Protein 4V0H (pdb70)

Organism: Homo sapiens (NCBI:txid9606)

InterPro domains:
  IPR001279 Metallo-beta-lactamase [PF00753] (78-129)
  IPR001279 Metallo-beta-lactamase [SM00849] (66-231)
  IPR036866 Ribonuclease Z/Hydroxyacylglutathione hydrolase-like [G3DSA:3.60.15.10] (1-239)
  IPR036866 Ribonuclease Z/Hydroxyacylglutathione hydrolase-like [SSF56281] (73-237)
  IPR039344 Metallo-beta-lactamase domain-containing protein 1 [PTHR23200] (2-243)

Nearest PDB structures (foldseek):
  4v0h-assembly4_D  TM=1.005E+00  e=9.664E-52  Homo sapiens
  4v0h-assembly1_C  TM=1.003E+00  e=4.853E-50  Homo sapiens
  5evd-assembly1_A  TM=5.881E-01  e=1.821E-07  Stenotrophomonas maltophilia
  6dq2-assembly1_A  TM=6.435E-01  e=8.407E-07  Cronobacter sakazakii
  2gmn-assembly1_A  TM=5.465E-01  e=1.611E-07  Bradyrhizobium diazoefficiens USDA 110

Solvent-accessible surface area: 36006 Å² total; per-residue (Å²): 96,86,79,21,112,44,41,67,71,12,55,5,24,15,104,50,12,10,0,0,5,14,40,69,5,50,39,59,109,52,58,50,61,146,59,85,102,30,12,2,8,0,1,0,0,36,39,147,80,4,134,64,18,0,36,101,12,2,177,12,25,0,0,1,5,0,0,0,78,144,7,126,154,44,0,46,44,23,0,68,47,26,60,12,50,47,67,69,3,49,0,0,0,0,2,2,53,79,75,22,0,42,22,10,47,70,26,3,108,54,2,3,39,0,34,20,35,87,2,6,49,64,91,40,159,143,21,122,56,54,16,23,68,81,108,47,16,141,3,4,76,40,0,56,0,28,3,0,4,0,10,34,19,96,149,6,1,0,0,11,0,37,46,14,68,64,26,24,0,0,7,1,4,7,1,6,16,96,40,63,5,74,98,38,12,77,100,86,18,74,43,61,75,2,1,111,112,0,28,60,64,0,72,126,54,6,58,2,0,2,0,1,13,4,62,1,4,93,30,141,209,62,35,96,26,111,46,39,66,64,14,51,6,23,14,107,48,12,12,0,0,4,14,39,69,5,67,38,88,109,53,58,50,62,146,56,87,113,31,11,2,8,0,0,0,0,38,38,152,88,5,71,71,18,1,43,81,11,2,194,12,25,0,0,0,3,0,0,0,77,146,7,126,79,44,0,47,44,23,0,67,47,25,60,12,50,47,70,72,3,48,0,0,0,0,2,2,52,78,75,21,0,41,24,9,45,72,29,2,110,54,2,3,40,0,33,20,34,89,3,7,47,66,88,40,160,142,22,124,54,41,16,23,86,80,103,56,13,142,1,3,77,39,0,58,0,28,4,0,7,0,10,35,17,90,144,7,1,0,0,13,0,36,46,12,66,81,26,24,1,0,6,1,3,5,2,6,11,92,35,67,5,76,99,36,13,76,103,94,18,75,40,61,62,1,0,63,126,0,22,124,69,0,72,126,54,6,58,2,0,3,0,2,15,3,69,2,4,49,24,112,112,56,29,91,28,91,62,89,101,66,14,95,2,62,14,97,48,15,4,1,0,3,13,41,80,4,80,35,61,111,84,82,132,62,150,57,85,160,29,11,1,8,0,0,0,0,34,38,109,82,4,82,65,19,0,30,32,3,2,158,12,24,0,0,0,4,0,0,0,79,151,7,108,116,55,0,36,45,24,0,51,66,40,5,10,26,43,72,55,4,32,0,0,0,0,1,3,53,78,76,21,0,43,24,9,45,71,28,3,101,52,2,3,38,0,33,19,29,88,2,8,31,23,68,42,84,143,22,123,55,45,14,23,65,79,106,50,14,139,3,4,76,41,0,60,0,26,3,0,4,0,13,32,15,100,148,7,1,0,0,12,0,37,48,13,73,73,26,24,1,0,6,1,4,7,1,7,12,94,38,45,1,116,101,37,17,79,99,95,19,98,40,63,75,1,0,83,113,0,17,63,60,0,69,128,55,6,57,1,0,3,0,1,16,3,64,0,4,98,28,117,100,62,43,84,31,93,55,94,100,67,14,99,2,61,15,93,46,13,6,1,0,3,14,42,77,6,78,36,74,111,82,84,133,63,146,56,87,155,31,11,2,8,0,1,0,0,38,36,71,45,87,4,70,72,17,1,36,27,2,2,171,12,24,0,0,0,4,0,0,0,77,153,8,117,98,55,0,45,44,24,0,54,65,41,4,10,26,43,70,57,2,33,0,0,0,0,1,3,53,78,76,20,0,41,24,8,47,71,26,3,102,50,2,3,38,0,35,20,27,87,2,8,29,24,67,42,83,143,23,122,56,55,15,23,66,81,64,54,15,147,3,5,75,38,0,57,0,26,3,0,4,0,12,34,13,103,146,7,1,0,0,12,0,37,47,13,73,78,26,23,0,0,7,1,3,8,2,7,18,68,35,70,5,76,101,51,16,75,99,96,17,124,41,60,76,4,1,68,115,0,24,72,60,0,63,114,51,0,47,2,0,2,0,2,16,3,60,0,4,27,17,103,178

GO terms:
  GO:0005634 nucleus (C, IDA)
  GO:0005737 cytoplasm (C, IDA)
  GO:0046872 metal ion binding (F, IDA)
  GO:0004521 RNA endonuclease activity (F, IMP)
  GO:1900087 positive regulation of G1/S transition of mitotic cell cycle (P, IMP)
  GO:0031124 mRNA 3'-end processing (P, IMP)
  GO:0008334 histone mRNA metabolic process (P, IMP)
  GO:0005515 protein binding (F, IPI)

Foldseek 3Di:
DFFDDDDPQDWFAFPQKIKTFLAAWAWAADPDDGDIDIAWIKMKIAGCLVLVLLLVLLNFIEIEFDFAQVCVVSSQVSCVVVVHHLARRAEYEFQEPDRRGHHPVVSRLQYWYCHQNWTDHRPDHTRDDDADQVDWRDNDDQWTKHQQAKQRHRRGIKIWHAGTPQGIEIAREALPQEVPCVPPSNVRIPHHVSSVVSNVVCLVRDQWYRHTHGGIGGRD/DKFFDDDDPQDWFAFPQKIKTWLAAWAWDADPDDGDIDIAWIKMKIAGCLVLVLLLVLLNGIEIEFDFAQVCVVSRQVSCVVVVHHLQRRAEYEQQEDDRRGHHPVVSRLQHWYHHQNWTDHRPDHTDHDDADQVDWRDNDVQWTKHQQAKQRHRRGIKIWHAGTPQGIEIANEALPQEVPCVPPSNVRIPHHVSSVVSVVVCLVHDQWYRHTHGGIMGRD/DKFFDDDDPQDWFAFPQKIKTFLDAWAWAADPDDGDIDIAWIKMKIAGCLVLVLLLVLLPGIEIEFDFAQVCVVSSQVSCVVVVHHLQRRAEYEQQEPDRRGHHPVVSRLQHWYHHQNWTDGRPRHTRHDDADQVDWRDNDVQWTKHQQAKQRHRRGIKIWHAGTPQGIEIANEALPQEVPCVPPSVVRIPHHVSSVVRVVVCLVHDQWYRHTHGGIMGRD/DKFFDDDDPQDWFAFPQKIKTWLAAWAWAADPDDGDIDIAWIKMKIAGPCVVLVLLLVLLNFIEIEFDFAQVCVVSSQVSCVVVVHHLARRAEYEFQEDDRRGHHPPVSRLQYWYCHQNWTDHRPDHTDDDDADQVDWRDNDVQWTKHQQAKQRHRRGIKIWHAGTPQGIEIANEALPQEPPCVPPSNVRIPHHVSSVVSVVVCLVHDQWYRHTHGGIMGRDD

Structure (mmCIF, N/CA/C/O backbone):
data_4V0H
#
_entry.id   4V0H
#
_cell.length_a   62.950
_cell.length_b   67.130
_cell.length_c   67.900
_cell.angle_alpha   109.31
_cell.angle_beta   105.40
_cell.angle_gamma   90.17
#
_symmetry.space_group_name_H-M   'P 1'
#
loop_
_entity.id
_entity.type
_entity.pdbx_description
1 polymer 'METALLO-BETA-LACTAMASE DOMAIN-CONTAINING PROTEIN 1 1'
2 non-polymer 'FE (III) ION'
3 non-polymer GLYCEROL
4 water water
#
loop_
_atom_site.group_PDB
_atom_site.id
_atom_site.type_symbol
_atom_site.label_atom_id
_atom_site.label_alt_id
_atom_site.label_comp_id
_atom_site.label_asym_id
_atom_site.label_entity_id
_atom_site.label_seq_id
_atom_site.pdbx_PDB_ins_code
_atom_site.Cartn_x
_atom_site.Cartn_y
_atom_site.Cartn_z
_atom_site.occupancy
_atom_site.B_iso_or_equiv
_atom_site.auth_seq_id
_atom_site.auth_comp_id
_atom_site.auth_asym_id
_atom_site.auth_atom_id
_atom_site.pdbx_PDB_model_num
ATOM 1 N N . THR A 1 3 ? 19.304 68.574 -10.652 1.00 52.34 6 THR A N 1
ATOM 2 C CA . THR A 1 3 ? 18.706 68.445 -9.328 1.00 50.15 6 THR A CA 1
ATOM 3 C C . THR A 1 3 ? 19.738 68.079 -8.270 1.00 53.25 6 THR A C 1
ATOM 4 O O . THR A 1 3 ? 20.778 67.507 -8.578 1.00 58.82 6 THR A O 1
ATOM 8 N N . GLU A 1 4 ? 19.416 68.404 -7.022 1.00 51.66 7 GLU A N 1
ATOM 9 C CA . GLU A 1 4 ? 20.299 68.201 -5.878 1.00 52.26 7 GLU A CA 1
ATOM 10 C C . GLU A 1 4 ? 19.468 67.855 -4.644 1.00 45.43 7 GLU A C 1
ATOM 11 O O . GLU A 1 4 ? 18.549 68.590 -4.323 1.00 40.91 7 GLU A O 1
ATOM 17 N N . PRO A 1 5 ? 19.792 66.759 -3.938 1.00 54.36 8 PRO A N 1
ATOM 18 C CA . PRO A 1 5 ? 19.031 66.504 -2.707 1.00 55.90 8 PRO A CA 1
ATOM 19 C C . PRO A 1 5 ? 19.196 67.634 -1.698 1.00 50.74 8 PRO A C 1
ATOM 20 O O . PRO A 1 5 ? 20.256 68.246 -1.642 1.00 49.68 8 PRO A O 1
ATOM 24 N N . LEU A 1 6 ? 18.153 67.913 -0.922 1.00 50.22 9 LEU A N 1
ATOM 25 C CA . LEU A 1 6 ? 18.176 69.055 -0.012 1.00 54.34 9 LEU A CA 1
ATOM 26 C C . LEU A 1 6 ? 18.608 68.607 1.372 1.00 61.75 9 LEU A C 1
ATOM 27 O O . LEU A 1 6 ? 17.835 67.995 2.115 1.00 66.64 9 LEU A O 1
ATOM 32 N N . CYS A 1 7 ? 19.857 68.914 1.702 1.00 62.07 10 CYS A N 1
ATOM 33 C CA . CYS A 1 7 ? 20.422 68.569 2.991 1.00 67.68 10 CYS A CA 1
ATOM 34 C C . CYS A 1 7 ? 20.205 69.692 3.989 1.00 75.77 10 CYS A C 1
ATOM 35 O O . CYS A 1 7 ? 19.838 70.810 3.622 1.00 77.68 10 CYS A O 1
ATOM 38 N N . GLY A 1 8 ? 20.447 69.380 5.255 1.00 75.66 11 GLY A N 1
ATOM 39 C CA . GLY A 1 8 ? 20.323 70.346 6.324 1.00 73.79 11 GLY A CA 1
ATOM 40 C C . GLY A 1 8 ? 19.878 69.660 7.598 1.00 71.21 11 GLY A C 1
ATOM 41 O O . GLY A 1 8 ? 20.064 68.456 7.771 1.00 70.88 11 GLY A O 1
ATOM 42 N N . ALA A 1 9 ? 19.278 70.436 8.489 1.00 64.97 12 ALA A N 1
ATOM 43 C CA . ALA A 1 9 ? 18.804 69.919 9.758 1.00 56.72 12 ALA A CA 1
ATOM 44 C C . ALA A 1 9 ? 17.417 69.263 9.595 1.00 51.79 12 ALA A C 1
ATOM 45 O O . ALA A 1 9 ? 16.546 69.836 8.956 1.00 49.01 12 ALA A O 1
ATOM 47 N N . SER A 1 10 ? 17.227 68.059 10.147 1.00 48.55 13 SER A N 1
ATOM 48 C CA . SER A 1 10 ? 15.917 67.374 10.131 1.00 43.40 13 SER A CA 1
ATOM 49 C C . SER A 1 10 ? 15.141 67.730 11.405 1.00 31.57 13 SER A C 1
ATOM 50 O O . SER A 1 10 ? 15.747 67.858 12.451 1.00 32.68 13 SER A O 1
ATOM 53 N N . PRO A 1 11 ? 13.797 67.905 11.329 1.00 31.13 14 PRO A N 1
ATOM 54 C CA . PRO A 1 11 ? 12.892 67.933 10.177 1.00 33.57 14 PRO A CA 1
ATOM 55 C C . PRO A 1 11 ? 13.290 69.036 9.238 1.00 35.48 14 PRO A C 1
ATOM 56 O O . PRO A 1 11 ? 13.686 70.076 9.743 1.00 31.71 14 PRO A O 1
ATOM 60 N N . LEU A 1 12 ? 13.155 68.859 7.932 1.00 29.10 15 LEU A N 1
ATOM 61 C CA . LEU A 1 12 ? 13.589 69.886 7.012 1.00 28.95 15 LEU A CA 1
ATOM 62 C C . LEU A 1 12 ? 12.630 71.065 7.053 1.00 24.83 15 LEU A C 1
ATOM 63 O O . LEU A 1 12 ? 11.473 70.952 6.708 1.00 23.44 15 LEU A O 1
ATOM 68 N N . LEU A 1 13 ? 13.151 72.202 7.500 1.00 25.75 16 LEU A N 1
ATOM 69 C CA . LEU A 1 13 ? 12.386 73.411 7.654 1.00 25.21 16 LEU A CA 1
ATOM 70 C C . LEU A 1 13 ? 12.815 74.421 6.609 1.00 26.50 16 LEU A C 1
ATOM 71 O O . LEU A 1 13 ? 13.972 74.773 6.515 1.00 28.20 16 LEU A O 1
ATOM 76 N N . VAL A 1 14 ? 11.865 74.917 5.848 1.00 25.81 17 VAL A N 1
ATOM 77 C CA . VAL A 1 14 ? 12.121 75.996 4.914 1.00 26.99 17 VAL A CA 1
ATOM 78 C C . VAL A 1 14 ? 11.361 77.221 5.408 1.00 26.73 17 VAL A C 1
ATOM 79 O O . VAL A 1 14 ? 10.144 77.350 5.216 1.00 25.56 17 VAL A O 1
ATOM 83 N N . PRO A 1 15 ? 12.059 78.113 6.095 1.00 29.70 18 PRO A N 1
ATOM 84 C CA . PRO A 1 15 ? 11.332 79.291 6.558 1.00 29.71 18 PRO A CA 1
ATOM 85 C C . PRO A 1 15 ? 10.867 80.143 5.381 1.00 31.29 18 PRO A C 1
ATOM 86 O O . PRO A 1 15 ? 11.487 80.123 4.313 1.00 31.84 18 PRO A O 1
ATOM 90 N N . GLY A 1 16 ? 9.783 80.870 5.582 1.00 31.51 19 GLY A N 1
ATOM 91 C CA . GLY A 1 16 ? 9.325 81.810 4.581 1.00 36.53 19 GLY A CA 1
ATOM 92 C C . GLY A 1 16 ? 8.333 82.770 5.166 1.00 40.96 19 GLY A C 1
ATOM 93 O O . GLY A 1 16 ? 7.939 82.673 6.334 1.00 38.42 19 GLY A O 1
ATOM 94 N N . ASP A 1 17 ? 7.919 83.696 4.319 1.00 42.82 20 ASP A N 1
ATOM 95 C CA . ASP A 1 17 ? 6.862 84.619 4.646 1.00 36.24 20 ASP A CA 1
ATOM 96 C C . ASP A 1 17 ? 6.080 84.896 3.368 1.00 31.08 20 ASP A C 1
ATOM 97 O O . ASP A 1 17 ? 6.668 85.162 2.329 1.00 39.11 20 ASP A O 1
ATOM 102 N N . PRO A 1 18 ? 4.755 84.815 3.430 1.00 33.05 21 PRO A N 1
ATOM 103 C CA . PRO A 1 18 ? 3.845 84.502 4.540 1.00 29.86 21 PRO A CA 1
ATOM 104 C C . PRO A 1 18 ? 3.795 83.027 4.988 1.00 30.16 21 PRO A C 1
ATOM 105 O O . PRO A 1 18 ? 3.209 82.766 6.037 1.00 30.67 21 PRO A O 1
ATOM 109 N N . TYR A 1 19 ? 4.386 82.097 4.250 1.00 26.65 22 TYR A N 1
ATOM 110 C CA . TYR A 1 19 ? 4.256 80.664 4.637 1.00 28.06 22 TYR A CA 1
ATOM 111 C C . TYR A 1 19 ? 5.597 79.983 4.781 1.00 26.58 22 TYR A C 1
ATOM 112 O O . TYR A 1 19 ? 6.441 80.091 3.897 1.00 27.06 22 TYR A O 1
ATOM 121 N N . SER A 1 20 ? 5.753 79.249 5.882 1.00 26.66 23 SER A N 1
ATOM 122 C CA . SER A 1 20 ? 6.900 78.359 6.086 1.00 23.11 23 SER A CA 1
ATOM 123 C C . SER A 1 20 ? 6.513 76.939 5.683 1.00 25.64 23 SER A C 1
ATOM 124 O O . SER A 1 20 ? 5.332 76.622 5.641 1.00 21.37 23 SER A O 1
ATOM 127 N N . VAL A 1 21 ? 7.494 76.101 5.374 1.00 22.14 24 VAL A N 1
ATOM 128 C CA . VAL A 1 21 ? 7.237 74.708 4.976 1.00 21.19 24 VAL A CA 1
ATOM 129 C C . VAL A 1 21 ? 8.138 73.785 5.791 1.00 28.13 24 VAL A C 1
ATOM 130 O O . VAL A 1 21 ? 9.343 74.034 5.905 1.00 24.92 24 VAL A O 1
ATOM 134 N N . VAL A 1 22 ? 7.559 72.734 6.362 1.00 20.01 25 VAL A N 1
ATOM 135 C CA . VAL A 1 22 ? 8.318 71.745 7.129 1.00 20.08 25 VAL A CA 1
ATOM 136 C C . VAL A 1 22 ? 7.945 70.345 6.662 1.00 23.62 25 VAL A C 1
ATOM 137 O O . VAL A 1 22 ? 6.789 69.981 6.693 1.00 18.11 25 VAL A O 1
ATOM 141 N N . VAL A 1 23 ? 8.924 69.583 6.199 1.00 20.31 26 VAL A N 1
ATOM 142 C CA . VAL A 1 23 ? 8.699 68.186 5.853 1.00 19.90 26 VAL A CA 1
ATOM 143 C C . VAL A 1 23 ? 8.752 67.378 7.151 1.00 19.37 26 VAL A C 1
ATOM 144 O O . VAL A 1 23 ? 9.799 67.208 7.761 1.00 20.33 26 VAL A O 1
ATOM 148 N N . LEU A 1 24 ? 7.586 66.955 7.593 1.00 19.65 27 LEU A N 1
ATOM 149 C CA . LEU A 1 24 ? 7.415 66.281 8.875 1.00 17.27 27 LEU A CA 1
ATOM 150 C C . LEU A 1 24 ? 7.966 64.882 8.776 1.00 20.46 27 LEU A C 1
ATOM 151 O O . LEU A 1 24 ? 8.671 64.422 9.657 1.00 21.30 27 LEU A O 1
ATOM 156 N N . LEU A 1 25 ? 7.607 64.202 7.697 1.00 17.95 28 LEU A N 1
ATOM 157 C CA . LEU A 1 25 ? 8.044 62.829 7.455 1.00 18.48 28 LEU A CA 1
ATOM 158 C C . LEU A 1 25 ? 8.468 62.722 6.003 1.00 21.00 28 LEU A C 1
ATOM 159 O O . LEU A 1 25 ? 7.725 63.131 5.113 1.00 21.32 28 LEU A O 1
ATOM 164 N N . GLN A 1 26 ? 9.670 62.223 5.762 1.00 16.40 29 GLN A N 1
ATOM 165 C CA . GLN A 1 26 ? 10.140 62.046 4.384 1.00 15.90 29 GLN A CA 1
ATOM 166 C C . GLN A 1 26 ? 9.720 60.656 3.876 1.00 17.64 29 GLN A C 1
ATOM 167 O O . GLN A 1 26 ? 9.871 59.660 4.584 1.00 20.62 29 GLN A O 1
ATOM 173 N N . GLY A 1 27 ? 9.207 60.601 2.655 1.00 19.15 30 GLY A N 1
ATOM 174 C CA . GLY A 1 27 ? 8.720 59.363 2.102 1.00 16.38 30 GLY A CA 1
ATOM 175 C C . GLY A 1 27 ? 9.871 58.440 1.703 1.00 15.27 30 GLY A C 1
ATOM 176 O O . GLY A 1 27 ? 11.038 58.848 1.639 1.00 16.60 30 GLY A O 1
ATOM 177 N N . TYR A 1 28 ? 9.555 57.173 1.481 1.00 15.19 31 TYR A N 1
ATOM 178 C CA . TYR A 1 28 ? 10.567 56.209 1.083 1.00 20.03 31 TYR A CA 1
ATOM 179 C C . TYR A 1 28 ? 9.818 55.122 0.306 1.00 21.27 31 TYR A C 1
ATOM 180 O O . TYR A 1 28 ? 8.598 54.986 0.413 1.00 18.17 31 TYR A O 1
ATOM 189 N N . ALA A 1 29 ? 10.545 54.356 -0.488 1.00 22.02 32 ALA A N 1
ATOM 190 C CA . ALA A 1 29 ? 9.973 53.162 -1.085 1.00 18.46 32 ALA A CA 1
ATOM 191 C C . ALA A 1 29 ? 11.131 52.238 -1.363 1.00 24.36 32 ALA A C 1
ATOM 192 O O . ALA A 1 29 ? 11.896 52.451 -2.301 1.00 27.77 32 ALA A O 1
ATOM 194 N N . GLU A 1 30 ? 11.262 51.229 -0.517 1.00 22.05 33 GLU A N 1
ATOM 195 C CA . GLU A 1 30 ? 12.467 50.393 -0.497 1.00 23.39 33 GLU A CA 1
ATOM 196 C C . GLU A 1 30 ? 12.172 48.957 -0.928 1.00 27.46 33 GLU A C 1
ATOM 197 O O . GLU A 1 30 ? 11.357 48.292 -0.287 1.00 25.36 33 GLU A O 1
ATOM 203 N N . PRO A 1 31 ? 12.834 48.476 -2.000 1.00 24.65 34 PRO A N 1
ATOM 204 C CA . PRO A 1 31 ? 12.663 47.067 -2.365 1.00 27.91 34 PRO A CA 1
ATOM 205 C C . PRO A 1 31 ? 13.311 46.152 -1.341 1.00 30.92 34 PRO A C 1
ATOM 206 O O . PRO A 1 31 ? 13.996 46.612 -0.431 1.00 29.92 34 PRO A O 1
ATOM 210 N N . GLU A 1 32 ? 13.139 44.852 -1.516 1.00 25.48 35 GLU A N 1
ATOM 211 C CA . GLU A 1 32 ? 13.691 43.901 -0.578 1.00 27.01 35 GLU A CA 1
ATOM 212 C C . GLU A 1 32 ? 14.751 43.075 -1.263 1.00 32.09 35 GLU A C 1
ATOM 213 O O . GLU A 1 32 ? 14.924 43.161 -2.481 1.00 32.21 35 GLU A O 1
ATOM 219 N N . GLY A 1 33 ? 15.485 42.307 -0.467 1.00 31.27 36 GLY A N 1
ATOM 220 C CA . GLY A 1 33 ? 16.594 41.526 -0.979 1.00 33.36 36 GLY A CA 1
ATOM 221 C C . GLY A 1 33 ? 16.173 40.441 -1.944 1.00 38.39 36 GLY A C 1
ATOM 222 O O . GLY A 1 33 ? 16.926 40.075 -2.854 1.00 41.45 36 GLY A O 1
ATOM 223 N N . VAL A 1 34 ? 14.976 39.902 -1.746 1.00 34.11 37 VAL A N 1
ATOM 224 C CA . VAL A 1 34 ? 14.455 38.874 -2.639 1.00 29.45 37 VAL A CA 1
ATOM 225 C C . VAL A 1 34 ? 12.955 39.098 -2.830 1.00 27.43 37 VAL A C 1
ATOM 226 O O . VAL A 1 34 ? 12.288 39.551 -1.928 1.00 26.53 37 VAL A O 1
ATOM 230 N N . GLY A 1 35 ? 12.421 38.781 -4.001 1.00 31.23 38 GLY A N 1
ATOM 231 C CA . GLY A 1 35 ? 11.016 39.064 -4.259 1.00 27.49 38 GLY A CA 1
ATOM 232 C C . GLY A 1 35 ? 10.759 40.502 -4.657 1.00 27.02 38 GLY A C 1
ATOM 233 O O . GLY A 1 35 ? 11.683 41.323 -4.735 1.00 25.29 38 GLY A O 1
ATOM 234 N N . ASP A 1 36 ? 9.482 40.826 -4.854 1.00 22.94 39 ASP A N 1
ATOM 235 C CA . ASP A 1 36 ? 9.089 42.093 -5.442 1.00 28.19 39 ASP A CA 1
ATOM 236 C C . ASP A 1 36 ? 8.258 42.975 -4.503 1.00 23.14 39 ASP A C 1
ATOM 237 O O . ASP A 1 36 ? 7.644 43.950 -4.954 1.00 24.08 39 ASP A O 1
ATOM 242 N N . ALA A 1 37 ? 8.267 42.691 -3.207 1.00 20.68 40 ALA A N 1
ATOM 243 C CA . ALA A 1 37 ? 7.566 43.558 -2.266 1.00 19.67 40 ALA A CA 1
ATOM 244 C C . ALA A 1 37 ? 8.333 44.828 -2.065 1.00 21.02 40 ALA A C 1
ATOM 245 O O . ALA A 1 37 ? 9.536 44.844 -2.223 1.00 20.19 40 ALA A O 1
ATOM 247 N N . VAL A 1 38 ? 7.624 45.873 -1.662 1.00 17.90 41 VAL A N 1
ATOM 248 C CA . VAL A 1 38 ? 8.217 47.177 -1.394 1.00 21.73 41 VAL A CA 1
ATOM 249 C C . VAL A 1 38 ? 7.629 47.742 -0.136 1.00 20.57 41 VAL A C 1
ATOM 250 O O . VAL A 1 38 ? 6.406 47.747 0.030 1.00 17.92 41 VAL A O 1
ATOM 254 N N . ARG A 1 39 ? 8.475 48.197 0.781 1.00 15.16 42 ARG A N 1
ATOM 255 C CA . ARG A 1 39 ? 7.984 48.871 1.969 1.00 15.37 42 ARG A CA 1
ATOM 256 C C . ARG A 1 39 ? 7.994 50.329 1.622 1.00 18.49 42 ARG A C 1
ATOM 257 O O . ARG A 1 39 ? 8.990 50.840 1.157 1.00 21.12 42 ARG A O 1
ATOM 265 N N . ALA A 1 40 ? 6.899 51.016 1.866 1.00 19.66 43 ALA A N 1
ATOM 266 C CA . ALA A 1 40 ? 6.822 52.407 1.437 1.00 15.62 43 ALA A CA 1
ATOM 267 C C . ALA A 1 40 ? 5.929 53.216 2.333 1.00 15.22 43 ALA A C 1
ATOM 268 O O . ALA A 1 40 ? 5.053 52.686 3.020 1.00 17.34 43 ALA A O 1
ATOM 270 N N . ASP A 1 41 ? 6.163 54.521 2.293 1.00 14.20 44 ASP A N 1
ATOM 271 C CA . ASP A 1 41 ? 5.267 55.471 2.931 1.00 14.30 44 ASP A CA 1
ATOM 272 C C . ASP A 1 41 ? 5.467 56.810 2.270 1.00 15.13 44 ASP A C 1
ATOM 273 O O . ASP A 1 41 ? 6.555 57.095 1.723 1.00 15.30 44 ASP A O 1
ATOM 278 N N . GLY A 1 42 ? 4.419 57.632 2.299 1.00 13.37 45 GLY A N 1
ATOM 279 C CA . GLY A 1 42 ? 4.471 58.901 1.613 1.00 11.80 45 GLY A CA 1
ATOM 280 C C . GLY A 1 42 ? 4.983 60.053 2.474 1.00 12.87 45 GLY A C 1
ATOM 281 O O . GLY A 1 42 ? 4.794 60.043 3.689 1.00 17.33 45 GLY A O 1
ATOM 282 N N . SER A 1 43 ? 5.554 61.054 1.822 1.00 13.13 46 SER A N 1
ATOM 283 C CA . SER A 1 43 ? 6.023 62.278 2.499 1.00 14.24 46 SER A CA 1
ATOM 284 C C . SER A 1 43 ? 4.831 62.992 3.086 1.00 13.92 46 SER A C 1
ATOM 285 O O . SER A 1 43 ? 3.713 62.908 2.540 1.00 15.03 46 SER A O 1
ATOM 288 N N . VAL A 1 44 ? 5.077 63.689 4.181 1.00 15.91 47 VAL A N 1
ATOM 289 C CA . VAL A 1 44 ? 4.072 64.521 4.846 1.00 15.65 47 VAL A CA 1
ATOM 290 C C . VAL A 1 44 ? 4.716 65.859 5.090 1.00 13.45 47 VAL A C 1
ATOM 291 O O . VAL A 1 44 ? 5.797 65.930 5.706 1.00 14.62 47 VAL A O 1
ATOM 295 N N . THR A 1 45 ? 4.014 66.906 4.663 1.00 13.75 48 THR A N 1
ATOM 296 C CA . THR A 1 45 ? 4.508 68.273 4.707 1.00 15.60 48 THR A CA 1
ATOM 297 C C . THR A 1 45 ? 3.492 69.159 5.428 1.00 14.45 48 THR A C 1
ATOM 298 O O . THR A 1 45 ? 2.300 68.995 5.278 1.00 15.27 48 THR A O 1
ATOM 302 N N . LEU A 1 46 ? 4.009 70.052 6.248 1.00 17.59 49 LEU A N 1
ATOM 303 C CA . LEU A 1 46 ? 3.215 71.041 6.932 1.00 15.14 49 LEU A CA 1
ATOM 304 C C . LEU A 1 46 ? 3.516 72.421 6.384 1.00 15.83 49 LEU A C 1
ATOM 305 O O . LEU A 1 46 ? 4.670 72.808 6.303 1.00 18.30 49 LEU A O 1
ATOM 310 N N . VAL A 1 47 ? 2.476 73.151 5.976 1.00 15.36 50 VAL A N 1
ATOM 311 C CA . VAL A 1 47 ? 2.620 74.546 5.541 1.00 16.17 50 VAL A CA 1
ATOM 312 C C . VAL A 1 47 ? 2.067 75.383 6.665 1.00 20.44 50 VAL A C 1
ATOM 313 O O . VAL A 1 47 ? 0.925 75.158 7.099 1.00 20.65 50 VAL A O 1
ATOM 317 N N . LEU A 1 48 ? 2.884 76.297 7.191 1.00 22.90 51 LEU A N 1
ATOM 318 C CA . LEU A 1 48 ? 2.495 77.091 8.356 1.00 25.89 51 LEU A CA 1
ATOM 319 C C . LEU A 1 48 ? 2.377 78.588 8.036 1.00 22.26 51 LEU A C 1
ATOM 320 O O . LEU A 1 48 ? 3.366 79.208 7.670 1.00 26.08 51 LEU A O 1
ATOM 325 N N . PRO A 1 49 ? 1.170 79.148 8.158 1.00 22.62 52 PRO A N 1
ATOM 326 C CA . PRO A 1 49 ? 0.982 80.603 8.056 1.00 27.65 52 PRO A CA 1
ATOM 327 C C . PRO A 1 49 ? 1.656 81.326 9.224 1.00 33.38 52 PRO A C 1
ATOM 328 O O . PRO A 1 49 ? 1.678 80.774 10.311 1.00 35.55 52 PRO A O 1
ATOM 332 N N . GLN A 1 50 ? 2.199 82.522 9.009 1.00 45.16 53 GLN A N 1
ATOM 333 C CA . GLN A 1 50 ? 2.945 83.232 10.067 1.00 52.17 53 GLN A CA 1
ATOM 334 C C . GLN A 1 50 ? 2.044 83.858 11.129 1.00 58.20 53 GLN A C 1
ATOM 335 O O . GLN A 1 50 ? 0.981 84.393 10.819 1.00 62.27 53 GLN A O 1
ATOM 341 N N . GLY A 1 67 ? -18.312 80.314 -2.751 1.00 39.96 70 GLY A N 1
ATOM 342 C CA . GLY A 1 67 ? -18.467 79.044 -2.071 1.00 35.26 70 GLY A CA 1
ATOM 343 C C . GLY A 1 67 ? -17.154 78.378 -1.709 1.00 31.99 70 GLY A C 1
ATOM 344 O O . GLY A 1 67 ? -16.548 78.718 -0.691 1.00 34.85 70 GLY A O 1
ATOM 345 N N . ALA A 1 68 ? -16.714 77.423 -2.524 1.00 29.98 71 ALA A N 1
ATOM 346 C CA . ALA A 1 68 ? -15.483 76.685 -2.234 1.00 32.86 71 ALA A CA 1
ATOM 347 C C . ALA A 1 68 ? -14.260 77.612 -2.132 1.00 31.79 71 ALA A C 1
ATOM 348 O O . ALA A 1 68 ? -13.395 77.419 -1.286 1.00 28.02 71 ALA A O 1
ATOM 350 N N . GLU A 1 69 ? -14.181 78.614 -2.994 1.00 35.17 72 GLU A N 1
ATOM 351 C CA . GLU A 1 69 ? -12.977 79.448 -3.029 1.00 42.37 72 GLU A CA 1
ATOM 352 C C . GLU A 1 69 ? -12.774 80.178 -1.710 1.00 40.89 72 GLU A C 1
ATOM 353 O O . GLU A 1 69 ? -11.664 80.222 -1.179 1.00 41.14 72 GLU A O 1
ATOM 359 N N . ALA A 1 70 ? -13.854 80.731 -1.175 1.00 35.53 73 ALA A N 1
ATOM 360 C CA . ALA A 1 70 ? -13.798 81.449 0.086 1.00 34.95 73 ALA A CA 1
ATOM 361 C C . ALA A 1 70 ? -13.474 80.521 1.245 1.00 28.96 73 ALA A C 1
ATOM 362 O O . ALA A 1 70 ? -12.688 80.891 2.134 1.00 23.47 73 ALA A O 1
ATOM 364 N N . ALA A 1 71 ? -14.081 79.332 1.245 1.00 24.60 74 ALA A N 1
ATOM 365 C CA . ALA A 1 71 ? -13.897 78.370 2.329 1.00 21.35 74 ALA A CA 1
ATOM 366 C C . ALA A 1 71 ? -12.456 77.930 2.367 1.00 20.36 74 ALA A C 1
ATOM 367 O O . ALA A 1 71 ? -11.891 77.735 3.449 1.00 20.76 74 ALA A O 1
ATOM 369 N N . LEU A 1 72 ? -11.884 77.740 1.178 1.00 21.18 75 LEU A N 1
ATOM 370 C CA . LEU A 1 72 ? -10.508 77.292 1.058 1.00 20.35 75 LEU A CA 1
ATOM 371 C C . LEU A 1 72 ? -9.580 78.321 1.613 1.00 22.46 75 LEU A C 1
ATOM 372 O O . LEU A 1 72 ? -8.650 77.986 2.358 1.00 21.12 75 LEU A O 1
ATOM 377 N N . GLU A 1 73 ? -9.799 79.582 1.245 1.00 21.66 76 GLU A N 1
ATOM 378 C CA . GLU A 1 73 ? -8.961 80.646 1.776 1.00 22.67 76 GLU A CA 1
ATOM 379 C C . GLU A 1 73 ? -9.035 80.704 3.290 1.00 27.87 76 GLU A C 1
ATOM 380 O O . GLU A 1 73 ? -8.028 80.929 3.947 1.00 25.17 76 GLU A O 1
ATOM 382 N N . GLU A 1 74 ? -10.223 80.527 3.853 1.00 25.70 77 GLU A N 1
ATOM 383 C CA . GLU A 1 74 ? -10.376 80.571 5.294 1.00 24.21 77 GLU A CA 1
ATOM 384 C C . GLU A 1 74 ? -9.732 79.347 5.969 1.00 22.93 77 GLU A C 1
ATOM 385 O O . GLU A 1 74 ? -9.067 79.461 7.020 1.00 23.01 77 GLU A O 1
ATOM 391 N N . ALA A 1 75 ? -9.899 78.174 5.375 1.00 20.33 78 ALA A N 1
ATOM 392 C CA . ALA A 1 75 ? -9.292 76.994 5.950 1.00 26.84 78 ALA A CA 1
ATOM 393 C C . ALA A 1 75 ? -7.763 77.073 5.892 1.00 25.14 78 ALA A C 1
ATOM 394 O O . ALA A 1 75 ? -7.111 76.440 6.692 1.00 24.97 78 ALA A O 1
ATOM 396 N N . ALA A 1 76 ? -7.205 77.855 4.968 1.00 23.05 79 ALA A N 1
ATOM 397 C CA . ALA A 1 76 ? -5.744 77.951 4.833 1.00 20.83 79 ALA A CA 1
ATOM 398 C C . ALA A 1 76 ? -5.147 79.039 5.750 1.00 24.45 79 ALA A C 1
ATOM 399 O O . ALA A 1 76 ? -3.965 79.349 5.670 1.00 23.39 79 ALA A O 1
ATOM 401 N N . ARG A 1 77 ? -5.955 79.614 6.627 1.00 26.74 80 ARG A N 1
ATOM 402 C CA . ARG A 1 77 ? -5.432 80.617 7.551 1.00 26.67 80 ARG A CA 1
ATOM 403 C C . ARG A 1 77 ? -4.787 79.929 8.773 1.00 29.49 80 ARG A C 1
ATOM 404 O O . ARG A 1 77 ? -4.109 80.577 9.578 1.00 28.65 80 ARG A O 1
ATOM 412 N N . GLY A 1 78 ? -4.934 78.607 8.878 1.00 24.52 81 GLY A N 1
ATOM 413 C CA . GLY A 1 78 ? -4.264 77.821 9.914 1.00 22.90 81 GLY A CA 1
ATOM 414 C C . GLY A 1 78 ? -3.284 76.796 9.350 1.00 28.18 81 GLY A C 1
ATOM 415 O O . GLY A 1 78 ? -3.007 76.818 8.155 1.00 25.39 81 GLY A O 1
ATOM 416 N N . PRO A 1 79 ? -2.736 75.903 10.210 1.00 23.73 82 PRO A N 1
ATOM 417 C CA . PRO A 1 79 ? -1.768 74.926 9.689 1.00 24.10 82 PRO A CA 1
ATOM 418 C C . PRO A 1 79 ? -2.426 74.036 8.626 1.00 18.19 82 PRO A C 1
ATOM 419 O O . PRO A 1 79 ? -3.568 73.614 8.796 1.00 20.59 82 PRO A O 1
ATOM 423 N N . ILE A 1 80 ? -1.698 73.828 7.537 1.00 20.15 83 ILE A N 1
ATOM 424 C CA . ILE A 1 80 ? -2.121 73.033 6.402 1.00 16.77 83 ILE A CA 1
ATOM 425 C C . ILE A 1 80 ? -1.247 71.797 6.321 1.00 16.27 83 ILE A C 1
ATOM 426 O O . ILE A 1 80 ? -0.025 71.920 6.255 1.00 17.62 83 ILE A O 1
ATOM 431 N N . LEU A 1 81 ? -1.861 70.625 6.315 1.00 15.29 84 LEU A N 1
ATOM 432 C CA . LEU A 1 81 ? -1.144 69.397 6.143 1.00 14.89 84 LEU A CA 1
ATOM 433 C C . LEU A 1 81 ? -1.297 68.888 4.707 1.00 14.38 84 LEU A C 1
ATOM 434 O O . LEU A 1 81 ? -2.408 68.806 4.177 1.00 14.61 84 LEU A O 1
ATOM 439 N N . VAL A 1 82 ? -0.178 68.544 4.077 1.00 14.69 85 VAL A N 1
ATOM 440 C CA . VAL A 1 82 ? -0.211 67.977 2.744 1.00 14.51 85 VAL A CA 1
ATOM 441 C C . VAL A 1 82 ? 0.232 66.530 2.856 1.00 14.95 85 VAL A C 1
ATOM 442 O O . VAL A 1 82 ? 1.391 66.247 3.155 1.00 16.46 85 VAL A O 1
ATOM 446 N N . ASP A 1 83 ? -0.748 65.657 2.624 1.00 15.93 86 ASP A N 1
ATOM 447 C CA . ASP A 1 83 ? -0.723 64.225 2.792 1.00 13.25 86 ASP A CA 1
ATOM 448 C C . ASP A 1 83 ? -0.552 63.850 4.244 1.00 21.94 86 ASP A C 1
ATOM 449 O O . ASP A 1 83 ? -0.353 64.722 5.091 1.00 20.58 86 ASP A O 1
ATOM 454 N N . THR A 1 84 ? -0.741 62.568 4.565 1.00 16.57 87 THR A N 1
ATOM 455 C CA . THR A 1 84 ? -0.794 62.165 5.955 1.00 15.81 87 THR A CA 1
ATOM 456 C C . THR A 1 84 ? -0.101 60.857 6.251 1.00 17.97 87 THR A C 1
ATOM 457 O O . THR A 1 84 ? -0.125 60.406 7.410 1.00 21.05 87 THR A O 1
ATOM 461 N N . GLY A 1 85 ? 0.490 60.223 5.239 1.00 15.10 88 GLY A N 1
ATOM 462 C CA . GLY A 1 85 ? 1.165 58.958 5.478 1.00 19.13 88 GLY A CA 1
ATOM 463 C C . GLY A 1 85 ? 0.161 57.809 5.536 1.00 16.42 88 GLY A C 1
ATOM 464 O O . GLY A 1 85 ? -1.041 58.014 5.513 1.00 13.88 88 GLY A O 1
ATOM 465 N N . GLY A 1 86 ? 0.642 56.579 5.622 1.00 17.13 89 GLY A N 1
ATOM 466 C CA . GLY A 1 86 ? -0.263 55.449 5.819 1.00 16.18 89 GLY A CA 1
ATOM 467 C C . GLY A 1 86 ? -0.706 55.300 7.276 1.00 17.42 89 GLY A C 1
ATOM 468 O O . GLY A 1 86 ? -0.133 55.953 8.167 1.00 15.79 89 GLY A O 1
ATOM 469 N N . PRO A 1 87 ? -1.678 54.399 7.544 1.00 18.95 90 PRO A N 1
ATOM 470 C CA . PRO A 1 87 ? -2.239 54.308 8.905 1.00 18.61 90 PRO A CA 1
ATOM 471 C C . PRO A 1 87 ? -1.214 53.895 9.963 1.00 24.78 90 PRO A C 1
ATOM 472 O O . PRO A 1 87 ? -1.360 54.221 11.139 1.00 28.47 90 PRO A O 1
ATOM 476 N N . TRP A 1 88 ? -0.182 53.180 9.543 1.00 22.82 91 TRP A N 1
ATOM 477 C CA . TRP A 1 88 ? 0.856 52.720 10.470 1.00 22.80 91 TRP A CA 1
ATOM 478 C C . TRP A 1 88 ? 1.741 53.857 10.976 1.00 25.37 91 TRP A C 1
ATOM 479 O O . TRP A 1 88 ? 2.520 53.664 11.901 1.00 28.95 91 TRP A O 1
ATOM 490 N N . ALA A 1 89 ? 1.621 55.030 10.353 1.00 19.47 92 ALA A N 1
ATOM 491 C CA . ALA A 1 89 ? 2.452 56.202 10.642 1.00 22.27 92 ALA A CA 1
ATOM 492 C C . ALA A 1 89 ? 1.772 57.169 11.616 1.00 17.60 92 ALA A C 1
ATOM 493 O O . ALA A 1 89 ? 2.307 58.230 11.906 1.00 17.60 92 ALA A O 1
ATOM 495 N N . ARG A 1 90 ? 0.610 56.788 12.159 1.00 18.40 93 ARG A N 1
ATOM 496 C CA . ARG A 1 90 ? -0.146 57.686 13.050 1.00 19.36 93 ARG A CA 1
ATOM 497 C C . ARG A 1 90 ? 0.709 58.289 14.181 1.00 20.51 93 ARG A C 1
ATOM 498 O O . ARG A 1 90 ? 0.709 59.511 14.385 1.00 18.53 93 ARG A O 1
ATOM 506 N N . GLU A 1 91 ? 1.384 57.428 14.939 1.00 22.47 94 GLU A N 1
ATOM 507 C CA . GLU A 1 91 ? 2.164 57.891 16.095 1.00 21.43 94 GLU A CA 1
ATOM 508 C C . GLU A 1 91 ? 3.255 58.824 15.632 1.00 23.99 94 GLU A C 1
ATOM 509 O O . GLU A 1 91 ? 3.479 59.874 16.252 1.00 23.45 94 GLU A O 1
ATOM 515 N N . ALA A 1 92 ? 3.949 58.441 14.557 1.00 19.99 95 ALA A N 1
ATOM 516 C CA . ALA A 1 92 ? 5.050 59.270 14.042 1.00 20.22 95 ALA A CA 1
ATOM 517 C C . ALA A 1 92 ? 4.529 60.589 13.557 1.00 19.93 95 ALA A C 1
ATOM 518 O O . ALA A 1 92 ? 5.169 61.623 13.748 1.00 19.13 95 ALA A O 1
ATOM 520 N N . LEU A 1 93 ? 3.355 60.585 12.942 1.00 17.88 96 LEU A N 1
ATOM 521 C CA . LEU A 1 93 ? 2.771 61.853 12.497 1.00 15.91 96 LEU A CA 1
ATOM 522 C C . LEU A 1 93 ? 2.366 62.750 13.678 1.00 18.12 96 LEU A C 1
ATOM 523 O O . LEU A 1 93 ? 2.639 63.966 13.673 1.00 18.35 96 LEU A O 1
ATOM 528 N N . LEU A 1 94 ? 1.741 62.167 14.703 1.00 17.90 97 LEU A N 1
ATOM 529 C CA . LEU A 1 94 ? 1.345 62.945 15.879 1.00 20.12 97 LEU A CA 1
ATOM 530 C C . LEU A 1 94 ? 2.545 63.553 16.593 1.00 18.92 97 LEU A C 1
ATOM 531 O O . LEU A 1 94 ? 2.514 64.711 17.045 1.00 21.41 97 LEU A O 1
ATOM 536 N N . GLY A 1 95 ? 3.604 62.769 16.714 1.00 18.66 98 GLY A N 1
ATOM 537 C CA . GLY A 1 95 ? 4.841 63.238 17.309 1.00 19.94 98 GLY A CA 1
ATOM 538 C C . GLY A 1 95 ? 5.511 64.360 16.513 1.00 17.87 98 GLY A C 1
ATOM 539 O O . GLY A 1 95 ? 6.000 65.356 17.078 1.00 18.06 98 GLY A O 1
ATOM 540 N N . ALA A 1 96 ? 5.543 64.204 15.203 1.00 17.68 99 ALA A N 1
ATOM 541 C CA . ALA A 1 96 ? 6.144 65.197 14.331 1.00 17.93 99 ALA A CA 1
ATOM 542 C C . ALA A 1 96 ? 5.363 66.482 14.422 1.00 17.20 99 ALA A C 1
ATOM 543 O O . ALA A 1 96 ? 5.948 67.554 14.495 1.00 18.60 99 ALA A O 1
ATOM 545 N N . LEU A 1 97 ? 4.031 66.390 14.394 1.00 15.21 100 LEU A N 1
ATOM 546 C CA . LEU A 1 97 ? 3.200 67.582 14.576 1.00 17.13 100 LEU A CA 1
ATOM 547 C C . LEU A 1 97 ? 3.482 68.250 15.928 1.00 15.93 100 LEU A C 1
ATOM 548 O O . LEU A 1 97 ? 3.607 69.487 15.995 1.00 21.15 100 LEU A O 1
ATOM 553 N N . ALA A 1 98 ? 3.589 67.461 16.992 1.00 16.98 101 ALA A N 1
ATOM 554 C CA . ALA A 1 98 ? 3.848 68.002 18.337 1.00 24.21 101 ALA A CA 1
ATOM 555 C C . ALA A 1 98 ? 5.188 68.742 18.393 1.00 22.47 101 ALA A C 1
ATOM 556 O O . ALA A 1 98 ? 5.320 69.776 19.050 1.00 24.03 101 ALA A O 1
ATOM 558 N N . GLY A 1 99 ? 6.180 68.187 17.714 1.00 19.33 102 GLY A N 1
ATOM 559 C CA . GLY A 1 99 ? 7.469 68.825 17.581 1.00 25.41 102 GLY A CA 1
ATOM 560 C C . GLY A 1 99 ? 7.393 70.200 16.945 1.00 19.82 102 GLY A C 1
ATOM 561 O O . GLY A 1 99 ? 8.289 71.010 17.171 1.00 21.08 102 GLY A O 1
ATOM 562 N N . GLN A 1 100 ? 6.362 70.471 16.139 1.00 17.94 103 GLN A N 1
ATOM 563 C CA . GLN A 1 100 ? 6.165 71.778 15.519 1.00 18.15 103 GLN A CA 1
ATOM 564 C C . GLN A 1 100 ? 5.194 72.670 16.292 1.00 20.94 103 GLN A C 1
ATOM 565 O O . GLN A 1 100 ? 4.824 73.752 15.839 1.00 22.36 103 GLN A O 1
ATOM 571 N N . GLY A 1 101 ? 4.739 72.172 17.427 1.00 21.37 104 GLY A N 1
ATOM 572 C CA . GLY A 1 101 ? 3.827 72.900 18.282 1.00 23.58 104 GLY A CA 1
ATOM 573 C C . GLY A 1 101 ? 2.382 72.855 17.868 1.00 25.17 104 GLY A C 1
ATOM 574 O O . GLY A 1 101 ? 1.581 73.677 18.324 1.00 28.32 104 GLY A O 1
ATOM 575 N N . VAL A 1 102 ? 2.042 71.858 17.048 1.00 22.23 105 VAL A N 1
ATOM 576 C CA . VAL A 1 102 ? 0.711 71.761 16.442 1.00 18.99 105 VAL A CA 1
ATOM 577 C C . VAL A 1 102 ? -0.025 70.530 16.979 1.00 23.48 105 VAL A C 1
ATOM 578 O O . VAL A 1 102 ? 0.477 69.396 16.893 1.00 22.78 105 VAL A O 1
ATOM 582 N N . ALA A 1 103 ? -1.188 70.748 17.575 1.00 23.85 106 ALA A N 1
ATOM 583 C CA . ALA A 1 103 ? -2.017 69.633 18.003 1.00 26.51 106 ALA A CA 1
ATOM 584 C C . ALA A 1 103 ? -2.849 69.214 16.802 1.00 22.14 106 ALA A C 1
ATOM 585 O O . ALA A 1 103 ? -3.145 70.033 15.942 1.00 22.20 106 ALA A O 1
ATOM 587 N N . PRO A 1 104 ? -3.250 67.937 16.739 1.00 22.82 107 PRO A N 1
ATOM 588 C CA . PRO A 1 104 ? -3.992 67.530 15.545 1.00 24.00 107 PRO A CA 1
ATOM 589 C C . PRO A 1 104 ? -5.259 68.367 15.352 1.00 19.23 107 PRO A C 1
ATOM 590 O O . PRO A 1 104 ? -5.642 68.705 14.230 1.00 21.73 107 PRO A O 1
ATOM 594 N N . GLY A 1 105 ? -5.878 68.753 16.456 1.00 22.26 108 GLY A N 1
ATOM 595 C CA . GLY A 1 105 ? -7.036 69.632 16.418 1.00 27.88 108 GLY A CA 1
ATOM 596 C C . GLY A 1 105 ? -6.801 71.044 15.890 1.00 27.44 108 GLY A C 1
ATOM 597 O O . GLY A 1 105 ? -7.766 71.724 15.539 1.00 27.10 108 GLY A O 1
ATOM 598 N N . ASP A 1 106 ? -5.546 71.488 15.824 1.00 25.24 109 ASP A N 1
ATOM 599 C CA . ASP A 1 106 ? -5.194 72.819 15.298 1.00 26.34 109 ASP A CA 1
ATOM 600 C C . ASP A 1 106 ? -5.169 72.866 13.766 1.00 24.82 109 ASP A C 1
ATOM 601 O O . ASP A 1 106 ? -5.173 73.945 13.183 1.00 19.99 109 ASP A O 1
ATOM 606 N N . VAL A 1 107 ? -5.072 71.706 13.112 1.00 21.87 110 VAL A N 1
ATOM 607 C CA . VAL A 1 107 ? -4.918 71.678 11.670 1.00 17.55 110 VAL A CA 1
ATOM 608 C C . VAL A 1 107 ? -6.213 72.091 11.029 1.00 16.02 110 VAL A C 1
ATOM 609 O O . VAL A 1 107 ? -7.304 71.595 11.409 1.00 18.72 110 VAL A O 1
ATOM 613 N N . THR A 1 108 ? -6.145 73.031 10.094 1.00 15.09 111 THR A N 1
ATOM 614 C CA . THR A 1 108 ? -7.391 73.632 9.568 1.00 15.20 111 THR A CA 1
ATOM 615 C C . THR A 1 108 ? -7.709 73.179 8.147 1.00 16.35 111 THR A C 1
ATOM 616 O O . THR A 1 108 ? -8.856 73.284 7.686 1.00 18.15 111 THR A O 1
ATOM 620 N N . LEU A 1 109 ? -6.698 72.651 7.476 1.00 15.45 112 LEU A N 1
ATOM 621 C CA . LEU A 1 109 ? -6.843 72.131 6.120 1.00 13.77 112 LEU A CA 1
ATOM 622 C C . LEU A 1 109 ? -5.921 70.948 5.877 1.00 13.33 112 LEU A C 1
ATOM 623 O O . LEU A 1 109 ? -4.741 71.017 6.175 1.00 14.77 112 LEU A O 1
ATOM 628 N N . VAL A 1 110 ? -6.480 69.853 5.356 1.00 14.78 113 VAL A N 1
ATOM 629 C CA . VAL A 1 110 ? -5.678 68.753 4.869 1.00 13.89 113 VAL A CA 1
ATOM 630 C C . VAL A 1 110 ? -5.849 68.673 3.365 1.00 17.33 113 VAL A C 1
ATOM 631 O O . VAL A 1 110 ? -6.969 68.675 2.838 1.00 15.93 113 VAL A O 1
ATOM 635 N N . VAL A 1 111 ? -4.723 68.585 2.688 1.00 13.37 114 VAL A N 1
ATOM 636 C CA . VAL A 1 111 ? -4.681 68.337 1.262 1.00 12.94 114 VAL A CA 1
ATOM 637 C C . VAL A 1 111 ? -4.119 66.925 0.981 1.00 19.01 114 VAL A C 1
ATOM 638 O O . VAL A 1 111 ? -2.989 66.612 1.352 1.00 18.66 114 VAL A O 1
ATOM 642 N N . GLY A 1 112 ? -4.912 66.099 0.318 1.00 14.68 115 GLY A N 1
ATOM 643 C CA . GLY A 1 112 ? -4.458 64.779 -0.115 1.00 15.50 115 GLY A CA 1
ATOM 644 C C . GLY A 1 112 ? -4.160 64.871 -1.607 1.00 14.26 115 GLY A C 1
ATOM 645 O O . GLY A 1 112 ? -5.034 65.188 -2.418 1.00 17.77 115 GLY A O 1
ATOM 646 N N . THR A 1 113 ? -2.923 64.602 -1.979 1.00 13.76 116 THR A N 1
ATOM 647 C CA . THR A 1 113 ? -2.496 64.822 -3.367 1.00 17.91 116 THR A CA 1
ATOM 648 C C . THR A 1 113 ? -3.183 63.821 -4.279 1.00 19.36 116 THR A C 1
ATOM 649 O O . THR A 1 113 ? -3.482 64.123 -5.427 1.00 17.62 116 THR A O 1
ATOM 653 N N . HIS A 1 114 ? -3.419 62.623 -3.747 1.00 14.56 117 HIS A N 1
ATOM 654 C CA . HIS A 1 114 ? -4.138 61.583 -4.480 1.00 14.95 117 HIS A CA 1
ATOM 655 C C . HIS A 1 114 ? -4.579 60.514 -3.486 1.00 21.41 117 HIS A C 1
ATOM 656 O O . HIS A 1 114 ? -4.198 60.561 -2.329 1.00 21.41 117 HIS A O 1
ATOM 663 N N . GLY A 1 115 ? -5.401 59.571 -3.922 1.00 18.85 118 GLY A N 1
ATOM 664 C CA . GLY A 1 115 ? -6.066 58.689 -2.977 1.00 18.14 118 GLY A CA 1
ATOM 665 C C . GLY A 1 115 ? -5.394 57.362 -2.669 1.00 15.39 118 GLY A C 1
ATOM 666 O O . GLY A 1 115 ? -6.086 56.407 -2.342 1.00 25.26 118 GLY A O 1
ATOM 667 N N . HIS A 1 116 ? -4.066 57.291 -2.717 1.00 16.10 119 HIS A N 1
ATOM 668 C CA . HIS A 1 116 ? -3.350 56.049 -2.421 1.00 17.39 119 HIS A CA 1
ATOM 669 C C . HIS A 1 116 ? -3.182 55.921 -0.901 1.00 19.11 119 HIS A C 1
ATOM 670 O O . HIS A 1 116 ? -3.071 56.924 -0.185 1.00 17.23 119 HIS A O 1
ATOM 677 N N . SER A 1 117 ? -3.120 54.680 -0.419 1.00 15.73 120 SER A N 1
ATOM 678 C CA . SER A 1 117 ? -3.191 54.414 1.014 1.00 15.70 120 SER A CA 1
ATOM 679 C C . SER A 1 117 ? -2.024 55.013 1.793 1.00 15.90 120 SER A C 1
ATOM 680 O O . SER A 1 117 ? -2.165 55.297 2.991 1.00 19.22 120 SER A O 1
ATOM 683 N N . ASP A 1 118 ? -0.891 55.220 1.138 1.00 15.29 121 ASP A N 1
ATOM 684 C CA . ASP A 1 118 ? 0.281 55.727 1.865 1.00 17.62 121 ASP A CA 1
ATOM 685 C C . ASP A 1 118 ? 0.323 57.272 1.873 1.00 15.82 121 ASP A C 1
ATOM 686 O O . ASP A 1 118 ? 1.347 57.914 2.332 1.00 15.05 121 ASP A O 1
ATOM 691 N N . HIS A 1 119 ? -0.772 57.868 1.403 1.00 15.03 122 HIS A N 1
ATOM 692 C CA . HIS A 1 119 ? -0.932 59.331 1.398 1.00 14.31 122 HIS A CA 1
ATOM 693 C C . HIS A 1 119 ? -2.145 59.842 2.190 1.00 17.86 122 HIS A C 1
ATOM 694 O O . HIS A 1 119 ? -2.098 60.940 2.714 1.00 19.08 122 HIS A O 1
ATOM 701 N N . ILE A 1 120 ? -3.232 59.073 2.270 1.00 16.89 123 ILE A N 1
ATOM 702 C CA . ILE A 1 120 ? -4.441 59.512 2.939 1.00 17.65 123 ILE A CA 1
ATOM 703 C C . ILE A 1 120 ? -4.831 58.573 4.102 1.00 20.30 123 ILE A C 1
ATOM 704 O O . ILE A 1 120 ? -5.964 58.538 4.501 1.00 19.95 123 ILE A O 1
ATOM 709 N N . GLY A 1 121 ? -3.854 57.861 4.660 1.00 13.28 124 GLY A N 1
ATOM 710 C CA . GLY A 1 121 ? -4.053 56.956 5.772 1.00 13.58 124 GLY A CA 1
ATOM 711 C C . GLY A 1 121 ? -4.504 57.495 7.114 1.00 16.49 124 GLY A C 1
ATOM 712 O O . GLY A 1 121 ? -4.982 56.732 7.939 1.00 16.91 124 GLY A O 1
ATOM 713 N N . ASN A 1 122 ? -4.358 58.798 7.341 1.00 17.93 125 ASN A N 1
ATOM 714 C CA . ASN A 1 122 ? -4.639 59.369 8.643 1.00 19.26 125 ASN A CA 1
ATOM 715 C C . ASN A 1 122 ? -5.535 60.599 8.589 1.00 16.87 125 ASN A C 1
ATOM 716 O O . ASN A 1 122 ? -5.454 61.454 9.460 1.00 17.45 125 ASN A O 1
ATOM 721 N N . LEU A 1 123 ? -6.416 60.666 7.594 1.00 16.62 126 LEU A N 1
ATOM 722 C CA . LEU A 1 123 ? -7.405 61.733 7.520 1.00 15.55 126 LEU A CA 1
ATOM 723 C C . LEU A 1 123 ? -8.243 61.861 8.783 1.00 17.48 126 LEU A C 1
ATOM 724 O O . LEU A 1 123 ? -8.643 62.960 9.146 1.00 17.34 126 LEU A O 1
ATOM 729 N N . GLY A 1 124 ? -8.519 60.731 9.426 1.00 17.98 127 GLY A N 1
ATOM 730 C CA . GLY A 1 124 ? -9.420 60.672 10.575 1.00 19.20 127 GLY A CA 1
ATOM 731 C C . GLY A 1 124 ? -8.857 61.335 11.818 1.00 20.84 127 GLY A C 1
ATOM 732 O O . GLY A 1 124 ? -9.584 61.579 12.795 1.00 19.98 127 GLY A O 1
ATOM 733 N N . LEU A 1 125 ? -7.560 61.609 11.800 1.00 21.28 128 LEU A N 1
ATOM 734 C CA . LEU A 1 125 ? -6.937 62.363 12.889 1.00 19.85 128 LEU A CA 1
ATOM 735 C C . LEU A 1 125 ? -7.371 63.825 12.918 1.00 20.68 128 LEU A C 1
ATOM 736 O O . LEU A 1 125 ? -7.114 64.522 13.895 1.00 20.35 128 LEU A O 1
ATOM 741 N N . PHE A 1 126 ? -8.000 64.295 11.843 1.00 14.53 129 PHE A N 1
ATOM 742 C CA . PHE A 1 126 ? -8.235 65.742 11.677 1.00 16.77 129 PHE A CA 1
ATOM 743 C C . PHE A 1 126 ? -9.695 66.035 11.324 1.00 17.86 129 PHE A C 1
ATOM 744 O O . PHE A 1 126 ? -9.983 66.627 10.282 1.00 20.92 129 PHE A O 1
ATOM 752 N N . PRO A 1 127 ? -10.626 65.638 12.197 1.00 22.93 130 PRO A N 1
ATOM 753 C CA . PRO A 1 127 ? -12.053 65.815 11.853 1.00 25.06 130 PRO A CA 1
ATOM 754 C C . PRO A 1 127 ? -12.484 67.284 11.834 1.00 24.14 130 PRO A C 1
ATOM 755 O O . PRO A 1 127 ? -13.508 67.602 11.238 1.00 25.80 130 PRO A O 1
ATOM 759 N N . GLY A 1 128 ? -11.679 68.152 12.418 1.00 24.02 131 GLY A N 1
ATOM 760 C CA . GLY A 1 128 ? -11.943 69.592 12.424 1.00 25.97 131 GLY A CA 1
ATOM 761 C C . GLY A 1 128 ? -11.439 70.355 11.211 1.00 24.05 131 GLY A C 1
ATOM 762 O O . GLY A 1 128 ? -11.712 71.573 11.058 1.00 20.90 131 GLY A O 1
ATOM 763 N N . ALA A 1 129 ? -10.695 69.650 10.346 1.00 20.37 132 ALA A N 1
ATOM 764 C CA . ALA A 1 129 ? -10.093 70.258 9.161 1.00 20.52 132 ALA A CA 1
ATOM 765 C C . ALA A 1 129 ? -11.014 70.185 7.961 1.00 20.74 132 ALA A C 1
ATOM 766 O O . ALA A 1 129 ? -11.736 69.213 7.786 1.00 18.46 132 ALA A O 1
ATOM 768 N N . ALA A 1 130 ? -10.963 71.210 7.122 1.00 15.06 133 ALA A N 1
ATOM 769 C CA . ALA A 1 130 ? -11.488 71.111 5.756 1.00 13.83 133 ALA A CA 1
ATOM 770 C C . ALA A 1 130 ? -10.579 70.135 5.031 1.00 13.95 133 ALA A C 1
ATOM 771 O O . ALA A 1 130 ? -9.398 70.017 5.384 1.00 15.25 133 ALA A O 1
ATOM 773 N N . LEU A 1 131 ? -11.110 69.476 4.014 1.00 16.87 134 LEU A N 1
ATOM 774 C CA . LEU A 1 131 ? -10.382 68.464 3.263 1.00 16.48 134 LEU A CA 1
ATOM 775 C C . LEU A 1 131 ? -10.461 68.726 1.783 1.00 16.76 134 LEU A C 1
ATOM 776 O O . LEU A 1 131 ? -11.538 68.821 1.227 1.00 16.24 134 LEU A O 1
ATOM 781 N N . LEU A 1 132 ? -9.299 68.739 1.145 1.00 13.02 135 LEU A N 1
ATOM 782 C CA . LEU A 1 132 ? -9.201 68.713 -0.299 1.00 13.33 135 LEU A CA 1
ATOM 783 C C . LEU A 1 132 ? -8.434 67.444 -0.693 1.00 18.54 135 LEU A C 1
ATOM 784 O O . LEU A 1 132 ? -7.229 67.377 -0.551 1.00 19.26 135 LEU A O 1
ATOM 789 N N . VAL A 1 133 ? -9.146 66.439 -1.166 1.00 16.26 136 VAL A N 1
ATOM 790 C CA . VAL A 1 133 ? -8.497 65.162 -1.552 1.00 14.06 136 VAL A CA 1
ATOM 791 C C . VAL A 1 133 ? -8.730 65.015 -3.024 1.00 17.48 136 VAL A C 1
ATOM 792 O O . VAL A 1 133 ? -9.861 64.966 -3.472 1.00 15.01 136 VAL A O 1
ATOM 796 N N . SER A 1 134 ? -7.647 65.026 -3.785 1.00 16.72 137 SER A N 1
ATOM 797 C CA . SER A 1 134 ? -7.756 65.124 -5.233 1.00 15.93 137 SER A CA 1
ATOM 798 C C . SER A 1 134 ? -8.594 66.393 -5.529 1.00 19.76 137 SER A C 1
ATOM 799 O O . SER A 1 134 ? -8.294 67.435 -4.958 1.00 19.54 137 SER A O 1
ATOM 802 N N . HIS A 1 135 ? -9.623 66.335 -6.368 1.00 19.34 138 HIS A N 1
ATOM 803 C CA . HIS A 1 135 ? -10.401 67.551 -6.652 1.00 19.99 138 HIS A CA 1
ATOM 804 C C . HIS A 1 135 ? -11.605 67.772 -5.743 1.00 23.70 138 HIS A C 1
ATOM 805 O O . HIS A 1 135 ? -12.339 68.756 -5.926 1.00 27.52 138 HIS A O 1
ATOM 812 N N . ASP A 1 136 ? -11.798 66.910 -4.746 1.00 20.81 139 ASP A N 1
ATOM 813 C CA . ASP A 1 136 ? -12.973 67.040 -3.876 1.00 21.76 139 ASP A CA 1
ATOM 814 C C . ASP A 1 136 ? -12.711 67.813 -2.609 1.00 14.48 139 ASP A C 1
ATOM 815 O O . ASP A 1 136 ? -11.865 67.404 -1.801 1.00 14.70 139 ASP A O 1
ATOM 820 N N . PHE A 1 137 ? -13.427 68.935 -2.451 1.00 14.98 140 PHE A N 1
ATOM 821 C CA . PHE A 1 137 ? -13.325 69.782 -1.281 1.00 15.06 140 PHE A CA 1
ATOM 822 C C . PHE A 1 137 ? -14.564 69.677 -0.410 1.00 16.85 140 PHE A C 1
ATOM 823 O O . PHE A 1 137 ? -15.719 69.822 -0.881 1.00 17.91 140 PHE A O 1
ATOM 831 N N . CYS A 1 138 ? -14.343 69.418 0.862 1.00 14.24 141 CYS A N 1
ATOM 832 C CA . CYS A 1 138 ? -15.447 69.498 1.802 1.00 14.48 141 CYS A CA 1
ATOM 833 C C . CYS A 1 138 ? -15.038 70.187 3.106 1.00 18.34 141 CYS A C 1
ATOM 834 O O . CYS A 1 138 ? -13.891 70.105 3.584 1.00 18.86 141 CYS A O 1
ATOM 837 N N . LEU A 1 139 ? -16.009 70.929 3.632 1.00 14.99 142 LEU A N 1
ATOM 838 C CA . LEU A 1 139 ? -15.968 71.423 4.985 1.00 16.46 142 LEU A CA 1
ATOM 839 C C . LEU A 1 139 ? -15.998 70.265 5.956 1.00 19.72 142 LEU A C 1
ATOM 840 O O . LEU A 1 139 ? -16.447 69.174 5.618 1.00 22.28 142 LEU A O 1
ATOM 845 N N . PRO A 1 140 ? -15.513 70.485 7.170 1.00 18.04 143 PRO A N 1
ATOM 846 C CA . PRO A 1 140 ? -15.667 69.468 8.212 1.00 20.28 143 PRO A CA 1
ATOM 847 C C . PRO A 1 140 ? -17.120 68.994 8.271 1.00 24.95 143 PRO A C 1
ATOM 848 O O . PRO A 1 140 ? -18.016 69.829 8.139 1.00 22.97 143 PRO A O 1
ATOM 852 N N . GLY A 1 141 ? -17.366 67.688 8.409 1.00 22.64 144 GLY A N 1
ATOM 853 C CA . GLY A 1 141 ? -18.737 67.175 8.405 1.00 19.33 144 GLY A CA 1
ATOM 854 C C . GLY A 1 141 ? -19.200 66.625 7.076 1.00 16.79 144 GLY A C 1
ATOM 855 O O . GLY A 1 141 ? -20.209 65.893 6.978 1.00 21.40 144 GLY A O 1
ATOM 856 N N . GLY A 1 142 ? -18.460 66.914 6.021 1.00 19.58 145 GLY A N 1
ATOM 857 C CA . GLY A 1 142 ? -18.745 66.289 4.735 1.00 18.98 145 GLY A CA 1
ATOM 858 C C . GLY A 1 142 ? -19.691 67.091 3.855 1.00 21.59 145 GLY A C 1
ATOM 859 O O . GLY A 1 142 ? -20.445 66.544 3.072 1.00 19.96 145 GLY A O 1
ATOM 860 N N . ARG A 1 143 ? -19.663 68.416 3.988 1.00 17.91 146 ARG A N 1
ATOM 861 C CA . ARG A 1 143 ? -20.374 69.255 3.033 1.00 16.60 146 ARG A CA 1
ATOM 862 C C . ARG A 1 143 ? -19.423 69.623 1.903 1.00 16.26 146 ARG A C 1
ATOM 863 O O . ARG A 1 143 ? -18.474 70.397 2.100 1.00 18.05 146 ARG A O 1
ATOM 871 N N . TYR A 1 144 ? -19.668 69.062 0.728 1.00 16.41 147 TYR A N 1
ATOM 872 C CA . TYR A 1 144 ? -18.815 69.220 -0.443 1.00 16.26 147 TYR A CA 1
ATOM 873 C C . TYR A 1 144 ? -19.237 70.442 -1.251 1.00 19.47 147 TYR A C 1
ATOM 874 O O . TYR A 1 144 ? -20.423 70.620 -1.579 1.00 18.36 147 TYR A O 1
ATOM 883 N N . LEU A 1 145 ? -18.260 71.295 -1.532 1.00 18.21 148 LEU A N 1
ATOM 884 C CA . LEU A 1 145 ? -18.476 72.554 -2.252 1.00 20.67 148 LEU A CA 1
ATOM 885 C C . LEU A 1 145 ? -17.859 72.454 -3.632 1.00 25.07 148 LEU A C 1
ATOM 886 O O . LEU A 1 145 ? -16.681 72.092 -3.770 1.00 21.94 148 LEU A O 1
ATOM 891 N N . PRO A 1 146 ? -18.621 72.791 -4.667 1.00 25.77 149 PRO A N 1
ATOM 892 C CA . PRO A 1 146 ? -18.042 72.662 -6.007 1.00 27.13 149 PRO A CA 1
ATOM 893 C C . PRO A 1 146 ? -17.042 73.782 -6.359 1.00 29.44 149 PRO A C 1
ATOM 894 O O . PRO A 1 146 ? -17.080 74.873 -5.783 1.00 26.24 149 PRO A O 1
ATOM 898 N N . HIS A 1 147 ? -16.139 73.512 -7.296 1.00 23.47 150 HIS A N 1
ATOM 899 C CA . HIS A 1 147 ? -15.164 74.526 -7.710 1.00 26.21 150 HIS A CA 1
ATOM 900 C C . HIS A 1 147 ? -14.623 74.238 -9.108 1.00 28.16 150 HIS A C 1
ATOM 901 O O . HIS A 1 147 ? -14.966 73.223 -9.723 1.00 28.52 150 HIS A O 1
ATOM 908 N N . GLY A 1 148 ? -13.754 75.126 -9.579 1.00 31.56 151 GLY A N 1
ATOM 909 C CA . GLY A 1 148 ? -13.290 75.092 -10.953 1.00 37.27 151 GLY A CA 1
ATOM 910 C C . GLY A 1 148 ? -11.823 74.734 -11.137 1.00 34.52 151 GLY A C 1
ATOM 911 O O . GLY A 1 148 ? -11.236 75.106 -12.159 1.00 33.40 151 GLY A O 1
ATOM 912 N N . LEU A 1 149 ? -11.230 74.020 -10.174 1.00 27.18 152 LEU A N 1
ATOM 913 C CA . LEU A 1 149 ? -9.844 73.573 -10.302 1.00 26.04 152 LEU A CA 1
ATOM 914 C C . LEU A 1 149 ? -9.604 72.855 -11.629 1.00 26.74 152 LEU A C 1
ATOM 915 O O . LEU A 1 149 ? -10.303 71.901 -11.959 1.00 27.60 152 LEU A O 1
ATOM 920 N N . GLY A 1 150 ? -8.604 73.327 -12.375 1.00 24.50 153 GLY A N 1
ATOM 921 C CA . GLY A 1 150 ? -8.169 72.704 -13.614 1.00 28.49 153 GLY A CA 1
ATOM 922 C C . GLY A 1 150 ? -6.732 73.091 -13.943 1.00 28.73 153 GLY A C 1
ATOM 923 O O . GLY A 1 150 ? -6.167 73.937 -13.274 1.00 32.53 153 GLY A O 1
ATOM 924 N N . GLU A 1 151 ? -6.132 72.489 -14.968 1.00 33.24 154 GLU A N 1
ATOM 925 C CA . GLU A 1 151 ? -4.714 72.733 -15.258 1.00 36.88 154 GLU A CA 1
ATOM 926 C C . GLU A 1 151 ? -4.385 74.197 -15.575 1.00 40.21 154 GLU A C 1
ATOM 927 O O . GLU A 1 151 ? -3.266 74.656 -15.325 1.00 42.91 154 GLU A O 1
ATOM 933 N N . GLY A 1 152 ? -5.355 74.926 -16.117 1.00 39.67 155 GLY A N 1
ATOM 934 C CA . GLY A 1 152 ? -5.172 76.343 -16.394 1.00 38.37 155 GLY A CA 1
ATOM 935 C C . GLY A 1 152 ? -5.828 77.244 -15.361 1.00 43.58 155 GLY A C 1
ATOM 936 O O . GLY A 1 152 ? -5.893 78.460 -15.537 1.00 44.07 155 GLY A O 1
ATOM 937 N N . GLN A 1 153 ? -6.312 76.644 -14.275 1.00 39.89 156 GLN A N 1
ATOM 938 C CA . GLN A 1 153 ? -7.095 77.354 -13.280 1.00 36.34 156 GLN A CA 1
ATOM 939 C C . GLN A 1 153 ? -6.755 76.831 -11.885 1.00 29.94 156 GLN A C 1
ATOM 940 O O . GLN A 1 153 ? -7.491 76.025 -11.343 1.00 26.26 156 GLN A O 1
ATOM 946 N N . PRO A 1 154 ? -5.649 77.302 -11.302 1.00 25.89 157 PRO A N 1
ATOM 947 C CA . PRO A 1 154 ? -5.325 76.855 -9.941 1.00 24.43 157 PRO A CA 1
ATOM 948 C C . PRO A 1 154 ? -6.287 77.395 -8.893 1.00 26.99 157 PRO A C 1
ATOM 949 O O . PRO A 1 154 ? -7.018 78.359 -9.160 1.00 30.75 157 PRO A O 1
ATOM 953 N N . LEU A 1 155 ? -6.306 76.774 -7.714 1.00 22.89 158 LEU A N 1
ATOM 954 C CA . LEU A 1 155 ? -7.064 77.308 -6.585 1.00 22.30 158 LEU A CA 1
ATOM 955 C C . LEU A 1 155 ? -6.118 78.150 -5.750 1.00 25.99 158 LEU A C 1
ATOM 956 O O . LEU A 1 155 ? -5.028 77.704 -5.425 1.00 25.72 158 LEU A O 1
ATOM 961 N N . ARG A 1 156 ? -6.530 79.363 -5.405 1.00 22.35 159 ARG A N 1
ATOM 962 C CA . ARG A 1 156 ? -5.767 80.208 -4.511 1.00 27.77 159 ARG A CA 1
ATOM 963 C C . ARG A 1 156 ? -6.087 79.859 -3.060 1.00 28.91 159 ARG A C 1
ATOM 964 O O . ARG A 1 156 ? -7.241 79.878 -2.643 1.00 36.57 159 ARG A O 1
ATOM 972 N N . LEU A 1 157 ? -5.073 79.521 -2.295 1.00 21.28 160 LEU A N 1
ATOM 973 C CA . LEU A 1 157 ? -5.240 79.309 -0.858 1.00 24.25 160 LEU A CA 1
ATOM 974 C C . LEU A 1 157 ? -4.977 80.602 -0.093 1.00 27.06 160 LEU A C 1
ATOM 975 O O . LEU A 1 157 ? -5.625 80.887 0.919 1.00 23.94 160 LEU A O 1
ATOM 980 N N . GLY A 1 158 ? -3.982 81.339 -0.587 1.00 27.49 161 GLY A N 1
ATOM 981 C CA . GLY A 1 158 ? -3.503 82.556 0.047 1.00 21.04 161 GLY A CA 1
ATOM 982 C C . GLY A 1 158 ? -2.477 83.230 -0.849 1.00 26.71 161 GLY A C 1
ATOM 983 O O . GLY A 1 158 ? -2.184 82.759 -1.957 1.00 24.45 161 GLY A O 1
ATOM 984 N N . PRO A 1 159 ? -1.900 84.344 -0.375 1.00 36.53 162 PRO A N 1
ATOM 985 C CA . PRO A 1 159 ? -0.795 85.029 -1.077 1.00 36.52 162 PRO A CA 1
ATOM 986 C C . PRO A 1 159 ? 0.371 84.088 -1.391 1.00 31.29 162 PRO A C 1
ATOM 987 O O . PRO A 1 159 ? 1.047 83.643 -0.474 1.00 33.22 162 PRO A O 1
ATOM 991 N N . GLY A 1 160 ? 0.591 83.769 -2.659 1.00 27.99 163 GLY A N 1
ATOM 992 C CA . GLY A 1 160 ? 1.710 82.929 -3.040 1.00 32.34 163 GLY A CA 1
ATOM 993 C C . GLY A 1 160 ? 1.527 81.488 -2.597 1.00 29.45 163 GLY A C 1
ATOM 994 O O . GLY A 1 160 ? 2.498 80.747 -2.430 1.00 28.11 163 GLY A O 1
ATOM 995 N N . LEU A 1 161 ? 0.271 81.093 -2.405 1.00 29.19 164 LEU A N 1
ATOM 996 C CA . LEU A 1 161 ? -0.066 79.704 -2.064 1.00 21.70 164 LEU A CA 1
ATOM 997 C C . LEU A 1 161 ? -1.246 79.216 -2.905 1.00 23.42 164 LEU A C 1
ATOM 998 O O . LEU A 1 161 ? -2.337 79.768 -2.834 1.00 25.71 164 LEU A O 1
ATOM 1003 N N . GLU A 1 162 ? -1.014 78.141 -3.651 1.00 22.24 165 GLU A N 1
ATOM 1004 C CA . GLU A 1 162 ? -1.926 77.638 -4.650 1.00 18.24 165 GLU A CA 1
ATOM 1005 C C . GLU A 1 162 ? -1.928 76.124 -4.678 1.00 20.57 165 GLU A C 1
ATOM 1006 O O . GLU A 1 162 ? -0.917 75.493 -4.386 1.00 21.12 165 GLU A O 1
ATOM 1012 N N . VAL A 1 163 ? -3.064 75.574 -5.085 1.00 20.26 166 VAL A N 1
ATOM 1013 C CA . VAL A 1 163 ? -3.180 74.171 -5.430 1.00 16.52 166 VAL A CA 1
ATOM 1014 C C . VAL A 1 163 ? -3.284 74.039 -6.935 1.00 18.46 166 VAL A C 1
ATOM 1015 O O . VAL A 1 163 ? -4.136 74.652 -7.568 1.00 20.06 166 VAL A O 1
ATOM 1019 N N . TRP A 1 164 ? -2.417 73.203 -7.487 1.00 18.93 167 TRP A N 1
ATOM 1020 C CA . TRP A 1 164 ? -2.408 72.933 -8.899 1.00 18.86 167 TRP A CA 1
ATOM 1021 C C . TRP A 1 164 ? -3.028 71.588 -9.219 1.00 18.73 167 TRP A C 1
ATOM 1022 O O . TRP A 1 164 ? -2.875 70.630 -8.469 1.00 18.67 167 TRP A O 1
ATOM 1033 N N . ALA A 1 165 ? -3.710 71.522 -10.350 1.00 21.36 168 ALA A N 1
ATOM 1034 C CA . ALA A 1 165 ? -4.120 70.261 -10.925 1.00 22.28 168 ALA A CA 1
ATOM 1035 C C . ALA A 1 165 ? -2.903 69.644 -11.602 1.00 25.57 168 ALA A C 1
ATOM 1036 O O . ALA A 1 165 ? -2.367 70.216 -12.550 1.00 24.54 168 ALA A O 1
ATOM 1038 N N . THR A 1 166 ? -2.455 68.495 -11.110 1.00 20.18 169 THR A N 1
ATOM 1039 C CA . THR A 1 166 ? -1.266 67.854 -11.685 1.00 19.67 169 THR A CA 1
ATOM 1040 C C . THR A 1 166 ? -1.569 66.393 -11.982 1.00 24.76 169 THR A C 1
ATOM 1041 O O . THR A 1 166 ? -1.106 65.503 -11.278 1.00 27.25 169 THR A O 1
ATOM 1045 N N . PRO A 1 167 ? -2.364 66.142 -13.030 1.00 22.80 170 PRO A N 1
ATOM 1046 C CA . PRO A 1 167 ? -2.785 64.776 -13.347 1.00 25.55 170 PRO A CA 1
ATOM 1047 C C . PRO A 1 167 ? -1.623 63.851 -13.708 1.00 24.60 170 PRO A C 1
ATOM 1048 O O . PRO A 1 167 ? -0.546 64.321 -14.069 1.00 25.97 170 PRO A O 1
ATOM 1052 N N . GLY A 1 168 ? -1.869 62.551 -13.638 1.00 23.52 171 GLY A N 1
ATOM 1053 C CA . GLY A 1 168 ? -0.963 61.574 -14.207 1.00 27.75 171 GLY A CA 1
ATOM 1054 C C . GLY A 1 168 ? -0.806 60.314 -13.383 1.00 28.69 171 GLY A C 1
ATOM 1055 O O . GLY A 1 168 ? -1.266 59.240 -13.767 1.00 35.31 171 GLY A O 1
ATOM 1056 N N . HIS A 1 169 ? -0.168 60.452 -12.229 1.00 26.53 172 HIS A N 1
ATOM 1057 C CA . HIS A 1 169 ? 0.180 59.304 -11.414 1.00 27.96 172 HIS A CA 1
ATOM 1058 C C . HIS A 1 169 ? -1.042 58.562 -10.872 1.00 28.66 172 HIS A C 1
ATOM 1059 O O . HIS A 1 169 ? -1.214 57.357 -11.095 1.00 30.87 172 HIS A O 1
ATOM 1066 N N . GLY A 1 170 ? -1.888 59.278 -10.148 1.00 28.51 173 GLY A N 1
ATOM 1067 C CA . GLY A 1 170 ? -3.043 58.664 -9.521 1.00 35.64 173 GLY A CA 1
ATOM 1068 C C . GLY A 1 170 ? -4.282 58.659 -10.400 1.00 43.97 173 GLY A C 1
ATOM 1069 O O . GLY A 1 170 ? -5.290 58.043 -10.049 1.00 50.08 173 GLY A O 1
ATOM 1070 N N . GLY A 1 171 ? -4.204 59.325 -11.546 1.00 32.24 174 GLY A N 1
ATOM 1071 C CA . GLY A 1 1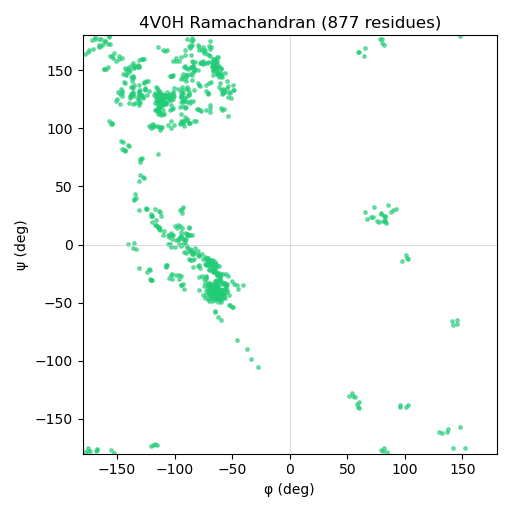71 ? -5.357 59.479 -12.421 1.00 26.81 174 GLY A CA 1
ATOM 1072 C C . GLY A 1 171 ? -5.491 60.938 -12.773 1.00 25.32 174 GLY A C 1
ATOM 1073 O O . GLY A 1 171 ? -4.550 61.705 -12.618 1.00 25.92 174 GLY A O 1
ATOM 1074 N N . GLN A 1 172 ? -6.659 61.353 -13.232 1.00 26.56 175 GLN A N 1
ATOM 1075 C CA . GLN A 1 172 ? -6.765 62.689 -13.793 1.00 29.01 175 GLN A CA 1
ATOM 1076 C C . GLN A 1 172 ? -6.955 63.761 -12.728 1.00 22.60 175 GLN A C 1
ATOM 1077 O O . GLN A 1 172 ? -6.866 64.937 -13.036 1.00 26.81 175 GLN A O 1
ATOM 1083 N N . ARG A 1 173 ? -7.139 63.370 -11.473 1.00 22.04 176 ARG A N 1
ATOM 1084 C CA . ARG A 1 173 ? -7.476 64.350 -10.439 1.00 24.45 176 ARG A CA 1
ATOM 1085 C C . ARG A 1 173 ? -6.397 64.563 -9.369 1.00 22.41 176 ARG A C 1
ATOM 1086 O O . ARG A 1 173 ? -6.673 65.184 -8.341 1.00 21.41 176 ARG A O 1
ATOM 1094 N N . ASP A 1 174 ? -5.175 64.092 -9.596 1.00 19.77 177 ASP A N 1
ATOM 1095 C CA . ASP A 1 174 ? -4.082 64.412 -8.658 1.00 22.03 177 ASP A CA 1
ATOM 1096 C C . ASP A 1 174 ? -3.830 65.924 -8.513 1.00 16.46 177 ASP A C 1
ATOM 1097 O O . ASP A 1 174 ? -3.911 66.662 -9.500 1.00 18.39 177 ASP A O 1
ATOM 1102 N N . VAL A 1 175 ? -3.484 66.373 -7.302 1.00 15.38 178 VAL A N 1
ATOM 1103 C CA . VAL A 1 175 ? -3.150 67.786 -7.070 1.00 17.50 178 VAL A CA 1
ATOM 1104 C C . VAL A 1 175 ? -1.812 67.987 -6.395 1.00 20.71 178 VAL A C 1
ATOM 1105 O O . VAL A 1 175 ? -1.287 67.084 -5.752 1.00 19.60 178 VAL A O 1
ATOM 1109 N N . SER A 1 176 ? -1.271 69.197 -6.542 1.00 21.36 179 SER A N 1
ATOM 1110 C CA . SER A 1 176 ? -0.003 69.578 -5.933 1.00 17.82 179 SER A CA 1
ATOM 1111 C C . SER A 1 176 ? -0.195 70.923 -5.247 1.00 17.81 179 SER A C 1
ATOM 1112 O O . SER A 1 176 ? -1.087 71.695 -5.596 1.00 20.09 179 SER A O 1
ATOM 1115 N N . VAL A 1 177 ? 0.621 71.183 -4.241 1.00 14.94 180 VAL A N 1
ATOM 1116 C CA . VAL A 1 177 ? 0.558 72.441 -3.503 1.00 14.88 180 VAL A CA 1
ATOM 1117 C C . VAL A 1 177 ? 1.818 73.258 -3.813 1.00 18.05 180 VAL A C 1
ATOM 1118 O O . VAL A 1 177 ? 2.946 72.745 -3.701 1.00 18.66 180 VAL A O 1
ATOM 1122 N N . VAL A 1 178 ? 1.634 74.521 -4.232 1.00 16.71 181 VAL A N 1
ATOM 1123 C CA . VAL A 1 178 ? 2.748 75.377 -4.632 1.00 18.89 181 VAL A CA 1
ATOM 1124 C C . VAL A 1 178 ? 2.903 76.531 -3.645 1.00 25.29 181 VAL A C 1
ATOM 1125 O O . VAL A 1 178 ? 1.967 77.326 -3.474 1.00 22.52 181 VAL A O 1
ATOM 1129 N N . VAL A 1 179 ? 4.067 76.588 -2.992 1.00 21.92 182 VAL A N 1
ATOM 1130 C CA . VAL A 1 179 ? 4.354 77.595 -1.970 1.00 19.75 182 VAL A CA 1
ATOM 1131 C C . VAL A 1 179 ? 5.454 78.563 -2.395 1.00 25.31 182 VAL A C 1
ATOM 1132 O O . VAL A 1 179 ? 6.657 78.271 -2.342 1.00 24.66 182 VAL A O 1
ATOM 1136 N N . ALA A 1 180 ? 5.039 79.739 -2.823 1.00 22.53 183 ALA A N 1
ATOM 1137 C CA . ALA A 1 180 ? 5.986 80.773 -3.221 1.00 31.04 183 ALA A CA 1
ATOM 1138 C C . ALA A 1 180 ? 6.504 81.590 -2.035 1.00 29.17 183 ALA A C 1
ATOM 1139 O O . ALA A 1 180 ? 5.872 81.664 -0.983 1.00 33.07 183 ALA A O 1
ATOM 1141 N N . GLY A 1 181 ? 7.671 82.195 -2.217 1.00 30.72 184 GLY A N 1
ATOM 1142 C CA . GLY A 1 181 ? 8.172 83.169 -1.271 1.00 38.45 184 GLY A CA 1
ATOM 1143 C C . GLY A 1 181 ? 8.805 82.623 -0.006 1.00 37.33 184 GLY A C 1
ATOM 1144 O O . GLY A 1 181 ? 8.817 83.298 1.021 1.00 42.76 184 GLY A O 1
ATOM 1145 N N . THR A 1 182 ? 9.347 81.416 -0.070 1.00 36.02 185 THR A N 1
ATOM 1146 C CA . THR A 1 182 ? 10.060 80.861 1.071 1.00 27.57 185 THR A CA 1
ATOM 1147 C C . THR A 1 182 ? 11.517 81.273 0.955 1.00 39.98 185 THR A C 1
ATOM 1148 O O . THR A 1 182 ? 11.926 81.873 -0.048 1.00 32.02 185 THR A O 1
ATOM 1152 N N . ALA A 1 183 ? 12.314 80.910 1.952 1.00 41.67 186 ALA A N 1
ATOM 1153 C CA . ALA A 1 183 ? 13.722 81.289 1.976 1.00 40.60 186 ALA A CA 1
ATOM 1154 C C . ALA A 1 183 ? 14.474 80.648 0.821 1.00 41.29 186 ALA A C 1
ATOM 1155 O O . ALA A 1 183 ? 15.507 81.145 0.412 1.00 41.29 186 ALA A O 1
ATOM 1157 N N . LEU A 1 184 ? 13.963 79.533 0.303 1.00 40.56 187 LEU A N 1
ATOM 1158 C CA . LEU A 1 184 ? 14.640 78.828 -0.786 1.00 43.57 187 LEU A CA 1
ATOM 1159 C C . LEU A 1 184 ? 13.942 79.024 -2.121 1.00 39.77 187 LEU A C 1
ATOM 1160 O O . LEU A 1 184 ? 14.308 78.395 -3.107 1.00 40.97 187 LEU A O 1
ATOM 1165 N N . GLY A 1 185 ? 12.952 79.907 -2.160 1.00 35.60 188 GLY A N 1
ATOM 1166 C CA . GLY A 1 185 ? 12.220 80.156 -3.392 1.00 42.82 188 GLY A CA 1
ATOM 1167 C C . GLY A 1 185 ? 10.864 79.456 -3.375 1.00 35.96 188 GLY A C 1
ATOM 1168 O O . GLY A 1 185 ? 10.178 79.449 -2.357 1.00 33.97 188 GLY A O 1
ATOM 1169 N N . THR A 1 186 ? 10.490 78.849 -4.495 1.00 28.49 189 THR A N 1
ATOM 1170 C CA . THR A 1 186 ? 9.186 78.189 -4.597 1.00 28.30 189 THR A CA 1
ATOM 1171 C C . THR A 1 186 ? 9.297 76.707 -4.287 1.00 24.92 189 THR A C 1
ATOM 1172 O O . THR A 1 186 ? 10.088 75.997 -4.932 1.00 26.13 189 THR A O 1
ATOM 1176 N N . VAL A 1 187 ? 8.535 76.267 -3.289 1.00 25.75 190 VAL A N 1
ATOM 1177 C CA . VAL A 1 187 ? 8.478 74.854 -2.938 1.00 22.36 190 VAL A CA 1
ATOM 1178 C C . VAL A 1 187 ? 7.221 74.231 -3.528 1.00 21.78 190 VAL A C 1
ATOM 1179 O O . VAL A 1 187 ? 6.126 74.730 -3.321 1.00 21.66 190 VAL A O 1
ATOM 1183 N N . VAL A 1 188 ? 7.379 73.126 -4.250 1.00 21.70 191 VAL A N 1
ATOM 1184 C CA . VAL A 1 188 ? 6.224 72.387 -4.730 1.00 20.29 191 VAL A CA 1
ATOM 1185 C C . VAL A 1 188 ? 6.105 71.060 -3.989 1.00 22.50 191 VAL A C 1
ATOM 1186 O O . VAL A 1 188 ? 7.021 70.246 -4.020 1.00 22.13 191 VAL A O 1
ATOM 1190 N N . VAL A 1 189 ? 4.976 70.868 -3.317 1.00 20.00 192 VAL A N 1
ATOM 1191 C CA . VAL A 1 189 ? 4.660 69.605 -2.653 1.00 17.11 192 VAL A CA 1
ATOM 1192 C C . VAL A 1 189 ? 3.884 68.791 -3.688 1.00 18.36 192 VAL A C 1
ATOM 1193 O O . VAL A 1 189 ? 2.718 69.066 -3.948 1.00 19.24 192 VAL A O 1
ATOM 1197 N N . ALA A 1 190 ? 4.572 67.840 -4.314 1.00 18.96 193 ALA A N 1
ATOM 1198 C CA . ALA A 1 190 ? 4.153 67.267 -5.594 1.00 20.15 193 ALA A CA 1
ATOM 1199 C C . ALA A 1 190 ? 3.422 65.914 -5.514 1.00 21.03 193 ALA A C 1
ATOM 1200 O O . ALA A 1 190 ? 2.993 65.385 -6.527 1.00 21.84 193 ALA A O 1
ATOM 1202 N N . GLY A 1 191 ? 3.262 65.348 -4.329 1.00 20.62 194 GLY A N 1
ATOM 1203 C CA . GLY A 1 191 ? 2.720 64.012 -4.244 1.00 25.28 194 GLY A CA 1
ATOM 1204 C C . GLY A 1 191 ? 3.623 63.079 -5.031 1.00 22.42 194 GLY A C 1
ATOM 1205 O O . GLY A 1 191 ? 4.840 63.184 -4.977 1.00 25.15 194 GLY A O 1
ATOM 1206 N N . ASP A 1 192 ? 3.020 62.182 -5.790 1.00 21.07 195 ASP A N 1
ATOM 1207 C CA . ASP A 1 192 ? 3.789 61.177 -6.509 1.00 18.35 195 ASP A CA 1
ATOM 1208 C C . ASP A 1 192 ? 4.031 61.557 -7.979 1.00 20.48 195 ASP A C 1
ATOM 1209 O O . ASP A 1 192 ? 4.451 60.708 -8.761 1.00 21.66 195 ASP A O 1
ATOM 1214 N N . VAL A 1 193 ? 3.795 62.824 -8.338 1.00 20.10 196 VAL A N 1
ATOM 1215 C CA . VAL A 1 193 ? 4.233 63.380 -9.636 1.00 23.54 196 VAL A CA 1
ATOM 1216 C C . VAL A 1 193 ? 5.728 63.121 -9.816 1.00 25.15 196 VAL A C 1
ATOM 1217 O O . VAL A 1 193 ? 6.187 62.744 -10.888 1.00 24.83 196 VAL A O 1
ATOM 1221 N N . PHE A 1 194 ? 6.474 63.340 -8.746 1.00 21.16 197 PHE A N 1
ATOM 1222 C CA . PHE A 1 194 ? 7.854 62.855 -8.647 1.00 26.79 197 PHE A CA 1
ATOM 1223 C C . PHE A 1 194 ? 7.930 61.812 -7.557 1.00 24.98 197 PHE A C 1
ATOM 1224 O O . PHE A 1 194 ? 7.430 62.012 -6.466 1.00 22.41 197 PHE A O 1
ATOM 1232 N N . GLU A 1 195 ? 8.551 60.688 -7.859 1.00 26.42 198 GLU A N 1
ATOM 1233 C CA . GLU A 1 195 ? 8.718 59.636 -6.887 1.00 30.27 198 GLU A CA 1
ATOM 1234 C C . GLU A 1 195 ? 9.873 59.957 -5.921 1.00 27.98 198 GLU A C 1
ATOM 1235 O O . GLU A 1 195 ? 9.794 59.695 -4.720 1.00 25.51 198 GLU A O 1
ATOM 1241 N N . ARG A 1 196 ? 10.934 60.532 -6.467 1.00 25.13 199 ARG A N 1
ATOM 1242 C CA . ARG A 1 196 ? 12.149 60.811 -5.736 1.00 26.12 199 ARG A CA 1
ATOM 1243 C C . ARG A 1 196 ? 13.095 61.522 -6.701 1.00 31.91 199 ARG A C 1
ATOM 1244 O O . ARG A 1 196 ? 12.867 61.506 -7.915 1.00 33.22 199 ARG A O 1
ATOM 1252 N N . ASP A 1 197 ? 14.129 62.166 -6.174 1.00 31.61 200 ASP A N 1
ATOM 1253 C CA . ASP A 1 197 ? 15.202 62.671 -7.030 1.00 34.84 200 ASP A CA 1
ATOM 1254 C C . ASP A 1 197 ? 15.806 61.473 -7.777 1.00 40.91 200 ASP A C 1
ATOM 1255 O O . ASP A 1 197 ? 16.060 60.432 -7.170 1.00 38.17 200 ASP A O 1
ATOM 1260 N N . GLY A 1 198 ? 15.992 61.606 -9.088 1.00 40.92 201 GLY A N 1
ATOM 1261 C CA . GLY A 1 198 ? 16.570 60.543 -9.893 1.00 45.37 201 GLY A CA 1
ATOM 1262 C C . GLY A 1 198 ? 15.611 59.421 -10.266 1.00 49.57 201 GLY A C 1
ATOM 1263 O O . GLY A 1 198 ? 16.040 58.292 -10.519 1.00 49.29 201 GLY A O 1
ATOM 1264 N N . ASP A 1 199 ? 14.315 59.730 -10.315 1.00 46.32 202 ASP A N 1
ATOM 1265 C CA . ASP A 1 199 ? 13.302 58.740 -10.667 1.00 42.50 202 ASP A CA 1
ATOM 1266 C C . ASP A 1 199 ? 13.094 58.665 -12.178 1.00 46.05 202 ASP A C 1
ATOM 1267 O O . ASP A 1 199 ? 12.111 58.078 -12.635 1.00 43.20 202 ASP A O 1
ATOM 1272 N N . GLU A 1 200 ? 14.031 59.241 -12.935 1.00 46.47 203 GLU A N 1
ATOM 1273 C CA . GLU A 1 200 ? 13.901 59.411 -14.385 1.00 50.46 203 GLU A CA 1
ATOM 1274 C C . GLU A 1 200 ? 13.386 58.173 -15.124 1.00 53.86 203 GLU A C 1
ATOM 1275 O O . GLU A 1 200 ? 12.597 58.301 -16.055 1.00 58.18 203 GLU A O 1
ATOM 1277 N N . ASP A 1 201 ? 13.820 56.988 -14.707 1.00 53.20 204 ASP A N 1
ATOM 1278 C CA . ASP A 1 201 ? 13.494 55.762 -15.427 1.00 54.15 204 ASP A CA 1
ATOM 1279 C C . ASP A 1 201 ? 12.641 54.796 -14.612 1.00 53.39 204 ASP A C 1
ATOM 1280 O O . ASP A 1 201 ? 12.592 53.609 -14.919 1.00 60.23 204 ASP A O 1
ATOM 1282 N N . SER A 1 202 ? 11.954 55.296 -13.588 1.00 52.15 205 SER A N 1
ATOM 1283 C CA . SER A 1 202 ? 11.214 54.413 -12.692 1.00 46.69 205 SER A CA 1
ATOM 1284 C C . SER A 1 202 ? 9.774 54.862 -12.450 1.00 39.01 205 SER A C 1
ATOM 1285 O O . SER A 1 202 ? 8.928 54.059 -12.057 1.00 42.58 205 SER A O 1
ATOM 1288 N N . TRP A 1 203 ? 9.487 56.132 -12.699 1.00 31.85 206 TRP A N 1
ATOM 1289 C CA . TRP A 1 203 ? 8.170 56.669 -12.362 1.00 31.24 206 TRP A CA 1
ATOM 1290 C C . TRP A 1 203 ? 7.083 56.159 -13.303 1.00 33.79 206 TRP A C 1
ATOM 1291 O O . TRP A 1 203 ? 5.924 56.040 -12.910 1.00 36.23 206 TRP A O 1
ATOM 1302 N N . GLN A 1 204 ? 7.463 55.810 -14.528 1.00 35.47 207 GLN A N 1
ATOM 1303 C CA . GLN A 1 204 ? 6.489 55.452 -15.559 1.00 38.87 207 GLN A CA 1
ATOM 1304 C C . GLN A 1 204 ? 5.679 54.198 -15.224 1.00 41.32 207 GLN A C 1
ATOM 1305 O O . GLN A 1 204 ? 4.484 54.129 -15.527 1.00 43.19 207 GLN A O 1
ATOM 1311 N N . ALA A 1 205 ? 6.315 53.222 -14.583 1.00 43.60 208 ALA A N 1
ATOM 1312 C CA . ALA A 1 205 ? 5.656 51.952 -14.264 1.00 46.22 208 ALA A CA 1
ATOM 1313 C C . ALA A 1 205 ? 4.596 52.116 -13.182 1.00 43.24 208 ALA A C 1
ATOM 1314 O O . ALA A 1 205 ? 3.699 51.284 -13.049 1.00 46.96 208 ALA A O 1
ATOM 1316 N N . LEU A 1 206 ? 4.708 53.193 -12.414 1.00 36.82 209 LEU A N 1
ATOM 1317 C CA . LEU A 1 206 ? 3.799 53.451 -11.298 1.00 40.26 209 LEU A CA 1
ATOM 1318 C C . LEU A 1 206 ? 2.631 54.343 -11.701 1.00 39.44 209 LEU A C 1
ATOM 1319 O O . LEU A 1 206 ? 1.759 54.634 -10.878 1.00 41.29 209 LEU A O 1
ATOM 1324 N N . SER A 1 207 ? 2.625 54.774 -12.961 1.00 36.67 210 SER A N 1
ATOM 1325 C CA . SER A 1 207 ? 1.756 55.857 -13.434 1.00 36.93 210 SER A CA 1
ATOM 1326 C C . SER A 1 207 ? 0.489 55.355 -14.098 1.00 38.27 210 SER A C 1
ATOM 1327 O O . SER A 1 207 ? 0.550 54.476 -14.948 1.00 40.23 210 SER A O 1
ATOM 1330 N N . GLU A 1 208 ? -0.654 55.937 -13.735 1.00 38.95 211 GLU A N 1
ATOM 1331 C CA . GLU A 1 208 ? -1.925 55.616 -14.387 1.00 42.16 211 GLU A CA 1
ATOM 1332 C C . GLU A 1 208 ? -2.005 56.221 -15.793 1.00 44.09 211 GLU A C 1
ATOM 1333 O O . GLU A 1 208 ? -2.617 55.628 -16.683 1.00 45.11 211 GLU A O 1
ATOM 1335 N N . ASP A 1 209 ? -1.385 57.389 -15.988 1.00 38.79 212 ASP A N 1
ATOM 1336 C CA . ASP A 1 209 ? -1.385 58.094 -17.284 1.00 42.48 212 ASP A CA 1
ATOM 1337 C C . ASP A 1 209 ? -0.053 58.823 -17.517 1.00 41.88 212 ASP A C 1
ATOM 1338 O O . ASP A 1 209 ? 0.067 59.996 -17.176 1.00 36.07 212 ASP A O 1
ATOM 1343 N N . PRO A 1 210 ? 0.945 58.138 -18.112 1.00 43.32 213 PRO A N 1
ATOM 1344 C CA . PRO A 1 210 ? 2.294 58.704 -18.279 1.00 37.14 213 PRO A CA 1
ATOM 1345 C C . PRO A 1 210 ? 2.376 59.983 -19.099 1.00 37.25 213 PRO A C 1
ATOM 1346 O O . PRO A 1 210 ? 3.235 60.823 -18.809 1.00 37.40 213 PRO A O 1
ATOM 1350 N N . ALA A 1 211 ? 1.523 60.132 -20.112 1.00 39.46 214 ALA A N 1
ATOM 1351 C CA . ALA A 1 211 ? 1.491 61.368 -20.892 1.00 41.19 214 ALA A CA 1
ATOM 1352 C C . ALA A 1 211 ? 1.099 62.561 -20.017 1.00 37.80 214 ALA A C 1
ATOM 1353 O O . ALA A 1 211 ? 1.770 63.595 -20.027 1.00 37.11 214 ALA A O 1
ATOM 1355 N N . ALA A 1 212 ? 0.016 62.413 -19.257 1.00 38.11 215 ALA A N 1
ATOM 1356 C CA . ALA A 1 212 ? -0.413 63.464 -18.343 1.00 35.35 215 ALA A CA 1
ATOM 1357 C C . ALA A 1 212 ? 0.661 63.729 -17.292 1.00 32.32 215 ALA A C 1
ATOM 1358 O O . ALA A 1 212 ? 0.958 64.877 -16.985 1.00 30.24 215 ALA A O 1
ATOM 1360 N N . GLN A 1 213 ? 1.244 62.672 -16.739 1.00 31.04 216 GLN A N 1
ATOM 1361 C CA . GLN A 1 213 ? 2.216 62.851 -15.666 1.00 29.45 216 GLN A CA 1
ATOM 1362 C C . GLN A 1 213 ? 3.464 63.565 -16.187 1.00 31.27 216 GLN A C 1
ATOM 1363 O O . GLN A 1 213 ? 4.034 64.399 -15.498 1.00 29.45 216 GLN A O 1
ATOM 1369 N N . GLU A 1 214 ? 3.877 63.275 -17.413 1.00 36.93 217 GLU A N 1
ATOM 1370 C CA . GLU A 1 214 ? 5.057 63.943 -17.952 1.00 39.64 217 GLU A CA 1
ATOM 1371 C C . GLU A 1 214 ? 4.778 65.441 -18.106 1.00 38.13 217 GLU A C 1
ATOM 1372 O O . GLU A 1 214 ? 5.639 66.276 -17.849 1.00 34.50 217 GLU A O 1
ATOM 1378 N N . ARG A 1 215 ? 3.559 65.778 -18.508 1.00 35.75 218 ARG A N 1
ATOM 1379 C CA . ARG A 1 215 ? 3.162 67.172 -18.643 1.00 38.70 218 ARG A CA 1
ATOM 1380 C C . ARG A 1 215 ? 3.189 67.882 -17.294 1.00 33.15 218 ARG A C 1
ATOM 1381 O O . ARG A 1 215 ? 3.605 69.044 -17.194 1.00 32.95 218 ARG A O 1
ATOM 1389 N N . SER A 1 216 ? 2.730 67.181 -16.261 1.00 30.02 219 SER A N 1
ATOM 1390 C CA . SER A 1 216 ? 2.715 67.731 -14.914 1.00 27.90 219 SER A CA 1
ATOM 1391 C C . SER A 1 216 ? 4.139 67.892 -14.361 1.00 33.66 219 SER A C 1
ATOM 1392 O O . SER A 1 216 ? 4.438 68.885 -13.700 1.00 29.26 219 SER A O 1
ATOM 1395 N N . ARG A 1 217 ? 4.999 66.908 -14.617 1.00 28.98 220 ARG A N 1
ATOM 1396 C CA . ARG A 1 217 ? 6.398 66.974 -14.179 1.00 29.43 220 ARG A CA 1
ATOM 1397 C C . ARG A 1 217 ? 7.096 68.201 -14.788 1.00 31.22 220 ARG A C 1
ATOM 1398 O O . ARG A 1 217 ? 7.758 68.946 -14.077 1.00 34.19 220 ARG A O 1
ATOM 1406 N N . LYS A 1 218 ? 6.948 68.414 -16.096 1.00 32.98 221 LYS A N 1
ATOM 1407 C CA . LYS A 1 218 ? 7.551 69.586 -16.743 1.00 35.14 221 LYS A CA 1
ATOM 1408 C C . LYS A 1 218 ? 7.021 70.904 -16.167 1.00 36.09 221 LYS A C 1
ATOM 1409 O O . LYS A 1 218 ? 7.797 71.814 -15.908 1.00 35.09 221 LYS A O 1
ATOM 1411 N N . ARG A 1 219 ? 5.710 71.004 -15.952 1.00 32.87 222 ARG A N 1
ATOM 1412 C CA . ARG A 1 219 ? 5.117 72.214 -15.380 1.00 35.71 222 ARG A CA 1
ATOM 1413 C C . ARG A 1 219 ? 5.693 72.552 -14.009 1.00 32.10 222 ARG A C 1
ATOM 1414 O O . ARG A 1 219 ? 6.009 73.699 -13.706 1.00 36.36 222 ARG A O 1
ATOM 1422 N N . VAL A 1 220 ? 5.808 71.536 -13.174 1.00 29.84 223 VAL A N 1
ATOM 1423 C CA . VAL A 1 220 ? 6.365 71.711 -11.839 1.00 28.56 223 VAL A CA 1
ATOM 1424 C C . VAL A 1 220 ? 7.826 72.158 -11.903 1.00 32.21 223 VAL A C 1
ATOM 1425 O O . VAL A 1 220 ? 8.256 73.035 -11.144 1.00 34.17 223 VAL A O 1
ATOM 1429 N N . LEU A 1 221 ? 8.581 71.598 -12.841 1.00 33.80 224 LEU A N 1
ATOM 1430 C CA . LEU A 1 221 ? 10.007 71.908 -12.917 1.00 38.34 224 LEU A CA 1
ATOM 1431 C C . LEU A 1 221 ? 10.279 73.320 -13.438 1.00 39.73 224 LEU A C 1
ATOM 1432 O O . LEU A 1 221 ? 11.369 73.838 -13.267 1.00 50.59 224 LEU A O 1
ATOM 1437 N N . VAL A 1 222 ? 9.286 73.942 -14.060 1.00 42.21 225 VAL A N 1
ATOM 1438 C CA . VAL A 1 222 ? 9.412 75.328 -14.498 1.00 46.22 225 VAL A CA 1
ATOM 1439 C C . VAL A 1 222 ? 9.404 76.303 -13.312 1.00 42.36 225 VAL A C 1
ATOM 1440 O O . VAL A 1 222 ? 10.158 77.273 -13.306 1.00 41.85 225 VAL A O 1
ATOM 1444 N N . VAL A 1 223 ? 8.576 76.034 -12.303 1.00 36.44 226 VAL A N 1
ATOM 1445 C CA . VAL A 1 223 ? 8.369 77.002 -11.224 1.00 44.08 226 VAL A CA 1
ATOM 1446 C C . VAL A 1 223 ? 9.121 76.651 -9.941 1.00 38.04 226 VAL A C 1
ATOM 1447 O O . VAL A 1 223 ? 9.480 77.538 -9.165 1.00 34.38 226 VAL A O 1
ATOM 1451 N N . ALA A 1 224 ? 9.405 75.371 -9.741 1.00 35.21 227 ALA A N 1
ATOM 1452 C CA . ALA A 1 224 ? 9.951 74.920 -8.461 1.00 36.05 227 ALA A CA 1
ATOM 1453 C C . ALA A 1 224 ? 11.438 75.191 -8.305 1.00 38.57 227 ALA A C 1
ATOM 1454 O O . ALA A 1 224 ? 12.220 74.965 -9.222 1.00 34.22 227 ALA A O 1
ATOM 1456 N N . ASP A 1 225 ? 11.806 75.650 -7.115 1.00 35.50 228 ASP A N 1
ATOM 1457 C CA . ASP A 1 225 ? 13.188 75.642 -6.656 1.00 36.32 228 ASP A CA 1
ATOM 1458 C C . ASP A 1 225 ? 13.448 74.439 -5.732 1.00 35.41 228 ASP A C 1
ATOM 1459 O O . ASP A 1 225 ? 14.575 73.970 -5.597 1.00 31.87 228 ASP A O 1
ATOM 1464 N N . VAL A 1 226 ? 12.394 73.968 -5.075 1.00 28.35 229 VAL A N 1
ATOM 1465 C CA . VAL A 1 226 ? 12.453 72.768 -4.244 1.00 26.03 229 VAL A CA 1
ATOM 1466 C C . VAL A 1 226 ? 11.226 71.936 -4.544 1.00 28.23 229 VAL A C 1
ATOM 1467 O O . VAL A 1 226 ? 10.135 72.472 -4.606 1.00 25.48 229 VAL A O 1
ATOM 1471 N N . VAL A 1 227 ? 11.419 70.629 -4.716 1.00 24.76 230 VAL A N 1
ATOM 1472 C CA . VAL A 1 227 ? 10.344 69.677 -4.889 1.00 24.12 230 VAL A CA 1
ATOM 1473 C C . VAL A 1 227 ? 10.335 68.735 -3.689 1.00 25.11 230 VAL A C 1
ATOM 1474 O O . VAL A 1 227 ? 11.390 68.244 -3.274 1.00 23.98 230 VAL A O 1
ATOM 1478 N N . VAL A 1 228 ? 9.150 68.517 -3.124 1.00 19.69 231 VAL A N 1
ATOM 1479 C CA . VAL A 1 228 ? 8.928 67.480 -2.105 1.00 17.02 231 VAL A CA 1
ATOM 1480 C C . VAL A 1 228 ? 8.225 66.315 -2.763 1.00 16.86 231 VAL A C 1
ATOM 1481 O O . VAL A 1 228 ? 6.999 66.378 -3.005 1.00 19.14 231 VAL A O 1
ATOM 1485 N N . PRO A 1 229 ? 8.973 65.260 -3.098 1.00 17.87 232 PRO A N 1
ATOM 1486 C CA . PRO A 1 229 ? 8.359 64.173 -3.844 1.00 18.59 232 PRO A CA 1
ATOM 1487 C C . PRO A 1 229 ? 7.706 63.196 -2.902 1.00 22.01 232 PRO A C 1
ATOM 1488 O O . PRO A 1 229 ? 7.937 63.276 -1.709 1.00 21.61 232 PRO A O 1
ATOM 1492 N N . GLY A 1 230 ? 6.955 62.256 -3.464 1.00 18.20 233 GLY A N 1
ATOM 1493 C CA . GLY A 1 230 ? 6.162 61.344 -2.680 1.00 21.28 233 GLY A CA 1
ATOM 1494 C C . GLY A 1 230 ? 6.937 60.332 -1.863 1.00 20.84 233 GLY A C 1
ATOM 1495 O O . GLY A 1 230 ? 6.545 60.032 -0.733 1.00 18.35 233 GLY A O 1
ATOM 1496 N N . HIS A 1 231 ? 8.040 59.824 -2.424 1.00 20.41 234 HIS A N 1
ATOM 1497 C CA . HIS A 1 231 ? 8.790 58.710 -1.823 1.00 23.05 234 HIS A CA 1
ATOM 1498 C C . HIS A 1 231 ? 10.271 58.899 -1.761 1.00 22.34 234 HIS A C 1
ATOM 1499 O O . HIS A 1 231 ? 11.052 57.960 -1.966 1.00 23.80 234 HIS A O 1
ATOM 1506 N N . GLY A 1 232 ? 10.665 60.113 -1.435 1.00 20.15 235 GLY A N 1
ATOM 1507 C CA . GLY A 1 232 ? 12.067 60.366 -1.203 1.00 24.69 235 GLY A CA 1
ATOM 1508 C C . GLY A 1 232 ? 12.240 61.693 -0.509 1.00 23.78 235 GLY A C 1
ATOM 1509 O O . GLY A 1 232 ? 11.264 62.429 -0.292 1.00 21.64 235 GLY A O 1
ATOM 1510 N N . PRO A 1 233 ? 13.488 62.017 -0.175 1.00 27.45 236 PRO A N 1
ATOM 1511 C CA . PRO A 1 233 ? 13.773 63.324 0.399 1.00 25.01 236 PRO A CA 1
ATOM 1512 C C . PRO A 1 233 ? 13.528 64.454 -0.603 1.00 26.44 236 PRO A C 1
ATOM 1513 O O . PRO A 1 233 ? 13.604 64.259 -1.815 1.00 25.60 236 PRO A O 1
ATOM 1517 N N . PRO A 1 234 ? 13.259 65.655 -0.096 1.00 27.19 237 PRO A N 1
ATOM 1518 C CA . PRO A 1 234 ? 13.128 66.814 -0.979 1.00 22.83 237 PRO A CA 1
ATOM 1519 C C . PRO A 1 234 ? 14.394 67.087 -1.772 1.00 28.54 237 PRO A C 1
ATOM 1520 O O . PRO A 1 234 ? 15.482 66.799 -1.279 1.00 27.59 237 PRO A O 1
ATOM 1524 N N . PHE A 1 235 ? 14.256 67.658 -2.964 1.00 26.34 238 PHE A N 1
ATOM 1525 C CA . PHE A 1 235 ? 15.423 68.013 -3.757 1.00 29.06 238 PHE A CA 1
ATOM 1526 C C . PHE A 1 235 ? 15.297 69.404 -4.355 1.00 27.96 238 PHE A C 1
ATOM 1527 O O . PHE A 1 235 ? 14.192 69.923 -4.547 1.00 29.48 238 PHE A O 1
ATOM 1535 N N . ARG A 1 236 ? 16.454 70.015 -4.566 1.00 30.41 239 ARG A N 1
ATOM 1536 C CA . ARG A 1 236 ? 16.560 71.315 -5.208 1.00 32.09 239 ARG A CA 1
ATOM 1537 C C . ARG A 1 236 ? 16.562 71.158 -6.710 1.00 39.52 239 ARG A C 1
ATOM 1538 O O . ARG A 1 236 ? 17.074 70.174 -7.236 1.00 36.40 239 ARG A O 1
ATOM 1546 N N . VAL A 1 237 ? 16.016 72.160 -7.385 1.00 38.39 240 VAL A N 1
ATOM 1547 C CA . VAL A 1 237 ? 15.997 72.209 -8.830 1.00 41.20 240 VAL A CA 1
ATOM 1548 C C . VAL A 1 237 ? 16.866 73.398 -9.231 1.00 41.11 240 VAL A C 1
ATOM 1549 O O . VAL A 1 237 ? 16.504 74.533 -8.937 1.00 44.36 240 VAL A O 1
ATOM 1553 N N . LEU A 1 238 ? 18.010 73.140 -9.861 1.00 46.20 241 LEU A N 1
ATOM 1554 C CA . LEU A 1 238 ? 18.937 74.215 -10.247 1.00 56.30 241 LEU A CA 1
ATOM 1555 C C . LEU A 1 238 ? 18.757 74.622 -11.705 1.00 62.89 241 LEU A C 1
ATOM 1556 O O . LEU A 1 238 ? 18.651 73.770 -12.585 1.00 65.40 241 LEU A O 1
ATOM 1561 N N . ARG B 1 2 ? 28.418 45.106 -13.593 1.00 45.62 5 ARG B N 1
ATOM 1562 C CA . ARG B 1 2 ? 27.810 46.130 -12.755 1.00 44.65 5 ARG B CA 1
ATOM 1563 C C . ARG B 1 2 ? 28.412 46.080 -11.357 1.00 42.12 5 ARG B C 1
ATOM 1564 O O . ARG B 1 2 ? 29.052 45.103 -10.981 1.00 39.23 5 ARG B O 1
ATOM 1572 N N . THR B 1 3 ? 28.165 47.123 -10.585 1.00 40.15 6 THR B N 1
ATOM 1573 C CA . THR B 1 3 ? 28.694 47.194 -9.231 1.00 40.42 6 THR B CA 1
ATOM 1574 C C . THR B 1 3 ? 27.616 47.642 -8.251 1.00 42.58 6 THR B C 1
ATOM 1575 O O . THR B 1 3 ? 26.660 48.317 -8.631 1.00 46.52 6 THR B O 1
ATOM 1579 N N . GLU B 1 4 ? 27.779 47.242 -6.994 1.00 42.57 7 GLU B N 1
ATOM 1580 C CA . GLU B 1 4 ? 26.832 47.558 -5.940 1.00 47.72 7 GLU B CA 1
ATOM 1581 C C . GLU B 1 4 ? 27.599 47.818 -4.646 1.00 43.07 7 GLU B C 1
ATOM 1582 O O . GLU B 1 4 ? 28.543 47.101 -4.357 1.00 31.94 7 GLU B O 1
ATOM 1584 N N . PRO B 1 5 ? 27.199 48.836 -3.866 1.00 46.93 8 PRO B N 1
ATOM 1585 C CA . PRO B 1 5 ? 27.855 49.060 -2.571 1.00 53.00 8 PRO B CA 1
ATOM 1586 C C . PRO B 1 5 ? 27.826 47.810 -1.699 1.00 49.11 8 PRO B C 1
ATOM 1587 O O . PRO B 1 5 ? 26.832 47.095 -1.696 1.00 47.28 8 PRO B O 1
ATOM 1591 N N . LEU B 1 6 ? 28.912 47.532 -0.989 1.00 47.47 9 LEU B N 1
ATOM 1592 C CA . LEU B 1 6 ? 28.954 46.340 -0.150 1.00 53.08 9 LEU B CA 1
ATOM 1593 C C . LEU B 1 6 ? 28.543 46.719 1.258 1.00 54.10 9 LEU B C 1
ATOM 1594 O O . LEU B 1 6 ? 29.298 47.369 1.973 1.00 53.85 9 LEU B O 1
ATOM 1599 N N . CYS B 1 7 ? 27.331 46.319 1.633 1.00 50.44 10 CYS B N 1
ATOM 1600 C CA . CYS B 1 7 ? 26.780 46.643 2.936 1.00 53.30 10 CYS B CA 1
ATOM 1601 C C . CYS B 1 7 ? 27.196 45.644 3.996 1.00 62.27 10 CYS B C 1
ATOM 1602 O O . CYS B 1 7 ? 27.640 44.532 3.690 1.00 68.68 10 CYS B O 1
ATOM 1605 N N . GLY B 1 8 ? 27.030 46.045 5.249 1.00 57.84 11 GLY B N 1
ATOM 1606 C CA . GLY B 1 8 ? 27.263 45.150 6.359 1.00 62.38 11 GLY B CA 1
ATOM 1607 C C . GLY B 1 8 ? 27.683 45.890 7.605 1.00 60.20 11 GLY B C 1
ATOM 1608 O O . GLY B 1 8 ? 27.701 47.121 7.645 1.00 58.16 11 GLY B O 1
ATOM 1609 N N . ALA B 1 9 ? 28.019 45.123 8.632 1.00 52.31 12 ALA B N 1
ATOM 1610 C CA . ALA B 1 9 ? 28.464 45.688 9.880 1.00 49.06 12 ALA B CA 1
ATOM 1611 C C . ALA B 1 9 ? 29.839 46.346 9.686 1.00 41.70 12 ALA B C 1
ATOM 1612 O O . ALA B 1 9 ? 30.660 45.833 8.936 1.00 37.54 12 ALA B O 1
ATOM 1614 N N . SER B 1 10 ? 30.055 47.509 10.312 1.00 38.56 13 SER B N 1
ATOM 1615 C CA . SER B 1 10 ? 31.359 48.206 10.303 1.00 36.13 13 SER B CA 1
ATOM 1616 C C . SER B 1 10 ? 32.160 47.815 11.550 1.00 25.57 13 SER B C 1
ATOM 1617 O O . SER B 1 10 ? 31.574 47.632 12.596 1.00 30.39 13 SER B O 1
ATOM 1620 N N . PRO B 1 11 ? 33.496 47.653 11.437 1.00 20.71 14 PRO B N 1
ATOM 1621 C CA . PRO B 1 11 ? 34.275 47.694 10.198 1.00 26.07 14 PRO B CA 1
ATOM 1622 C C . PRO B 1 11 ? 33.923 46.521 9.309 1.00 29.00 14 PRO B C 1
ATOM 1623 O O . PRO B 1 11 ? 33.544 45.481 9.828 1.00 27.46 14 PRO B O 1
ATOM 1627 N N . LEU B 1 12 ? 34.033 46.694 7.997 1.00 22.53 15 LEU B N 1
ATOM 1628 C CA . LEU B 1 12 ? 33.670 45.674 7.066 1.00 24.63 15 LEU B CA 1
ATOM 1629 C C . LEU B 1 12 ? 34.650 44.528 7.154 1.00 19.14 15 LEU B C 1
ATOM 1630 O O . LEU B 1 12 ? 35.819 44.666 6.848 1.00 18.15 15 LEU B O 1
ATOM 1635 N N . LEU B 1 13 ? 34.144 43.385 7.596 1.00 19.97 16 LEU B N 1
ATOM 1636 C CA . LEU B 1 13 ? 34.942 42.194 7.756 1.00 19.57 16 LEU B CA 1
ATOM 1637 C C . LEU B 1 13 ? 34.515 41.175 6.703 1.00 20.72 16 LEU B C 1
ATOM 1638 O O . LEU B 1 13 ? 33.327 40.871 6.586 1.00 22.03 16 LEU B O 1
ATOM 1643 N N . VAL B 1 14 ? 35.468 40.677 5.920 1.00 20.37 17 VAL B N 1
ATOM 1644 C CA . VAL B 1 14 ? 35.194 39.596 4.981 1.00 21.51 17 VAL B CA 1
ATOM 1645 C C . VAL B 1 14 ? 35.944 38.361 5.464 1.00 21.53 17 VAL B C 1
ATOM 1646 O O . VAL B 1 14 ? 37.159 38.236 5.281 1.00 20.76 17 VAL B O 1
ATOM 1650 N N . PRO B 1 15 ? 35.234 37.445 6.112 1.00 24.60 18 PRO B N 1
ATOM 1651 C CA . PRO B 1 15 ? 35.966 36.274 6.603 1.00 26.83 18 PRO B CA 1
ATOM 1652 C C . PRO B 1 15 ? 36.466 35.426 5.453 1.00 27.43 18 PRO B C 1
ATOM 1653 O O . PRO B 1 15 ? 35.855 35.433 4.389 1.00 29.05 18 PRO B O 1
ATOM 1657 N N . GLY B 1 16 ? 37.544 34.700 5.676 1.00 28.56 19 GLY B N 1
ATOM 1658 C CA . GLY B 1 16 ? 37.981 33.716 4.709 1.00 33.02 19 GLY B CA 1
ATOM 1659 C C . GLY B 1 16 ? 39.026 32.808 5.290 1.00 36.14 19 GLY B C 1
ATOM 1660 O O . GLY B 1 16 ? 39.417 32.917 6.455 1.00 35.25 19 GLY B O 1
ATOM 1661 N N . ASP B 1 17 ? 39.508 31.923 4.434 1.00 34.25 20 ASP B N 1
ATOM 1662 C CA . ASP B 1 17 ? 40.469 30.920 4.815 1.00 32.12 20 ASP B CA 1
ATOM 1663 C C . ASP B 1 17 ? 41.302 30.653 3.572 1.00 28.15 20 ASP B C 1
ATOM 1664 O O . ASP B 1 17 ? 40.760 30.368 2.519 1.00 29.75 20 ASP B O 1
ATOM 1669 N N . PRO B 1 18 ? 42.616 30.778 3.678 1.00 30.51 21 PRO B N 1
ATOM 1670 C CA . PRO B 1 18 ? 43.489 31.124 4.809 1.00 31.55 21 PRO B CA 1
ATOM 1671 C C . PRO B 1 18 ? 43.530 32.597 5.205 1.00 29.47 21 PRO B C 1
ATOM 1672 O O . PRO B 1 18 ? 44.134 32.879 6.224 1.00 32.11 21 PRO B O 1
ATOM 1676 N N . TYR B 1 19 ? 42.936 33.501 4.440 1.00 22.23 22 TYR B N 1
ATOM 1677 C CA . TYR B 1 19 ? 43.065 34.951 4.789 1.00 20.63 22 TYR B CA 1
ATOM 1678 C C . TYR B 1 19 ? 41.715 35.606 4.918 1.00 22.61 22 TYR B C 1
ATOM 1679 O O . TYR B 1 19 ? 40.870 35.425 4.056 1.00 26.41 22 TYR B O 1
ATOM 1688 N N . SER B 1 20 ? 41.534 36.387 5.990 1.00 22.89 23 SER B N 1
ATOM 1689 C CA . SER B 1 20 ? 40.379 37.246 6.173 1.00 20.39 23 SER B CA 1
ATOM 1690 C C . SER B 1 20 ? 40.771 38.698 5.828 1.00 18.10 23 SER B C 1
ATOM 1691 O O . SER B 1 20 ? 41.946 39.060 5.881 1.00 18.56 23 SER B O 1
ATOM 1694 N N . VAL B 1 21 ? 39.795 39.519 5.504 1.00 18.14 24 VAL B N 1
ATOM 1695 C CA . VAL B 1 21 ? 40.059 40.881 5.099 1.00 17.29 24 VAL B CA 1
ATOM 1696 C C . VAL B 1 21 ? 39.155 41.803 5.899 1.00 19.34 24 VAL B C 1
ATOM 1697 O O . VAL B 1 21 ? 37.958 41.557 6.017 1.00 20.26 24 VAL B O 1
ATOM 1701 N N . VAL B 1 22 ? 39.733 42.857 6.447 1.00 16.08 25 VAL B N 1
ATOM 1702 C CA . VAL B 1 22 ? 38.981 43.833 7.199 1.00 15.94 25 VAL B CA 1
ATOM 1703 C C . VAL B 1 22 ? 39.351 45.206 6.718 1.00 18.34 25 VAL B C 1
ATOM 1704 O O . VAL B 1 22 ? 40.521 45.564 6.718 1.00 15.71 25 VAL B O 1
ATOM 1708 N N . VAL B 1 23 ? 38.362 45.988 6.330 1.00 16.87 26 VAL B N 1
ATOM 1709 C CA . VAL B 1 23 ? 38.606 47.353 5.926 1.00 16.47 26 VAL B CA 1
ATOM 1710 C C . VAL B 1 23 ? 38.576 48.194 7.204 1.00 15.18 26 VAL B C 1
ATOM 1711 O O . VAL B 1 23 ? 37.525 48.400 7.809 1.00 17.74 26 VAL B O 1
ATOM 1715 N N . LEU B 1 24 ? 39.752 48.586 7.657 1.00 16.82 27 LEU B N 1
ATOM 1716 C CA . LEU B 1 24 ? 39.901 49.288 8.927 1.00 13.71 27 LEU B CA 1
ATOM 1717 C C . LEU B 1 24 ? 39.338 50.687 8.833 1.00 21.73 27 LEU B C 1
ATOM 1718 O O . LEU B 1 24 ? 38.605 51.138 9.718 1.00 19.18 27 LEU B O 1
ATOM 1723 N N . LEU B 1 25 ? 39.683 51.369 7.753 1.00 16.02 28 LEU B N 1
ATOM 1724 C CA . LEU B 1 25 ? 39.249 52.745 7.540 1.00 16.83 28 LEU B CA 1
ATOM 1725 C C . LEU B 1 25 ? 38.813 52.893 6.111 1.00 15.69 28 LEU B C 1
ATOM 1726 O O . LEU B 1 25 ? 39.533 52.505 5.211 1.00 15.44 28 LEU B O 1
ATOM 1731 N N . GLN B 1 26 ? 37.629 53.436 5.870 1.00 13.49 29 GLN B N 1
ATOM 1732 C CA . GLN B 1 26 ? 37.184 53.564 4.476 1.00 14.94 29 GLN B CA 1
ATOM 1733 C C . GLN B 1 26 ? 37.576 54.932 3.966 1.00 15.76 29 GLN B C 1
ATOM 1734 O O . GLN B 1 26 ? 37.382 55.929 4.654 1.00 16.12 29 GLN B O 1
ATOM 1740 N N . GLY B 1 27 ? 38.106 54.989 2.754 1.00 14.51 30 GLY B N 1
ATOM 1741 C CA . GLY B 1 27 ? 38.579 56.238 2.226 1.00 12.90 30 GLY B CA 1
ATOM 1742 C C . GLY B 1 27 ? 37.421 57.151 1.800 1.00 12.42 30 GLY B C 1
ATOM 1743 O O . GLY B 1 27 ? 36.250 56.743 1.720 1.00 13.42 30 GLY B O 1
ATOM 1744 N N . TYR B 1 28 ? 37.753 58.406 1.573 1.00 12.45 31 TYR B N 1
ATOM 1745 C CA . TYR B 1 28 ? 36.764 59.378 1.156 1.00 19.02 31 TYR B CA 1
ATOM 1746 C C . TYR B 1 28 ? 37.504 60.484 0.388 1.00 19.38 31 TYR B C 1
ATOM 1747 O O . TYR B 1 28 ? 38.735 60.639 0.466 1.00 14.86 31 TYR B O 1
ATOM 1756 N N . ALA B 1 29 ? 36.744 61.255 -0.368 1.00 15.72 32 ALA B N 1
ATOM 1757 C CA . ALA B 1 29 ? 37.261 62.443 -0.998 1.00 16.37 32 ALA B CA 1
ATOM 1758 C C . ALA B 1 29 ? 36.089 63.355 -1.240 1.00 22.95 32 ALA B C 1
ATOM 1759 O O . ALA B 1 29 ? 35.296 63.158 -2.170 1.00 25.52 32 ALA B O 1
ATOM 1761 N N . GLU B 1 30 ? 35.997 64.370 -0.396 1.00 19.63 33 GLU B N 1
ATOM 1762 C CA . GLU B 1 30 ? 34.807 65.214 -0.353 1.00 23.69 33 GLU B CA 1
ATOM 1763 C C . GLU B 1 30 ? 35.113 66.628 -0.816 1.00 25.45 33 GLU B C 1
ATOM 1764 O O . GLU B 1 30 ? 35.965 67.293 -0.212 1.00 21.25 33 GLU B O 1
ATOM 1770 N N . PRO B 1 31 ? 34.458 67.075 -1.900 1.00 24.13 34 PRO B N 1
ATOM 1771 C CA . PRO B 1 31 ? 34.581 68.480 -2.289 1.00 30.35 34 PRO B CA 1
ATOM 1772 C C . PRO B 1 31 ? 33.898 69.414 -1.296 1.00 29.75 34 PRO B C 1
ATOM 1773 O O . PRO B 1 31 ? 33.148 68.991 -0.417 1.00 27.91 34 PRO B O 1
ATOM 1777 N N . GLU B 1 32 ? 34.178 70.696 -1.448 1.00 23.16 35 GLU B N 1
ATOM 1778 C CA . GLU B 1 32 ? 33.640 71.719 -0.561 1.00 23.98 35 GLU B CA 1
ATOM 1779 C C . GLU B 1 32 ? 32.551 72.536 -1.232 1.00 29.15 35 GLU B C 1
ATOM 1780 O O . GLU B 1 32 ? 32.383 72.463 -2.441 1.00 32.32 35 GLU B O 1
ATOM 1786 N N . GLY B 1 33 ? 31.826 73.314 -0.428 1.00 26.31 36 GLY B N 1
ATOM 1787 C CA . GLY B 1 33 ? 30.731 74.136 -0.901 1.00 28.81 36 GLY B CA 1
ATOM 1788 C C . GLY B 1 33 ? 31.139 75.208 -1.884 1.00 34.79 36 GLY B C 1
ATOM 1789 O O . GLY B 1 33 ? 30.382 75.542 -2.788 1.00 36.01 36 GLY B O 1
ATOM 1790 N N . VAL B 1 34 ? 32.329 75.766 -1.699 1.00 28.67 37 VAL B N 1
ATOM 1791 C CA . VAL B 1 34 ? 32.862 76.749 -2.627 1.00 27.68 37 VAL B CA 1
ATOM 1792 C C . VAL B 1 34 ? 34.353 76.489 -2.820 1.00 27.56 37 VAL B C 1
ATOM 1793 O O . VAL B 1 34 ? 35.044 75.996 -1.919 1.00 25.23 37 VAL B O 1
ATOM 1797 N N . GLY B 1 35 ? 34.850 76.790 -4.009 1.00 28.22 38 GLY B N 1
ATOM 1798 C CA . GLY B 1 35 ? 36.247 76.522 -4.298 1.00 25.69 38 GLY B CA 1
ATOM 1799 C C . GLY B 1 35 ? 36.496 75.074 -4.634 1.00 27.69 38 GLY B C 1
ATOM 1800 O O . GLY B 1 35 ? 35.569 74.251 -4.654 1.00 27.59 38 GLY B O 1
ATOM 1801 N N . ASP B 1 36 ? 37.771 74.758 -4.842 1.00 23.79 39 ASP B N 1
ATOM 1802 C CA . ASP B 1 36 ? 38.184 73.506 -5.465 1.00 25.13 39 ASP B CA 1
ATOM 1803 C C . ASP B 1 36 ? 39.003 72.626 -4.524 1.00 23.24 39 ASP B C 1
ATOM 1804 O O . ASP B 1 36 ? 39.647 71.667 -4.947 1.00 23.20 39 ASP B O 1
ATOM 1809 N N . ALA B 1 37 ? 38.941 72.907 -3.242 1.00 21.09 40 ALA B N 1
ATOM 1810 C CA . ALA B 1 37 ? 39.655 72.056 -2.290 1.00 19.83 40 ALA B CA 1
ATOM 1811 C C . ALA B 1 37 ? 38.924 70.764 -2.045 1.00 22.88 40 ALA B C 1
ATOM 1812 O O . ALA B 1 37 ? 37.723 70.702 -2.203 1.00 19.53 40 ALA B O 1
ATOM 1814 N N . VAL B 1 38 ? 39.661 69.750 -1.610 1.00 19.23 41 VAL B N 1
ATOM 1815 C CA . VAL B 1 38 ? 39.107 68.426 -1.360 1.00 18.99 41 VAL B CA 1
ATOM 1816 C C . VAL B 1 38 ? 39.686 67.862 -0.099 1.00 21.65 41 VAL B C 1
ATOM 1817 O O . VAL B 1 38 ? 40.903 67.840 0.056 1.00 20.89 41 VAL B O 1
ATOM 1821 N N . ARG B 1 39 ? 38.821 67.416 0.803 1.00 17.73 42 ARG B N 1
ATOM 1822 C CA . ARG B 1 39 ? 39.237 66.745 2.017 1.00 17.54 42 ARG B CA 1
ATOM 1823 C C . ARG B 1 39 ? 39.241 65.264 1.707 1.00 19.15 42 ARG B C 1
ATOM 1824 O O . ARG B 1 39 ? 38.226 64.709 1.267 1.00 20.51 42 ARG B O 1
ATOM 1832 N N . ALA B 1 40 ? 40.379 64.620 1.909 1.00 18.75 43 ALA B N 1
ATOM 1833 C CA . ALA B 1 40 ? 40.496 63.204 1.530 1.00 16.67 43 ALA B CA 1
ATOM 1834 C C . ALA B 1 40 ? 41.370 62.368 2.444 1.00 14.64 43 ALA B C 1
ATOM 1835 O O . ALA B 1 40 ? 42.220 62.867 3.170 1.00 15.73 43 ALA B O 1
ATOM 1837 N N . ASP B 1 41 ? 41.161 61.057 2.371 1.00 13.89 44 ASP B N 1
ATOM 1838 C CA . ASP B 1 41 ? 42.029 60.100 3.035 1.00 15.24 44 ASP B CA 1
ATOM 1839 C C . ASP B 1 41 ? 41.815 58.792 2.339 1.00 12.86 44 ASP B C 1
ATOM 1840 O O . ASP B 1 41 ? 40.727 58.532 1.791 1.00 13.35 44 ASP B O 1
ATOM 1845 N N . GLY B 1 42 ? 42.859 57.963 2.345 1.00 13.52 45 GLY B N 1
ATOM 1846 C CA . GLY B 1 42 ? 42.798 56.690 1.653 1.00 12.05 45 GLY B CA 1
ATOM 1847 C C . GLY B 1 42 ? 42.324 55.549 2.523 1.00 11.90 45 GLY B C 1
ATOM 1848 O O . GLY B 1 42 ? 42.464 55.571 3.748 1.00 13.54 45 GLY B O 1
ATOM 1849 N N . SER B 1 43 ? 41.728 54.561 1.884 1.00 13.21 46 SER B N 1
ATOM 1850 C CA . SER B 1 43 ? 41.274 53.338 2.566 1.00 13.18 46 SER B CA 1
ATOM 1851 C C . SER B 1 43 ? 42.452 52.610 3.150 1.00 14.53 46 SER B C 1
ATOM 1852 O O . SER B 1 43 ? 43.550 52.607 2.578 1.00 15.07 46 SER B O 1
ATOM 1855 N N . VAL B 1 44 ? 42.204 51.946 4.267 1.00 14.70 47 VAL B N 1
ATOM 1856 C CA . VAL B 1 44 ? 43.209 51.101 4.915 1.00 12.77 47 VAL B CA 1
ATOM 1857 C C . VAL B 1 44 ? 42.603 49.740 5.157 1.00 14.32 47 VAL B C 1
ATOM 1858 O O . VAL B 1 44 ? 41.536 49.643 5.763 1.00 12.78 47 VAL B O 1
ATOM 1862 N N . THR B 1 45 ? 43.311 48.706 4.722 1.00 11.99 48 THR B N 1
ATOM 1863 C CA . THR B 1 45 ? 42.817 47.334 4.783 1.00 13.14 48 THR B CA 1
ATOM 1864 C C . THR B 1 45 ? 43.817 46.438 5.491 1.00 14.77 48 THR B C 1
ATOM 1865 O O . THR B 1 45 ? 45.020 46.567 5.306 1.00 14.07 48 THR B O 1
ATOM 1869 N N . LEU B 1 46 ? 43.298 45.544 6.314 1.00 14.80 49 LEU B N 1
ATOM 1870 C CA . LEU B 1 46 ? 44.100 44.580 7.025 1.00 13.50 49 LEU B CA 1
ATOM 1871 C C . LEU B 1 46 ? 43.801 43.194 6.506 1.00 13.79 49 LEU B C 1
ATOM 1872 O O . LEU B 1 46 ? 42.651 42.817 6.416 1.00 14.02 49 LEU B O 1
ATOM 1877 N N . VAL B 1 47 ? 44.841 42.448 6.146 1.00 13.95 50 VAL B N 1
ATOM 1878 C CA . VAL B 1 47 ? 44.665 41.069 5.664 1.00 14.45 50 VAL B CA 1
ATOM 1879 C C . VAL B 1 47 ? 45.224 40.205 6.772 1.00 16.98 50 VAL B C 1
ATOM 1880 O O . VAL B 1 47 ? 46.388 40.386 7.182 1.00 20.01 50 VAL B O 1
ATOM 1884 N N . LEU B 1 48 ? 44.400 39.314 7.316 1.00 16.90 51 LEU B N 1
ATOM 1885 C CA . LEU B 1 48 ? 44.785 38.514 8.495 1.00 20.37 51 LEU B CA 1
ATOM 1886 C C . LEU B 1 48 ? 44.908 37.013 8.195 1.00 18.95 51 LEU B C 1
ATOM 1887 O O . LEU B 1 48 ? 43.908 36.385 7.837 1.00 19.65 51 LEU B O 1
ATOM 1892 N N . PRO B 1 49 ? 46.123 36.465 8.289 1.00 19.30 52 PRO B N 1
ATOM 1893 C CA . PRO B 1 49 ? 46.306 35.006 8.214 1.00 27.21 52 PRO B CA 1
ATOM 1894 C C . PRO B 1 49 ? 45.576 34.298 9.366 1.00 28.83 52 PRO B C 1
ATOM 1895 O O . PRO B 1 49 ? 45.507 34.864 10.448 1.00 34.75 52 PRO B O 1
ATOM 1899 N N . GLN B 1 50 ? 45.032 33.103 9.158 1.00 40.25 53 GLN B N 1
ATOM 1900 C CA . GLN B 1 50 ? 44.233 32.454 10.213 1.00 47.49 53 GLN B CA 1
ATOM 1901 C C . GLN B 1 50 ? 45.105 31.930 11.352 1.00 52.57 53 GLN B C 1
ATOM 1902 O O . GLN B 1 50 ? 46.083 31.224 11.120 1.00 59.10 53 GLN B O 1
ATOM 1908 N N . GLY B 1 67 ? 65.668 35.393 -2.834 1.00 46.18 70 GLY B N 1
ATOM 1909 C CA . GLY B 1 67 ? 65.768 36.571 -1.995 1.00 42.12 70 GLY B CA 1
ATOM 1910 C C . GLY B 1 67 ? 64.428 37.205 -1.670 1.00 37.59 70 GLY B C 1
ATOM 1911 O O . GLY B 1 67 ? 63.825 36.872 -0.654 1.00 31.85 70 GLY B O 1
ATOM 1912 N N . ALA B 1 68 ? 63.972 38.135 -2.508 1.00 28.14 71 ALA B N 1
ATOM 1913 C CA . ALA B 1 68 ? 62.771 38.885 -2.205 1.00 20.54 71 ALA B CA 1
ATOM 1914 C C . ALA B 1 68 ? 61.522 37.961 -2.090 1.00 25.54 71 ALA B C 1
ATOM 1915 O O . ALA B 1 68 ? 60.658 38.170 -1.243 1.00 23.44 71 ALA B O 1
ATOM 1917 N N . GLU B 1 69 ? 61.438 36.960 -2.951 1.00 29.69 72 GLU B N 1
ATOM 1918 C CA . GLU B 1 69 ? 60.253 36.096 -2.981 1.00 37.71 72 GLU B CA 1
ATOM 1919 C C . GLU B 1 69 ? 60.080 35.375 -1.657 1.00 34.71 72 GLU B C 1
ATOM 1920 O O . GLU B 1 69 ? 58.989 35.342 -1.081 1.00 33.03 72 GLU B O 1
ATOM 1922 N N . ALA B 1 70 ? 61.168 34.807 -1.158 1.00 27.43 73 ALA B N 1
ATOM 1923 C CA . ALA B 1 70 ? 61.103 34.094 0.110 1.00 24.85 73 ALA B CA 1
ATOM 1924 C C . ALA B 1 70 ? 60.780 35.041 1.264 1.00 20.17 73 ALA B C 1
ATOM 1925 O O . ALA B 1 70 ? 60.008 34.692 2.154 1.00 22.64 73 ALA B O 1
ATOM 1927 N N . ALA B 1 71 ? 61.413 36.211 1.266 1.00 19.94 74 ALA B N 1
ATOM 1928 C CA . ALA B 1 71 ? 61.199 37.194 2.333 1.00 17.69 74 ALA B CA 1
ATOM 1929 C C . ALA B 1 71 ? 59.754 37.629 2.364 1.00 17.39 74 ALA B C 1
ATOM 1930 O O . ALA B 1 71 ? 59.173 37.837 3.428 1.00 18.72 74 ALA B O 1
ATOM 1932 N N . LEU B 1 72 ? 59.184 37.839 1.185 1.00 20.49 75 LEU B N 1
ATOM 1933 C CA . LEU B 1 72 ? 57.799 38.278 1.123 1.00 17.66 75 LEU B CA 1
ATOM 1934 C C . LEU B 1 72 ? 56.858 37.235 1.680 1.00 17.48 75 LEU B C 1
ATOM 1935 O O . LEU B 1 72 ? 55.928 37.581 2.408 1.00 17.75 75 LEU B O 1
ATOM 1940 N N . GLU B 1 73 ? 57.061 35.959 1.332 1.00 17.11 76 GLU B N 1
ATOM 1941 C CA . GLU B 1 73 ? 56.201 34.931 1.863 1.00 19.47 76 GLU B CA 1
ATOM 1942 C C . GLU B 1 73 ? 56.333 34.833 3.380 1.00 22.39 76 GLU B C 1
ATOM 1943 O O . GLU B 1 73 ? 55.380 34.525 4.084 1.00 20.61 76 GLU B O 1
ATOM 1946 N N . GLU B 1 74 ? 57.524 35.070 3.895 1.00 18.14 77 GLU B N 1
ATOM 1947 C CA . GLU B 1 74 ? 57.703 34.991 5.328 1.00 18.55 77 GLU B CA 1
ATOM 1948 C C . GLU B 1 74 ? 57.040 36.181 6.024 1.00 17.80 77 GLU B C 1
ATOM 1949 O O . GLU B 1 74 ? 56.399 36.057 7.091 1.00 22.61 77 GLU B O 1
ATOM 1952 N N . ALA B 1 75 ? 57.168 37.342 5.417 1.00 17.01 78 ALA B N 1
ATOM 1953 C CA . ALA B 1 75 ? 56.586 38.531 6.023 1.00 20.37 78 ALA B CA 1
ATOM 1954 C C . ALA B 1 75 ? 55.038 38.498 5.961 1.00 18.75 78 ALA B C 1
ATOM 1955 O O . ALA B 1 75 ? 54.370 39.154 6.738 1.00 19.99 78 ALA B O 1
ATOM 1957 N N . ALA B 1 76 ? 54.468 37.722 5.053 1.00 16.45 79 ALA B N 1
ATOM 1958 C CA . ALA B 1 76 ? 52.996 37.641 4.932 1.00 15.96 79 ALA B CA 1
ATOM 1959 C C . ALA B 1 76 ? 52.380 36.589 5.872 1.00 20.27 79 ALA B C 1
ATOM 1960 O O . ALA B 1 76 ? 51.200 36.258 5.776 1.00 20.12 79 ALA B O 1
ATOM 1962 N N . ARG B 1 77 ? 53.188 36.032 6.764 1.00 23.74 80 ARG B N 1
ATOM 1963 C CA . ARG B 1 77 ? 52.674 35.010 7.668 1.00 28.92 80 ARG B CA 1
ATOM 1964 C C . ARG B 1 77 ? 52.057 35.680 8.899 1.00 27.54 80 ARG B C 1
ATOM 1965 O O . ARG B 1 77 ? 51.443 35.028 9.734 1.00 27.89 80 ARG B O 1
ATOM 1973 N N . GLY B 1 78 ? 52.182 37.002 8.988 1.00 17.77 81 GLY B N 1
ATOM 1974 C CA . GLY B 1 78 ? 51.503 37.771 10.028 1.00 20.58 81 GLY B CA 1
ATOM 1975 C C . GLY B 1 78 ? 50.541 38.784 9.431 1.00 18.55 81 GLY B C 1
ATOM 1976 O O . GLY B 1 78 ? 50.305 38.765 8.227 1.00 21.21 81 GLY B O 1
ATOM 1977 N N . PRO B 1 79 ? 49.969 39.673 10.277 1.00 18.82 82 PRO B N 1
ATOM 1978 C CA . PRO B 1 79 ? 49.050 40.704 9.789 1.00 22.11 82 PRO B CA 1
ATOM 1979 C C . PRO B 1 79 ? 49.719 41.586 8.728 1.00 14.97 82 PRO B C 1
ATOM 1980 O O . PRO B 1 79 ? 50.838 42.066 8.874 1.00 17.19 82 PRO B O 1
ATOM 1984 N N . ILE B 1 80 ? 49.005 41.749 7.632 1.00 14.98 83 ILE B N 1
ATOM 1985 C CA . ILE B 1 80 ? 49.414 42.570 6.515 1.00 13.75 83 ILE B CA 1
ATOM 1986 C C . ILE B 1 80 ? 48.539 43.808 6.437 1.00 13.32 83 ILE B C 1
ATOM 1987 O O . ILE B 1 80 ? 47.306 43.690 6.400 1.00 14.27 83 ILE B O 1
ATOM 1992 N N . LEU B 1 81 ? 49.157 44.980 6.393 1.00 13.04 84 LEU B N 1
ATOM 1993 C CA . LEU B 1 81 ? 48.438 46.208 6.234 1.00 12.75 84 LEU B CA 1
ATOM 1994 C C . LEU B 1 81 ? 48.588 46.704 4.806 1.00 17.10 84 LEU B C 1
ATOM 1995 O O . LEU B 1 81 ? 49.705 46.800 4.287 1.00 18.83 84 LEU B O 1
ATOM 2000 N N . VAL B 1 82 ? 47.466 47.006 4.155 1.00 12.89 85 VAL B N 1
ATOM 2001 C CA . VAL B 1 82 ? 47.510 47.587 2.811 1.00 12.37 85 VAL B CA 1
ATOM 2002 C C . VAL B 1 82 ? 47.076 49.030 2.917 1.00 15.04 85 VAL B C 1
ATOM 2003 O O . VAL B 1 82 ? 45.920 49.310 3.215 1.00 15.80 85 VAL B O 1
ATOM 2007 N N . ASP B 1 83 ? 48.040 49.922 2.663 1.00 15.46 86 ASP B N 1
ATOM 2008 C CA . ASP B 1 83 ? 47.965 51.365 2.829 1.00 13.48 86 ASP B CA 1
ATOM 2009 C C . ASP B 1 83 ? 47.779 51.794 4.288 1.00 14.45 86 ASP B C 1
ATOM 2010 O O . ASP B 1 83 ? 47.527 50.970 5.135 1.00 18.49 86 ASP B O 1
ATOM 2015 N N . THR B 1 84 ? 48.057 53.063 4.613 1.00 14.45 87 THR B N 1
ATOM 2016 C CA . THR B 1 84 ? 48.120 53.453 6.026 1.00 12.85 87 THR B CA 1
ATOM 2017 C C . THR B 1 84 ? 47.418 54.751 6.341 1.00 18.10 87 THR B C 1
ATOM 2018 O O . THR B 1 84 ? 47.446 55.194 7.484 1.00 20.03 87 THR B O 1
ATOM 2022 N N . GLY B 1 85 ? 46.820 55.370 5.334 1.00 13.66 88 GLY B N 1
ATOM 2023 C CA . GLY B 1 85 ? 46.144 56.640 5.543 1.00 16.18 88 GLY B CA 1
ATOM 2024 C C . GLY B 1 85 ? 47.129 57.787 5.574 1.00 17.36 88 GLY B C 1
ATOM 2025 O O . GLY B 1 85 ? 48.331 57.594 5.504 1.00 15.19 88 GLY B O 1
ATOM 2026 N N . GLY B 1 86 ? 46.631 59.001 5.697 1.00 15.53 89 GLY B N 1
ATOM 2027 C CA . GLY B 1 86 ? 47.507 60.153 5.902 1.00 15.24 89 GLY B CA 1
ATOM 2028 C C . GLY B 1 86 ? 47.986 60.280 7.348 1.00 14.96 89 GLY B C 1
ATOM 2029 O O . GLY B 1 86 ? 47.466 59.597 8.242 1.00 14.93 89 GLY B O 1
ATOM 2030 N N . PRO B 1 87 ? 48.955 61.185 7.593 1.00 16.07 90 PRO B N 1
ATOM 2031 C CA . PRO B 1 87 ? 49.557 61.329 8.928 1.00 21.27 90 PRO B CA 1
ATOM 2032 C C . PRO B 1 87 ? 48.542 61.710 10.000 1.00 22.10 90 PRO B C 1
ATOM 2033 O O . PRO B 1 87 ? 48.676 61.337 11.171 1.00 27.23 90 PRO B O 1
ATOM 2037 N N . TRP B 1 88 ? 47.506 62.415 9.586 1.00 20.17 91 TRP B N 1
ATOM 2038 C CA . TRP B 1 88 ? 46.462 62.860 10.506 1.00 21.44 91 TRP B CA 1
ATOM 2039 C C . TRP B 1 88 ? 45.590 61.716 11.000 1.00 25.40 91 TRP B C 1
ATOM 2040 O O . TRP B 1 88 ? 44.822 61.883 11.939 1.00 30.27 91 TRP B O 1
ATOM 2051 N N . ALA B 1 89 ? 45.705 60.564 10.337 1.00 23.54 92 ALA B N 1
ATOM 2052 C CA . ALA B 1 89 ? 44.881 59.383 10.588 1.00 21.81 92 ALA B CA 1
ATOM 2053 C C . ALA B 1 89 ? 45.525 58.444 11.607 1.00 16.23 92 ALA B C 1
ATOM 2054 O O . ALA B 1 89 ? 44.979 57.386 11.898 1.00 16.38 92 ALA B O 1
ATOM 2056 N N . ARG B 1 90 ? 46.661 58.854 12.184 1.00 20.38 93 ARG B N 1
ATOM 2057 C CA . ARG B 1 90 ? 47.435 57.993 13.058 1.00 19.61 93 ARG B CA 1
ATOM 2058 C C . ARG B 1 90 ? 46.613 57.380 14.181 1.00 23.35 93 ARG B C 1
ATOM 2059 O O . ARG B 1 90 ? 46.660 56.171 14.407 1.00 18.12 93 ARG B O 1
ATOM 2067 N N . GLU B 1 91 ? 45.890 58.218 14.914 1.00 18.59 94 GLU B N 1
ATOM 2068 C CA . GLU B 1 91 ? 45.166 57.728 16.087 1.00 18.15 94 GLU B CA 1
ATOM 2069 C C . GLU B 1 91 ? 44.024 56.808 15.685 1.00 21.29 94 GLU B C 1
ATOM 2070 O O . GLU B 1 91 ? 43.789 55.779 16.329 1.00 19.23 94 GLU B O 1
ATOM 2072 N N . ALA B 1 92 ? 43.316 57.179 14.620 1.00 19.57 95 ALA B N 1
ATOM 2073 C CA . ALA B 1 92 ? 42.223 56.338 14.107 1.00 17.15 95 ALA B CA 1
ATOM 2074 C C . ALA B 1 92 ? 42.761 55.016 13.613 1.00 15.16 95 ALA B C 1
ATOM 2075 O O . ALA B 1 92 ? 42.099 53.974 13.741 1.00 14.96 95 ALA B O 1
ATOM 2077 N N . LEU B 1 93 ? 43.943 55.026 13.016 1.00 14.25 96 LEU B N 1
ATOM 2078 C CA . LEU B 1 93 ? 44.521 53.747 12.561 1.00 13.90 96 LEU B CA 1
ATOM 2079 C C . LEU B 1 93 ? 44.920 52.827 13.734 1.00 14.14 96 LEU B C 1
ATOM 2080 O O . LEU B 1 93 ? 44.625 51.619 13.736 1.00 16.71 96 LEU B O 1
ATOM 2085 N N . LEU B 1 94 ? 45.569 53.382 14.753 1.00 15.56 97 LEU B N 1
ATOM 2086 C CA . LEU B 1 94 ? 45.936 52.603 15.928 1.00 16.65 97 LEU B CA 1
ATOM 2087 C C . LEU B 1 94 ? 44.714 52.023 16.626 1.00 17.24 97 LEU B C 1
ATOM 2088 O O . LEU B 1 94 ? 44.739 50.864 17.067 1.00 18.96 97 LEU B O 1
ATOM 2093 N N . GLY B 1 95 ? 43.646 52.812 16.712 1.00 16.94 98 GLY B N 1
ATOM 2094 C CA . GLY B 1 95 ? 42.402 52.377 17.325 1.00 18.99 98 GLY B CA 1
ATOM 2095 C C . GLY B 1 95 ? 41.721 51.238 16.555 1.00 17.23 98 GLY B C 1
ATOM 2096 O O . GLY B 1 95 ? 41.238 50.265 17.131 1.00 16.30 98 GLY B O 1
ATOM 2097 N N . ALA B 1 96 ? 41.680 51.383 15.245 1.00 15.48 99 ALA B N 1
ATOM 2098 C CA . ALA B 1 96 ? 41.129 50.374 14.361 1.00 16.36 99 ALA B CA 1
ATOM 2099 C C . ALA B 1 96 ? 41.928 49.111 14.466 1.00 14.49 99 ALA B C 1
ATOM 2100 O O . ALA B 1 96 ? 41.351 48.034 14.513 1.00 16.71 99 ALA B O 1
ATOM 2102 N N . LEU B 1 97 ? 43.263 49.211 14.502 1.00 14.41 100 LEU B N 1
ATOM 2103 C CA . LEU B 1 97 ? 44.092 48.008 14.673 1.00 14.57 100 LEU B CA 1
ATOM 2104 C C . LEU B 1 97 ? 43.812 47.343 16.009 1.00 15.48 100 LEU B C 1
ATOM 2105 O O . LEU B 1 97 ? 43.696 46.122 16.090 1.00 16.60 100 LEU B O 1
ATOM 2110 N N . ALA B 1 98 ? 43.698 48.151 17.054 1.00 15.53 101 ALA B N 1
ATOM 2111 C CA . ALA B 1 98 ? 43.440 47.615 18.395 1.00 21.52 101 ALA B CA 1
ATOM 2112 C C . ALA B 1 98 ? 42.085 46.865 18.419 1.00 23.14 101 ALA B C 1
ATOM 2113 O O . ALA B 1 98 ? 41.962 45.805 18.991 1.00 20.01 101 ALA B O 1
ATOM 2115 N N . GLY B 1 99 ? 41.080 47.442 17.784 1.00 17.90 102 GLY B N 1
ATOM 2116 C CA . GLY B 1 99 ? 39.808 46.792 17.587 1.00 23.75 102 GLY B CA 1
ATOM 2117 C C . GLY B 1 99 ? 39.907 45.395 17.015 1.00 18.93 102 GLY B C 1
ATOM 2118 O O . GLY B 1 99 ? 39.043 44.579 17.281 1.00 21.68 102 GLY B O 1
ATOM 2119 N N . GLN B 1 100 ? 40.916 45.129 16.184 1.00 15.95 103 GLN B N 1
ATOM 2120 C CA . GLN B 1 100 ? 41.135 43.807 15.606 1.00 16.11 103 GLN B CA 1
ATOM 2121 C C . GLN B 1 100 ? 42.109 42.940 16.391 1.00 19.22 103 GLN B C 1
ATOM 2122 O O . GLN B 1 100 ? 42.507 41.872 15.911 1.00 20.37 103 GLN B O 1
ATOM 2128 N N . GLY B 1 101 ? 42.525 43.418 17.564 1.00 20.42 104 GLY B N 1
ATOM 2129 C CA . GLY B 1 101 ? 43.470 42.721 18.421 1.00 21.11 104 GLY B CA 1
ATOM 2130 C C . GLY B 1 101 ? 44.916 42.773 17.983 1.00 23.09 104 GLY B C 1
ATOM 2131 O O . GLY B 1 101 ? 45.750 41.963 18.432 1.00 23.66 104 GLY B O 1
ATOM 2132 N N . VAL B 1 102 ? 45.232 43.752 17.139 1.00 19.13 105 VAL B N 1
ATOM 2133 C CA . VAL B 1 102 ? 46.557 43.866 16.543 1.00 18.32 105 VAL B CA 1
ATOM 2134 C C . VAL B 1 102 ? 47.314 45.089 17.085 1.00 23.72 105 VAL B C 1
ATOM 2135 O O . VAL B 1 102 ? 46.826 46.219 17.006 1.00 19.66 105 VAL B O 1
ATOM 2139 N N . ALA B 1 103 ? 48.495 44.861 17.643 1.00 23.06 106 ALA B N 1
ATOM 2140 C CA . ALA B 1 103 ? 49.356 45.958 18.045 1.00 23.83 106 ALA B CA 1
ATOM 2141 C C . ALA B 1 103 ? 50.177 46.374 16.834 1.00 19.12 106 ALA B C 1
ATOM 2142 O O . ALA B 1 103 ? 50.454 45.544 15.974 1.00 21.75 106 ALA B O 1
ATOM 2144 N N . PRO B 1 104 ? 50.611 47.646 16.773 1.00 21.30 107 PRO B N 1
ATOM 2145 C CA . PRO B 1 104 ? 51.342 48.006 15.564 1.00 19.03 107 PRO B CA 1
ATOM 2146 C C . PRO B 1 104 ? 52.620 47.184 15.394 1.00 22.65 107 PRO B C 1
ATOM 2147 O O . PRO B 1 104 ? 53.030 46.882 14.270 1.00 21.99 107 PRO B O 1
ATOM 2151 N N . GLY B 1 105 ? 53.223 46.788 16.507 1.00 21.36 108 GLY B N 1
ATOM 2152 C CA . GLY B 1 105 ? 54.425 45.964 16.487 1.00 27.02 108 GLY B CA 1
ATOM 2153 C C . GLY B 1 105 ? 54.179 44.564 15.943 1.00 25.16 108 GLY B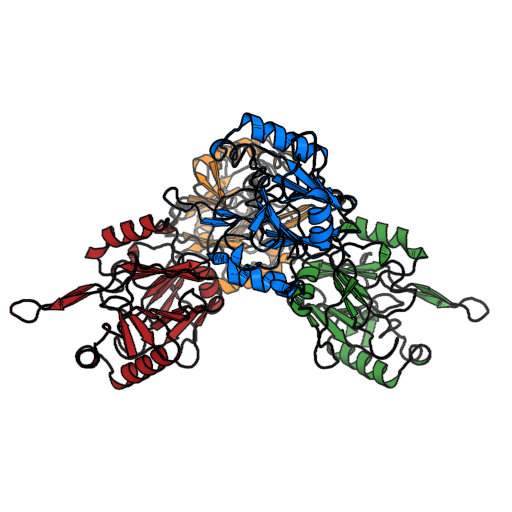 C 1
ATOM 2154 O O . GLY B 1 105 ? 55.128 43.895 15.547 1.00 24.84 108 GLY B O 1
ATOM 2155 N N . ASP B 1 106 ? 52.916 44.137 15.908 1.00 22.95 109 ASP B N 1
ATOM 2156 C CA . ASP B 1 106 ? 52.525 42.813 15.382 1.00 27.18 109 ASP B CA 1
ATOM 2157 C C . ASP B 1 106 ? 52.494 42.740 13.846 1.00 20.02 109 ASP B C 1
ATOM 2158 O O . ASP B 1 106 ? 52.496 41.659 13.276 1.00 21.10 109 ASP B O 1
ATOM 2163 N N . VAL B 1 107 ? 52.397 43.885 13.180 1.00 16.68 110 VAL B N 1
ATOM 2164 C CA . VAL B 1 107 ? 52.221 43.914 11.744 1.00 14.63 110 VAL B CA 1
ATOM 2165 C C . VAL B 1 107 ? 53.504 43.488 11.091 1.00 14.45 110 VAL B C 1
ATOM 2166 O O . VAL B 1 107 ? 54.593 43.970 11.466 1.00 16.96 110 VAL B O 1
ATOM 2170 N N . THR B 1 108 ? 53.432 42.545 10.140 1.00 14.35 111 THR B N 1
ATOM 2171 C CA . THR B 1 108 ? 54.669 41.960 9.613 1.00 14.40 111 THR B CA 1
ATOM 2172 C C . THR B 1 108 ? 55.013 42.424 8.188 1.00 13.74 111 THR B C 1
ATOM 2173 O O . THR B 1 108 ? 56.183 42.351 7.771 1.00 14.84 111 THR B O 1
ATOM 2177 N N . LEU B 1 109 ? 54.006 42.950 7.504 1.00 13.97 112 LEU B N 1
ATOM 2178 C CA . LEU B 1 109 ? 54.157 43.487 6.159 1.00 12.85 112 LEU B CA 1
ATOM 2179 C C . LEU B 1 109 ? 53.220 44.656 5.951 1.00 12.48 112 LEU B C 1
ATOM 2180 O O . LEU B 1 109 ? 52.032 44.573 6.283 1.00 12.85 112 LEU B O 1
ATOM 2185 N N . VAL B 1 110 ? 53.760 45.735 5.378 1.00 12.16 113 VAL B N 1
ATOM 2186 C CA . VAL B 1 110 ? 52.935 46.850 4.924 1.00 11.93 113 VAL B CA 1
ATOM 2187 C C . VAL B 1 110 ? 53.097 46.941 3.447 1.00 15.48 113 VAL B C 1
ATOM 2188 O O . VAL B 1 110 ? 54.223 46.931 2.944 1.00 13.61 113 VAL B O 1
ATOM 2192 N N . VAL B 1 111 ? 51.973 47.010 2.756 1.00 11.90 114 VAL B N 1
ATOM 2193 C CA . VAL B 1 111 ? 51.953 47.243 1.321 1.00 13.53 114 VAL B CA 1
ATOM 2194 C C . VAL B 1 111 ? 51.417 48.646 1.031 1.00 18.31 114 VAL B C 1
ATOM 2195 O O . VAL B 1 111 ? 50.307 49.017 1.458 1.00 17.62 114 VAL B O 1
ATOM 2199 N N . GLY B 1 112 ? 52.217 49.442 0.329 1.00 16.48 115 GLY B N 1
ATOM 2200 C CA . GLY B 1 112 ? 51.805 50.780 -0.067 1.00 12.19 115 GLY B CA 1
ATOM 2201 C C . GLY B 1 112 ? 51.463 50.699 -1.544 1.00 12.62 115 GLY B C 1
ATOM 2202 O O . GLY B 1 112 ? 52.324 50.355 -2.344 1.00 14.55 115 GLY B O 1
ATOM 2203 N N . THR B 1 113 ? 50.205 50.926 -1.905 1.00 15.29 116 THR B N 1
ATOM 2204 C CA . THR B 1 113 ? 49.794 50.727 -3.293 1.00 14.96 116 THR B CA 1
ATOM 2205 C C . THR B 1 113 ? 50.465 51.756 -4.219 1.00 14.43 116 THR B C 1
ATOM 2206 O O . THR B 1 113 ? 50.757 51.478 -5.383 1.00 14.53 116 THR B O 1
ATOM 2210 N N . HIS B 1 114 ? 50.663 52.974 -3.708 1.00 13.84 117 HIS B N 1
ATOM 2211 C CA . HIS B 1 114 ? 51.406 53.995 -4.445 1.00 14.35 117 HIS B CA 1
ATOM 2212 C C . HIS B 1 114 ? 51.825 55.062 -3.449 1.00 17.29 117 HIS B C 1
ATOM 2213 O O . HIS B 1 114 ? 51.436 54.998 -2.301 1.00 18.58 117 HIS B O 1
ATOM 2220 N N . GLY B 1 115 ? 52.641 56.005 -3.883 1.00 19.10 118 GLY B N 1
ATOM 2221 C CA . GLY B 1 115 ? 53.333 56.858 -2.938 1.00 19.67 118 GLY B CA 1
ATOM 2222 C C . GLY B 1 115 ? 52.658 58.182 -2.594 1.00 19.41 118 GLY B C 1
ATOM 2223 O O . GLY B 1 115 ? 53.352 59.102 -2.214 1.00 20.64 118 GLY B O 1
ATOM 2224 N N . HIS B 1 116 ? 51.337 58.274 -2.679 1.00 15.69 119 HIS B N 1
ATOM 2225 C CA . HIS B 1 116 ? 50.618 59.523 -2.346 1.00 15.59 119 HIS B CA 1
ATOM 2226 C C . HIS B 1 116 ? 50.467 59.661 -0.804 1.00 16.80 119 HIS B C 1
ATOM 2227 O O . HIS B 1 116 ? 50.361 58.675 -0.061 1.00 15.91 119 HIS B O 1
ATOM 2234 N N . SER B 1 117 ? 50.436 60.905 -0.331 1.00 17.33 120 SER B N 1
ATOM 2235 C CA . SER B 1 117 ? 50.519 61.166 1.101 1.00 15.50 120 SER B CA 1
ATOM 2236 C C . SER B 1 117 ? 49.335 60.577 1.870 1.00 21.85 120 SER B C 1
ATOM 2237 O O . SER B 1 117 ? 49.462 60.273 3.061 1.00 21.10 120 SER B O 1
ATOM 2240 N N . ASP B 1 118 ? 48.190 60.376 1.206 1.00 16.41 121 ASP B N 1
ATOM 2241 C CA . ASP B 1 118 ? 47.031 59.858 1.936 1.00 17.90 121 ASP B CA 1
ATOM 2242 C C . ASP B 1 118 ? 46.954 58.342 1.915 1.00 14.95 121 ASP B C 1
ATOM 2243 O O . ASP B 1 118 ? 45.899 57.737 2.310 1.00 15.79 121 ASP B O 1
ATOM 2248 N N . HIS B 1 119 ? 48.025 57.717 1.428 1.00 14.10 122 HIS B N 1
ATOM 2249 C CA . HIS B 1 119 ? 48.159 56.261 1.420 1.00 14.41 122 HIS B CA 1
ATOM 2250 C C . HIS B 1 119 ? 49.384 55.750 2.202 1.00 16.21 122 HIS B C 1
ATOM 2251 O O . HIS B 1 119 ? 49.338 54.679 2.739 1.00 19.36 122 HIS B O 1
ATOM 2258 N N . ILE B 1 120 ? 50.470 56.508 2.261 1.00 13.28 123 ILE B N 1
ATOM 2259 C CA . ILE B 1 120 ? 51.672 56.067 2.949 1.00 14.85 123 ILE B CA 1
ATOM 2260 C C . ILE B 1 120 ? 52.066 57.018 4.110 1.00 19.22 123 ILE B C 1
ATOM 2261 O O . ILE B 1 120 ? 53.213 57.059 4.517 1.00 17.80 123 ILE B O 1
ATOM 2266 N N . GLY B 1 121 ? 51.108 57.752 4.661 1.00 14.68 124 GLY B N 1
ATOM 2267 C CA . GLY B 1 121 ? 51.374 58.646 5.767 1.00 13.93 124 GLY B CA 1
ATOM 2268 C C . GLY B 1 121 ? 51.798 58.096 7.126 1.00 16.44 124 GLY B C 1
ATOM 2269 O O . GLY B 1 121 ? 52.281 58.852 7.947 1.00 18.07 124 GLY B O 1
ATOM 2270 N N . ASN B 1 122 ? 51.570 56.810 7.390 1.00 13.42 125 ASN B N 1
ATOM 2271 C CA . ASN B 1 122 ? 51.905 56.221 8.687 1.00 17.99 125 ASN B CA 1
ATOM 2272 C C . ASN B 1 122 ? 52.809 54.992 8.619 1.00 14.89 125 ASN B C 1
ATOM 2273 O O . ASN B 1 122 ? 52.766 54.124 9.496 1.00 16.37 125 ASN B O 1
ATOM 2278 N N . LEU B 1 123 ? 53.688 54.958 7.616 1.00 14.84 126 LEU B N 1
ATOM 2279 C CA . LEU B 1 123 ? 54.687 53.895 7.524 1.00 13.24 126 LEU B CA 1
ATOM 2280 C C . LEU B 1 123 ? 55.551 53.792 8.758 1.00 19.47 126 LEU B C 1
ATOM 2281 O O . LEU B 1 123 ? 55.934 52.695 9.127 1.00 16.52 126 LEU B O 1
ATOM 2286 N N . GLY B 1 124 ? 55.814 54.929 9.404 1.00 18.03 127 GLY B N 1
ATOM 2287 C CA . GLY B 1 124 ? 56.711 54.996 10.560 1.00 20.44 127 GLY B CA 1
ATOM 2288 C C . GLY B 1 124 ? 56.160 54.312 11.804 1.00 20.12 127 GLY B C 1
ATOM 2289 O O . GLY B 1 124 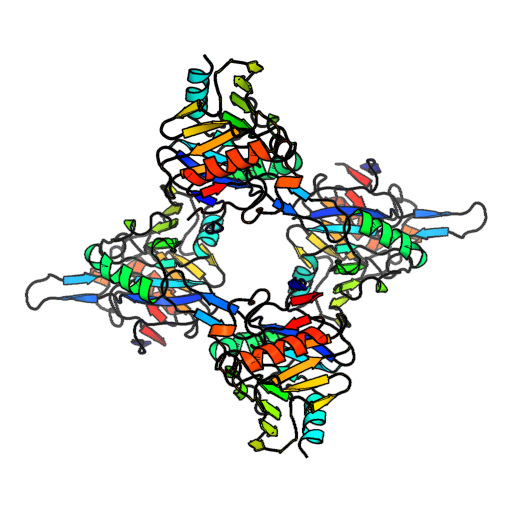? 56.878 54.070 12.772 1.00 20.88 127 GLY B O 1
ATOM 2290 N N . LEU B 1 125 ? 54.877 53.989 11.784 1.00 18.89 128 LEU B N 1
ATOM 2291 C CA . LEU B 1 125 ? 54.282 53.249 12.896 1.00 18.76 128 LEU B CA 1
ATOM 2292 C C . LEU B 1 125 ? 54.708 51.774 12.966 1.00 19.86 128 LEU B C 1
ATOM 2293 O O . LEU B 1 125 ? 54.472 51.099 13.968 1.00 19.58 128 LEU B O 1
ATOM 2298 N N . PHE B 1 126 ? 55.348 51.292 11.912 1.00 14.08 129 PHE B N 1
ATOM 2299 C CA . PHE B 1 126 ? 55.560 49.823 11.731 1.00 13.94 129 PHE B CA 1
ATOM 2300 C C . PHE B 1 126 ? 56.996 49.522 11.391 1.00 18.56 129 PHE B C 1
ATOM 2301 O O . PHE B 1 126 ? 57.272 48.838 10.420 1.00 19.87 129 PHE B O 1
ATOM 2309 N N . PRO B 1 127 ? 57.929 49.989 12.227 1.00 22.93 130 PRO B N 1
ATOM 2310 C CA . PRO B 1 127 ? 59.353 49.803 11.895 1.00 24.66 130 PRO B CA 1
ATOM 2311 C C . PRO B 1 127 ? 59.802 48.326 11.855 1.00 24.15 130 PRO B C 1
ATOM 2312 O O . PRO B 1 127 ? 60.841 48.017 11.265 1.00 23.05 130 PRO B O 1
ATOM 2316 N N . GLY B 1 128 ? 59.014 47.436 12.437 1.00 25.26 131 GLY B N 1
ATOM 2317 C CA . GLY B 1 128 ? 59.308 46.005 12.418 1.00 29.07 131 GLY B CA 1
ATOM 2318 C C . GLY B 1 128 ? 58.745 45.231 11.231 1.00 23.85 131 GLY B C 1
ATOM 2319 O O . GLY B 1 128 ? 59.004 44.034 11.060 1.00 20.95 131 GLY B O 1
ATOM 2320 N N . ALA B 1 129 ? 57.994 45.925 10.385 1.00 15.46 132 ALA B N 1
ATOM 2321 C CA . ALA B 1 129 ? 57.376 45.332 9.203 1.00 15.55 132 ALA B CA 1
ATOM 2322 C C . ALA B 1 129 ? 58.288 45.436 7.996 1.00 15.52 132 ALA B C 1
ATOM 2323 O O . ALA B 1 129 ? 58.979 46.441 7.808 1.00 17.24 132 ALA B O 1
ATOM 2325 N N . ALA B 1 130 ? 58.317 44.390 7.188 1.00 14.05 133 ALA B N 1
ATOM 2326 C CA . ALA B 1 130 ? 58.781 44.520 5.809 1.00 13.02 133 ALA B CA 1
ATOM 2327 C C . ALA B 1 130 ? 57.834 45.439 5.044 1.00 13.88 133 ALA B C 1
ATOM 2328 O O . ALA B 1 130 ? 56.654 45.574 5.397 1.00 13.44 133 ALA B O 1
ATOM 2330 N N . LEU B 1 131 ? 58.351 46.082 4.002 1.00 13.09 134 LEU B N 1
ATOM 2331 C CA . LEU B 1 131 ? 57.645 47.139 3.317 1.00 12.15 134 LEU B CA 1
ATOM 2332 C C . LEU B 1 131 ? 57.707 46.891 1.846 1.00 16.22 134 LEU B C 1
ATOM 2333 O O . LEU B 1 131 ? 58.777 46.726 1.288 1.00 15.71 134 LEU B O 1
ATOM 2338 N N . LEU B 1 132 ? 56.539 46.835 1.221 1.00 12.14 135 LEU B N 1
ATOM 2339 C CA . LEU B 1 132 ? 56.457 46.851 -0.222 1.00 12.36 135 LEU B CA 1
ATOM 2340 C C . LEU B 1 132 ? 55.687 48.101 -0.628 1.00 18.12 135 LEU B C 1
ATOM 2341 O O . LEU B 1 132 ? 54.474 48.154 -0.528 1.00 14.53 135 LEU B O 1
ATOM 2346 N N . VAL B 1 133 ? 56.409 49.118 -1.073 1.00 14.96 136 VAL B N 1
ATOM 2347 C CA . VAL B 1 133 ? 55.781 50.376 -1.489 1.00 13.68 136 VAL B CA 1
ATOM 2348 C C . VAL B 1 133 ? 55.999 50.541 -2.976 1.00 18.19 136 VAL B C 1
ATOM 2349 O O . VAL B 1 133 ? 57.124 50.603 -3.420 1.00 14.96 136 VAL B O 1
ATOM 2353 N N . SER B 1 134 ? 54.911 50.559 -3.748 1.00 14.91 137 SER B N 1
ATOM 2354 C CA . SER B 1 134 ? 55.017 50.395 -5.194 1.00 16.33 137 SER B CA 1
ATOM 2355 C C . SER B 1 134 ? 55.862 49.115 -5.478 1.00 16.85 137 SER B C 1
ATOM 2356 O O . SER B 1 134 ? 55.591 48.078 -4.907 1.00 17.36 137 SER B O 1
ATOM 2359 N N . HIS B 1 135 ? 56.871 49.183 -6.334 1.00 17.11 138 HIS B N 1
ATOM 2360 C CA . HIS B 1 135 ? 57.655 47.986 -6.648 1.00 16.77 138 HIS B CA 1
ATOM 2361 C C . HIS B 1 135 ? 58.853 47.770 -5.723 1.00 22.26 138 HIS B C 1
ATOM 2362 O O . HIS B 1 135 ? 59.574 46.780 -5.879 1.00 22.52 138 HIS B O 1
ATOM 2369 N N . ASP B 1 136 ? 59.071 48.672 -4.766 1.00 17.58 139 ASP B N 1
ATOM 2370 C CA . ASP B 1 136 ? 60.236 48.538 -3.874 1.00 16.62 139 ASP B CA 1
ATOM 2371 C C . ASP B 1 136 ? 59.990 47.761 -2.610 1.00 13.48 139 ASP B C 1
ATOM 2372 O O . ASP B 1 136 ? 59.177 48.174 -1.789 1.00 15.38 139 ASP B O 1
ATOM 2377 N N . PHE B 1 137 ? 60.701 46.631 -2.463 1.00 14.29 140 PHE B N 1
ATOM 2378 C CA . PHE B 1 137 ? 60.576 45.789 -1.276 1.00 13.40 140 PHE B CA 1
ATOM 2379 C C . PHE B 1 137 ? 61.804 45.881 -0.364 1.00 13.52 140 PHE B C 1
ATOM 2380 O O . PHE B 1 137 ? 62.941 45.709 -0.837 1.00 16.30 140 PHE B O 1
ATOM 2388 N N . CYS B 1 138 ? 61.606 46.173 0.918 1.00 13.26 141 CYS B N 1
ATOM 2389 C CA . CYS B 1 138 ? 62.739 46.101 1.829 1.00 13.54 141 CYS B CA 1
ATOM 2390 C C . CYS B 1 138 ? 62.356 45.431 3.111 1.00 16.73 141 CYS B C 1
ATOM 2391 O O . CYS B 1 138 ? 61.222 45.522 3.585 1.00 15.55 141 CYS B O 1
ATOM 2394 N N . LEU B 1 139 ? 63.315 44.675 3.624 1.00 16.12 142 LEU B N 1
ATOM 2395 C CA . LEU B 1 139 ? 63.247 44.163 4.983 1.00 16.22 142 LEU B CA 1
ATOM 2396 C C . LEU B 1 139 ? 63.312 45.306 5.969 1.00 18.90 142 LEU B C 1
ATOM 2397 O O . LEU B 1 139 ? 63.788 46.393 5.633 1.00 20.78 142 LEU B O 1
ATOM 2402 N N . PRO B 1 140 ? 62.818 45.082 7.186 1.00 17.75 143 PRO B N 1
ATOM 2403 C CA . PRO B 1 140 ? 62.961 46.106 8.225 1.00 22.63 143 PRO B CA 1
ATOM 2404 C C . PRO B 1 140 ? 64.412 46.610 8.303 1.00 21.21 143 PRO B C 1
ATOM 2405 O O . PRO B 1 140 ? 65.323 45.786 8.265 1.00 22.25 143 PRO B O 1
ATOM 2409 N N . GLY B 1 141 ? 64.637 47.925 8.355 1.00 22.91 144 GLY B N 1
ATOM 2410 C CA . GLY B 1 141 ? 66.006 48.444 8.384 1.00 20.30 144 GLY B CA 1
ATOM 2411 C C . GLY B 1 141 ? 66.466 48.995 7.060 1.00 19.21 144 GLY B C 1
ATOM 2412 O O . GLY B 1 141 ? 67.457 49.723 6.966 1.00 23.02 144 GLY B O 1
ATOM 2413 N N . GLY B 1 142 ? 65.721 48.715 6.011 1.00 15.03 145 GLY B N 1
ATOM 2414 C CA . GLY B 1 142 ? 66.042 49.295 4.707 1.00 15.84 145 GLY B CA 1
ATOM 2415 C C . GLY B 1 142 ? 66.977 48.503 3.831 1.00 20.36 145 GLY B C 1
ATOM 2416 O O . GLY B 1 142 ? 67.726 49.062 3.042 1.00 21.25 145 GLY B O 1
ATOM 2417 N N . ARG B 1 143 ? 66.951 47.185 3.977 1.00 17.22 146 ARG B N 1
ATOM 2418 C CA . ARG B 1 143 ? 67.647 46.309 3.037 1.00 15.65 146 ARG B CA 1
ATOM 2419 C C . ARG B 1 143 ? 66.680 45.974 1.911 1.00 15.17 146 ARG B C 1
ATOM 2420 O O . ARG B 1 143 ? 65.723 45.218 2.111 1.00 16.18 146 ARG B O 1
ATOM 2428 N N . TYR B 1 144 ? 66.925 46.547 0.745 1.00 15.30 147 TYR B N 1
ATOM 2429 C CA . TYR B 1 144 ? 66.074 46.361 -0.424 1.00 15.06 147 TYR B CA 1
ATOM 2430 C C . TYR B 1 144 ? 66.491 45.132 -1.211 1.00 15.91 147 TYR B C 1
ATOM 2431 O O . TYR B 1 144 ? 67.667 44.947 -1.518 1.00 16.35 147 TYR B O 1
ATOM 2440 N N . LEU B 1 145 ? 65.511 44.315 -1.541 1.00 15.30 148 LEU B N 1
ATOM 2441 C CA . LEU B 1 145 ? 65.736 43.040 -2.223 1.00 16.44 148 LEU B CA 1
ATOM 2442 C C . LEU B 1 145 ? 65.096 43.077 -3.591 1.00 18.19 148 LEU B C 1
ATOM 2443 O O . LEU B 1 145 ? 63.903 43.394 -3.697 1.00 20.74 148 LEU B O 1
ATOM 2448 N N . PRO B 1 146 ? 65.853 42.760 -4.654 1.00 18.99 149 PRO B N 1
ATOM 2449 C CA . PRO B 1 146 ? 65.233 42.873 -5.990 1.00 22.63 149 PRO B CA 1
ATOM 2450 C C . PRO B 1 146 ? 64.242 41.734 -6.319 1.00 23.20 149 PRO B C 1
ATOM 2451 O O . PRO B 1 146 ? 64.322 40.655 -5.747 1.00 23.09 149 PRO B O 1
ATOM 2455 N N . HIS B 1 147 ? 63.288 41.987 -7.211 1.00 19.74 150 HIS B N 1
ATOM 2456 C CA . HIS B 1 147 ? 62.349 40.931 -7.602 1.00 19.53 150 HIS B CA 1
ATOM 2457 C C . HIS B 1 147 ? 61.853 41.193 -9.016 1.00 22.91 150 HIS B C 1
ATOM 2458 O O . HIS B 1 147 ? 62.217 42.200 -9.618 1.00 28.00 150 HIS B O 1
ATOM 2465 N N . GLY B 1 148 ? 60.979 40.324 -9.506 1.00 22.90 151 GLY B N 1
ATOM 2466 C CA . GLY B 1 148 ? 60.541 40.400 -10.889 1.00 26.62 151 GLY B CA 1
ATOM 2467 C C . GLY B 1 148 ? 59.079 40.769 -11.082 1.00 25.93 151 GLY B C 1
ATOM 2468 O O . GLY B 1 148 ? 58.480 40.392 -12.099 1.00 26.40 151 GLY B O 1
ATOM 2469 N N . LEU B 1 149 ? 58.507 41.513 -10.137 1.00 20.72 152 LEU B N 1
ATOM 2470 C CA . LEU B 1 149 ? 57.135 41.946 -10.277 1.00 20.45 152 LEU B CA 1
ATOM 2471 C C . LEU B 1 149 ? 56.900 42.655 -11.608 1.00 25.05 152 LEU B C 1
ATOM 2472 O O . LEU B 1 149 ? 57.622 43.578 -11.964 1.00 22.91 152 LEU B O 1
ATOM 2477 N N . GLY B 1 150 ? 55.854 42.244 -12.308 1.00 20.17 153 GLY B N 1
ATOM 2478 C CA . GLY B 1 150 ? 55.432 42.878 -13.544 1.00 25.15 153 GLY B CA 1
ATOM 2479 C C . GLY B 1 150 ? 53.978 42.524 -13.841 1.00 25.19 153 GLY B C 1
ATOM 2480 O O . GLY B 1 150 ? 53.385 41.728 -13.118 1.00 23.35 153 GLY B O 1
ATOM 2481 N N . GLU B 1 151 ? 53.398 43.108 -14.884 1.00 23.48 154 GLU B N 1
ATOM 2482 C CA . GLU B 1 151 ? 51.974 42.875 -15.183 1.00 26.61 154 GLU B CA 1
ATOM 2483 C C . GLU B 1 151 ? 51.692 41.401 -15.487 1.00 25.85 154 GLU B C 1
ATOM 2484 O O . GLU B 1 151 ? 50.587 40.917 -15.257 1.00 34.46 154 GLU B O 1
ATOM 2490 N N . GLY B 1 152 ? 52.703 40.692 -15.969 1.00 27.19 155 GLY B N 1
ATOM 2491 C CA . GLY B 1 152 ? 52.574 39.277 -16.273 1.00 30.06 155 GLY B CA 1
ATOM 2492 C C . GLY B 1 152 ? 53.215 38.359 -15.250 1.00 30.52 155 GLY B C 1
ATOM 2493 O O . GLY B 1 152 ? 53.309 37.149 -15.466 1.00 32.48 155 GLY B O 1
ATOM 2494 N N . GLN B 1 153 ? 53.659 38.923 -14.129 1.00 23.49 156 GLN B N 1
ATOM 2495 C CA . GLN B 1 153 ? 54.398 38.173 -13.135 1.00 24.38 156 GLN B CA 1
ATOM 2496 C C . GLN B 1 153 ? 54.046 38.705 -11.746 1.00 21.99 156 GLN B C 1
ATOM 2497 O O . GLN B 1 153 ? 54.774 39.523 -11.218 1.00 23.14 156 GLN B O 1
ATOM 2503 N N . PRO B 1 154 ? 52.925 38.258 -11.174 1.00 21.12 157 PRO B N 1
ATOM 2504 C CA . PRO B 1 154 ? 52.573 38.689 -9.811 1.00 19.82 157 PRO B CA 1
ATOM 2505 C C . PRO B 1 154 ? 53.543 38.163 -8.771 1.00 22.91 157 PRO B C 1
ATOM 2506 O O . PRO B 1 154 ? 54.267 37.197 -9.033 1.00 23.66 157 PRO B O 1
ATOM 2510 N N . LEU B 1 155 ? 53.573 38.799 -7.607 1.00 18.78 158 LEU B N 1
ATOM 2511 C CA . LEU B 1 155 ? 54.323 38.300 -6.468 1.00 17.55 158 LEU B CA 1
ATOM 2512 C C . LEU B 1 155 ? 53.406 37.475 -5.600 1.00 25.98 158 LEU B C 1
ATOM 2513 O O . LEU B 1 155 ? 52.318 37.934 -5.224 1.00 20.42 158 LEU B O 1
ATOM 2518 N N . ARG B 1 156 ? 53.839 36.267 -5.258 1.00 20.92 159 ARG B N 1
ATOM 2519 C CA . ARG B 1 156 ? 53.034 35.386 -4.431 1.00 25.38 159 ARG B CA 1
ATOM 2520 C C . ARG B 1 156 ? 53.332 35.641 -2.982 1.00 26.31 159 ARG B C 1
ATOM 2521 O O . ARG B 1 156 ? 54.479 35.521 -2.561 1.00 32.14 159 ARG B O 1
ATOM 2529 N N . LEU B 1 157 ? 52.308 35.982 -2.209 1.00 20.59 160 LEU B N 1
ATOM 2530 C CA . LEU B 1 157 ? 52.500 36.221 -0.769 1.00 20.18 160 LEU B CA 1
ATOM 2531 C C . LEU B 1 157 ? 52.201 34.957 0.029 1.00 20.27 160 LEU B C 1
ATOM 2532 O O . LEU B 1 157 ? 52.815 34.701 1.066 1.00 22.74 160 LEU B O 1
ATOM 2537 N N . GLY B 1 158 ? 51.218 34.203 -0.451 1.00 22.17 161 GLY B N 1
ATOM 2538 C CA . GLY B 1 158 ? 50.781 32.988 0.208 1.00 19.26 161 GLY B CA 1
ATOM 2539 C C . GLY B 1 158 ? 49.726 32.302 -0.654 1.00 22.87 161 GLY B C 1
ATOM 2540 O O . GLY B 1 158 ? 49.401 32.782 -1.745 1.00 23.15 161 GLY B O 1
ATOM 2541 N N . PRO B 1 159 ? 49.163 31.176 -0.174 1.00 29.14 162 PRO B N 1
ATOM 2542 C CA . PRO B 1 159 ? 48.107 30.540 -0.984 1.00 28.33 162 PRO B CA 1
ATOM 2543 C C . PRO B 1 159 ? 46.907 31.471 -1.224 1.00 22.36 162 PRO B C 1
ATOM 2544 O O . PRO B 1 159 ? 46.250 31.956 -0.303 1.00 30.72 162 PRO B O 1
ATOM 2548 N N . GLY B 1 160 ? 46.669 31.783 -2.486 1.00 24.82 163 GLY B N 1
ATOM 2549 C CA . GLY B 1 160 ? 45.553 32.628 -2.847 1.00 29.32 163 GLY B CA 1
ATOM 2550 C C . GLY B 1 160 ? 45.755 34.083 -2.472 1.00 26.82 163 GLY B C 1
ATOM 2551 O O . GLY B 1 160 ? 44.790 34.821 -2.310 1.00 23.50 163 GLY B O 1
ATOM 2552 N N . LEU B 1 161 ? 47.016 34.500 -2.344 1.00 17.18 164 LEU B N 1
ATOM 2553 C CA . LEU B 1 161 ? 47.338 35.880 -2.004 1.00 15.95 164 LEU B CA 1
ATOM 2554 C C . LEU B 1 161 ? 48.530 36.350 -2.818 1.00 18.56 164 LEU B C 1
ATOM 2555 O O . LEU B 1 161 ? 49.605 35.769 -2.710 1.00 20.07 164 LEU B O 1
ATOM 2560 N N . GLU B 1 162 ? 48.317 37.423 -3.585 1.00 15.95 165 GLU B N 1
ATOM 2561 C CA . GLU B 1 162 ? 49.220 37.928 -4.585 1.00 14.56 165 GLU B CA 1
ATOM 2562 C C . GLU B 1 162 ? 49.224 39.435 -4.604 1.00 16.30 165 GLU B C 1
ATOM 2563 O O . GLU B 1 162 ? 48.210 40.072 -4.290 1.00 19.60 165 GLU B O 1
ATOM 2569 N N . VAL B 1 163 ? 50.367 39.990 -4.981 1.00 13.52 166 VAL B N 1
ATOM 2570 C CA . VAL B 1 163 ? 50.483 41.395 -5.319 1.00 12.97 166 VAL B CA 1
ATOM 2571 C C . VAL B 1 163 ? 50.570 41.516 -6.826 1.00 13.35 166 VAL B C 1
ATOM 2572 O O . VAL B 1 163 ? 51.401 40.873 -7.462 1.00 15.59 166 VAL B O 1
ATOM 2576 N N . TRP B 1 164 ? 49.686 42.333 -7.379 1.00 14.40 167 TRP B N 1
ATOM 2577 C CA . TRP B 1 164 ? 49.687 42.630 -8.806 1.00 13.85 167 TRP B CA 1
ATOM 2578 C C . TRP B 1 164 ? 50.299 43.981 -9.111 1.00 14.12 167 TRP B C 1
ATOM 2579 O O . TRP B 1 164 ? 50.125 44.933 -8.372 1.00 15.49 167 TRP B O 1
ATOM 2590 N N . ALA B 1 165 ? 50.992 44.064 -10.235 1.00 16.14 168 ALA B N 1
ATOM 2591 C CA . ALA B 1 165 ? 51.385 45.329 -10.816 1.00 14.58 168 ALA B CA 1
ATOM 2592 C C . ALA B 1 165 ? 50.169 45.936 -11.509 1.00 18.61 168 ALA B C 1
ATOM 2593 O O . ALA B 1 165 ? 49.641 45.326 -12.451 1.00 17.49 168 ALA B O 1
ATOM 2595 N N . THR B 1 166 ? 49.687 47.073 -11.027 1.00 16.31 169 THR B N 1
ATOM 2596 C CA . THR B 1 166 ? 48.508 47.712 -11.616 1.00 19.02 169 THR B CA 1
ATOM 2597 C C . THR B 1 166 ? 48.810 49.185 -11.924 1.00 16.02 169 THR B C 1
ATOM 2598 O O . THR B 1 166 ? 48.328 50.089 -11.252 1.00 18.23 169 THR B O 1
ATOM 2602 N N . PRO B 1 167 ? 49.594 49.429 -12.972 1.00 16.51 170 PRO B N 1
ATOM 2603 C CA . PRO B 1 167 ? 50.014 50.799 -13.300 1.00 17.23 170 PRO B CA 1
ATOM 2604 C C . PRO B 1 167 ? 48.861 51.725 -13.670 1.00 20.98 170 PRO B C 1
ATOM 2605 O O . PRO B 1 167 ? 47.803 51.255 -14.113 1.00 19.61 170 PRO B O 1
ATOM 2609 N N . GLY B 1 168 ? 49.093 53.024 -13.535 1.00 20.29 171 GLY B N 1
ATOM 2610 C CA . GLY B 1 168 ? 48.248 54.017 -14.176 1.00 24.20 171 GLY B CA 1
ATOM 2611 C C . GLY B 1 168 ? 48.087 55.258 -13.330 1.00 23.39 171 GLY B C 1
ATOM 2612 O O . GLY B 1 168 ? 48.542 56.340 -13.696 1.00 25.59 171 GLY B O 1
ATOM 2613 N N . HIS B 1 169 ? 47.452 55.092 -12.182 1.00 23.53 172 HIS B N 1
ATOM 2614 C CA . HIS B 1 169 ? 47.078 56.230 -11.359 1.00 22.87 172 HIS B CA 1
ATOM 2615 C C . HIS B 1 169 ? 48.274 56.987 -10.831 1.00 23.64 172 HIS B C 1
ATOM 2616 O O . HIS B 1 169 ? 48.414 58.190 -11.060 1.00 25.72 172 HIS B O 1
ATOM 2623 N N . GLY B 1 170 ? 49.120 56.281 -10.098 1.00 23.59 173 GLY B N 1
ATOM 2624 C CA . GLY B 1 170 ? 50.273 56.891 -9.460 1.00 29.11 173 GLY B CA 1
ATOM 2625 C C . GLY B 1 170 ? 51.464 56.926 -10.392 1.00 31.86 173 GLY B C 1
ATOM 2626 O O . GLY B 1 170 ? 52.444 57.641 -10.168 1.00 39.64 173 GLY B O 1
ATOM 2627 N N . GLY B 1 171 ? 51.362 56.175 -11.472 1.00 22.25 174 GLY B N 1
ATOM 2628 C CA . GLY B 1 171 ? 52.478 56.030 -12.391 1.00 23.58 174 GLY B CA 1
ATOM 2629 C C . GLY B 1 171 ? 52.649 54.562 -12.693 1.00 20.41 174 GLY B C 1
ATOM 2630 O O . GLY B 1 171 ? 51.747 53.756 -12.465 1.00 23.84 174 GLY B O 1
ATOM 2631 N N . GLN B 1 172 ? 53.809 54.192 -13.207 1.00 19.36 175 GLN B N 1
ATOM 2632 C CA . GLN B 1 172 ? 53.951 52.868 -13.760 1.00 23.10 175 GLN B CA 1
ATOM 2633 C C . GLN B 1 172 ? 54.139 51.804 -12.691 1.00 21.83 175 GLN B C 1
ATOM 2634 O O . GLN B 1 172 ? 54.058 50.619 -13.000 1.00 21.36 175 GLN B O 1
ATOM 2640 N N . ARG B 1 173 ? 54.347 52.208 -11.438 1.00 17.05 176 ARG B N 1
ATOM 2641 C CA . ARG B 1 173 ? 54.707 51.223 -10.426 1.00 18.77 176 ARG B CA 1
ATOM 2642 C C . ARG B 1 173 ? 53.647 50.992 -9.358 1.00 19.24 176 ARG B C 1
ATOM 2643 O O . ARG B 1 173 ? 53.963 50.387 -8.347 1.00 18.45 176 ARG B O 1
ATOM 2651 N N . ASP B 1 174 ? 52.411 51.469 -9.543 1.00 17.03 177 ASP B N 1
ATOM 2652 C CA . ASP B 1 174 ? 51.355 51.155 -8.572 1.00 18.82 177 ASP B CA 1
ATOM 2653 C C . ASP B 1 174 ? 51.098 49.654 -8.430 1.00 16.22 177 ASP B C 1
ATOM 2654 O O . ASP B 1 174 ? 51.172 48.913 -9.413 1.00 15.68 177 ASP B O 1
ATOM 2659 N N . VAL B 1 175 ? 50.728 49.214 -7.231 1.00 14.05 178 VAL B N 1
ATOM 2660 C CA . VAL B 1 175 ? 50.417 47.787 -7.010 1.00 13.52 178 VAL B CA 1
ATOM 2661 C C . VAL B 1 175 ? 49.060 47.579 -6.334 1.00 14.22 178 VAL B C 1
ATOM 2662 O O . VAL B 1 175 ? 48.537 48.485 -5.693 1.00 14.39 178 VAL B O 1
ATOM 2666 N N . SER B 1 176 ? 48.511 46.371 -6.479 1.00 12.23 179 SER B N 1
ATOM 2667 C CA . SER B 1 176 ? 47.256 45.984 -5.844 1.00 12.12 179 SER B CA 1
ATOM 2668 C C . SER B 1 176 ? 47.449 44.636 -5.172 1.00 15.01 179 SER B C 1
ATOM 2669 O O . SER B 1 176 ? 48.302 43.865 -5.586 1.00 15.79 179 SER B O 1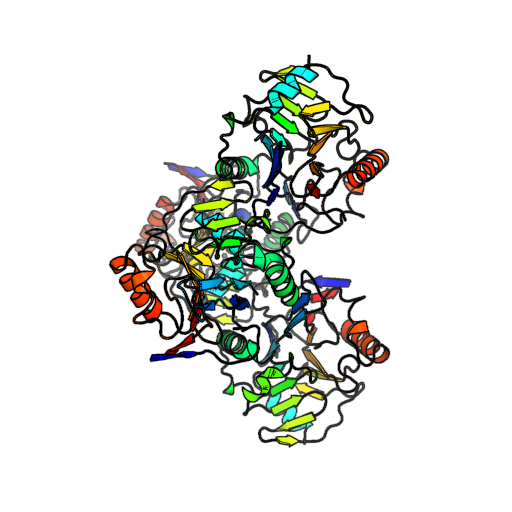
ATOM 2672 N N . VAL B 1 177 ? 46.664 44.380 -4.125 1.00 12.12 180 VAL B N 1
ATOM 2673 C CA . VAL B 1 177 ? 46.714 43.110 -3.397 1.00 12.10 180 VAL B CA 1
ATOM 2674 C C . VAL B 1 177 ? 45.440 42.298 -3.726 1.00 15.43 180 VAL B C 1
ATOM 2675 O O . VAL B 1 177 ? 44.324 42.791 -3.607 1.00 15.66 180 VAL B O 1
ATOM 2679 N N . VAL B 1 178 ? 45.623 41.036 -4.123 1.00 13.13 181 VAL B N 1
ATOM 2680 C CA . VAL B 1 178 ? 44.509 40.189 -4.517 1.00 14.70 181 VAL B CA 1
ATOM 2681 C C . VAL B 1 178 ? 44.372 39.043 -3.535 1.00 17.91 181 VAL B C 1
ATOM 2682 O O . VAL B 1 178 ? 45.315 38.261 -3.363 1.00 18.32 181 VAL B O 1
ATOM 2686 N N . VAL B 1 179 ? 43.200 38.960 -2.902 1.00 15.65 182 VAL B N 1
ATOM 2687 C CA . VAL B 1 179 ? 42.925 37.971 -1.845 1.00 15.36 182 VAL B CA 1
ATOM 2688 C C . VAL B 1 179 ? 41.838 37.002 -2.298 1.00 20.25 182 VAL B C 1
ATOM 2689 O O . VAL B 1 179 ? 40.653 37.322 -2.304 1.00 18.65 182 VAL B O 1
ATOM 2693 N N . ALA B 1 180 ? 42.249 35.811 -2.695 1.00 17.39 183 ALA B N 1
ATOM 2694 C CA . ALA B 1 180 ? 41.318 34.781 -3.118 1.00 22.47 183 ALA B CA 1
ATOM 2695 C C . ALA B 1 180 ? 40.759 33.981 -1.922 1.00 21.77 183 ALA B C 1
ATOM 2696 O O . ALA B 1 180 ? 41.373 33.889 -0.859 1.00 26.79 183 ALA B O 1
ATOM 2698 N N . GLY B 1 181 ? 39.573 33.423 -2.092 1.00 24.65 184 GLY B N 1
ATOM 2699 C CA . GLY B 1 181 ? 39.083 32.421 -1.168 1.00 27.63 184 GLY B CA 1
ATOM 2700 C C . GLY B 1 181 ? 38.434 32.941 0.103 1.00 27.19 184 GLY B C 1
ATOM 2701 O O . GLY B 1 181 ? 38.387 32.248 1.125 1.00 33.74 184 GLY B O 1
ATOM 2702 N N . THR B 1 182 ? 37.933 34.162 0.046 1.00 24.01 185 THR B N 1
ATOM 2703 C CA . THR B 1 182 ? 37.194 34.729 1.158 1.00 23.95 185 THR B CA 1
ATOM 2704 C C . THR B 1 182 ? 35.751 34.305 1.049 1.00 28.39 185 THR B C 1
ATOM 2705 O O . THR B 1 182 ? 35.316 33.685 0.046 1.00 25.13 185 THR B O 1
ATOM 2709 N N . ALA B 1 183 ? 34.973 34.663 2.055 1.00 29.81 186 ALA B N 1
ATOM 2710 C CA . ALA B 1 183 ? 33.573 34.271 2.067 1.00 28.69 186 ALA B CA 1
ATOM 2711 C C . ALA B 1 183 ? 32.815 34.929 0.931 1.00 32.40 186 ALA B C 1
ATOM 2712 O O . ALA B 1 183 ? 31.766 34.440 0.546 1.00 30.42 186 ALA B O 1
ATOM 2714 N N . LEU B 1 184 ? 33.339 36.024 0.377 1.00 29.53 187 LEU B N 1
ATOM 2715 C CA . LEU B 1 184 ? 32.659 36.717 -0.740 1.00 30.06 187 LEU B CA 1
ATOM 2716 C C . LEU B 1 184 ? 33.400 36.552 -2.065 1.00 30.76 187 LEU B C 1
ATOM 2717 O O . LEU B 1 184 ? 33.067 37.196 -3.050 1.00 33.90 187 LEU B O 1
ATOM 2722 N N . GLY B 1 185 ? 34.373 35.657 -2.102 1.00 26.94 188 GLY B N 1
ATOM 2723 C CA . GLY B 1 185 ? 35.088 35.378 -3.331 1.00 28.97 188 GLY B CA 1
ATOM 2724 C C . GLY B 1 185 ? 36.420 36.114 -3.291 1.00 25.61 188 GLY B C 1
ATOM 2725 O O . GLY B 1 185 ? 37.055 36.177 -2.233 1.00 29.07 188 GLY B O 1
ATOM 2726 N N . THR B 1 186 ? 36.837 36.685 -4.424 1.00 20.20 189 THR B N 1
ATOM 2727 C CA . THR B 1 186 ? 38.137 37.388 -4.490 1.00 18.71 189 THR B CA 1
ATOM 2728 C C . THR B 1 186 ? 38.002 38.864 -4.164 1.00 17.83 189 THR B C 1
ATOM 2729 O O . THR B 1 186 ? 37.170 39.566 -4.758 1.00 18.25 189 THR B O 1
ATOM 2733 N N . VAL B 1 187 ? 38.802 39.319 -3.202 1.00 17.92 190 VAL B N 1
ATOM 2734 C CA . VAL B 1 187 ? 38.817 40.725 -2.846 1.00 16.11 190 VAL B CA 1
ATOM 2735 C C . VAL B 1 187 ? 40.082 41.333 -3.420 1.00 17.72 190 VAL B C 1
ATOM 2736 O O . VAL B 1 187 ? 41.185 40.788 -3.239 1.00 16.99 190 VAL B O 1
ATOM 2740 N N . VAL B 1 188 ? 39.923 42.450 -4.131 1.00 16.36 191 VAL B N 1
ATOM 2741 C CA . VAL B 1 188 ? 41.080 43.194 -4.609 1.00 14.21 191 VAL B CA 1
ATOM 2742 C C . VAL B 1 188 ? 41.182 44.531 -3.884 1.00 15.29 191 VAL B C 1
ATOM 2743 O O . VAL B 1 188 ? 40.242 45.303 -3.881 1.00 15.43 191 VAL B O 1
ATOM 2747 N N . VAL B 1 189 ? 42.315 44.751 -3.219 1.00 13.04 192 VAL B N 1
ATOM 2748 C CA . VAL B 1 189 ? 42.605 46.026 -2.572 1.00 13.40 192 VAL B CA 1
ATOM 2749 C C . VAL B 1 189 ? 43.375 46.818 -3.630 1.00 13.65 192 VAL B C 1
ATOM 2750 O O . VAL B 1 189 ? 44.531 46.520 -3.910 1.00 15.17 192 VAL B O 1
ATOM 2754 N N . ALA B 1 190 ? 42.706 47.794 -4.254 1.00 14.24 193 ALA B N 1
ATOM 2755 C CA . ALA B 1 190 ? 43.154 48.338 -5.535 1.00 17.35 193 ALA B CA 1
ATOM 2756 C C . ALA B 1 190 ? 43.836 49.702 -5.466 1.00 16.91 193 ALA B C 1
ATOM 2757 O O . ALA B 1 190 ? 44.250 50.218 -6.487 1.00 19.64 193 ALA B O 1
ATOM 2759 N N . GLY B 1 191 ? 43.974 50.267 -4.284 1.00 13.37 194 GLY B N 1
ATOM 2760 C CA . GLY B 1 191 ? 44.526 51.613 -4.171 1.00 16.32 194 GLY B CA 1
ATOM 2761 C C . GLY B 1 191 ? 43.604 52.532 -4.951 1.00 16.39 194 GLY B C 1
ATOM 2762 O O . GLY B 1 191 ? 42.398 52.389 -4.895 1.00 20.97 194 GLY B O 1
ATOM 2763 N N . ASP B 1 192 ? 44.182 53.422 -5.741 1.00 15.02 195 ASP B N 1
ATOM 2764 C CA . ASP B 1 192 ? 43.404 54.404 -6.448 1.00 15.91 195 ASP B CA 1
ATOM 2765 C C . ASP B 1 192 ? 43.200 53.975 -7.900 1.00 18.09 195 ASP B C 1
ATOM 2766 O O . ASP B 1 192 ? 42.811 54.791 -8.710 1.00 17.62 195 ASP B O 1
ATOM 2771 N N . VAL B 1 193 ? 43.441 52.701 -8.221 1.00 16.21 196 VAL B N 1
ATOM 2772 C CA . VAL B 1 193 ? 43.054 52.187 -9.537 1.00 16.85 196 VAL B CA 1
ATOM 2773 C C . VAL B 1 193 ? 41.566 52.460 -9.747 1.00 17.58 196 VAL B C 1
ATOM 2774 O O . VAL B 1 193 ? 41.125 52.840 -10.839 1.00 19.68 196 VAL B O 1
ATOM 2778 N N . PHE B 1 194 ? 40.802 52.258 -8.678 1.00 17.25 197 PHE B N 1
ATOM 2779 C CA . PHE B 1 194 ? 39.423 52.761 -8.577 1.00 19.58 197 PHE B CA 1
ATOM 2780 C C . PHE B 1 194 ? 39.352 53.804 -7.467 1.00 22.29 197 PHE B C 1
ATOM 2781 O O . PHE B 1 194 ? 39.832 53.571 -6.377 1.00 18.19 197 PHE B O 1
ATOM 2789 N N . GLU B 1 195 ? 38.794 54.962 -7.778 1.00 19.70 198 GLU B N 1
ATOM 2790 C CA . GLU B 1 195 ? 38.503 56.020 -6.815 1.00 20.18 198 GLU B CA 1
ATOM 2791 C C . GLU B 1 195 ? 37.412 55.607 -5.828 1.00 21.15 198 GLU B C 1
ATOM 2792 O O . GLU B 1 195 ? 37.512 55.820 -4.610 1.00 21.55 198 GLU B O 1
ATOM 2798 N N . ARG B 1 196 ? 36.334 55.084 -6.404 1.00 21.14 199 ARG B N 1
ATOM 2799 C CA . ARG B 1 196 ? 35.136 54.724 -5.673 1.00 21.72 199 ARG B CA 1
ATOM 2800 C C . ARG B 1 196 ? 34.162 54.060 -6.632 1.00 26.14 199 ARG B C 1
ATOM 2801 O O . ARG B 1 196 ? 34.308 54.176 -7.862 1.00 27.50 199 ARG B O 1
ATOM 2809 N N . ASP B 1 197 ? 33.150 53.406 -6.076 1.00 25.75 200 ASP B N 1
ATOM 2810 C CA . ASP B 1 197 ? 32.041 52.927 -6.893 1.00 25.39 200 ASP B CA 1
ATOM 2811 C C . ASP B 1 197 ? 31.439 54.141 -7.613 1.00 29.05 200 ASP B C 1
ATOM 2812 O O . ASP B 1 197 ? 31.216 55.160 -6.982 1.00 29.80 200 ASP B O 1
ATOM 2814 N N . GLY B 1 198 ? 31.229 54.049 -8.925 1.00 30.67 201 GLY B N 1
ATOM 2815 C CA . GLY B 1 198 ? 30.658 55.147 -9.695 1.00 30.47 201 GLY B CA 1
ATOM 2816 C C . GLY B 1 198 ? 31.613 56.259 -10.122 1.00 34.28 201 GLY B C 1
ATOM 2817 O O . GLY B 1 198 ? 31.195 57.392 -10.390 1.00 36.62 201 GLY B O 1
ATOM 2818 N N . ASP B 1 199 ? 32.899 55.936 -10.217 1.00 32.46 202 ASP B N 1
ATOM 2819 C CA . ASP B 1 199 ? 33.916 56.916 -10.576 1.00 33.11 202 ASP B CA 1
ATOM 2820 C C . ASP B 1 199 ? 34.127 57.007 -12.091 1.00 37.17 202 ASP B C 1
ATOM 2821 O O . ASP B 1 199 ? 35.074 57.656 -12.546 1.00 37.32 202 ASP B O 1
ATOM 2826 N N . GLU B 1 200 ? 33.257 56.341 -12.852 1.00 30.66 203 GLU B N 1
ATOM 2827 C CA . GLU B 1 200 ? 33.410 56.187 -14.313 1.00 39.88 203 GLU B CA 1
ATOM 2828 C C . GLU B 1 200 ? 33.892 57.445 -15.044 1.00 44.55 203 GLU B C 1
ATOM 2829 O O . GLU B 1 200 ? 34.646 57.346 -16.017 1.00 51.75 203 GLU B O 1
ATOM 2831 N N . ASP B 1 201 ? 33.471 58.617 -14.576 1.00 42.51 204 ASP B N 1
ATOM 2832 C CA . ASP B 1 201 ? 33.797 59.865 -15.250 1.00 47.87 204 ASP B CA 1
ATOM 2833 C C . ASP B 1 201 ? 34.598 60.836 -14.387 1.00 45.25 204 ASP B C 1
ATOM 2834 O O . ASP B 1 201 ? 34.648 62.024 -14.693 1.00 53.30 204 ASP B O 1
ATOM 2836 N N . SER B 1 202 ? 35.241 60.339 -13.330 1.00 39.42 205 SER B N 1
ATOM 2837 C CA . SER B 1 202 ? 35.990 61.211 -12.442 1.00 37.83 205 SER B CA 1
ATOM 2838 C C . SER B 1 202 ? 37.458 60.786 -12.302 1.00 34.12 205 SER B C 1
ATOM 2839 O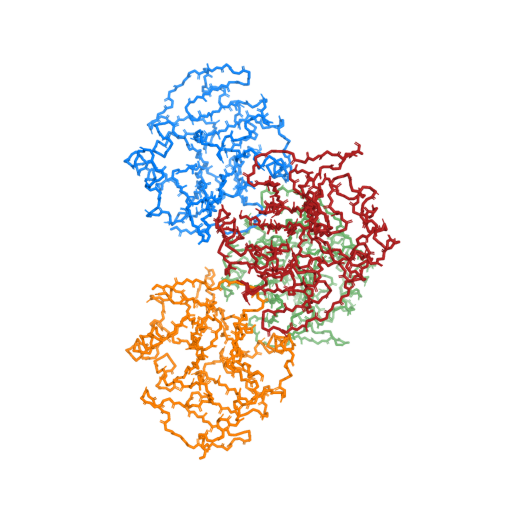 O . SER B 1 202 ? 38.326 61.600 -11.985 1.00 34.47 205 SER B O 1
ATOM 2842 N N . TRP B 1 203 ? 37.752 59.524 -12.558 1.00 29.52 206 TRP B N 1
ATOM 2843 C CA . TRP B 1 203 ? 39.078 59.020 -12.214 1.00 27.37 206 TRP B CA 1
ATOM 2844 C C . TRP B 1 203 ? 40.164 59.553 -13.163 1.00 30.29 206 TRP B C 1
ATOM 2845 O O . TRP B 1 203 ? 41.328 59.717 -12.761 1.00 28.34 206 TRP B O 1
ATOM 2856 N N . GLN B 1 204 ? 39.784 59.868 -14.401 1.00 29.32 207 GLN B N 1
ATOM 2857 C CA . GLN B 1 204 ? 40.773 60.201 -15.430 1.00 34.17 207 GLN B CA 1
ATOM 2858 C C . GLN B 1 204 ? 41.591 61.448 -15.101 1.00 36.74 207 GLN B C 1
ATOM 2859 O O . GLN B 1 204 ? 42.801 61.474 -15.344 1.00 34.37 207 GLN B O 1
ATOM 2865 N N . ALA B 1 205 ? 40.946 62.459 -14.523 1.00 36.07 208 ALA B N 1
ATOM 2866 C CA . ALA B 1 205 ? 41.612 63.730 -14.213 1.00 39.43 208 ALA B CA 1
ATOM 2867 C C . ALA B 1 205 ? 42.673 63.560 -13.135 1.00 36.77 208 ALA B C 1
ATOM 2868 O O . ALA B 1 205 ? 43.587 64.373 -13.013 1.00 40.62 208 ALA B O 1
ATOM 2870 N N . LEU B 1 206 ? 42.547 62.481 -12.369 1.00 31.22 209 LEU B N 1
ATOM 2871 C CA . LEU B 1 206 ? 43.428 62.204 -11.242 1.00 31.85 209 LEU B CA 1
ATOM 2872 C C . LEU B 1 206 ? 44.581 61.265 -11.597 1.00 31.43 209 LEU B C 1
ATOM 2873 O O . LEU B 1 206 ? 45.409 60.950 -10.746 1.00 32.95 209 LEU B O 1
ATOM 2878 N N . SER B 1 207 ? 44.632 60.850 -12.859 1.00 26.09 210 SER B N 1
ATOM 2879 C CA . SER B 1 207 ? 45.515 59.773 -13.338 1.00 24.52 210 SER B CA 1
ATOM 2880 C C . SER B 1 207 ? 46.777 60.284 -14.030 1.00 26.74 210 SER B C 1
ATOM 2881 O O . SER B 1 207 ? 46.693 61.168 -14.863 1.00 31.19 210 SER B O 1
ATOM 2884 N N . GLU B 1 208 ? 47.938 59.714 -13.707 1.00 25.67 211 GLU B N 1
ATOM 2885 C CA . GLU B 1 208 ? 49.171 60.035 -14.429 1.00 30.32 211 GLU B CA 1
ATOM 2886 C C . GLU B 1 208 ? 49.159 59.440 -15.843 1.00 29.64 211 GLU B C 1
ATOM 2887 O O . GLU B 1 208 ? 49.652 60.066 -16.773 1.00 31.95 211 GLU B O 1
ATOM 2889 N N . ASP B 1 209 ? 48.598 58.237 -15.993 1.00 30.74 212 ASP B N 1
ATOM 2890 C CA . ASP B 1 209 ? 48.564 57.509 -17.283 1.00 33.65 212 ASP B CA 1
ATOM 2891 C C . ASP B 1 209 ? 47.208 56.813 -17.465 1.00 32.14 212 ASP B C 1
ATOM 2892 O O . ASP B 1 209 ? 47.063 55.631 -17.125 1.00 24.38 212 ASP B O 1
ATOM 2897 N N . PRO B 1 210 ? 46.213 57.537 -17.996 1.00 31.85 213 PRO B N 1
ATOM 2898 C CA . PRO B 1 210 ? 44.862 56.978 -18.130 1.00 30.27 213 PRO B CA 1
ATOM 2899 C C . PRO B 1 210 ? 44.780 55.716 -18.982 1.00 30.71 213 PRO B C 1
ATOM 2900 O O . PRO B 1 210 ? 43.926 54.875 -18.697 1.00 26.58 213 PRO B O 1
ATOM 2904 N N . ALA B 1 211 ? 45.628 55.575 -20.008 1.00 31.13 214 ALA B N 1
ATOM 2905 C CA . ALA B 1 211 ? 45.610 54.366 -20.826 1.00 29.63 214 ALA B CA 1
ATOM 2906 C C . ALA B 1 211 ? 45.994 53.151 -19.981 1.00 23.71 214 ALA B C 1
ATOM 2907 O O . ALA B 1 211 ? 45.315 52.123 -20.029 1.00 24.57 214 ALA B O 1
ATOM 2909 N N . ALA B 1 212 ? 47.066 53.275 -19.196 1.00 21.50 215 ALA B N 1
ATOM 2910 C CA . ALA B 1 212 ? 47.521 52.161 -18.359 1.00 21.21 215 ALA B CA 1
ATOM 2911 C C . ALA B 1 212 ? 46.506 51.904 -17.259 1.00 19.39 215 ALA B C 1
ATOM 2912 O O . ALA B 1 212 ? 46.206 50.769 -16.947 1.00 19.28 215 ALA B O 1
ATOM 2914 N N . GLN B 1 213 ? 45.955 52.970 -16.687 1.00 18.76 216 GLN B N 1
ATOM 2915 C CA . GLN B 1 213 ? 44.994 52.786 -15.593 1.00 18.80 216 GLN B CA 1
ATOM 2916 C C . GLN B 1 213 ? 43.765 52.027 -16.112 1.00 20.36 216 GLN B C 1
ATOM 2917 O O . GLN B 1 213 ? 43.261 51.149 -15.432 1.00 19.00 216 GLN B O 1
ATOM 2923 N N . GLU B 1 214 ? 43.313 52.312 -17.332 1.00 19.88 217 GLU B N 1
ATOM 2924 C CA . GLU B 1 214 ? 42.149 51.626 -17.875 1.00 24.45 217 GLU B CA 1
ATOM 2925 C C . GLU B 1 214 ? 42.435 50.135 -18.055 1.00 21.60 217 GLU B C 1
ATOM 2926 O O . GLU B 1 214 ? 41.575 49.299 -17.803 1.00 21.28 217 GLU B O 1
ATOM 2932 N N . ARG B 1 215 ? 43.651 49.794 -18.474 1.00 21.30 218 ARG B N 1
ATOM 2933 C CA . ARG B 1 215 ? 44.030 48.387 -18.594 1.00 21.62 218 ARG B CA 1
ATOM 2934 C C . ARG B 1 215 ? 44.002 47.717 -17.218 1.00 20.43 218 ARG B C 1
ATOM 2935 O O . ARG B 1 215 ? 43.551 46.574 -17.087 1.00 21.07 218 ARG B O 1
ATOM 2943 N N . SER B 1 216 ? 44.493 48.427 -16.207 1.00 19.22 219 SER B N 1
ATOM 2944 C CA . SER B 1 216 ? 44.530 47.891 -14.846 1.00 18.14 219 SER B CA 1
ATOM 2945 C C . SER B 1 216 ? 43.119 47.711 -14.302 1.00 20.80 219 SER B C 1
ATOM 2946 O O . SER B 1 216 ? 42.836 46.706 -13.656 1.00 18.91 219 SER B O 1
ATOM 2949 N N . ARG B 1 217 ? 42.239 48.679 -14.557 1.00 19.70 220 ARG B N 1
ATOM 2950 C CA . ARG B 1 217 ? 40.835 48.576 -14.125 1.00 19.52 220 ARG B CA 1
ATOM 2951 C C . ARG B 1 217 ? 40.155 47.364 -14.755 1.00 19.59 220 ARG B C 1
ATOM 2952 O O . ARG B 1 217 ? 39.479 46.615 -14.052 1.00 24.10 220 ARG B O 1
ATOM 2960 N N . LYS B 1 218 ? 40.327 47.163 -16.071 1.00 20.26 221 LYS B N 1
ATOM 2961 C CA . LYS B 1 218 ? 39.780 45.977 -16.735 1.00 23.93 221 LYS B CA 1
ATOM 2962 C C . LYS B 1 218 ? 40.278 44.674 -16.115 1.00 25.39 221 LYS B C 1
ATOM 2963 O O . LYS B 1 218 ? 39.499 43.737 -15.927 1.00 26.04 221 LYS B O 1
ATOM 2969 N N . ARG B 1 219 ? 41.577 44.614 -15.827 1.00 23.86 222 ARG B N 1
ATOM 2970 C CA . ARG B 1 219 ? 42.208 43.429 -15.235 1.00 28.02 222 ARG B CA 1
ATOM 2971 C C . ARG B 1 219 ? 41.596 43.095 -13.883 1.00 23.49 222 ARG B C 1
ATOM 2972 O O . ARG B 1 219 ? 41.293 41.954 -13.596 1.00 23.91 222 ARG B O 1
ATOM 2980 N N . VAL B 1 220 ? 41.410 44.114 -13.068 1.00 19.00 223 VAL B N 1
ATOM 2981 C CA . VAL B 1 220 ? 40.838 43.930 -11.729 1.00 20.59 223 VAL B CA 1
ATOM 2982 C C . VAL B 1 220 ? 39.380 43.481 -11.826 1.00 22.32 223 VAL B C 1
ATOM 2983 O O . VAL B 1 220 ? 38.941 42.609 -11.084 1.00 27.34 223 VAL B O 1
ATOM 2987 N N . LEU B 1 221 ? 38.640 44.034 -12.782 1.00 24.31 224 LEU B N 1
ATOM 2988 C CA . LEU B 1 221 ? 37.215 43.728 -12.860 1.00 26.14 224 LEU B CA 1
ATOM 2989 C C . LEU B 1 221 ? 36.988 42.314 -13.369 1.00 29.20 224 LEU B C 1
ATOM 2990 O O . LEU B 1 221 ? 35.908 41.771 -13.199 1.00 32.18 224 LEU B O 1
ATOM 2995 N N . VAL B 1 222 ? 38.003 41.719 -13.988 1.00 29.94 225 VAL B N 1
ATOM 2996 C CA . VAL B 1 222 ? 37.883 40.356 -14.477 1.00 30.41 225 VAL B CA 1
ATOM 2997 C C . VAL B 1 222 ? 37.934 39.351 -13.321 1.00 31.04 225 VAL B C 1
ATOM 2998 O O . VAL B 1 222 ? 37.254 38.327 -13.359 1.00 31.24 225 VAL B O 1
ATOM 3002 N N . VAL B 1 223 ? 38.735 39.636 -12.298 1.00 25.75 226 VAL B N 1
ATOM 3003 C CA . VAL B 1 223 ? 38.926 38.676 -11.203 1.00 30.76 226 VAL B CA 1
ATOM 3004 C C . VAL B 1 223 ? 38.151 39.025 -9.941 1.00 24.34 226 VAL B C 1
ATOM 3005 O O . VAL B 1 223 ? 37.772 38.147 -9.173 1.00 25.26 226 VAL B O 1
ATOM 3009 N N . ALA B 1 224 ? 37.857 40.296 -9.737 1.00 21.48 227 ALA B N 1
ATOM 3010 C CA . ALA B 1 224 ? 37.299 40.689 -8.443 1.00 20.43 227 ALA B CA 1
ATOM 3011 C C . ALA B 1 224 ? 35.809 40.411 -8.262 1.00 24.73 227 ALA B C 1
ATOM 3012 O O . ALA B 1 224 ? 34.993 40.640 -9.150 1.00 25.45 227 ALA B O 1
ATOM 3014 N N . ASP B 1 225 ? 35.477 39.939 -7.071 1.00 22.01 228 ASP B N 1
ATOM 3015 C CA . ASP B 1 225 ? 34.114 39.964 -6.564 1.00 25.83 228 ASP B CA 1
ATOM 3016 C C . ASP B 1 225 ? 33.864 41.169 -5.662 1.00 21.84 228 ASP B C 1
ATOM 3017 O O . ASP B 1 225 ? 32.738 41.647 -5.555 1.00 20.85 228 ASP B O 1
ATOM 3022 N N . VAL B 1 226 ? 34.904 41.636 -4.973 1.00 18.32 229 VAL B N 1
ATOM 3023 C CA . VAL B 1 226 ? 34.786 42.828 -4.134 1.00 19.47 229 VAL B CA 1
ATOM 3024 C C . VAL B 1 226 ? 36.013 43.679 -4.432 1.00 19.63 229 VAL B C 1
ATOM 3025 O O . VAL B 1 226 ? 37.106 43.145 -4.560 1.00 17.64 229 VAL B O 1
ATOM 3029 N N . VAL B 1 227 ? 35.813 44.987 -4.574 1.00 15.98 230 VAL B N 1
ATOM 3030 C CA . VAL B 1 227 ? 36.918 45.922 -4.706 1.00 15.74 230 VAL B CA 1
ATOM 3031 C C . VAL B 1 227 ? 36.934 46.858 -3.537 1.00 15.92 230 VAL B C 1
ATOM 3032 O O . VAL B 1 227 ? 35.902 47.389 -3.161 1.00 17.06 230 VAL B O 1
ATOM 3036 N N . VAL B 1 228 ? 38.132 47.088 -2.989 1.00 14.63 231 VAL B N 1
ATOM 3037 C CA . VAL B 1 228 ? 38.346 48.126 -1.989 1.00 15.09 231 VAL B CA 1
ATOM 3038 C C . VAL B 1 228 ? 39.071 49.264 -2.683 1.00 14.44 231 VAL B C 1
ATOM 3039 O O . VAL B 1 228 ? 40.287 49.144 -2.985 1.00 16.11 231 VAL B O 1
ATOM 3043 N N . PRO B 1 229 ? 38.325 50.336 -3.016 1.00 13.33 232 PRO B N 1
ATOM 3044 C CA . PRO B 1 229 ? 38.914 51.420 -3.770 1.00 13.99 232 PRO B CA 1
ATOM 3045 C C . PRO B 1 229 ? 39.562 52.380 -2.807 1.00 19.10 232 PRO B C 1
ATOM 3046 O O . PRO B 1 229 ? 39.338 52.288 -1.601 1.00 17.10 232 PRO B O 1
ATOM 3050 N N . GLY B 1 230 ? 40.337 53.297 -3.352 1.00 16.84 233 GLY B N 1
ATOM 3051 C CA . GLY B 1 230 ? 41.116 54.188 -2.524 1.00 14.45 233 GLY B CA 1
ATOM 3052 C C . GLY B 1 230 ? 40.352 55.247 -1.756 1.00 16.35 233 GLY B C 1
ATOM 3053 O O . GLY B 1 230 ? 40.768 55.613 -0.680 1.00 17.84 233 GLY B O 1
ATOM 3054 N N . HIS B 1 231 ? 39.250 55.745 -2.319 1.00 15.80 234 HIS B N 1
ATOM 3055 C CA . HIS B 1 231 ? 38.511 56.877 -1.751 1.00 18.70 234 HIS B CA 1
ATOM 3056 C C . HIS B 1 231 ? 37.023 56.688 -1.700 1.00 18.27 234 HIS B C 1
ATOM 3057 O O . HIS B 1 231 ? 36.251 57.619 -1.927 1.00 19.24 234 HIS B O 1
ATOM 3064 N N . GLY B 1 232 ? 36.622 55.497 -1.289 1.00 17.11 235 GLY B N 1
ATOM 3065 C CA . GLY B 1 232 ? 35.227 55.238 -1.055 1.00 19.99 235 GLY B CA 1
ATOM 3066 C C . GLY B 1 232 ? 35.040 53.883 -0.408 1.00 18.04 235 GLY B C 1
ATOM 3067 O O . GLY B 1 232 ? 36.022 53.159 -0.205 1.00 16.71 235 GLY B O 1
ATOM 3068 N N . PRO B 1 233 ? 33.790 53.551 -0.066 1.00 20.17 236 PRO B N 1
ATOM 3069 C CA . PRO B 1 233 ? 33.504 52.238 0.505 1.00 19.26 236 PRO B CA 1
ATOM 3070 C C . PRO B 1 233 ? 33.767 51.107 -0.491 1.00 21.02 236 PRO B C 1
ATOM 3071 O O . PRO B 1 233 ? 33.748 51.318 -1.696 1.00 19.94 236 PRO B O 1
ATOM 3075 N N . PRO B 1 234 ? 33.994 49.895 0.021 1.00 17.95 237 PRO B N 1
ATOM 3076 C CA . PRO B 1 234 ? 34.167 48.720 -0.838 1.00 15.21 237 PRO B CA 1
ATOM 3077 C C . PRO B 1 234 ? 32.899 48.465 -1.646 1.00 19.50 237 PRO B C 1
ATOM 3078 O O . PRO B 1 234 ? 31.807 48.834 -1.208 1.00 19.04 237 PRO B O 1
ATOM 3082 N N . PHE B 1 235 ? 33.034 47.857 -2.810 1.00 18.47 238 PHE B N 1
ATOM 3083 C CA . PHE B 1 235 ? 31.853 47.546 -3.608 1.00 21.07 238 PHE B CA 1
ATOM 3084 C C . PHE B 1 235 ? 31.958 46.148 -4.189 1.00 19.92 238 PHE B C 1
ATOM 3085 O O . PHE B 1 235 ? 33.039 45.597 -4.291 1.00 21.76 238 PHE B O 1
ATOM 3093 N N . ARG B 1 236 ? 30.796 45.554 -4.473 1.00 18.28 239 ARG B N 1
ATOM 3094 C CA . ARG B 1 236 ? 30.715 44.255 -5.126 1.00 18.99 239 ARG B CA 1
ATOM 3095 C C . ARG B 1 236 ? 30.746 44.439 -6.639 1.00 23.37 239 ARG B C 1
ATOM 3096 O O . ARG B 1 236 ? 30.234 45.444 -7.158 1.00 24.73 239 ARG B O 1
ATOM 3100 N N . VAL B 1 237 ? 31.343 43.477 -7.335 1.00 24.37 240 VAL B N 1
ATOM 3101 C CA . VAL B 1 237 ? 31.359 43.449 -8.799 1.00 25.85 240 VAL B CA 1
ATOM 3102 C C . VAL B 1 237 ? 30.499 42.267 -9.245 1.00 32.09 240 VAL B C 1
ATOM 3103 O O . VAL B 1 237 ? 30.795 41.132 -8.894 1.00 32.82 240 VAL B O 1
ATOM 3107 N N . LEU B 1 238 ? 29.430 42.541 -9.990 1.00 33.28 241 LEU B N 1
ATOM 3108 C CA . LEU B 1 238 ? 28.525 41.495 -10.466 1.00 43.54 241 LEU B CA 1
ATOM 3109 C C . LEU B 1 238 ? 28.719 41.243 -11.963 1.00 47.87 241 LEU B C 1
ATOM 3110 O O . LEU B 1 238 ? 28.966 42.181 -12.731 1.00 45.48 241 LEU B O 1
ATOM 3115 N N . ARG C 1 2 ? 50.762 78.606 33.299 1.00 55.48 5 ARG C N 1
ATOM 3116 C CA . ARG C 1 2 ? 51.160 79.741 32.472 1.00 53.57 5 ARG C CA 1
ATOM 3117 C C . ARG C 1 2 ? 50.423 79.723 31.138 1.00 49.52 5 ARG C C 1
ATOM 3118 O O . ARG C 1 2 ? 49.645 78.813 30.861 1.00 49.53 5 ARG C O 1
ATOM 3121 N N . THR C 1 3 ? 50.667 80.740 30.322 1.00 43.51 6 THR C N 1
ATOM 3122 C CA . THR C 1 3 ? 50.092 80.792 28.983 1.00 47.42 6 THR C CA 1
ATOM 3123 C C . THR C 1 3 ? 51.101 81.316 27.966 1.00 49.55 6 THR C C 1
ATOM 3124 O O . THR C 1 3 ? 52.018 82.070 28.310 1.00 50.51 6 THR C O 1
ATOM 3128 N N . GLU C 1 4 ? 50.930 80.902 26.715 1.00 44.85 7 GLU C N 1
ATOM 3129 C CA . GLU C 1 4 ? 51.810 81.325 25.640 1.00 46.79 7 GLU C CA 1
ATOM 3130 C C . GLU C 1 4 ? 51.004 81.510 24.357 1.00 38.88 7 GLU C C 1
ATOM 3131 O O . GLU C 1 4 ? 50.118 80.718 24.083 1.00 37.13 7 GLU C O 1
ATOM 3133 N N . PRO C 1 5 ? 51.307 82.555 23.570 1.00 44.35 8 PRO C N 1
ATOM 3134 C CA . PRO C 1 5 ? 50.593 82.746 22.299 1.00 49.78 8 PRO C CA 1
ATOM 3135 C C . PRO C 1 5 ? 50.715 81.520 21.407 1.00 45.40 8 PRO C C 1
ATOM 3136 O O . PRO C 1 5 ? 51.728 80.830 21.466 1.00 45.30 8 PRO C O 1
ATOM 3140 N N . LEU C 1 6 ? 49.694 81.239 20.607 1.00 37.43 9 LEU C N 1
ATOM 3141 C CA . LEU C 1 6 ? 49.719 80.041 19.781 1.00 41.79 9 LEU C CA 1
ATOM 3142 C C . LEU C 1 6 ? 50.242 80.414 18.408 1.00 47.34 9 LEU C C 1
ATOM 3143 O O . LEU C 1 6 ? 49.590 81.149 17.672 1.00 57.44 9 LEU C O 1
ATOM 3148 N N . CYS C 1 7 ? 51.434 79.918 18.084 1.00 46.48 10 CYS C N 1
ATOM 3149 C CA . CYS C 1 7 ? 52.086 80.239 16.826 1.00 54.37 10 CYS C CA 1
ATOM 3150 C C . CYS C 1 7 ? 51.723 79.222 15.756 1.00 63.70 10 CYS C C 1
ATOM 3151 O O . CYS C 1 7 ? 51.231 78.126 16.056 1.00 67.49 10 CYS C O 1
ATOM 3153 N N . GLY C 1 8 ? 51.970 79.597 14.506 1.00 64.58 11 GLY C N 1
ATOM 3154 C CA . GLY C 1 8 ? 51.706 78.728 13.376 1.00 67.82 11 GLY C CA 1
ATOM 3155 C C . GLY C 1 8 ? 51.171 79.494 12.179 1.00 63.86 11 GLY C C 1
ATOM 3156 O O . GLY C 1 8 ? 51.082 80.723 12.191 1.00 57.69 11 GLY C O 1
ATOM 3157 N N . ALA C 1 9 ? 50.804 78.748 11.143 1.00 59.33 12 ALA C N 1
ATOM 3158 C CA . ALA C 1 9 ? 50.334 79.319 9.894 1.00 54.23 12 ALA C CA 1
ATOM 3159 C C . ALA C 1 9 ? 48.947 79.957 10.056 1.00 42.84 12 ALA C C 1
ATOM 3160 O O . ALA C 1 9 ? 48.111 79.392 10.738 1.00 37.25 12 ALA C O 1
ATOM 3162 N N . SER C 1 10 ? 48.715 81.127 9.446 1.00 41.26 13 SER C N 1
ATOM 3163 C CA . SER C 1 10 ? 47.379 81.775 9.439 1.00 41.65 13 SER C CA 1
ATOM 3164 C C . SER C 1 10 ? 46.586 81.364 8.185 1.00 30.80 13 SER C C 1
ATOM 3165 O O . SER C 1 10 ? 47.189 81.139 7.147 1.00 33.80 13 SER C O 1
ATOM 3168 N N . PRO C 1 11 ? 45.242 81.240 8.281 1.00 29.09 14 PRO C N 1
ATOM 3169 C CA . PRO C 1 11 ? 44.481 81.277 9.532 1.00 26.71 14 PRO C CA 1
ATOM 3170 C C . PRO C 1 11 ? 44.842 80.107 10.400 1.00 29.76 14 PRO C C 1
ATOM 3171 O O . PRO C 1 11 ? 45.226 79.065 9.886 1.00 27.90 14 PRO C O 1
ATOM 3175 N N . LEU C 1 12 ? 44.711 80.280 11.703 1.00 22.07 15 LEU C N 1
ATOM 3176 C CA . LEU C 1 12 ? 45.057 79.268 12.640 1.00 23.82 15 LEU C CA 1
ATOM 3177 C C . LEU C 1 12 ? 44.088 78.119 12.541 1.00 23.64 15 LEU C C 1
ATOM 3178 O O . LEU C 1 12 ? 42.910 78.279 12.789 1.00 19.34 15 LEU C O 1
ATOM 3183 N N . LEU C 1 13 ? 44.626 76.961 12.178 1.00 22.89 16 LEU C N 1
ATOM 3184 C CA . LEU C 1 13 ? 43.855 75.759 11.990 1.00 21.35 16 LEU C CA 1
ATOM 3185 C C . LEU C 1 13 ? 44.286 74.751 13.033 1.00 22.55 16 LEU C C 1
ATOM 3186 O O . LEU C 1 13 ? 45.469 74.425 13.155 1.00 23.92 16 LEU C O 1
ATOM 3191 N N . VAL C 1 14 ? 43.328 74.282 13.814 1.00 22.15 17 VAL C N 1
ATOM 3192 C CA . VAL C 1 14 ? 43.556 73.178 14.747 1.00 24.03 17 VAL C CA 1
ATOM 3193 C C . VAL C 1 14 ? 42.798 71.955 14.248 1.00 23.54 17 VAL C C 1
ATOM 3194 O O . VAL C 1 14 ? 41.576 71.856 14.396 1.00 23.07 17 VAL C O 1
ATOM 3198 N N . PRO C 1 15 ? 43.511 71.018 13.618 1.00 24.81 18 PRO C N 1
ATOM 3199 C CA . PRO C 1 15 ? 42.721 69.914 13.099 1.00 25.09 18 PRO C CA 1
ATOM 3200 C C . PRO C 1 15 ? 42.219 69.059 14.255 1.00 30.25 18 PRO C C 1
ATOM 3201 O O . PRO C 1 15 ? 42.790 69.097 15.345 1.00 32.59 18 PRO C O 1
ATOM 3205 N N . GLY C 1 16 ? 41.146 68.327 14.030 1.00 30.93 19 GLY C N 1
ATOM 3206 C CA . GLY C 1 16 ? 40.754 67.324 14.993 1.00 33.44 19 GLY C CA 1
ATOM 3207 C C . GLY C 1 16 ? 39.711 66.393 14.446 1.00 39.47 19 GLY C C 1
ATOM 3208 O O . GLY C 1 16 ? 39.293 66.478 13.292 1.00 36.31 19 GLY C O 1
ATOM 3209 N N . ASP C 1 17 ? 39.267 65.516 15.331 1.00 41.79 20 ASP C N 1
ATOM 3210 C CA . ASP C 1 17 ? 38.365 64.439 14.995 1.00 38.86 20 ASP C CA 1
ATOM 3211 C C . ASP C 1 17 ? 37.513 64.229 16.236 1.00 33.27 20 ASP C C 1
ATOM 3212 O O . ASP C 1 17 ? 38.053 63.977 17.305 1.00 36.54 20 ASP C O 1
ATOM 3217 N N . PRO C 1 18 ? 36.187 64.363 16.111 1.00 33.56 21 PRO C N 1
ATOM 3218 C CA . PRO C 1 18 ? 35.399 64.690 14.914 1.00 38.42 21 PRO C CA 1
ATOM 3219 C C . PRO C 1 18 ? 35.300 66.173 14.543 1.00 35.57 21 PRO C C 1
ATOM 3220 O O . PRO C 1 18 ? 34.697 66.461 13.520 1.00 32.20 21 PRO C O 1
ATOM 3224 N N . TYR C 1 19 ? 35.856 67.080 15.332 1.00 24.51 22 TYR C N 1
ATOM 3225 C CA . TYR C 1 19 ? 35.739 68.522 14.993 1.00 22.73 22 TYR C CA 1
ATOM 3226 C C . TYR C 1 19 ? 37.078 69.193 14.843 1.00 24.69 22 TYR C C 1
ATOM 3227 O O . TYR C 1 19 ? 37.936 69.048 15.700 1.00 26.88 22 TYR C O 1
ATOM 3236 N N . SER C 1 20 ? 37.234 69.954 13.756 1.00 25.82 23 SER C N 1
ATOM 3237 C CA . SER C 1 20 ? 38.382 70.848 13.563 1.00 21.32 23 SER C CA 1
ATOM 3238 C C . SER C 1 20 ? 37.970 72.273 13.932 1.00 19.88 23 SER C C 1
ATOM 3239 O O . SER C 1 20 ? 36.796 72.589 13.921 1.00 21.20 23 SER C O 1
ATOM 3242 N N . VAL C 1 21 ? 38.937 73.114 14.252 1.00 19.83 24 VAL C N 1
ATOM 3243 C CA . VAL C 1 21 ? 38.667 74.481 14.670 1.00 19.29 24 VAL C CA 1
ATOM 3244 C C . VAL C 1 21 ? 39.574 75.415 13.864 1.00 25.00 24 VAL C C 1
ATOM 3245 O O . VAL C 1 21 ? 40.786 75.154 13.742 1.00 21.91 24 VAL C O 1
ATOM 3249 N N . VAL C 1 22 ? 38.993 76.466 13.285 1.00 17.35 25 VAL C N 1
ATOM 3250 C CA . VAL C 1 22 ? 39.739 77.438 12.513 1.00 17.16 25 VAL C CA 1
ATOM 3251 C C . VAL C 1 22 ? 39.384 78.832 12.992 1.00 17.89 25 VAL C C 1
ATOM 3252 O O . VAL C 1 22 ? 38.214 79.199 13.026 1.00 17.47 25 VAL C O 1
ATOM 3256 N N . VAL C 1 23 ? 40.380 79.588 13.416 1.00 16.86 26 VAL C N 1
ATOM 3257 C CA . VAL C 1 23 ? 40.145 80.984 13.789 1.00 16.30 26 VAL C CA 1
ATOM 3258 C C . VAL C 1 23 ? 40.168 81.828 12.517 1.00 15.79 26 VAL C C 1
ATOM 3259 O O . VAL C 1 23 ? 41.193 82.024 11.900 1.00 19.26 26 VAL C O 1
ATOM 3263 N N . LEU C 1 24 ? 38.993 82.261 12.090 1.00 16.81 27 LEU C N 1
ATOM 3264 C CA . LEU C 1 24 ? 38.821 82.899 10.793 1.00 14.94 27 LEU C CA 1
ATOM 3265 C C . LEU C 1 24 ? 39.356 84.309 10.870 1.00 15.97 27 LEU C C 1
ATOM 3266 O O . LEU C 1 24 ? 39.993 84.792 9.945 1.00 19.55 27 LEU C O 1
ATOM 3271 N N . LEU C 1 25 ? 39.029 84.975 11.966 1.00 16.23 28 LEU C N 1
ATOM 3272 C CA . LEU C 1 25 ? 39.463 86.348 12.207 1.00 16.77 28 LEU C CA 1
ATOM 3273 C C . LEU C 1 25 ? 39.902 86.500 13.654 1.00 15.42 28 LEU C C 1
ATOM 3274 O O . LEU C 1 25 ? 39.184 86.120 14.567 1.00 20.24 28 LEU C O 1
ATOM 3279 N N . GLN C 1 26 ? 41.094 87.023 13.889 1.00 14.44 29 GLN C N 1
ATOM 3280 C CA . GLN C 1 26 ? 41.564 87.179 15.272 1.00 15.49 29 GLN C CA 1
ATOM 3281 C C . GLN C 1 26 ? 41.133 88.552 15.779 1.00 16.17 29 GLN C C 1
ATOM 3282 O O . GLN C 1 26 ? 41.261 89.534 15.072 1.00 17.11 29 GLN C O 1
ATOM 3288 N N . GLY C 1 27 ? 40.584 88.602 16.979 1.00 17.42 30 GLY C N 1
ATOM 3289 C CA . GLY C 1 27 ? 40.089 89.854 17.500 1.00 15.59 30 GLY C CA 1
ATOM 3290 C C . GLY C 1 27 ? 41.236 90.755 17.967 1.00 12.57 30 GLY C C 1
ATOM 3291 O O . GLY C 1 27 ? 42.390 90.333 18.100 1.00 13.27 30 GLY C O 1
ATOM 3292 N N . TYR C 1 28 ? 40.902 92.009 18.219 1.00 12.71 31 TYR C N 1
ATOM 3293 C CA . TYR C 1 28 ? 41.896 92.977 18.637 1.00 16.10 31 TYR C CA 1
ATOM 3294 C C . TYR C 1 28 ? 41.130 94.071 19.384 1.00 17.72 31 TYR C C 1
ATOM 3295 O O . TYR C 1 28 ? 39.915 94.177 19.291 1.00 15.30 31 TYR C O 1
ATOM 3304 N N . ALA C 1 29 ? 41.859 94.858 20.160 1.00 18.11 32 ALA C N 1
ATOM 3305 C CA . ALA C 1 29 ? 41.295 96.052 20.770 1.00 13.32 32 ALA C CA 1
ATOM 3306 C C . ALA C 1 29 ? 42.492 96.959 20.996 1.00 22.27 32 ALA C C 1
ATOM 3307 O O . ALA C 1 29 ? 43.330 96.718 21.880 1.00 24.38 32 ALA C O 1
ATOM 3309 N N . GLU C 1 30 ? 42.588 97.961 20.141 1.00 17.22 33 GLU C N 1
ATOM 3310 C CA . GLU C 1 30 ? 43.770 98.830 20.070 1.00 19.87 33 GLU C CA 1
ATOM 3311 C C . GLU C 1 30 ? 43.477 100.257 20.574 1.00 25.21 33 GLU C C 1
ATOM 3312 O O . GLU C 1 30 ? 42.649 100.976 19.983 1.00 21.40 33 GLU C O 1
ATOM 3315 N N . PRO C 1 31 ? 44.129 100.661 21.671 1.00 27.54 34 PRO C N 1
ATOM 3316 C CA . PRO C 1 31 ? 43.994 102.064 22.083 1.00 31.92 34 PRO C CA 1
ATOM 3317 C C . PRO C 1 31 ? 44.674 102.995 21.085 1.00 30.17 34 PRO C C 1
ATOM 3318 O O . PRO C 1 31 ? 45.388 102.540 20.178 1.00 28.82 34 PRO C O 1
ATOM 3322 N N . GLU C 1 32 ? 44.436 104.290 21.243 1.00 24.38 35 GLU C N 1
ATOM 3323 C CA . GLU C 1 32 ? 44.928 105.296 20.315 1.00 23.70 35 GLU C CA 1
ATOM 3324 C C . GLU C 1 32 ? 46.026 106.125 20.970 1.00 29.77 35 GLU C C 1
ATOM 3325 O O . GLU C 1 32 ? 46.219 106.046 22.180 1.00 31.26 35 GLU C O 1
ATOM 3331 N N . GLY C 1 33 ? 46.740 106.899 20.157 1.00 27.23 36 GLY C N 1
ATOM 3332 C CA . GLY C 1 33 ? 47.868 107.694 20.614 1.00 34.43 36 GLY C CA 1
ATOM 3333 C C . GLY C 1 33 ? 47.475 108.767 21.602 1.00 36.44 36 GLY C C 1
ATOM 3334 O O . GLY C 1 33 ? 48.270 109.156 22.464 1.00 39.79 36 GLY C O 1
ATOM 3335 N N . VAL C 1 34 ? 46.255 109.275 21.469 1.00 29.62 37 VAL C N 1
ATOM 3336 C CA . VAL C 1 34 ? 45.738 110.255 22.410 1.00 30.07 37 VAL C CA 1
ATOM 3337 C C . VAL C 1 34 ? 44.237 110.017 22.608 1.00 31.56 37 VAL C C 1
ATOM 3338 O O . VAL C 1 34 ? 43.541 109.586 21.697 1.00 24.73 37 VAL C O 1
ATOM 3342 N N . GLY C 1 35 ? 43.730 110.277 23.806 1.00 32.82 38 GLY C N 1
ATOM 3343 C CA . GLY C 1 35 ? 42.308 110.077 24.037 1.00 30.30 38 GLY C CA 1
ATOM 3344 C C . GLY C 1 35 ? 42.011 108.641 24.381 1.00 29.30 38 GLY C C 1
ATOM 3345 O O . GLY C 1 35 ? 42.912 107.795 24.421 1.00 25.76 38 GLY C O 1
ATOM 3346 N N . ASP C 1 36 ? 40.731 108.350 24.579 1.00 21.15 39 ASP C N 1
ATOM 3347 C CA . ASP C 1 36 ? 40.336 107.105 25.225 1.00 25.63 39 ASP C CA 1
ATOM 3348 C C . ASP C 1 36 ? 39.556 106.223 24.283 1.00 22.73 39 ASP C C 1
ATOM 3349 O O . ASP C 1 36 ? 38.935 105.233 24.699 1.00 19.90 39 ASP C O 1
ATOM 3354 N N . ALA C 1 37 ? 39.617 106.517 22.998 1.00 19.06 40 ALA C N 1
ATOM 3355 C CA . ALA C 1 37 ? 38.906 105.638 22.057 1.00 18.13 40 ALA C CA 1
ATOM 3356 C C . ALA C 1 37 ? 39.663 104.357 21.812 1.00 22.72 40 ALA C C 1
ATOM 3357 O O . ALA C 1 37 ? 40.874 104.317 21.907 1.00 19.96 40 ALA C O 1
ATOM 3359 N N . VAL C 1 38 ? 38.938 103.331 21.415 1.00 16.31 41 VAL C N 1
ATOM 3360 C CA . VAL C 1 38 ? 39.514 102.023 21.109 1.00 20.95 41 VAL C CA 1
ATOM 3361 C C . VAL C 1 38 ? 38.931 101.445 19.851 1.00 20.57 41 VAL C C 1
ATOM 3362 O O . VAL C 1 38 ? 37.717 101.397 19.687 1.00 19.62 41 VAL C O 1
ATOM 3366 N N . ARG C 1 39 ? 39.791 100.975 18.954 1.00 15.13 42 ARG C N 1
ATOM 3367 C CA . ARG C 1 39 ? 39.365 100.318 17.756 1.00 15.16 42 ARG C CA 1
ATOM 3368 C C . ARG C 1 39 ? 39.370 98.842 18.082 1.00 18.05 42 ARG C C 1
ATOM 3369 O O . ARG C 1 39 ? 40.387 98.310 18.543 1.00 19.64 42 ARG C O 1
ATOM 3377 N N . ALA C 1 40 ? 38.257 98.181 17.845 1.00 16.40 43 ALA C N 1
ATOM 3378 C CA . ALA C 1 40 ? 38.172 96.779 18.185 1.00 15.95 43 ALA C CA 1
ATOM 3379 C C . ALA C 1 40 ? 37.273 95.973 17.275 1.00 13.76 43 ALA C C 1
ATOM 3380 O O . ALA C 1 40 ? 36.394 96.481 16.570 1.00 16.00 43 ALA C O 1
ATOM 3382 N N . ASP C 1 41 ? 37.483 94.676 17.359 1.00 13.48 44 ASP C N 1
ATOM 3383 C CA . ASP C 1 41 ? 36.623 93.724 16.704 1.00 15.16 44 ASP C CA 1
ATOM 3384 C C . ASP C 1 41 ? 36.839 92.388 17.363 1.00 13.01 44 ASP C C 1
ATOM 3385 O O . ASP C 1 41 ? 37.916 92.114 17.882 1.00 14.52 44 ASP C O 1
ATOM 3390 N N . GLY C 1 42 ? 35.794 91.556 17.350 1.00 12.12 45 GLY C N 1
ATOM 3391 C CA . GLY C 1 42 ? 35.826 90.280 18.040 1.00 10.53 45 GLY C CA 1
ATOM 3392 C C . GLY C 1 42 ? 36.371 89.133 17.194 1.00 13.13 45 GLY C C 1
ATOM 3393 O O . GLY C 1 42 ? 36.244 89.139 15.969 1.00 15.82 45 GLY C O 1
ATOM 3394 N N . SER C 1 43 ? 36.972 88.151 17.851 1.00 14.66 46 SER C N 1
ATOM 3395 C CA . SER C 1 43 ? 37.402 86.916 17.178 1.00 11.81 46 SER C CA 1
ATOM 3396 C C . SER C 1 43 ? 36.215 86.191 16.596 1.00 13.06 46 SER C C 1
ATOM 3397 O O . SER C 1 43 ? 35.110 86.210 17.185 1.00 14.03 46 SER C O 1
ATOM 3400 N N . VAL C 1 44 ? 36.435 85.573 15.438 1.00 11.05 47 VAL C N 1
ATOM 3401 C CA . VAL C 1 44 ? 35.450 84.689 14.797 1.00 11.04 47 VAL C CA 1
ATOM 3402 C C . VAL C 1 44 ? 36.096 83.330 14.565 1.00 11.59 47 VAL C C 1
ATOM 3403 O O . VAL C 1 44 ? 37.178 83.255 13.969 1.00 13.16 47 VAL C O 1
ATOM 3407 N N . THR C 1 45 ? 35.410 82.281 15.023 1.00 11.98 48 THR C N 1
ATOM 3408 C CA . THR C 1 45 ? 35.911 80.922 14.982 1.00 12.43 48 THR C CA 1
ATOM 3409 C C . THR C 1 45 ? 34.914 80.040 14.253 1.00 12.24 48 THR C C 1
ATOM 3410 O O . THR C 1 45 ? 33.708 80.199 14.388 1.00 15.73 48 THR C O 1
ATOM 3414 N N . LEU C 1 46 ? 35.455 79.126 13.461 1.00 14.15 49 LEU C N 1
ATOM 3415 C CA . LEU C 1 46 ? 34.651 78.149 12.731 1.00 13.53 49 LEU C CA 1
ATOM 3416 C C . LEU C 1 46 ? 34.969 76.768 13.247 1.00 14.12 49 LEU C C 1
ATOM 3417 O O . LEU C 1 46 ? 36.129 76.408 13.358 1.00 17.02 49 LEU C O 1
ATOM 3422 N N . VAL C 1 47 ? 33.927 76.021 13.600 1.00 17.62 50 VAL C N 1
ATOM 3423 C CA . VAL C 1 47 ? 34.064 74.645 14.067 1.00 14.71 50 VAL C CA 1
ATOM 3424 C C . VAL C 1 47 ? 33.534 73.794 12.963 1.00 15.55 50 VAL C C 1
ATOM 3425 O O . VAL C 1 47 ? 32.375 73.955 12.528 1.00 18.51 50 VAL C O 1
ATOM 3429 N N . LEU C 1 48 ? 34.374 72.898 12.463 1.00 19.80 51 LEU C N 1
ATOM 3430 C CA . LEU C 1 48 ? 33.975 72.075 11.305 1.00 23.30 51 LEU C CA 1
ATOM 3431 C C . LEU C 1 48 ? 33.856 70.576 11.617 1.00 23.31 51 LEU C C 1
ATOM 3432 O O . LEU C 1 48 ? 34.847 69.959 11.985 1.00 22.57 51 LEU C O 1
ATOM 3437 N N . PRO C 1 49 ? 32.655 69.996 11.463 1.00 20.40 52 PRO C N 1
ATOM 3438 C CA . PRO C 1 49 ? 32.493 68.536 11.565 1.00 21.67 52 PRO C CA 1
ATOM 3439 C C . PRO C 1 49 ? 33.230 67.837 10.412 1.00 28.86 52 PRO C C 1
ATOM 3440 O O . PRO C 1 49 ? 33.489 68.482 9.405 1.00 38.05 52 PRO C O 1
ATOM 3444 N N . GLN C 1 50 ? 33.598 66.565 10.558 1.00 45.48 53 GLN C N 1
ATOM 3445 C CA . GLN C 1 50 ? 34.389 65.866 9.522 1.00 52.33 53 GLN C CA 1
ATOM 3446 C C . GLN C 1 50 ? 33.518 65.215 8.451 1.00 53.91 53 GLN C C 1
ATOM 3447 O O . GLN C 1 50 ? 32.386 64.817 8.723 1.00 57.46 53 GLN C O 1
ATOM 3453 N N . GLY C 1 67 ? 13.159 68.713 22.382 1.00 49.93 70 GLY C N 1
ATOM 3454 C CA . GLY C 1 67 ? 13.036 70.074 21.879 1.00 41.19 70 GLY C CA 1
ATOM 3455 C C . GLY C 1 67 ? 14.349 70.713 21.462 1.00 34.05 70 GLY C C 1
ATOM 3456 O O . GLY C 1 67 ? 14.899 70.377 20.411 1.00 33.28 70 GLY C O 1
ATOM 3457 N N . ALA C 1 68 ? 14.866 71.640 22.268 1.00 31.49 71 ALA C N 1
ATOM 3458 C CA . ALA C 1 68 ? 16.048 72.395 21.888 1.00 30.01 71 ALA C CA 1
ATOM 3459 C C . ALA C 1 68 ? 17.313 71.520 21.805 1.00 28.48 71 ALA C C 1
ATOM 3460 O O . ALA C 1 68 ? 18.162 71.735 20.946 1.00 25.54 71 ALA C O 1
ATOM 3462 N N . GLU C 1 69 ? 17.425 70.540 22.693 1.00 36.88 72 GLU C N 1
ATOM 3463 C CA . GLU C 1 69 ? 18.597 69.664 22.709 1.00 41.35 72 GLU C CA 1
ATOM 3464 C C . GLU C 1 69 ? 18.722 68.914 21.395 1.00 38.47 72 GLU C C 1
ATOM 3465 O O . GLU C 1 69 ? 19.811 68.816 20.834 1.00 39.27 72 GLU C O 1
ATOM 3468 N N . ALA C 1 70 ? 17.605 68.387 20.898 1.00 31.45 73 ALA C N 1
ATOM 3469 C CA . ALA C 1 70 ? 17.617 67.670 19.626 1.00 32.93 73 ALA C CA 1
ATOM 3470 C C . ALA C 1 70 ? 17.920 68.618 18.471 1.00 26.87 73 ALA C C 1
ATOM 3471 O O . ALA C 1 70 ? 18.690 68.262 17.569 1.00 23.28 73 ALA C O 1
ATOM 3473 N N . ALA C 1 71 ? 17.309 69.807 18.480 1.00 22.59 74 ALA C N 1
ATOM 3474 C CA . ALA C 1 71 ? 17.548 70.781 17.411 1.00 20.72 74 ALA C CA 1
ATOM 3475 C C . ALA C 1 71 ? 19.001 71.208 17.388 1.00 19.78 74 ALA C C 1
ATOM 3476 O O . ALA C 1 71 ? 19.586 71.403 16.316 1.00 19.46 74 ALA C O 1
ATOM 3478 N N . LEU C 1 72 ? 19.587 71.379 18.571 1.00 20.19 75 LEU C N 1
ATOM 3479 C CA . LEU C 1 72 ? 20.976 71.792 18.652 1.00 18.62 75 LEU C CA 1
ATOM 3480 C C . LEU C 1 72 ? 21.905 70.754 18.090 1.00 20.37 75 LEU C C 1
ATOM 3481 O O . LEU C 1 72 ? 22.805 71.105 17.323 1.00 20.41 75 LEU C O 1
ATOM 3486 N N . GLU C 1 73 ? 21.697 69.479 18.430 1.00 20.25 76 GLU C N 1
ATOM 3487 C CA . GLU C 1 73 ? 22.553 68.453 17.866 1.00 20.88 76 GLU C CA 1
ATOM 3488 C C . GLU C 1 73 ? 22.451 68.389 16.348 1.00 23.16 76 GLU C C 1
ATOM 3489 O O . GLU C 1 73 ? 23.434 68.151 15.675 1.00 25.17 76 GLU C O 1
ATOM 3492 N N . GLU C 1 74 ? 21.262 68.590 15.800 1.00 23.16 77 GLU C N 1
ATOM 3493 C CA . GLU C 1 74 ? 21.108 68.546 14.362 1.00 24.84 77 GLU C CA 1
ATOM 3494 C C . GLU C 1 74 ? 21.768 69.751 13.695 1.00 20.27 77 GLU C C 1
ATOM 3495 O O . GLU C 1 74 ? 22.455 69.614 12.669 1.00 22.68 77 GLU C O 1
ATOM 3501 N N . ALA C 1 75 ? 21.592 70.929 14.286 1.00 19.32 78 ALA C N 1
ATOM 3502 C CA . ALA C 1 75 ? 22.201 72.139 13.732 1.00 24.60 78 ALA C CA 1
ATOM 3503 C C . ALA C 1 75 ? 23.744 72.090 13.775 1.00 20.94 78 ALA C C 1
ATOM 3504 O O . ALA C 1 75 ? 24.391 72.764 12.997 1.00 22.77 78 ALA C O 1
ATOM 3506 N N . ALA C 1 76 ? 24.316 71.290 14.669 1.00 18.34 79 ALA C N 1
ATOM 3507 C CA . ALA C 1 76 ? 25.790 71.203 14.818 1.00 18.52 79 ALA C CA 1
ATOM 3508 C C . ALA C 1 76 ? 26.378 70.121 13.892 1.00 24.10 79 ALA C C 1
ATOM 3509 O O . ALA C 1 76 ? 27.553 69.784 13.957 1.00 20.40 79 ALA C O 1
ATOM 3511 N N . ARG C 1 77 ? 25.559 69.573 13.014 1.00 25.59 80 ARG C N 1
ATOM 3512 C CA . ARG C 1 77 ? 26.069 68.573 12.089 1.00 21.72 80 ARG C CA 1
ATOM 3513 C C . ARG C 1 77 ? 26.706 69.244 10.868 1.00 27.67 80 ARG C C 1
ATOM 3514 O O . ARG C 1 77 ? 27.348 68.587 10.071 1.00 30.09 80 ARG C O 1
ATOM 3522 N N . GLY C 1 78 ? 26.568 70.564 10.738 1.00 19.77 81 GLY C N 1
ATOM 3523 C CA . GLY C 1 78 ? 27.241 71.299 9.671 1.00 18.45 81 GLY C CA 1
ATOM 3524 C C . GLY C 1 78 ? 28.166 72.359 10.272 1.00 23.93 81 GLY C C 1
ATOM 3525 O O . GLY C 1 78 ? 28.358 72.364 11.476 1.00 21.86 81 GLY C O 1
ATOM 3526 N N . PRO C 1 79 ? 28.764 73.225 9.432 1.00 19.76 82 PRO C N 1
ATOM 3527 C CA . PRO C 1 79 ? 29.675 74.262 9.939 1.00 19.23 82 PRO C CA 1
ATOM 3528 C C . PRO C 1 79 ? 29.014 75.110 11.018 1.00 15.60 82 PRO C C 1
ATOM 3529 O O . PRO C 1 79 ? 27.864 75.526 10.857 1.00 19.78 82 PRO C O 1
ATOM 3533 N N . ILE C 1 80 ? 29.750 75.339 12.095 1.00 15.21 83 ILE C N 1
ATOM 3534 C CA . ILE C 1 80 ? 29.316 76.137 13.220 1.00 14.68 83 ILE C CA 1
ATOM 3535 C C . ILE C 1 80 ? 30.188 77.385 13.292 1.00 14.07 83 ILE C C 1
ATOM 3536 O O . ILE C 1 80 ? 31.414 77.285 13.336 1.00 14.53 83 ILE C O 1
ATOM 3541 N N . LEU C 1 81 ? 29.566 78.547 13.380 1.00 13.65 84 LEU C N 1
ATOM 3542 C CA . LEU C 1 81 ? 30.297 79.789 13.516 1.00 13.20 84 LEU C CA 1
ATOM 3543 C C . LEU C 1 81 ? 30.137 80.281 14.929 1.00 12.89 84 LEU C C 1
ATOM 3544 O O . LEU C 1 81 ? 29.029 80.320 15.455 1.00 14.16 84 LEU C O 1
ATOM 3549 N N . VAL C 1 82 ? 31.253 80.640 15.561 1.00 12.74 85 VAL C N 1
ATOM 3550 C CA . VAL C 1 82 ? 31.205 81.180 16.905 1.00 13.04 85 VAL C CA 1
ATOM 3551 C C . VAL C 1 82 ? 31.646 82.637 16.793 1.00 13.59 85 VAL C C 1
ATOM 3552 O O . VAL C 1 82 ? 32.783 82.927 16.496 1.00 13.74 85 VAL C O 1
ATOM 3556 N N . ASP C 1 83 ? 30.684 83.523 17.056 1.00 13.65 86 ASP C N 1
ATOM 3557 C CA . ASP C 1 83 ? 30.699 84.943 16.811 1.00 15.79 86 ASP C CA 1
ATOM 3558 C C . ASP C 1 83 ? 30.904 85.331 15.355 1.00 19.51 86 ASP C C 1
ATOM 3559 O O . ASP C 1 83 ? 31.208 84.511 14.513 1.00 20.73 86 ASP C O 1
ATOM 3564 N N . THR C 1 84 ? 30.623 86.586 15.055 1.00 16.98 87 THR C N 1
ATOM 3565 C CA . THR C 1 84 ? 30.545 87.041 13.667 1.00 17.22 87 THR C CA 1
ATOM 3566 C C . THR C 1 84 ? 31.270 88.345 13.376 1.00 18.17 87 THR C C 1
ATOM 3567 O O . THR C 1 84 ? 31.318 88.766 12.231 1.00 21.47 87 THR C O 1
ATOM 3571 N N . GLY C 1 85 ? 31.838 89.000 14.389 1.00 15.18 88 GLY C N 1
ATOM 3572 C CA . GLY C 1 85 ? 32.510 90.253 14.149 1.00 14.76 88 GLY C CA 1
ATOM 3573 C C . GLY C 1 85 ? 31.528 91.400 14.088 1.00 17.57 88 GLY C C 1
ATOM 3574 O O . GLY C 1 85 ? 30.338 91.148 14.092 1.00 13.81 88 GLY C O 1
ATOM 3575 N N . GLY C 1 86 ? 32.007 92.645 14.034 1.00 15.91 89 GLY C N 1
ATOM 3576 C CA . GLY C 1 86 ? 31.120 93.788 13.832 1.00 15.67 89 GLY C CA 1
ATOM 3577 C C . GLY C 1 86 ? 30.654 93.892 12.375 1.00 15.53 89 GLY C C 1
ATOM 3578 O O . GLY C 1 86 ? 31.179 93.204 11.481 1.00 14.85 89 GLY C O 1
ATOM 3579 N N . PRO C 1 87 ? 29.681 94.765 12.111 1.00 16.34 90 PRO C N 1
ATOM 3580 C CA . PRO C 1 87 ? 29.089 94.911 10.775 1.00 17.73 90 PRO C CA 1
ATOM 3581 C C . PRO C 1 87 ? 30.122 95.325 9.723 1.00 23.23 90 PRO C C 1
ATOM 3582 O O . PRO C 1 87 ? 29.986 95.005 8.553 1.00 26.12 90 PRO C O 1
ATOM 3586 N N . TRP C 1 88 ? 31.170 96.014 10.145 1.00 18.65 91 TRP C N 1
ATOM 3587 C CA . TRP C 1 88 ? 32.185 96.450 9.210 1.00 21.17 91 TRP C CA 1
ATOM 3588 C C . TRP C 1 88 ? 33.051 95.291 8.704 1.00 26.66 91 TRP C C 1
ATOM 3589 O O . TRP C 1 88 ? 33.792 95.455 7.753 1.00 29.66 91 TRP C O 1
ATOM 3600 N N . ALA C 1 89 ? 32.954 94.138 9.362 1.00 21.64 92 ALA C N 1
ATOM 3601 C CA . ALA C 1 89 ? 33.794 92.972 9.077 1.00 20.61 92 ALA C CA 1
ATOM 3602 C C . ALA C 1 89 ? 33.138 92.020 8.067 1.00 15.07 92 ALA C C 1
ATOM 3603 O O . ALA C 1 89 ? 33.677 90.968 7.753 1.00 18.53 92 ALA C O 1
ATOM 3605 N N . ARG C 1 90 ? 31.992 92.409 7.524 1.00 18.81 93 ARG C N 1
ATOM 3606 C CA . ARG C 1 90 ? 31.256 91.533 6.630 1.00 19.80 93 ARG C CA 1
ATOM 3607 C C . ARG C 1 90 ? 32.088 90.901 5.518 1.00 19.57 93 ARG C C 1
ATOM 3608 O O . ARG C 1 90 ? 32.078 89.676 5.342 1.00 19.74 93 ARG C O 1
ATOM 3616 N N . GLU C 1 91 ? 32.786 91.737 4.754 1.00 19.92 94 GLU C N 1
ATOM 3617 C CA . GLU C 1 91 ? 33.498 91.233 3.578 1.00 22.66 94 GLU C CA 1
ATOM 3618 C C . GLU C 1 91 ? 34.653 90.360 4.011 1.00 21.89 94 GLU C C 1
ATOM 3619 O O . GLU C 1 91 ? 34.912 89.322 3.396 1.00 18.62 94 GLU C O 1
ATOM 3625 N N . ALA C 1 92 ? 35.323 90.741 5.096 1.00 22.35 95 ALA C N 1
ATOM 3626 C CA . ALA C 1 92 ? 36.416 89.932 5.605 1.00 20.10 95 ALA C CA 1
ATOM 3627 C C . ALA C 1 92 ? 35.899 88.599 6.121 1.00 20.86 95 ALA C C 1
ATOM 3628 O O . ALA C 1 92 ? 36.543 87.584 5.921 1.00 16.83 95 ALA C O 1
ATOM 3630 N N . LEU C 1 93 ? 34.737 88.584 6.768 1.00 15.29 96 LEU C N 1
ATOM 3631 C CA . LEU C 1 93 ? 34.155 87.315 7.215 1.00 14.66 96 LEU C CA 1
ATOM 3632 C C . LEU C 1 93 ? 33.782 86.411 6.029 1.00 14.75 96 LEU C C 1
ATOM 3633 O O . LEU C 1 93 ? 34.165 85.225 5.986 1.00 16.08 96 LEU C O 1
ATOM 3638 N N . LEU C 1 94 ? 33.089 86.969 5.031 1.00 16.95 97 LEU C N 1
ATOM 3639 C CA . LEU C 1 94 ? 32.729 86.228 3.827 1.00 15.74 97 LEU C CA 1
ATOM 3640 C C . LEU C 1 94 ? 33.955 85.651 3.128 1.00 19.38 97 LEU C C 1
ATOM 3641 O O . LEU C 1 94 ? 33.931 84.498 2.679 1.00 19.42 97 LEU C O 1
ATOM 3646 N N . GLY C 1 95 ? 35.009 86.453 3.018 1.00 19.79 98 GLY C N 1
ATOM 3647 C CA . GLY C 1 95 ? 36.246 86.000 2.403 1.00 21.77 98 GLY C CA 1
ATOM 3648 C C . GLY C 1 95 ? 36.914 84.854 3.157 1.00 18.04 98 GLY C C 1
ATOM 3649 O O . GLY C 1 95 ? 37.404 83.889 2.546 1.00 18.46 98 GLY C O 1
ATOM 3650 N N . ALA C 1 96 ? 36.946 84.959 4.478 1.00 17.44 99 ALA C N 1
ATOM 3651 C CA . ALA C 1 96 ? 37.571 83.964 5.324 1.00 19.79 99 ALA C CA 1
ATOM 3652 C C . ALA C 1 96 ? 36.789 82.674 5.227 1.00 15.33 99 ALA C C 1
ATOM 3653 O O . ALA C 1 96 ? 37.375 81.602 5.130 1.00 16.83 99 ALA C O 1
ATOM 3655 N N . LEU C 1 97 ? 35.456 82.764 5.265 1.00 15.17 100 LEU C N 1
ATOM 3656 C CA . LEU C 1 97 ? 34.635 81.562 5.096 1.00 19.10 100 LEU C CA 1
ATOM 3657 C C . LEU C 1 97 ? 34.930 80.879 3.766 1.00 16.01 100 LEU C C 1
ATOM 3658 O O . LEU C 1 97 ? 35.050 79.644 3.704 1.00 20.48 100 LEU C O 1
ATOM 3663 N N . ALA C 1 98 ? 34.999 81.664 2.698 1.00 16.46 101 ALA C N 1
ATOM 3664 C CA . ALA C 1 98 ? 35.214 81.121 1.365 1.00 22.42 101 ALA C CA 1
ATOM 3665 C C . ALA C 1 98 ? 36.582 80.429 1.305 1.00 25.19 101 ALA C C 1
ATOM 3666 O O . ALA C 1 98 ? 36.740 79.356 0.714 1.00 21.74 101 ALA C O 1
ATOM 3668 N N . GLY C 1 99 ? 37.573 81.034 1.936 1.00 17.11 102 GLY C N 1
ATOM 3669 C CA . GLY C 1 99 ? 38.871 80.402 2.068 1.00 18.66 102 GLY C CA 1
ATOM 3670 C C . GLY C 1 99 ? 38.844 79.025 2.712 1.00 18.78 102 GLY C C 1
ATOM 3671 O O . GLY C 1 99 ? 39.786 78.230 2.502 1.00 21.61 102 GLY C O 1
ATOM 3672 N N . GLN C 1 100 ? 37.828 78.746 3.533 1.00 18.02 103 GLN C N 1
ATOM 3673 C CA . GLN C 1 100 ? 37.601 77.413 4.100 1.00 16.89 103 GLN C CA 1
ATOM 3674 C C . GLN C 1 100 ? 36.623 76.521 3.333 1.00 22.44 103 GLN C C 1
ATOM 3675 O O . GLN C 1 100 ? 36.221 75.470 3.827 1.00 20.28 103 GLN C O 1
ATOM 3681 N N . GLY C 1 101 ? 36.193 76.975 2.165 1.00 23.03 104 GLY C N 1
ATOM 3682 C CA . GLY C 1 101 ? 35.272 76.240 1.323 1.00 24.07 104 GLY C CA 1
ATOM 3683 C C . GLY C 1 101 ? 33.823 76.295 1.753 1.00 20.64 104 GLY C C 1
ATOM 3684 O O . GLY C 1 101 ? 33.007 75.489 1.316 1.00 24.08 104 GLY C O 1
ATOM 3685 N N . VAL C 1 102 ? 33.500 77.297 2.570 1.00 19.41 105 VAL C N 1
ATOM 3686 C CA . VAL C 1 102 ? 32.192 77.423 3.169 1.00 18.53 105 VAL C CA 1
ATOM 3687 C C . VAL C 1 102 ? 31.435 78.636 2.610 1.00 25.69 105 VAL C C 1
ATOM 3688 O O . VAL C 1 102 ? 31.920 79.772 2.652 1.00 22.16 105 VAL C O 1
ATOM 3692 N N . ALA C 1 103 ? 30.248 78.395 2.077 1.00 23.59 106 ALA C N 1
ATOM 3693 C CA . ALA C 1 103 ? 29.387 79.491 1.653 1.00 24.56 106 ALA C CA 1
ATOM 3694 C C . ALA C 1 103 ? 28.599 79.910 2.879 1.00 20.26 106 ALA C C 1
ATOM 3695 O O . ALA C 1 103 ? 28.354 79.088 3.754 1.00 20.44 106 ALA C O 1
ATOM 3697 N N . PRO C 1 104 ? 28.192 81.179 2.963 1.00 22.65 107 PRO C N 1
ATOM 3698 C CA . PRO C 1 104 ? 27.421 81.555 4.153 1.00 24.67 107 PRO C CA 1
ATOM 3699 C C . PRO C 1 104 ? 26.177 80.698 4.338 1.00 21.91 107 PRO C C 1
ATOM 3700 O O . PRO C 1 104 ? 25.779 80.367 5.456 1.00 18.56 107 PRO C O 1
ATOM 3704 N N . GLY C 1 105 ? 25.540 80.373 3.221 1.00 27.48 108 GLY C N 1
ATOM 3705 C CA . GLY C 1 105 ? 24.368 79.517 3.215 1.00 28.02 108 GLY C CA 1
ATOM 3706 C C . GLY C 1 105 ? 24.613 78.111 3.751 1.00 22.02 108 GLY C C 1
ATOM 3707 O O . GLY C 1 105 ? 23.660 77.425 4.105 1.00 19.85 108 GLY C O 1
ATOM 3708 N N . ASP C 1 106 ? 25.873 77.680 3.807 1.00 23.19 109 ASP C N 1
ATOM 3709 C CA . ASP C 1 106 ? 26.239 76.359 4.343 1.00 24.40 109 ASP C CA 1
ATOM 3710 C C . ASP C 1 106 ? 26.258 76.326 5.867 1.00 20.99 109 ASP C C 1
ATOM 3711 O O . ASP C 1 106 ? 26.270 75.256 6.460 1.00 20.36 109 ASP C O 1
ATOM 3716 N N . VAL C 1 107 ? 26.315 77.484 6.518 1.00 17.16 110 VAL C N 1
ATOM 3717 C CA . VAL C 1 107 ? 26.466 77.497 7.971 1.00 16.01 110 VAL C CA 1
ATOM 3718 C C . VAL C 1 107 ? 25.167 77.055 8.612 1.00 19.85 110 VAL C C 1
ATOM 3719 O O . VAL C 1 107 ? 24.090 77.494 8.210 1.00 18.51 110 VAL C O 1
ATOM 3723 N N . THR C 1 108 ? 25.258 76.130 9.566 1.00 17.57 111 THR C N 1
ATOM 3724 C CA . THR C 1 108 ? 24.068 75.506 10.119 1.00 15.05 111 THR C CA 1
ATOM 3725 C C . THR C 1 108 ? 23.753 75.979 11.535 1.00 14.07 111 THR C C 1
ATOM 3726 O O . THR C 1 108 ? 22.615 75.870 12.002 1.00 15.45 111 THR C O 1
ATOM 3730 N N . LEU C 1 109 ? 24.750 76.536 12.199 1.00 14.98 112 LEU C N 1
ATOM 3731 C CA . LEU C 1 109 ? 24.594 77.041 13.569 1.00 13.17 112 LEU C CA 1
ATOM 3732 C C . LEU C 1 109 ? 25.518 78.207 13.787 1.00 12.69 112 LEU C C 1
ATOM 3733 O O . LEU C 1 109 ? 26.700 78.119 13.450 1.00 13.59 112 LEU C O 1
ATOM 3738 N N . VAL C 1 110 ? 24.972 79.294 14.333 1.00 13.19 113 VAL C N 1
ATOM 3739 C CA . VAL C 1 110 ? 25.770 80.429 14.787 1.00 12.01 113 VAL C CA 1
ATOM 3740 C C . VAL C 1 110 ? 25.605 80.513 16.279 1.00 17.79 113 VAL C C 1
ATOM 3741 O O . VAL C 1 110 ? 24.490 80.529 16.811 1.00 14.56 113 VAL C O 1
ATOM 3745 N N . VAL C 1 111 ? 26.728 80.580 16.963 1.00 13.08 114 VAL C N 1
ATOM 3746 C CA . VAL C 1 111 ? 26.737 80.771 18.402 1.00 12.95 114 VAL C CA 1
ATOM 3747 C C . VAL C 1 111 ? 27.265 82.188 18.685 1.00 19.16 114 VAL C C 1
ATOM 3748 O O . VAL C 1 111 ? 28.388 82.512 18.294 1.00 18.33 114 VAL C O 1
ATOM 3752 N N . GLY C 1 112 ? 26.459 83.030 19.339 1.00 14.52 115 GLY C N 1
ATOM 3753 C CA . GLY C 1 112 ? 26.903 84.349 19.771 1.00 13.08 115 GLY C CA 1
ATOM 3754 C C . GLY C 1 112 ? 27.216 84.279 21.259 1.00 13.49 115 GLY C C 1
ATOM 3755 O O . GLY C 1 112 ? 26.362 83.951 22.086 1.00 15.48 115 GLY C O 1
ATOM 3756 N N . THR C 1 113 ? 28.472 84.513 21.607 1.00 14.77 116 THR C N 1
ATOM 3757 C CA . THR C 1 113 ? 28.898 84.340 23.003 1.00 13.47 116 THR C CA 1
ATOM 3758 C C . THR C 1 113 ? 28.210 85.347 23.924 1.00 15.88 116 THR C C 1
ATOM 3759 O O . THR C 1 113 ? 27.931 85.064 25.093 1.00 14.53 116 THR C O 1
ATOM 3763 N N . HIS C 1 114 ? 27.962 86.532 23.392 1.00 13.26 117 HIS C N 1
ATOM 3764 C CA . HIS C 1 114 ? 27.228 87.564 24.130 1.00 13.47 117 HIS C CA 1
ATOM 3765 C C . HIS C 1 114 ? 26.791 88.659 23.153 1.00 16.67 117 HIS C C 1
ATOM 3766 O O . HIS C 1 114 ? 27.201 88.654 22.005 1.00 18.53 117 HIS C O 1
ATOM 3773 N N . GLY C 1 115 ? 25.939 89.574 23.587 1.00 16.82 118 GLY C N 1
ATOM 3774 C CA . GLY C 1 115 ? 25.289 90.449 22.634 1.00 17.76 118 GLY C CA 1
ATOM 3775 C C . GLY C 1 115 ? 25.969 91.780 22.343 1.00 17.43 118 GLY C C 1
ATOM 3776 O O . GLY C 1 115 ? 25.271 92.728 22.065 1.00 21.42 118 GLY C O 1
ATOM 3777 N N . HIS C 1 116 ? 27.299 91.865 22.392 1.00 17.86 119 HIS C N 1
ATOM 3778 C CA . HIS C 1 116 ? 28.024 93.117 22.071 1.00 13.87 119 HIS C CA 1
ATOM 3779 C C . HIS C 1 116 ? 28.203 93.252 20.546 1.00 16.64 119 HIS C C 1
ATOM 3780 O O . HIS C 1 116 ? 28.319 92.255 19.840 1.00 16.10 119 HIS C O 1
ATOM 3787 N N . SER C 1 117 ? 28.236 94.497 20.066 1.00 14.25 120 SER C N 1
ATOM 3788 C CA . SER C 1 117 ? 28.178 94.779 18.634 1.00 13.96 120 SER C CA 1
ATOM 3789 C C . SER C 1 117 ? 29.343 94.174 17.865 1.00 18.76 120 SER C C 1
ATOM 3790 O O . SER C 1 117 ? 29.213 93.958 16.674 1.00 17.28 120 SER C O 1
ATOM 3793 N N . ASP C 1 118 ? 30.480 93.920 18.516 1.00 13.35 121 ASP C N 1
ATOM 3794 C CA . ASP C 1 118 ? 31.631 93.428 17.771 1.00 17.16 121 ASP C CA 1
ATOM 3795 C C . ASP C 1 118 ? 31.695 91.910 17.800 1.00 16.04 121 ASP C C 1
ATOM 3796 O O . ASP C 1 118 ? 32.736 91.306 17.397 1.00 14.60 121 ASP C O 1
ATOM 3801 N N . HIS C 1 119 ? 30.620 91.280 18.270 1.00 12.56 122 HIS C N 1
ATOM 3802 C CA . HIS C 1 119 ? 30.510 89.826 18.250 1.00 12.15 122 HIS C CA 1
ATOM 3803 C C . HIS C 1 119 ? 29.302 89.319 17.469 1.00 12.08 122 HIS C C 1
ATOM 3804 O O . HIS C 1 119 ? 29.323 88.182 16.981 1.00 18.29 122 HIS C O 1
ATOM 3811 N N . ILE C 1 120 ? 28.217 90.091 17.426 1.00 14.95 123 ILE C N 1
ATOM 3812 C CA . ILE C 1 120 ? 26.989 89.633 16.779 1.00 18.85 123 ILE C CA 1
ATOM 3813 C C . ILE C 1 120 ? 26.561 90.563 15.624 1.00 21.45 123 ILE C C 1
ATOM 3814 O O . ILE C 1 120 ? 25.422 90.582 15.209 1.00 18.84 123 ILE C O 1
ATOM 3819 N N . GLY C 1 121 ? 27.527 91.238 15.035 1.00 12.12 124 GLY C N 1
ATOM 3820 C CA . GLY C 1 121 ? 27.279 92.180 13.964 1.00 12.48 124 GLY C CA 1
ATOM 3821 C C . GLY C 1 121 ? 26.865 91.674 12.595 1.00 15.86 124 GLY C C 1
ATOM 3822 O O . GLY C 1 121 ? 26.355 92.443 11.778 1.00 17.64 124 GLY C O 1
ATOM 3823 N N . ASN C 1 122 ? 27.084 90.381 12.320 1.00 13.77 125 ASN C N 1
ATOM 3824 C CA . ASN C 1 122 ? 26.764 89.818 11.021 1.00 19.05 125 ASN C CA 1
ATOM 3825 C C . ASN C 1 122 ? 25.841 88.602 11.080 1.00 15.16 125 ASN C C 1
ATOM 3826 O O . ASN C 1 122 ? 25.898 87.714 10.216 1.00 13.97 125 ASN C O 1
ATOM 3831 N N . LEU C 1 123 ? 24.963 88.549 12.082 1.00 15.13 126 LEU C N 1
ATOM 3832 C CA . LEU C 1 123 ? 23.993 87.460 12.149 1.00 18.56 126 LEU C CA 1
ATOM 3833 C C . LEU C 1 123 ? 23.153 87.340 10.900 1.00 20.37 126 LEU C C 1
ATOM 3834 O O . LEU C 1 123 ? 22.769 86.228 10.529 1.00 17.74 126 LEU C O 1
ATOM 3839 N N . GLY C 1 124 ? 22.842 88.478 10.277 1.00 18.67 127 GLY C N 1
ATOM 3840 C CA . GLY C 1 124 ? 21.952 88.539 9.116 1.00 20.91 127 GLY C CA 1
ATOM 3841 C C . GLY C 1 124 ? 22.495 87.876 7.851 1.00 21.64 127 GLY C C 1
ATOM 3842 O O . GLY C 1 124 ? 21.750 87.648 6.873 1.00 19.27 127 GLY C O 1
ATOM 3843 N N . LEU C 1 125 ? 23.785 87.568 7.865 1.00 19.23 128 LEU C N 1
ATOM 3844 C CA . LEU C 1 125 ? 24.416 86.814 6.780 1.00 17.83 128 LEU C CA 1
ATOM 3845 C C . LEU C 1 125 ? 23.983 85.340 6.731 1.00 21.32 128 LEU C C 1
ATOM 3846 O O . LEU C 1 125 ? 24.199 84.664 5.726 1.00 20.17 128 LEU C O 1
ATOM 3851 N N . PHE C 1 126 ? 23.414 84.845 7.829 1.00 13.96 129 PHE C N 1
ATOM 3852 C CA . PHE C 1 126 ? 23.159 83.410 7.992 1.00 14.35 129 PHE C CA 1
ATOM 3853 C C . PHE C 1 126 ? 21.677 83.130 8.338 1.00 17.33 129 PHE C C 1
ATOM 3854 O O . PHE C 1 126 ? 21.382 82.507 9.336 1.00 20.06 129 PHE C O 1
ATOM 3862 N N . PRO C 1 127 ? 20.752 83.566 7.485 1.00 23.00 130 PRO C N 1
ATOM 3863 C CA . PRO C 1 127 ? 19.328 83.404 7.833 1.00 26.52 130 PRO C CA 1
ATOM 3864 C C . PRO C 1 127 ? 18.896 81.930 7.913 1.00 25.78 130 PRO C C 1
ATOM 3865 O O . PRO C 1 127 ? 17.918 81.634 8.572 1.00 25.70 130 PRO C O 1
ATOM 3869 N N . GLY C 1 128 ? 19.629 81.035 7.261 1.00 23.10 131 GLY C N 1
ATOM 3870 C CA . GLY C 1 128 ? 19.328 79.610 7.287 1.00 29.36 131 GLY C CA 1
ATOM 3871 C C . GLY C 1 128 ? 19.946 78.837 8.456 1.00 24.62 131 GLY C C 1
ATOM 3872 O O . GLY C 1 128 ? 19.686 77.636 8.639 1.00 20.11 131 GLY C O 1
ATOM 3873 N N . ALA C 1 129 ? 20.751 79.524 9.262 1.00 17.55 132 ALA C N 1
ATOM 3874 C CA . ALA C 1 129 ? 21.342 78.952 10.476 1.00 15.96 132 ALA C CA 1
ATOM 3875 C C . ALA C 1 129 ? 20.424 79.038 11.687 1.00 17.63 132 ALA C C 1
ATOM 3876 O O . ALA C 1 129 ? 19.733 80.038 11.877 1.00 18.06 132 ALA C O 1
ATOM 3878 N N . ALA C 1 130 ? 20.442 77.997 12.503 1.00 15.05 133 ALA C N 1
ATOM 3879 C CA . ALA C 1 130 ? 19.958 78.063 13.878 1.00 13.38 133 ALA C CA 1
ATOM 3880 C C . ALA C 1 130 ? 20.863 79.029 14.623 1.00 13.80 133 ALA C C 1
ATOM 3881 O O . ALA C 1 130 ? 22.042 79.106 14.300 1.00 14.78 133 ALA C O 1
ATOM 3883 N N . LEU C 1 131 ? 20.336 79.674 15.647 1.00 12.71 134 LEU C N 1
ATOM 3884 C CA . LEU C 1 131 ? 21.068 80.719 16.388 1.00 12.34 134 LEU C CA 1
ATOM 3885 C C . LEU C 1 131 ? 21.008 80.471 17.857 1.00 17.51 134 LEU C C 1
ATOM 3886 O O . LEU C 1 131 ? 19.932 80.301 18.412 1.00 16.26 134 LEU C O 1
ATOM 3891 N N . LEU C 1 132 ? 22.171 80.478 18.499 1.00 12.37 135 LEU C N 1
ATOM 3892 C CA . LEU C 1 132 ? 22.248 80.460 19.937 1.00 12.64 135 LEU C CA 1
ATOM 3893 C C . LEU C 1 132 ? 23.028 81.701 20.334 1.00 17.10 135 LEU C C 1
ATOM 3894 O O . LEU C 1 132 ? 24.229 81.756 20.175 1.00 15.28 135 LEU C O 1
ATOM 3899 N N . VAL C 1 133 ? 22.317 82.723 20.777 1.00 13.62 136 VAL C N 1
ATOM 3900 C CA . VAL C 1 133 ? 22.940 83.992 21.200 1.00 13.21 136 VAL C CA 1
ATOM 3901 C C . VAL C 1 133 ? 22.690 84.134 22.673 1.00 17.05 136 VAL C C 1
ATOM 3902 O O . VAL C 1 133 ? 21.552 84.219 23.102 1.00 16.67 136 VAL C O 1
ATOM 3906 N N . SER C 1 134 ? 23.771 84.107 23.451 1.00 17.16 137 SER C N 1
ATOM 3907 C CA . SER C 1 134 ? 23.655 84.006 24.898 1.00 14.14 137 SER C CA 1
ATOM 3908 C C . SER C 1 134 ? 22.835 82.724 25.192 1.00 17.48 137 SER C C 1
ATOM 3909 O O . SER C 1 134 ? 23.158 81.675 24.653 1.00 19.15 137 SER C O 1
ATOM 3912 N N . HIS C 1 135 ? 21.812 82.773 26.030 1.00 18.00 138 HIS C N 1
ATOM 3913 C CA . HIS C 1 135 ? 21.039 81.571 26.328 1.00 20.52 138 HIS C CA 1
ATOM 3914 C C . HIS C 1 135 ? 19.832 81.354 25.412 1.00 22.06 138 HIS C C 1
ATOM 3915 O O . HIS C 1 135 ? 19.087 80.381 25.591 1.00 24.66 138 HIS C O 1
ATOM 3922 N N . ASP C 1 136 ? 19.615 82.231 24.443 1.00 17.63 139 ASP C N 1
ATOM 3923 C CA . ASP C 1 136 ? 18.445 82.084 23.583 1.00 15.33 139 ASP C CA 1
ATOM 3924 C C . ASP C 1 136 ? 18.712 81.308 22.327 1.00 14.80 139 ASP C C 1
ATOM 3925 O O . ASP C 1 136 ? 19.530 81.729 21.517 1.00 15.15 139 ASP C O 1
ATOM 3930 N N . PHE C 1 137 ? 17.996 80.179 22.159 1.00 14.93 140 PHE C N 1
ATOM 3931 C CA . PHE C 1 137 ? 18.153 79.331 21.004 1.00 14.08 140 PHE C CA 1
ATOM 3932 C C . PHE C 1 137 ? 16.918 79.435 20.092 1.00 14.84 140 PHE C C 1
ATOM 3933 O O . PHE C 1 137 ? 15.799 79.260 20.551 1.00 16.83 140 PHE C O 1
ATOM 3941 N N . CYS C 1 138 ? 17.116 79.743 18.817 1.00 13.96 141 CYS C N 1
ATOM 3942 C CA . CYS C 1 138 ? 15.987 79.683 17.893 1.00 14.87 141 CYS C CA 1
ATOM 3943 C C . CYS C 1 138 ? 16.371 79.022 16.598 1.00 15.34 141 CYS C C 1
ATOM 3944 O O . CYS C 1 138 ? 17.511 79.100 16.117 1.00 17.33 141 CYS C O 1
ATOM 3947 N N . LEU C 1 139 ? 15.414 78.262 16.081 1.00 15.60 142 LEU C N 1
ATOM 3948 C CA . LEU C 1 139 ? 15.489 77.790 14.723 1.00 15.67 142 LEU C CA 1
ATOM 3949 C C . LEU C 1 139 ? 15.407 78.941 13.746 1.00 21.55 142 LEU C C 1
ATOM 3950 O O . LEU C 1 139 ? 14.878 79.999 14.065 1.00 23.08 142 LEU C O 1
ATOM 3955 N N . PRO C 1 140 ? 15.914 78.739 12.539 1.00 18.72 143 PRO C N 1
ATOM 3956 C CA . PRO C 1 140 ? 15.741 79.768 11.494 1.00 20.41 143 PRO C CA 1
ATOM 3957 C C . PRO C 1 140 ? 14.279 80.224 11.396 1.00 24.29 143 PRO C C 1
ATOM 3958 O O . PRO C 1 140 ? 13.409 79.375 11.423 1.00 23.79 143 PRO C O 1
ATOM 3962 N N . GLY C 1 141 ? 14.014 81.534 11.348 1.00 21.68 144 GLY C N 1
ATOM 3963 C CA . GLY C 1 141 ? 12.646 82.044 11.342 1.00 19.14 144 GLY C CA 1
ATOM 3964 C C . GLY C 1 141 ? 12.187 82.555 12.677 1.00 19.47 144 GLY C C 1
ATOM 3965 O O . GLY C 1 141 ? 11.146 83.199 12.783 1.00 23.18 144 GLY C O 1
ATOM 3966 N N . GLY C 1 142 ? 12.972 82.320 13.716 1.00 18.43 145 GLY C N 1
ATOM 3967 C CA . GLY C 1 142 ? 12.664 82.911 15.017 1.00 18.78 145 GLY C CA 1
ATOM 3968 C C . GLY C 1 142 ? 11.736 82.089 15.904 1.00 21.01 145 GLY C C 1
ATOM 3969 O O . GLY C 1 142 ? 10.954 82.642 16.687 1.00 18.71 145 GLY C O 1
ATOM 3970 N N . ARG C 1 143 ? 11.753 80.767 15.739 1.00 16.32 146 ARG C N 1
ATOM 3971 C CA . ARG C 1 143 ? 11.091 79.891 16.693 1.00 16.38 146 ARG C CA 1
ATOM 3972 C C . ARG C 1 143 ? 12.048 79.509 17.816 1.00 19.12 146 ARG C C 1
ATOM 3973 O O . ARG C 1 143 ? 12.970 78.708 17.632 1.00 18.06 146 ARG C O 1
ATOM 3981 N N . TYR C 1 144 ? 11.809 80.089 18.986 1.00 16.16 147 TYR C N 1
ATOM 3982 C CA . TYR C 1 144 ? 12.650 79.920 20.150 1.00 15.98 147 TYR C CA 1
ATOM 3983 C C . TYR C 1 144 ? 12.235 78.718 20.947 1.00 22.49 147 TYR C C 1
ATOM 3984 O O . TYR C 1 144 ? 11.061 78.558 21.284 1.00 18.22 147 TYR C O 1
ATOM 3993 N N . LEU C 1 145 ? 13.213 77.877 21.237 1.00 16.49 148 LEU C N 1
ATOM 3994 C CA . LEU C 1 145 ? 12.980 76.618 21.938 1.00 17.18 148 LEU C CA 1
ATOM 3995 C C . LEU C 1 145 ? 13.633 76.639 23.307 1.00 21.56 148 LEU C C 1
ATOM 3996 O O . LEU C 1 145 ? 14.834 76.919 23.416 1.00 21.51 148 LEU C O 1
ATOM 4001 N N . PRO C 1 146 ? 12.875 76.326 24.364 1.00 24.25 149 PRO C N 1
ATOM 4002 C CA . PRO C 1 146 ? 13.484 76.458 25.695 1.00 26.83 149 PRO C CA 1
ATOM 4003 C C . PRO C 1 146 ? 14.487 75.329 26.041 1.00 26.81 149 PRO C C 1
ATOM 4004 O O . PRO C 1 146 ? 14.449 74.241 25.454 1.00 26.04 149 PRO C O 1
ATOM 4008 N N . HIS C 1 147 ? 15.394 75.590 26.977 1.00 23.53 150 HIS C N 1
ATOM 4009 C CA . HIS C 1 147 ? 16.344 74.556 27.382 1.00 24.86 150 HIS C CA 1
ATOM 4010 C C . HIS C 1 147 ? 16.871 74.845 28.781 1.00 26.29 150 HIS C C 1
ATOM 4011 O O . HIS C 1 147 ? 16.533 75.861 29.375 1.00 31.25 150 HIS C O 1
ATOM 4018 N N . GLY C 1 148 ? 17.735 73.970 29.277 1.00 26.65 151 GLY C N 1
ATOM 4019 C CA . GLY C 1 148 ? 18.185 74.066 30.648 1.00 28.88 151 GLY C CA 1
ATOM 4020 C C . GLY C 1 148 ? 19.653 74.402 30.834 1.00 28.85 151 GLY C C 1
ATOM 4021 O O . GLY C 1 148 ? 20.238 74.019 31.847 1.00 26.55 151 GLY C O 1
ATOM 4022 N N . LEU C 1 149 ? 20.246 75.133 29.895 1.00 25.61 152 LEU C N 1
ATOM 4023 C CA . LEU C 1 149 ? 21.639 75.566 30.047 1.00 27.14 152 LEU C CA 1
ATOM 4024 C C . LEU C 1 149 ? 21.900 76.302 31.372 1.00 30.66 152 LEU C C 1
ATOM 4025 O O . LEU C 1 149 ? 21.227 77.286 31.697 1.00 27.87 152 LEU C O 1
ATOM 4030 N N . GLY C 1 150 ? 22.900 75.840 32.115 1.00 21.26 153 GLY C N 1
ATOM 4031 C CA . GLY C 1 150 ? 23.330 76.478 33.339 1.00 28.77 153 GLY C CA 1
ATOM 4032 C C . GLY C 1 150 ? 24.783 76.131 33.641 1.00 28.18 153 GLY C C 1
ATOM 4033 O O . GLY C 1 150 ? 25.378 75.302 32.957 1.00 27.21 153 GLY C O 1
ATOM 4034 N N . GLU C 1 151 ? 25.364 76.757 34.656 1.00 24.74 154 GLU C N 1
ATOM 4035 C CA . GLU C 1 151 ? 26.777 76.515 34.975 1.00 26.66 154 GLU C CA 1
ATOM 4036 C C . GLU C 1 151 ? 27.062 75.053 35.313 1.00 30.98 154 GLU C C 1
ATOM 4037 O O . GLU C 1 151 ? 28.185 74.585 35.134 1.00 36.33 154 GLU C O 1
ATOM 4043 N N . GLY C 1 152 ? 26.050 74.334 35.787 1.00 33.25 155 GLY C N 1
ATOM 4044 C CA . GLY C 1 152 ? 26.202 72.924 36.094 1.00 37.35 155 GLY C CA 1
ATOM 4045 C C . GLY C 1 152 ? 25.559 72.023 35.060 1.00 35.91 155 GLY C C 1
ATOM 4046 O O . GLY C 1 152 ? 25.491 70.812 35.248 1.00 40.14 155 GLY C O 1
ATOM 4047 N N . GLN C 1 153 ? 25.074 72.609 33.967 1.00 30.59 156 GLN C N 1
ATOM 4048 C CA . GLN C 1 153 ? 24.366 71.843 32.952 1.00 25.88 156 GLN C CA 1
ATOM 4049 C C . GLN C 1 153 ? 24.695 72.355 31.545 1.00 25.92 156 GLN C C 1
ATOM 4050 O O . GLN C 1 153 ? 23.919 73.107 30.978 1.00 25.30 156 GLN C O 1
ATOM 4056 N N . PRO C 1 154 ? 25.848 71.947 30.993 1.00 23.12 157 PRO C N 1
ATOM 4057 C CA . PRO C 1 154 ? 26.219 72.345 29.627 1.00 20.84 157 PRO C CA 1
ATOM 4058 C C . PRO C 1 154 ? 25.269 71.785 28.572 1.00 21.95 157 PRO C C 1
ATOM 4059 O O . PRO C 1 154 ? 24.549 70.821 28.863 1.00 27.95 157 PRO C O 1
ATOM 4063 N N . LEU C 1 155 ? 25.233 72.392 27.389 1.00 21.12 158 LEU C N 1
ATOM 4064 C CA . LEU C 1 155 ? 24.423 71.884 26.276 1.00 18.70 158 LEU C CA 1
ATOM 4065 C C . LEU C 1 155 ? 25.325 71.012 25.411 1.00 26.48 158 LEU C C 1
ATOM 4066 O O . LEU C 1 155 ? 26.395 71.448 25.014 1.00 25.19 158 LEU C O 1
ATOM 4071 N N . ARG C 1 156 ? 24.905 69.787 25.111 1.00 26.48 159 ARG C N 1
ATOM 4072 C CA . ARG C 1 156 ? 25.691 68.924 24.240 1.00 23.31 159 ARG C CA 1
ATOM 4073 C C . ARG C 1 156 ? 25.354 69.187 22.774 1.00 27.75 159 ARG C C 1
ATOM 4074 O O . ARG C 1 156 ? 24.211 69.055 22.351 1.00 33.50 159 ARG C O 1
ATOM 4082 N N . LEU C 1 157 ? 26.359 69.549 21.998 1.00 18.32 160 LEU C N 1
ATOM 4083 C CA . LEU C 1 157 ? 26.199 69.736 20.550 1.00 23.28 160 LEU C CA 1
ATOM 4084 C C . LEU C 1 157 ? 26.527 68.475 19.769 1.00 25.16 160 LEU C C 1
ATOM 4085 O O . LEU C 1 157 ? 25.954 68.219 18.705 1.00 22.08 160 LEU C O 1
ATOM 4090 N N . GLY C 1 158 ? 27.497 67.740 20.291 1.00 24.56 161 GLY C N 1
ATOM 4091 C CA . GLY C 1 158 ? 27.996 66.541 19.643 1.00 22.03 161 GLY C CA 1
ATOM 4092 C C . GLY C 1 158 ? 29.064 65.893 20.500 1.00 28.92 161 GLY C C 1
ATOM 4093 O O . GLY C 1 158 ? 29.379 66.374 21.597 1.00 27.33 161 GLY C O 1
ATOM 4094 N N . PRO C 1 159 ? 29.647 64.784 20.010 1.00 37.31 162 PRO C N 1
ATOM 4095 C CA . PRO C 1 159 ? 30.735 64.140 20.756 1.00 36.32 162 PRO C CA 1
ATOM 4096 C C . PRO C 1 159 ? 31.902 65.088 21.023 1.00 27.98 162 PRO C C 1
ATOM 4097 O O . PRO C 1 159 ? 32.563 65.558 20.106 1.00 30.93 162 PRO C O 1
ATOM 4101 N N . GLY C 1 160 ? 32.150 65.356 22.296 1.00 27.14 163 GLY C N 1
ATOM 4102 C CA . GLY C 1 160 ? 33.217 66.246 22.696 1.00 27.89 163 GLY C CA 1
ATOM 4103 C C . GLY C 1 160 ? 32.984 67.695 22.298 1.00 23.03 163 GLY C C 1
ATOM 4104 O O . GLY C 1 160 ? 33.936 68.462 22.214 1.00 26.47 163 GLY C O 1
ATOM 4105 N N . LEU C 1 161 ? 31.729 68.071 22.061 1.00 21.41 164 LEU C N 1
ATOM 4106 C CA . LEU C 1 161 ? 31.391 69.449 21.722 1.00 18.67 164 LEU C CA 1
ATOM 4107 C C . LEU C 1 161 ? 30.225 69.930 22.582 1.00 21.06 164 LEU C C 1
ATOM 4108 O O . LEU C 1 161 ? 29.135 69.360 22.536 1.00 23.51 164 LEU C O 1
ATOM 4113 N N . GLU C 1 162 ? 30.481 70.982 23.356 1.00 18.22 165 GLU C N 1
ATOM 4114 C CA . GLU C 1 162 ? 29.556 71.497 24.347 1.00 19.45 165 GLU C CA 1
ATOM 4115 C C . GLU C 1 162 ? 29.502 73.026 24.356 1.00 18.85 165 GLU C C 1
ATOM 4116 O O . GLU C 1 162 ? 30.478 73.709 24.046 1.00 18.67 165 GLU C O 1
ATOM 4122 N N . VAL C 1 163 ? 28.339 73.554 24.724 1.00 16.12 166 VAL C N 1
ATOM 4123 C CA . VAL C 1 163 ? 28.208 74.947 25.074 1.00 15.32 166 VAL C CA 1
ATOM 4124 C C . VAL C 1 163 ? 28.129 75.079 26.583 1.00 17.31 166 VAL C C 1
ATOM 4125 O O . VAL C 1 163 ? 27.292 74.452 27.227 1.00 18.25 166 VAL C O 1
ATOM 4129 N N . TRP C 1 164 ? 29.037 75.879 27.140 1.00 16.03 167 TRP C N 1
ATOM 4130 C CA . TRP C 1 164 ? 29.026 76.214 28.561 1.00 16.57 167 TRP C CA 1
ATOM 4131 C C . TRP C 1 164 ? 28.443 77.599 28.861 1.00 15.81 167 TRP C C 1
ATOM 4132 O O . TRP C 1 164 ? 28.637 78.558 28.121 1.00 16.03 167 TRP C O 1
ATOM 4143 N N . ALA C 1 165 ? 27.768 77.701 29.999 1.00 17.86 168 ALA C N 1
ATOM 4144 C CA . ALA C 1 165 ? 27.359 78.981 30.540 1.00 18.06 168 ALA C CA 1
ATOM 4145 C C . ALA C 1 165 ? 28.569 79.580 31.223 1.00 20.29 168 ALA C C 1
ATOM 4146 O O . ALA C 1 165 ? 29.084 78.995 32.175 1.00 21.30 168 ALA C O 1
ATOM 4148 N N . THR C 1 166 ? 29.039 80.720 30.727 1.00 18.71 169 THR C N 1
ATOM 4149 C CA . THR C 1 166 ? 30.227 81.345 31.293 1.00 17.96 169 THR C CA 1
ATOM 4150 C C . THR C 1 166 ? 29.906 82.798 31.580 1.00 16.93 169 THR C C 1
ATOM 4151 O O . THR C 1 166 ? 30.356 83.664 30.859 1.00 17.87 169 THR C O 1
ATOM 4155 N N . PRO C 1 167 ? 29.112 83.064 32.626 1.00 17.95 170 PRO C N 1
ATOM 4156 C CA . PRO C 1 167 ? 28.662 84.431 32.929 1.00 18.49 170 PRO C CA 1
ATOM 4157 C C . PRO C 1 167 ? 29.789 85.339 33.313 1.00 20.27 170 PRO C C 1
ATOM 4158 O O . PRO C 1 167 ? 30.822 84.865 33.795 1.00 22.20 170 PRO C O 1
ATOM 4162 N N . GLY C 1 168 ? 29.566 86.632 33.184 1.00 21.12 171 GLY C N 1
ATOM 4163 C CA . GLY C 1 168 ? 30.427 87.598 33.842 1.00 26.58 171 GLY C CA 1
ATOM 4164 C C . GLY C 1 168 ? 30.588 88.837 33.003 1.00 20.33 171 GLY C C 1
ATOM 4165 O O . GLY C 1 168 ? 30.093 89.903 33.348 1.00 30.58 171 GLY C O 1
ATOM 4166 N N . HIS C 1 169 ? 31.270 88.682 31.882 1.00 19.22 172 HIS C N 1
ATOM 4167 C CA . HIS C 1 169 ? 31.594 89.813 31.041 1.00 22.84 172 HIS C CA 1
ATOM 4168 C C . HIS C 1 169 ? 30.386 90.580 30.524 1.00 23.74 172 HIS C C 1
ATOM 4169 O O . HIS C 1 169 ? 30.226 91.759 30.815 1.00 29.69 172 HIS C O 1
ATOM 4176 N N . GLY C 1 170 ? 29.572 89.927 29.706 1.00 24.30 173 GLY C N 1
ATOM 4177 C CA . GLY C 1 170 ? 28.422 90.593 29.124 1.00 27.72 173 GLY C CA 1
ATOM 4178 C C . GLY C 1 170 ? 27.230 90.602 30.069 1.00 33.91 173 GLY C C 1
ATOM 4179 O O . GLY C 1 170 ? 26.260 91.317 29.849 1.00 42.59 173 GLY C O 1
ATOM 4180 N N . GLY C 1 171 ? 27.314 89.813 31.132 1.00 22.71 174 GLY C N 1
ATOM 4181 C CA . GLY C 1 171 ? 26.189 89.624 32.031 1.00 24.75 174 GLY C CA 1
ATOM 4182 C C . GLY C 1 171 ? 26.048 88.159 32.386 1.00 22.22 174 GLY C C 1
ATOM 4183 O O . GLY C 1 171 ? 26.979 87.362 32.249 1.00 24.09 174 GLY C O 1
ATOM 4184 N N . GLN C 1 172 ? 24.877 87.787 32.871 1.00 20.39 175 GLN C N 1
ATOM 4185 C CA . GLN C 1 172 ? 24.719 86.461 33.435 1.00 22.94 175 GLN C CA 1
ATOM 4186 C C . GLN C 1 172 ? 24.527 85.378 32.376 1.00 19.20 175 GLN C C 1
ATOM 4187 O O . GLN C 1 172 ? 24.584 84.195 32.692 1.00 19.94 175 GLN C O 1
ATOM 4193 N N . ARG C 1 173 ? 24.336 85.765 31.119 1.00 20.49 176 ARG C N 1
ATOM 4194 C CA . ARG C 1 173 ? 23.971 84.773 30.105 1.00 21.10 176 ARG C CA 1
ATOM 4195 C C . ARG C 1 173 ? 25.052 84.551 29.041 1.00 21.61 176 ARG C C 1
ATOM 4196 O O . ARG C 1 173 ? 24.763 83.983 28.003 1.00 18.57 176 ARG C O 1
ATOM 4204 N N . ASP C 1 174 ? 26.279 84.997 29.281 1.00 16.04 177 ASP C N 1
ATOM 4205 C CA . ASP C 1 174 ? 27.344 84.726 28.297 1.00 16.61 177 ASP C CA 1
ATOM 4206 C C . ASP C 1 174 ? 27.585 83.218 28.148 1.00 17.60 177 ASP C C 1
ATOM 4207 O O . ASP C 1 174 ? 27.460 82.469 29.123 1.00 16.45 177 ASP C O 1
ATOM 4212 N N . VAL C 1 175 ? 27.979 82.787 26.954 1.00 13.94 178 VAL C N 1
ATOM 4213 C CA . VAL C 1 175 ? 28.303 81.381 26.728 1.00 15.94 178 VAL C CA 1
ATOM 4214 C C . VAL C 1 175 ? 29.645 81.191 26.014 1.00 15.61 178 VAL C C 1
ATOM 4215 O O . VAL C 1 175 ? 30.128 82.096 25.331 1.00 15.01 178 VAL C O 1
ATOM 4219 N N . SER C 1 176 ? 30.209 79.987 26.168 1.00 13.95 179 SER C N 1
ATOM 4220 C CA . SER C 1 176 ? 31.464 79.574 25.556 1.00 13.22 179 SER C CA 1
ATOM 4221 C C . SER C 1 176 ? 31.273 78.207 24.885 1.00 16.25 179 SER C C 1
ATOM 4222 O O . SER C 1 176 ? 30.388 77.445 25.253 1.00 18.14 179 SER C O 1
ATOM 4225 N N . VAL C 1 177 ? 32.062 77.941 23.853 1.00 14.89 180 VAL C N 1
ATOM 4226 C CA . VAL C 1 177 ? 32.025 76.660 23.121 1.00 13.40 180 VAL C CA 1
ATOM 4227 C C . VAL C 1 177 ? 33.288 75.865 23.429 1.00 13.95 180 VAL C C 1
ATOM 4228 O O . VAL C 1 177 ? 34.396 76.420 23.325 1.00 14.76 180 VAL C O 1
ATOM 4232 N N . VAL C 1 178 ? 33.130 74.602 23.847 1.00 15.00 181 VAL C N 1
ATOM 4233 C CA . VAL C 1 178 ? 34.257 73.782 24.274 1.00 16.19 181 VAL C CA 1
ATOM 4234 C C . VAL C 1 178 ? 34.359 72.627 23.295 1.00 17.45 181 VAL C C 1
ATOM 4235 O O . VAL C 1 178 ? 33.361 71.893 23.087 1.00 18.82 181 VAL C O 1
ATOM 4239 N N . VAL C 1 179 ? 35.543 72.480 22.700 1.00 16.38 182 VAL C N 1
ATOM 4240 C CA . VAL C 1 179 ? 35.787 71.497 21.634 1.00 17.07 182 VAL C CA 1
ATOM 4241 C C . VAL C 1 179 ? 36.884 70.555 22.096 1.00 20.04 182 VAL C C 1
ATOM 4242 O O . VAL C 1 179 ? 38.054 70.907 22.080 1.00 20.37 182 VAL C O 1
ATOM 4246 N N .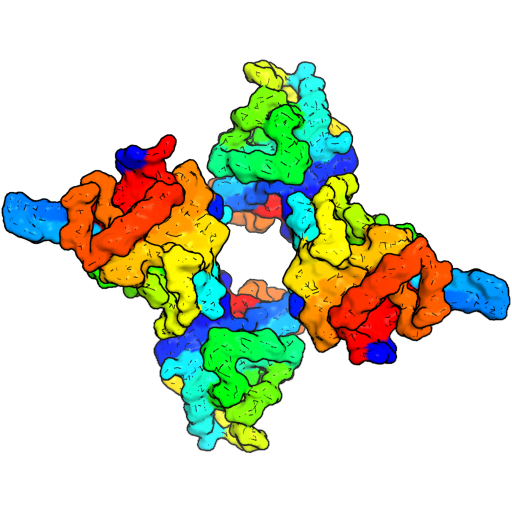 ALA C 1 180 ? 36.512 69.357 22.515 1.00 19.45 183 ALA C N 1
ATOM 4247 C CA . ALA C 1 180 ? 37.494 68.353 22.926 1.00 27.19 183 ALA C CA 1
ATOM 4248 C C . ALA C 1 180 ? 38.027 67.566 21.733 1.00 27.51 183 ALA C C 1
ATOM 4249 O O . ALA C 1 180 ? 37.397 67.485 20.689 1.00 29.97 183 ALA C O 1
ATOM 4251 N N . GLY C 1 181 ? 39.196 66.969 21.892 1.00 26.83 184 GLY C N 1
ATOM 4252 C CA . GLY C 1 181 ? 39.649 65.981 20.933 1.00 27.55 184 GLY C CA 1
ATOM 4253 C C . GLY C 1 181 ? 40.313 66.531 19.683 1.00 29.17 184 GLY C C 1
ATOM 4254 O O . GLY C 1 181 ? 40.389 65.841 18.667 1.00 35.52 184 GLY C O 1
ATOM 4255 N N . THR C 1 182 ? 40.787 67.770 19.739 1.00 28.01 185 THR C N 1
ATOM 4256 C CA . THR C 1 182 ? 41.525 68.322 18.608 1.00 22.70 185 THR C CA 1
ATOM 4257 C C . THR C 1 182 ? 42.957 67.866 18.739 1.00 27.87 185 THR C C 1
ATOM 4258 O O . THR C 1 182 ? 43.340 67.217 19.740 1.00 25.26 185 THR C O 1
ATOM 4262 N N . ALA C 1 183 ? 43.757 68.213 17.743 1.00 30.57 186 ALA C N 1
ATOM 4263 C CA . ALA C 1 183 ? 45.186 67.899 17.758 1.00 29.59 186 ALA C CA 1
ATOM 4264 C C . ALA C 1 183 ? 45.919 68.561 18.899 1.00 34.04 186 ALA C C 1
ATOM 4265 O O . ALA C 1 183 ? 46.954 68.057 19.330 1.00 32.83 186 ALA C O 1
ATOM 4267 N N . LEU C 1 184 ? 45.408 69.696 19.380 1.00 33.74 187 LEU C N 1
ATOM 4268 C CA . LEU C 1 184 ? 46.061 70.421 20.478 1.00 35.57 187 LEU C CA 1
ATOM 4269 C C . LEU C 1 184 ? 45.346 70.195 21.811 1.00 38.54 187 LEU C C 1
ATOM 4270 O O . LEU C 1 184 ? 45.638 70.864 22.789 1.00 33.46 187 LEU C O 1
ATOM 4275 N N . GLY C 1 185 ? 44.411 69.255 21.840 1.00 35.38 188 GLY C N 1
ATOM 4276 C CA . GLY C 1 185 ? 43.635 69.001 23.041 1.00 35.78 188 GLY C CA 1
ATOM 4277 C C . GLY C 1 185 ? 42.308 69.750 23.000 1.00 30.60 188 GLY C C 1
ATOM 4278 O O . GLY C 1 185 ? 41.658 69.807 21.959 1.00 27.86 188 GLY C O 1
ATOM 4279 N N . THR C 1 186 ? 41.908 70.311 24.138 1.00 21.86 189 THR C N 1
ATOM 4280 C CA . THR C 1 186 ? 40.627 71.002 24.259 1.00 20.39 189 THR C CA 1
ATOM 4281 C C . THR C 1 186 ? 40.759 72.485 23.954 1.00 19.18 189 THR C C 1
ATOM 4282 O O . THR C 1 186 ? 41.561 73.194 24.586 1.00 22.51 189 THR C O 1
ATOM 4286 N N . VAL C 1 187 ? 39.973 72.934 22.979 1.00 22.10 190 VAL C N 1
ATOM 4287 C CA . VAL C 1 187 ? 39.931 74.326 22.592 1.00 17.83 190 VAL C CA 1
ATOM 4288 C C . VAL C 1 187 ? 38.661 74.947 23.157 1.00 18.21 190 VAL C C 1
ATOM 4289 O O . VAL C 1 187 ? 37.592 74.408 22.979 1.00 18.79 190 VAL C O 1
ATOM 4293 N N . VAL C 1 188 ? 38.802 76.043 23.884 1.00 16.31 191 VAL C N 1
ATOM 4294 C CA . VAL C 1 188 ? 37.656 76.790 24.351 1.00 17.50 191 VAL C CA 1
ATOM 4295 C C . VAL C 1 188 ? 37.585 78.131 23.642 1.00 17.72 191 VAL C C 1
ATOM 4296 O O . VAL C 1 188 ? 38.527 78.899 23.660 1.00 17.23 191 VAL C O 1
ATOM 4300 N N . VAL C 1 189 ? 36.456 78.371 22.982 1.00 13.64 192 VAL C N 1
ATOM 4301 C CA . VAL C 1 189 ? 36.126 79.633 22.330 1.00 13.08 192 VAL C CA 1
ATOM 4302 C C . VAL C 1 189 ? 35.328 80.404 23.356 1.00 16.32 192 VAL C C 1
ATOM 4303 O O . VAL C 1 189 ? 34.178 80.091 23.609 1.00 16.11 192 VAL C O 1
ATOM 4307 N N . ALA C 1 190 ? 35.974 81.398 23.957 1.00 16.56 193 ALA C N 1
ATOM 4308 C CA . ALA C 1 190 ? 35.564 81.944 25.259 1.00 18.33 193 ALA C CA 1
ATOM 4309 C C . ALA C 1 190 ? 34.829 83.290 25.192 1.00 18.35 193 ALA C C 1
ATOM 4310 O O . ALA C 1 190 ? 34.411 83.821 26.209 1.00 21.48 193 ALA C O 1
ATOM 4312 N N . GLY C 1 191 ? 34.664 83.844 24.003 1.00 18.26 194 GLY C N 1
ATOM 4313 C CA . GLY C 1 191 ? 34.095 85.175 23.914 1.00 19.66 194 GLY C CA 1
ATOM 4314 C C . GLY C 1 191 ? 35.027 86.103 24.686 1.00 18.34 194 GLY C C 1
ATOM 4315 O O . GLY C 1 191 ? 36.239 85.915 24.682 1.00 20.70 194 GLY C O 1
ATOM 4316 N N . ASP C 1 192 ? 34.461 87.044 25.419 1.00 17.86 195 ASP C N 1
ATOM 4317 C CA . ASP C 1 192 ? 35.251 88.021 26.156 1.00 15.70 195 ASP C CA 1
ATOM 4318 C C . ASP C 1 192 ? 35.467 87.606 27.621 1.00 18.40 195 ASP C C 1
ATOM 4319 O O . ASP C 1 192 ? 35.868 88.426 28.427 1.00 18.43 195 ASP C O 1
ATOM 4324 N N . VAL C 1 193 ? 35.233 86.337 27.950 1.00 15.96 196 VAL C N 1
ATOM 4325 C CA . VAL C 1 193 ? 35.623 85.800 29.260 1.00 18.17 196 VAL C CA 1
ATOM 4326 C C . VAL C 1 193 ? 37.122 86.067 29.477 1.00 17.84 196 VAL C C 1
ATOM 4327 O O . VAL C 1 193 ? 37.551 86.389 30.582 1.00 19.15 196 VAL C O 1
ATOM 4331 N N . PHE C 1 194 ? 37.885 85.904 28.392 1.00 17.39 197 PHE C N 1
ATOM 4332 C CA . PHE C 1 194 ? 39.279 86.377 28.305 1.00 20.05 197 PHE C CA 1
ATOM 4333 C C . PHE C 1 194 ? 39.347 87.402 27.200 1.00 19.21 197 PHE C C 1
ATOM 4334 O O . PHE C 1 194 ? 38.848 87.183 26.095 1.00 18.13 197 PHE C O 1
ATOM 4342 N N . GLU C 1 195 ? 39.909 88.543 27.526 1.00 20.56 198 GLU C N 1
ATOM 4343 C CA . GLU C 1 195 ? 40.141 89.591 26.567 1.00 21.99 198 GLU C CA 1
ATOM 4344 C C . GLU C 1 195 ? 41.249 89.183 25.594 1.00 19.80 198 GLU C C 1
ATOM 4345 O O . GLU C 1 195 ? 41.121 89.325 24.384 1.00 23.07 198 GLU C O 1
ATOM 4351 N N . ARG C 1 196 ? 42.351 88.707 26.161 1.00 20.78 199 ARG C N 1
ATOM 4352 C CA . ARG C 1 196 ? 43.540 88.357 25.421 1.00 21.30 199 ARG C CA 1
ATOM 4353 C C . ARG C 1 196 ? 44.508 87.641 26.363 1.00 25.65 199 ARG C C 1
ATOM 4354 O O . ARG C 1 196 ? 44.318 87.640 27.588 1.00 26.93 199 ARG C O 1
ATOM 4362 N N . ASP C 1 197 ? 45.538 87.036 25.799 1.00 27.00 200 ASP C N 1
ATOM 4363 C CA . ASP C 1 197 ? 46.638 86.536 26.617 1.00 31.21 200 ASP C CA 1
ATOM 4364 C C . ASP C 1 197 ? 47.233 87.724 27.380 1.00 33.98 200 ASP C C 1
ATOM 4365 O O . ASP C 1 197 ? 47.496 88.749 26.781 1.00 30.67 200 ASP C O 1
ATOM 4370 N N . GLY C 1 198 ? 47.400 87.595 28.693 1.00 36.40 201 GLY C N 1
ATOM 4371 C CA . GLY C 1 198 ? 47.989 88.652 29.500 1.00 37.62 201 GLY C CA 1
ATOM 4372 C C . GLY C 1 198 ? 47.046 89.769 29.935 1.00 37.73 201 GLY C C 1
ATOM 4373 O O . GLY C 1 198 ? 47.495 90.874 30.234 1.00 36.55 201 GLY C O 1
ATOM 4374 N N . ASP C 1 199 ? 45.742 89.482 29.983 1.00 29.87 202 ASP C N 1
ATOM 4375 C CA . ASP C 1 199 ? 44.739 90.475 30.359 1.00 30.66 202 ASP C CA 1
ATOM 4376 C C . ASP C 1 199 ? 44.511 90.531 31.872 1.00 36.43 202 ASP C C 1
ATOM 4377 O O . ASP C 1 199 ? 43.527 91.111 32.315 1.00 42.52 202 ASP C O 1
ATOM 4382 N N . GLU C 1 200 ? 45.407 89.929 32.651 1.00 34.86 203 GLU C N 1
ATOM 4383 C CA . GLU C 1 200 ? 45.187 89.728 34.097 1.00 41.70 203 GLU C CA 1
ATOM 4384 C C . GLU C 1 200 ? 44.720 90.971 34.859 1.00 43.51 203 GLU C C 1
ATOM 4385 O O . GLU C 1 200 ? 43.954 90.853 35.807 1.00 45.51 203 GLU C O 1
ATOM 4391 N N . ASP C 1 201 ? 45.185 92.149 34.452 1.00 45.15 204 ASP C N 1
ATOM 4392 C CA . ASP C 1 201 ? 44.851 93.381 35.157 1.00 49.59 204 ASP C CA 1
ATOM 4393 C C . ASP C 1 201 ? 44.005 94.319 34.306 1.00 45.91 204 ASP C C 1
ATOM 4394 O O . ASP C 1 201 ? 43.861 95.487 34.650 1.00 48.58 204 ASP C O 1
ATOM 4396 N N . SER C 1 202 ? 43.435 93.816 33.210 1.00 35.34 205 SER C N 1
ATOM 4397 C CA . SER C 1 202 ? 42.695 94.684 32.306 1.00 35.77 205 SER C CA 1
ATOM 4398 C C . SER C 1 202 ? 41.236 94.260 32.112 1.00 33.35 205 SER C C 1
ATOM 4399 O O . SER C 1 202 ? 40.394 95.085 31.746 1.00 34.67 205 SER C O 1
ATOM 4402 N N . TRP C 1 203 ? 40.917 92.994 32.376 1.00 30.52 206 TRP C N 1
ATOM 4403 C CA . TRP C 1 203 ? 39.591 92.492 32.028 1.00 32.04 206 TRP C CA 1
ATOM 4404 C C . TRP C 1 203 ? 38.503 93.023 32.944 1.00 32.16 206 TRP C C 1
ATOM 4405 O O . TRP C 1 203 ? 37.359 93.190 32.520 1.00 30.71 206 TRP C O 1
ATOM 4416 N N . GLN C 1 204 ? 38.868 93.299 34.191 1.00 29.58 207 GLN C N 1
ATOM 4417 C CA . GLN C 1 204 ? 37.907 93.681 35.223 1.00 33.46 207 GLN C CA 1
ATOM 4418 C C . GLN C 1 204 ? 37.113 94.936 34.885 1.00 34.91 207 GLN C C 1
ATOM 4419 O O . GLN C 1 204 ? 35.917 95.005 35.161 1.00 34.02 207 GLN C O 1
ATOM 4425 N N . ALA C 1 205 ? 37.772 95.919 34.277 1.00 39.26 208 ALA C N 1
ATOM 4426 C CA . ALA C 1 205 ? 37.135 97.205 33.981 1.00 43.12 208 ALA C CA 1
ATOM 4427 C C . ALA C 1 205 ? 36.046 97.059 32.921 1.00 43.19 208 ALA C C 1
ATOM 4428 O O . ALA C 1 205 ? 35.172 97.922 32.795 1.00 36.21 208 ALA C O 1
ATOM 4430 N N . LEU C 1 206 ? 36.109 95.965 32.163 1.00 36.77 209 LEU C N 1
ATOM 4431 C CA . LEU C 1 206 ? 35.186 95.734 31.056 1.00 37.51 209 LEU C CA 1
ATOM 4432 C C . LEU C 1 206 ? 34.042 94.793 31.442 1.00 32.45 209 LEU C C 1
ATOM 4433 O O . LEU C 1 206 ? 33.202 94.469 30.603 1.00 32.16 209 LEU C O 1
ATOM 4438 N N . SER C 1 207 ? 33.998 94.392 32.716 1.00 28.82 210 SER C N 1
ATOM 4439 C CA . SER C 1 207 ? 33.151 93.287 33.177 1.00 25.17 210 SER C CA 1
ATOM 4440 C C . SER C 1 207 ? 31.891 93.787 33.851 1.00 26.92 210 SER C C 1
ATOM 4441 O O . SER C 1 207 ? 31.954 94.645 34.728 1.00 30.14 210 SER C O 1
ATOM 4444 N N . GLU C 1 208 ? 30.744 93.241 33.461 1.00 28.13 211 GLU C N 1
ATOM 4445 C CA . GLU C 1 208 ? 29.488 93.582 34.123 1.00 30.06 211 GLU C CA 1
ATOM 4446 C C . GLU C 1 208 ? 29.360 92.888 35.493 1.00 31.75 211 GLU C C 1
ATOM 4447 O O . GLU C 1 208 ? 28.685 93.401 36.382 1.00 33.24 211 GLU C O 1
ATOM 4450 N N . ASP C 1 209 ? 30.004 91.733 35.665 1.00 25.34 212 ASP C N 1
ATOM 4451 C CA . ASP C 1 209 ? 29.999 91.017 36.962 1.00 31.66 212 ASP C CA 1
ATOM 4452 C C . ASP C 1 209 ? 31.343 90.311 37.155 1.00 26.34 212 ASP C C 1
ATOM 4453 O O . ASP C 1 209 ? 31.496 89.161 36.730 1.00 25.02 212 ASP C O 1
ATOM 4458 N N . PRO C 1 210 ? 32.323 91.003 37.760 1.00 27.59 213 PRO C N 1
ATOM 4459 C CA . PRO C 1 210 ? 33.678 90.467 37.935 1.00 25.30 213 PRO C CA 1
ATOM 4460 C C . PRO C 1 210 ? 33.734 89.202 38.767 1.00 26.98 213 PRO C C 1
ATOM 4461 O O . PRO C 1 210 ? 34.610 88.382 38.522 1.00 27.77 213 PRO C O 1
ATOM 4465 N N . ALA C 1 211 ? 32.825 89.039 39.733 1.00 29.23 214 ALA C N 1
ATOM 4466 C CA . ALA C 1 211 ? 32.786 87.814 40.534 1.00 25.09 214 ALA C CA 1
ATOM 4467 C C . ALA C 1 211 ? 32.414 86.611 39.661 1.00 26.34 214 ALA C C 1
ATOM 4468 O O . ALA C 1 211 ? 33.062 85.562 39.709 1.00 26.39 214 ALA C O 1
ATOM 4470 N N . ALA C 1 212 ? 31.381 86.770 38.844 1.00 23.18 215 ALA C N 1
ATOM 4471 C CA . ALA C 1 212 ? 30.989 85.691 37.951 1.00 23.33 215 ALA C CA 1
ATOM 4472 C C . ALA C 1 212 ? 32.086 85.438 36.918 1.00 22.03 215 ALA C C 1
ATOM 4473 O O . ALA C 1 212 ? 32.407 84.292 36.623 1.00 20.93 215 ALA C O 1
ATOM 4475 N N . GLN C 1 213 ? 32.674 86.511 36.392 1.00 20.50 216 GLN C N 1
ATOM 4476 C CA . GLN C 1 213 ? 33.647 86.337 35.320 1.00 20.36 216 GLN C CA 1
ATOM 4477 C C . GLN C 1 213 ? 34.878 85.576 35.855 1.00 21.81 216 GLN C C 1
ATOM 4478 O O . GLN C 1 213 ? 35.430 84.740 35.176 1.00 21.67 216 GLN C O 1
ATOM 4484 N N . GLU C 1 214 ? 35.278 85.829 37.091 1.00 25.47 217 GLU C N 1
ATOM 4485 C CA . GLU C 1 214 ? 36.441 85.149 37.632 1.00 23.17 217 GLU C CA 1
ATOM 4486 C C . GLU C 1 214 ? 36.143 83.668 37.799 1.00 25.74 217 GLU C C 1
ATOM 4487 O O . GLU C 1 214 ? 36.994 82.821 37.525 1.00 24.52 217 GLU C O 1
ATOM 4493 N N . ARG C 1 215 ? 34.925 83.355 38.231 1.00 29.02 218 ARG C N 1
ATOM 4494 C CA . ARG C 1 215 ? 34.477 81.968 38.330 1.00 28.25 218 ARG C CA 1
ATOM 4495 C C . ARG C 1 215 ? 34.570 81.273 36.957 1.00 26.85 218 ARG C C 1
ATOM 4496 O O . ARG C 1 215 ? 35.064 80.145 36.849 1.00 24.82 218 ARG C O 1
ATOM 4504 N N . SER C 1 216 ? 34.140 81.971 35.906 1.00 21.17 219 SER C N 1
ATOM 4505 C CA . SER C 1 216 ? 34.180 81.437 34.542 1.00 20.03 219 SER C CA 1
ATOM 4506 C C . SER C 1 216 ? 35.614 81.265 34.009 1.00 21.40 219 SER C C 1
ATOM 4507 O O . SER C 1 216 ? 35.939 80.252 33.391 1.00 22.79 219 SER C O 1
ATOM 4510 N N . ARG C 1 217 ? 36.472 82.244 34.270 1.00 20.32 220 ARG C N 1
ATOM 4511 C CA . ARG C 1 217 ? 37.877 82.177 33.837 1.00 21.13 220 ARG C CA 1
ATOM 4512 C C . ARG C 1 217 ? 38.562 80.961 34.452 1.00 25.06 220 ARG C C 1
ATOM 4513 O O . ARG C 1 217 ? 39.237 80.213 33.746 1.00 24.64 220 ARG C O 1
ATOM 4521 N N . LYS C 1 218 ? 38.369 80.748 35.756 1.00 26.24 221 LYS C N 1
ATOM 4522 C CA . LYS C 1 218 ? 38.935 79.573 36.425 1.00 24.83 221 LYS C CA 1
ATOM 4523 C C . LYS C 1 218 ? 38.397 78.267 35.850 1.00 29.35 221 LYS C C 1
ATOM 4524 O O . LYS C 1 218 ? 39.167 77.349 35.623 1.00 29.63 221 LYS C O 1
ATOM 4527 N N . ARG C 1 219 ? 37.084 78.187 35.618 1.00 25.27 222 ARG C N 1
ATOM 4528 C CA . ARG C 1 219 ? 36.469 76.986 35.035 1.00 29.16 222 ARG C CA 1
ATOM 4529 C C . ARG C 1 219 ? 37.120 76.649 33.691 1.00 25.41 222 ARG C C 1
ATOM 4530 O O . ARG C 1 219 ? 37.479 75.502 33.422 1.00 27.12 222 ARG C O 1
ATOM 4538 N N . VAL C 1 220 ? 37.285 77.670 32.861 1.00 23.10 223 VAL C N 1
ATOM 4539 C CA . VAL C 1 220 ? 37.829 77.488 31.520 1.00 23.88 223 VAL C CA 1
ATOM 4540 C C . VAL C 1 220 ? 39.272 77.031 31.597 1.00 26.38 223 VAL C C 1
ATOM 4541 O O . VAL C 1 220 ? 39.671 76.121 30.886 1.00 29.12 223 VAL C O 1
ATOM 4545 N N . LEU C 1 221 ? 40.046 77.636 32.487 1.00 25.18 224 LEU C N 1
ATOM 4546 C CA . LEU C 1 221 ? 41.461 77.316 32.561 1.00 29.99 224 LEU C CA 1
ATOM 4547 C C . LEU C 1 221 ? 41.688 75.891 33.084 1.00 38.59 224 LEU C C 1
ATOM 4548 O O . LEU C 1 221 ? 42.738 75.295 32.852 1.00 37.00 224 LEU C O 1
ATOM 4553 N N . VAL C 1 222 ? 40.712 75.330 33.784 1.00 37.64 225 VAL C N 1
ATOM 4554 C CA . VAL C 1 222 ? 40.868 73.965 34.266 1.00 36.04 225 VAL C CA 1
ATOM 4555 C C . VAL C 1 222 ? 40.849 72.962 33.100 1.00 34.17 225 VAL C C 1
ATOM 4556 O O . VAL C 1 222 ? 41.548 71.953 33.152 1.00 33.62 225 VAL C O 1
ATOM 4560 N N . VAL C 1 223 ? 40.061 73.236 32.055 1.00 30.42 226 VAL C N 1
ATOM 4561 C CA . VAL C 1 223 ? 39.876 72.258 30.970 1.00 34.43 226 VAL C CA 1
ATOM 4562 C C . VAL C 1 223 ? 40.629 72.608 29.690 1.00 30.96 226 VAL C C 1
ATOM 4563 O O . VAL C 1 223 ? 41.053 71.726 28.948 1.00 25.97 226 VAL C O 1
ATOM 4567 N N . ALA C 1 224 ? 40.837 73.890 29.446 1.00 26.24 227 ALA C N 1
ATOM 4568 C CA . ALA C 1 224 ? 41.394 74.313 28.164 1.00 23.05 227 ALA C CA 1
ATOM 4569 C C . ALA C 1 224 ? 42.868 74.001 28.003 1.00 28.72 227 ALA C C 1
ATOM 4570 O O . ALA C 1 224 ? 43.661 74.232 28.914 1.00 26.21 227 ALA C O 1
ATOM 4572 N N . ASP C 1 225 ? 43.229 73.514 26.820 1.00 25.89 228 ASP C N 1
ATOM 4573 C CA . ASP C 1 225 ? 44.609 73.554 26.349 1.00 25.90 228 ASP C CA 1
ATOM 4574 C C . ASP C 1 225 ? 44.872 74.761 25.439 1.00 24.50 228 ASP C C 1
ATOM 4575 O O . ASP C 1 225 ? 46.006 75.219 25.334 1.00 26.79 228 ASP C O 1
ATOM 4580 N N . VAL C 1 226 ? 43.822 75.244 24.781 1.00 23.53 229 VAL C N 1
ATOM 4581 C CA . VAL C 1 226 ? 43.886 76.437 23.954 1.00 20.49 229 VAL C CA 1
ATOM 4582 C C . VAL C 1 226 ? 42.637 77.270 24.196 1.00 20.06 229 VAL C C 1
ATOM 4583 O O . VAL C 1 226 ? 41.544 76.745 24.222 1.00 18.76 229 VAL C O 1
ATOM 4587 N N . VAL C 1 227 ? 42.834 78.572 24.354 1.00 18.26 230 VAL C N 1
ATOM 4588 C CA . VAL C 1 227 ? 41.751 79.505 24.480 1.00 20.49 230 VAL C CA 1
ATOM 4589 C C . VAL C 1 227 ? 41.756 80.438 23.298 1.00 16.21 230 VAL C C 1
ATOM 4590 O O . VAL C 1 227 ? 42.788 80.959 22.919 1.00 19.10 230 VAL C O 1
ATOM 4594 N N . VAL C 1 228 ? 40.579 80.663 22.717 1.00 17.99 231 VAL C N 1
ATOM 4595 C CA . VAL C 1 228 ? 40.406 81.738 21.732 1.00 17.21 231 VAL C CA 1
ATOM 4596 C C . VAL C 1 228 ? 39.687 82.878 22.426 1.00 13.92 231 VAL C C 1
ATOM 4597 O O . VAL C 1 228 ? 38.473 82.771 22.704 1.00 16.23 231 VAL C O 1
ATOM 4601 N N . PRO C 1 229 ? 40.411 83.953 22.729 1.00 14.25 232 PRO C N 1
ATOM 4602 C CA . PRO C 1 229 ? 39.766 85.032 23.465 1.00 15.06 232 PRO C CA 1
ATOM 4603 C C . PRO C 1 229 ? 39.094 85.997 22.513 1.00 19.49 232 PRO C C 1
ATOM 4604 O O . PRO C 1 229 ? 39.310 85.926 21.314 1.00 17.25 232 PRO C O 1
ATOM 4608 N N . GLY C 1 230 ? 38.322 86.918 23.069 1.00 17.64 233 GLY C N 1
ATOM 4609 C CA . GLY C 1 230 ? 37.532 87.807 22.266 1.00 17.64 233 GLY C CA 1
ATOM 4610 C C . GLY C 1 230 ? 38.310 88.846 21.488 1.00 18.57 233 GLY C C 1
ATOM 4611 O O . GLY C 1 230 ? 37.907 89.193 20.389 1.00 20.16 233 GLY C O 1
ATOM 4612 N N . HIS C 1 231 ? 39.425 89.328 22.056 1.00 16.45 234 HIS C N 1
ATOM 4613 C CA . HIS C 1 231 ? 40.149 90.489 21.526 1.00 18.81 234 HIS C CA 1
ATOM 4614 C C . HIS C 1 231 ? 41.645 90.330 21.460 1.00 15.59 234 HIS C C 1
ATOM 4615 O O . HIS C 1 231 ? 42.416 91.283 21.666 1.00 17.80 234 HIS C O 1
ATOM 4622 N N . GLY C 1 232 ? 42.039 89.126 21.084 1.00 17.83 235 GLY C N 1
ATOM 4623 C CA . GLY C 1 232 ? 43.421 88.843 20.811 1.00 18.22 235 GLY C CA 1
ATOM 4624 C C . GLY C 1 232 ? 43.597 87.493 20.159 1.00 18.18 235 GLY C C 1
ATOM 4625 O O . GLY C 1 232 ? 42.623 86.733 19.980 1.00 17.03 235 GLY C O 1
ATOM 4626 N N . PRO C 1 233 ? 44.854 87.166 19.838 1.00 23.16 236 PRO C N 1
ATOM 4627 C CA . PRO C 1 233 ? 45.132 85.851 19.279 1.00 20.10 236 PRO C CA 1
ATOM 4628 C C . PRO C 1 233 ? 44.929 84.715 20.284 1.00 23.17 236 PRO C C 1
ATOM 4629 O O . PRO C 1 233 ? 45.009 84.907 21.486 1.00 19.93 236 PRO C O 1
ATOM 4633 N N . PRO C 1 234 ? 44.690 83.508 19.779 1.00 18.99 237 PRO C N 1
ATOM 4634 C CA . PRO C 1 234 ? 44.556 82.341 20.657 1.00 18.33 237 PRO C CA 1
ATOM 4635 C C . PRO C 1 234 ? 45.825 82.105 21.416 1.00 22.89 237 PRO C C 1
ATOM 4636 O O . PRO C 1 234 ? 46.890 82.473 20.924 1.00 21.08 237 PRO C O 1
ATOM 4640 N N . PHE C 1 235 ? 45.709 81.506 22.593 1.00 21.98 238 PHE C N 1
ATOM 4641 C CA . PHE C 1 235 ? 46.877 81.159 23.381 1.00 22.44 238 PHE C CA 1
ATOM 4642 C C . PHE C 1 235 ? 46.749 79.767 23.948 1.00 23.73 238 PHE C C 1
ATOM 4643 O O . PHE C 1 235 ? 45.660 79.248 24.102 1.00 22.44 238 PHE C O 1
ATOM 4651 N N . ARG C 1 236 ? 47.900 79.174 24.237 1.00 22.75 239 ARG C N 1
ATOM 4652 C CA . ARG C 1 236 ? 47.968 77.894 24.893 1.00 25.95 239 ARG C CA 1
ATOM 4653 C C . ARG C 1 236 ? 47.986 78.073 26.402 1.00 29.02 239 ARG C C 1
ATOM 4654 O O . ARG C 1 236 ? 48.552 79.044 26.917 1.00 30.79 239 ARG C O 1
ATOM 4662 N N . VAL C 1 237 ? 47.370 77.115 27.084 1.00 29.64 240 VAL C N 1
ATOM 4663 C CA . VAL C 1 237 ? 47.385 77.005 28.537 1.00 31.31 240 VAL C CA 1
ATOM 4664 C C . VAL C 1 237 ? 48.261 75.815 28.934 1.00 41.23 240 VAL C C 1
ATOM 4665 O O . VAL C 1 237 ? 47.994 74.680 28.522 1.00 38.60 240 VAL C O 1
ATOM 4669 N N . LEU C 1 238 ? 49.298 76.079 29.726 1.00 44.09 241 LEU C N 1
ATOM 4670 C CA . LEU C 1 238 ? 50.312 75.072 30.056 1.00 55.07 241 LEU C CA 1
ATOM 4671 C C . LEU C 1 238 ? 50.231 74.631 31.516 1.00 61.32 241 LEU C C 1
ATOM 4672 O O . LEU C 1 238 ? 49.949 75.438 32.404 1.00 64.34 241 LEU C O 1
ATOM 4677 N N . ARG D 1 2 ? -3.756 37.034 33.08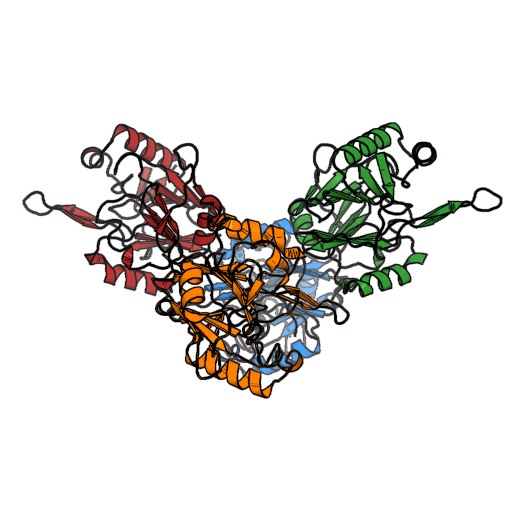7 1.00 46.22 5 ARG D N 1
ATOM 4678 C CA . ARG D 1 2 ? -4.390 36.191 32.076 1.00 45.19 5 ARG D CA 1
ATOM 4679 C C . ARG D 1 2 ? -3.570 36.187 30.792 1.00 50.28 5 ARG D C 1
ATOM 4680 O O . ARG D 1 2 ? -2.857 37.154 30.491 1.00 54.57 5 ARG D O 1
ATOM 4682 N N . THR D 1 3 ? -3.665 35.092 30.047 1.00 47.87 6 THR D N 1
ATOM 4683 C CA . THR D 1 3 ? -2.981 34.982 28.767 1.00 47.87 6 THR D CA 1
ATOM 4684 C C . THR D 1 3 ? -3.893 34.353 27.734 1.00 51.30 6 THR D C 1
ATOM 4685 O O . THR D 1 3 ? -4.648 33.431 28.040 1.00 57.34 6 THR D O 1
ATOM 4689 N N . GLU D 1 4 ? -3.824 34.869 26.512 1.00 48.93 7 GLU D N 1
ATOM 4690 C CA . GLU D 1 4 ? -4.605 34.339 25.405 1.00 47.07 7 GLU D CA 1
ATOM 4691 C C . GLU D 1 4 ? -3.700 34.105 24.201 1.00 43.87 7 GLU D C 1
ATOM 4692 O O . GLU D 1 4 ? -2.853 34.948 23.906 1.00 42.07 7 GLU D O 1
ATOM 4694 N N . PRO D 1 5 ? -3.862 32.962 23.509 1.00 43.06 8 PRO D N 1
ATOM 4695 C CA . PRO D 1 5 ? -3.043 32.747 22.310 1.00 52.15 8 PRO D CA 1
ATOM 4696 C C . PRO D 1 5 ? -3.303 33.824 21.269 1.00 49.89 8 PRO D C 1
ATOM 4697 O O . PRO D 1 5 ? -4.448 34.222 21.063 1.00 47.57 8 PRO D O 1
ATOM 4701 N N . LEU D 1 6 ? -2.243 34.296 20.629 1.00 42.75 9 LEU D N 1
ATOM 4702 C CA . LEU D 1 6 ? -2.349 35.454 19.764 1.00 49.27 9 LEU D CA 1
ATOM 4703 C C . LEU D 1 6 ? -2.735 35.002 18.372 1.00 56.23 9 LEU D C 1
ATOM 4704 O O . LEU D 1 6 ? -1.920 34.445 17.641 1.00 64.94 9 LEU D O 1
ATOM 4709 N N . CYS D 1 7 ? -3.997 35.229 18.026 1.00 56.48 10 CYS D N 1
ATOM 4710 C CA . CYS D 1 7 ? -4.532 34.812 16.743 1.00 63.21 10 CYS D CA 1
ATOM 4711 C C . CYS D 1 7 ? -4.437 35.964 15.759 1.00 74.30 10 CYS D C 1
ATOM 4712 O O . CYS D 1 7 ? -4.294 37.130 16.150 1.00 80.04 10 CYS D O 1
ATOM 4714 N N . GLY D 1 8 ? -4.518 35.624 14.479 1.00 72.51 11 GLY D N 1
ATOM 4715 C CA . GLY D 1 8 ? -4.415 36.598 13.411 1.00 69.35 11 GLY D CA 1
ATOM 4716 C C . GLY D 1 8 ? -3.774 35.968 12.190 1.00 63.65 11 GLY D C 1
ATOM 4717 O O . GLY D 1 8 ? -3.410 34.791 12.197 1.00 61.58 11 GLY D O 1
ATOM 4718 N N . ALA D 1 9 ? -3.631 36.767 11.142 1.00 53.96 12 ALA D N 1
ATOM 4719 C CA . ALA D 1 9 ? -3.072 36.309 9.886 1.00 44.67 12 ALA D CA 1
ATOM 4720 C C . ALA D 1 9 ? -1.665 35.696 10.063 1.00 39.46 12 ALA D C 1
ATOM 4721 O O . ALA D 1 9 ? -0.829 36.295 10.717 1.00 36.71 12 ALA D O 1
ATOM 4723 N N . SER D 1 10 ? -1.426 34.502 9.502 1.00 36.76 13 SER D N 1
ATOM 4724 C CA . SER D 1 10 ? -0.100 33.839 9.555 1.00 35.38 13 SER D CA 1
ATOM 4725 C C . SER D 1 10 ? 0.688 34.198 8.278 1.00 29.67 13 SER D C 1
ATOM 4726 O O . SER D 1 10 ? 0.077 34.334 7.229 1.00 29.33 13 SER D O 1
ATOM 4729 N N . PRO D 1 11 ? 2.035 34.371 8.364 1.00 28.71 14 PRO D N 1
ATOM 4730 C CA . PRO D 1 11 ? 2.825 34.339 9.598 1.00 29.24 14 PRO D CA 1
ATOM 4731 C C . PRO D 1 11 ? 2.466 35.494 10.473 1.00 30.89 14 PRO D C 1
ATOM 4732 O O . PRO D 1 11 ? 2.096 36.537 9.952 1.00 33.37 14 PRO D O 1
ATOM 4736 N N . LEU D 1 12 ? 2.563 35.316 11.782 1.00 26.83 15 LEU D N 1
ATOM 4737 C CA . LEU D 1 12 ? 2.213 36.374 12.674 1.00 21.93 15 LEU D CA 1
ATOM 4738 C C . LEU D 1 12 ? 3.239 37.476 12.561 1.00 21.15 15 LEU D C 1
ATOM 4739 O O . LEU D 1 12 ? 4.411 37.287 12.872 1.00 19.99 15 LEU D O 1
ATOM 4744 N N . LEU D 1 13 ? 2.731 38.634 12.174 1.00 23.98 16 LEU D N 1
ATOM 4745 C CA . LEU D 1 13 ? 3.490 39.831 11.985 1.00 21.82 16 LEU D CA 1
ATOM 4746 C C . LEU D 1 13 ? 3.042 40.842 13.016 1.00 22.92 16 LEU D C 1
ATOM 4747 O O . LEU D 1 13 ? 1.862 41.160 13.120 1.00 24.31 16 LEU D O 1
ATOM 4752 N N . VAL D 1 14 ? 3.982 41.328 13.805 1.00 22.40 17 VAL D N 1
ATOM 4753 C CA . VAL D 1 14 ? 3.722 42.418 14.743 1.00 23.45 17 VAL D CA 1
ATOM 4754 C C . VAL D 1 14 ? 4.486 43.654 14.280 1.00 23.56 17 VAL D C 1
ATOM 4755 O O . VAL D 1 14 ? 5.699 43.785 14.518 1.00 24.42 17 VAL D O 1
ATOM 4759 N N . PRO D 1 15 ? 3.792 44.575 13.619 1.00 24.81 18 PRO D N 1
ATOM 4760 C CA . PRO D 1 15 ? 4.524 45.719 13.088 1.00 28.88 18 PRO D CA 1
ATOM 4761 C C . PRO D 1 15 ? 5.065 46.573 14.226 1.00 34.59 18 PRO D C 1
ATOM 4762 O O . PRO D 1 15 ? 4.514 46.547 15.336 1.00 29.37 18 PRO D O 1
ATOM 4766 N N . GLY D 1 16 ? 6.115 47.326 13.955 1.00 28.88 19 GLY D N 1
ATOM 4767 C CA . GLY D 1 16 ? 6.572 48.288 14.937 1.00 30.06 19 GLY D CA 1
ATOM 4768 C C . GLY D 1 16 ? 7.585 49.231 14.356 1.00 30.40 19 GLY D C 1
ATOM 4769 O O . GLY D 1 16 ? 7.947 49.166 13.188 1.00 31.71 19 GLY D O 1
ATOM 4770 N N . ASP D 1 17 ? 8.062 50.098 15.226 1.00 33.91 20 ASP D N 1
ATOM 4771 C CA . ASP D 1 17 ? 8.993 51.139 14.879 1.00 35.46 20 ASP D CA 1
ATOM 4772 C C . ASP D 1 17 ? 9.784 51.369 16.159 1.00 32.34 20 ASP D C 1
ATOM 4773 O O . ASP D 1 17 ? 9.196 51.629 17.203 1.00 35.63 20 ASP D O 1
ATOM 4778 N N . PRO D 1 18 ? 11.108 51.235 16.095 1.00 28.09 21 PRO D N 1
ATOM 4779 C CA . PRO D 1 18 ? 11.963 50.914 14.943 1.00 27.94 21 PRO D CA 1
ATOM 4780 C C . PRO D 1 18 ? 12.047 49.436 14.549 1.00 28.28 21 PRO D C 1
ATOM 4781 O O . PRO D 1 18 ? 12.711 49.154 13.551 1.00 32.82 21 PRO D O 1
ATOM 4785 N N . TYR D 1 19 ? 11.456 48.519 15.305 1.00 24.01 22 TYR D N 1
ATOM 4786 C CA . TYR D 1 19 ? 11.551 47.085 14.922 1.00 22.38 22 TYR D CA 1
ATOM 4787 C C . TYR D 1 19 ? 10.206 46.413 14.807 1.00 22.33 22 TYR D C 1
ATOM 4788 O O . TYR D 1 19 ? 9.362 46.557 15.678 1.00 24.53 22 TYR D O 1
ATOM 4797 N N . SER D 1 20 ? 10.027 45.650 13.730 1.00 26.45 23 SER D N 1
ATOM 4798 C CA . SER D 1 20 ? 8.895 44.743 13.594 1.00 22.30 23 SER D CA 1
ATOM 4799 C C . SER D 1 20 ? 9.339 43.324 13.956 1.00 22.81 23 SER D C 1
ATOM 4800 O O . SER D 1 20 ? 10.527 43.009 13.945 1.00 20.19 23 SER D O 1
ATOM 4803 N N . VAL D 1 21 ? 8.379 42.474 14.270 1.00 19.82 24 VAL D N 1
ATOM 4804 C CA . VAL D 1 21 ? 8.660 41.117 14.669 1.00 18.81 24 VAL D CA 1
ATOM 4805 C C . VAL D 1 21 ? 7.761 40.192 13.854 1.00 19.95 24 VAL D C 1
ATOM 4806 O O . VAL D 1 21 ? 6.572 40.428 13.754 1.00 21.27 24 VAL D O 1
ATOM 4810 N N . VAL D 1 22 ? 8.338 39.165 13.248 1.00 17.68 25 VAL D N 1
ATOM 4811 C CA . VAL D 1 22 ? 7.560 38.187 12.502 1.00 17.64 25 VAL D CA 1
ATOM 4812 C C . VAL D 1 22 ? 7.903 36.794 12.987 1.00 16.94 25 VAL D C 1
ATOM 4813 O O . VAL D 1 22 ? 9.066 36.424 12.993 1.00 16.01 25 VAL D O 1
ATOM 4817 N N . VAL D 1 23 ? 6.897 36.012 13.358 1.00 17.54 26 VAL D N 1
ATOM 4818 C CA . VAL D 1 23 ? 7.138 34.654 13.786 1.00 17.52 26 VAL D CA 1
ATOM 4819 C C . VAL D 1 23 ? 7.121 33.818 12.515 1.00 16.72 26 VAL D C 1
ATOM 4820 O O . VAL D 1 23 ? 6.092 33.631 11.869 1.00 19.12 26 VAL D O 1
ATOM 4824 N N . LEU D 1 24 ? 8.303 33.422 12.091 1.00 18.58 27 LEU D N 1
ATOM 4825 C CA . LEU D 1 24 ? 8.457 32.716 10.826 1.00 15.19 27 LEU D CA 1
ATOM 4826 C C . LEU D 1 24 ? 7.933 31.297 10.922 1.00 17.93 27 LEU D C 1
ATOM 4827 O O . LEU D 1 24 ? 7.265 30.829 10.004 1.00 20.00 27 LEU D O 1
ATOM 4832 N N . LEU D 1 25 ? 8.258 30.609 12.016 1.00 15.73 28 LEU D N 1
ATOM 4833 C CA . LEU D 1 25 ? 7.832 29.243 12.248 1.00 16.11 28 LEU D CA 1
ATOM 4834 C C . LEU D 1 25 ? 7.428 29.093 13.697 1.00 16.92 28 LEU D C 1
ATOM 4835 O O . LEU D 1 25 ? 8.178 29.451 14.600 1.00 18.38 28 LEU D O 1
ATOM 4840 N N . GLN D 1 26 ? 6.225 28.605 13.926 1.00 16.43 29 GLN D N 1
ATOM 4841 C CA . GLN D 1 26 ? 5.718 28.453 15.298 1.00 14.90 29 GLN D CA 1
ATOM 4842 C C . GLN D 1 26 ? 6.134 27.093 15.812 1.00 17.85 29 GLN D C 1
ATOM 4843 O O . GLN D 1 26 ? 6.039 26.094 15.097 1.00 18.32 29 GLN D O 1
ATOM 4849 N N . GLY D 1 27 ? 6.639 27.064 17.036 1.00 18.23 30 GLY D N 1
ATOM 4850 C CA . GLY D 1 27 ? 7.126 25.840 17.600 1.00 17.62 30 GLY D CA 1
ATOM 4851 C C . GLY D 1 27 ? 5.995 24.877 17.963 1.00 16.63 30 GLY D C 1
ATOM 4852 O O . GLY D 1 27 ? 4.810 25.240 18.023 1.00 13.33 30 GLY D O 1
ATOM 4853 N N . TYR D 1 28 ? 6.364 23.631 18.167 1.00 12.67 31 TYR D N 1
ATOM 4854 C CA . TYR D 1 28 ? 5.417 22.638 18.640 1.00 17.50 31 TYR D CA 1
ATOM 4855 C C . TYR D 1 28 ? 6.163 21.551 19.401 1.00 20.55 31 TYR D C 1
ATOM 4856 O O . TYR D 1 28 ? 7.382 21.417 19.300 1.00 17.52 31 TYR D O 1
ATOM 4865 N N . ALA D 1 29 ? 5.419 20.757 20.156 1.00 20.09 32 ALA D N 1
ATOM 4866 C CA . ALA D 1 29 ? 5.964 19.556 20.786 1.00 17.07 32 ALA D CA 1
ATOM 4867 C C . ALA D 1 29 ? 4.769 18.654 21.031 1.00 25.28 32 ALA D C 1
ATOM 4868 O O . ALA D 1 29 ? 3.940 18.920 21.913 1.00 25.38 32 ALA D O 1
ATOM 4870 N N . GLU D 1 30 ? 4.675 17.614 20.214 1.00 19.33 33 GLU D N 1
ATOM 4871 C CA . GLU D 1 30 ? 3.481 16.773 20.120 1.00 23.78 33 GLU D CA 1
ATOM 4872 C C . GLU D 1 30 ? 3.775 15.358 20.623 1.00 24.44 33 GLU D C 1
ATOM 4873 O O . GLU D 1 30 ? 4.612 14.666 20.039 1.00 23.23 33 GLU D O 1
ATOM 4877 N N . PRO D 1 31 ? 3.111 14.928 21.707 1.00 25.88 34 PRO D N 1
ATOM 4878 C CA . PRO D 1 31 ? 3.299 13.520 22.086 1.00 27.64 34 PRO D CA 1
ATOM 4879 C C . PRO D 1 31 ? 2.642 12.565 21.082 1.00 29.65 34 PRO D C 1
ATOM 4880 O O . PRO D 1 31 ? 1.925 13.008 20.188 1.00 27.30 34 PRO D O 1
ATOM 4884 N N . GLU D 1 32 ? 2.900 11.269 21.222 1.00 25.39 35 GLU D N 1
ATOM 4885 C CA . GLU D 1 32 ? 2.363 10.262 20.299 1.00 27.98 35 GLU D CA 1
ATOM 4886 C C . GLU D 1 32 ? 1.274 9.416 20.946 1.00 35.06 35 GLU D C 1
ATOM 4887 O O . GLU D 1 32 ? 1.091 9.459 22.162 1.00 35.07 35 GLU D O 1
ATOM 4893 N N . GLY D 1 33 ? 0.541 8.669 20.122 1.00 31.25 36 GLY D N 1
ATOM 4894 C CA . GLY D 1 33 ? -0.579 7.868 20.589 1.00 36.38 36 GLY D CA 1
ATOM 4895 C C . GLY D 1 33 ? -0.162 6.784 21.560 1.00 40.69 36 GLY D C 1
ATOM 4896 O O . GLY D 1 33 ? -0.919 6.414 22.453 1.00 47.88 36 GLY D O 1
ATOM 4897 N N . VAL D 1 34 ? 1.045 6.260 21.379 1.00 31.35 37 VAL D N 1
ATOM 4898 C CA . VAL D 1 34 ? 1.591 5.267 22.292 1.00 29.29 37 VAL D CA 1
ATOM 4899 C C . VAL D 1 34 ? 3.079 5.504 22.472 1.00 29.84 37 VAL D C 1
ATOM 4900 O O . VAL D 1 34 ? 3.769 5.931 21.545 1.00 24.31 37 VAL D O 1
ATOM 4904 N N . GLY D 1 35 ? 3.577 5.228 23.669 1.00 33.17 38 GLY D N 1
ATOM 4905 C CA . GLY D 1 35 ? 4.979 5.457 23.970 1.00 32.12 38 GLY D CA 1
ATOM 4906 C C . GLY D 1 35 ? 5.272 6.897 24.331 1.00 28.95 38 GLY D C 1
ATOM 4907 O O . GLY D 1 35 ? 4.370 7.730 24.377 1.00 29.72 38 GLY D O 1
ATOM 4908 N N . ASP D 1 36 ? 6.553 7.189 24.523 1.00 23.69 39 ASP D N 1
ATOM 4909 C CA . ASP D 1 36 ? 6.985 8.441 25.144 1.00 27.37 39 ASP D CA 1
ATOM 4910 C C . ASP D 1 36 ? 7.742 9.360 24.205 1.00 23.32 39 ASP D C 1
ATOM 4911 O O . ASP D 1 36 ? 8.348 10.343 24.639 1.00 20.02 39 ASP D O 1
ATOM 4916 N N . ALA D 1 37 ? 7.701 9.082 22.918 1.00 18.87 40 ALA D N 1
ATOM 4917 C CA . ALA D 1 37 ? 8.429 9.925 21.980 1.00 17.92 40 ALA D CA 1
ATOM 4918 C C . ALA D 1 37 ? 7.666 11.203 21.740 1.00 21.21 40 ALA D C 1
ATOM 4919 O O . ALA D 1 37 ? 6.455 11.234 21.883 1.00 19.86 40 ALA D O 1
ATOM 4921 N N . VAL D 1 38 ? 8.378 12.240 21.322 1.00 17.87 41 VAL D N 1
ATOM 4922 C CA . VAL D 1 38 ? 7.793 13.555 21.086 1.00 20.71 41 VAL D CA 1
ATOM 4923 C C . VAL D 1 38 ? 8.358 14.132 19.820 1.00 21.76 41 VAL D C 1
ATOM 4924 O O . VAL D 1 38 ? 9.571 14.159 19.644 1.00 21.54 41 VAL D O 1
ATOM 4928 N N . ARG D 1 39 ? 7.487 14.585 18.932 1.00 16.30 42 ARG D N 1
ATOM 4929 C CA . ARG D 1 39 ? 7.907 15.251 17.717 1.00 14.93 42 ARG D CA 1
ATOM 4930 C C . ARG D 1 39 ? 7.916 16.722 18.053 1.00 18.39 42 ARG D C 1
ATOM 4931 O O . ARG D 1 39 ? 6.910 17.237 18.536 1.00 24.15 42 ARG D O 1
ATOM 4939 N N . ALA D 1 40 ? 9.029 17.402 17.824 1.00 19.29 43 ALA D N 1
ATOM 4940 C CA . ALA D 1 40 ? 9.132 18.794 18.232 1.00 16.23 43 ALA D CA 1
ATOM 4941 C C . ALA D 1 40 ? 10.019 19.629 17.332 1.00 16.36 43 ALA D C 1
ATOM 4942 O O . ALA D 1 40 ? 10.901 19.129 16.648 1.00 14.45 43 ALA D O 1
ATOM 4944 N N . ASP D 1 41 ? 9.806 20.936 17.412 1.00 14.06 44 ASP D N 1
ATOM 4945 C CA . ASP D 1 41 ? 10.671 21.901 16.750 1.00 15.71 44 ASP D CA 1
ATOM 4946 C C . ASP D 1 41 ? 10.425 23.226 17.414 1.00 14.28 44 ASP D C 1
ATOM 4947 O O . ASP D 1 41 ? 9.330 23.467 17.939 1.00 14.32 44 ASP D O 1
ATOM 4952 N N . GLY D 1 42 ? 11.458 24.067 17.420 1.00 12.15 45 GLY D N 1
ATOM 4953 C CA . GLY D 1 42 ? 11.417 25.335 18.109 1.00 12.68 45 GLY D CA 1
ATOM 4954 C C . GLY D 1 42 ? 10.910 26.475 17.252 1.00 13.91 45 GLY D C 1
ATOM 4955 O O . GLY D 1 42 ? 11.065 26.462 16.038 1.00 15.28 45 GLY D O 1
ATOM 4956 N N . SER D 1 43 ? 10.311 27.475 17.891 1.00 14.43 46 SER D N 1
ATOM 4957 C CA . SER D 1 43 ? 9.873 28.673 17.171 1.00 13.42 46 SER D CA 1
ATOM 4958 C C . SER D 1 43 ? 11.060 29.406 16.607 1.00 13.63 46 SER D C 1
ATOM 4959 O O . SER D 1 43 ? 12.175 29.375 17.183 1.00 14.99 46 SER D O 1
ATOM 4962 N N . VAL D 1 44 ? 10.824 30.057 15.484 1.00 14.01 47 VAL D N 1
ATOM 4963 C CA . VAL D 1 44 ? 11.803 30.918 14.821 1.00 14.30 47 VAL D CA 1
ATOM 4964 C C . VAL D 1 44 ? 11.159 32.274 14.562 1.00 14.70 47 VAL D C 1
ATOM 4965 O O . VAL D 1 44 ? 10.078 32.366 13.974 1.00 14.54 47 VAL D O 1
ATOM 4969 N N . THR D 1 45 ? 11.843 33.312 15.048 1.00 12.01 48 THR D N 1
ATOM 4970 C CA . THR D 1 45 ? 11.370 34.675 14.957 1.00 10.75 48 THR D CA 1
ATOM 4971 C C . THR D 1 45 ? 12.362 35.572 14.259 1.00 11.93 48 THR D C 1
ATOM 4972 O O . THR D 1 45 ? 13.579 35.432 14.442 1.00 16.02 48 THR D O 1
ATOM 4976 N N . LEU D 1 46 ? 11.836 36.480 13.445 1.00 15.63 49 LEU D N 1
ATOM 4977 C CA . LEU D 1 46 ? 12.637 37.466 12.734 1.00 12.92 49 LEU D CA 1
ATOM 4978 C C . LEU D 1 46 ? 12.357 38.845 13.268 1.00 15.20 49 LEU D C 1
ATOM 4979 O O . LEU D 1 46 ? 11.214 39.253 13.326 1.00 16.88 49 LEU D O 1
ATOM 4984 N N . VAL D 1 47 ? 13.403 39.581 13.618 1.00 13.72 50 VAL D N 1
ATOM 4985 C CA . VAL D 1 47 ? 13.246 40.987 14.092 1.00 13.35 50 VAL D CA 1
ATOM 4986 C C . VAL D 1 47 ? 13.820 41.842 12.989 1.00 16.70 50 VAL D C 1
ATOM 4987 O O . VAL D 1 47 ? 14.974 41.637 12.557 1.00 20.28 50 VAL D O 1
ATOM 4991 N N . LEU D 1 48 ? 13.000 42.751 12.486 1.00 20.16 51 LEU D N 1
ATOM 4992 C CA . LEU D 1 48 ? 13.334 43.524 11.287 1.00 20.96 51 LEU D CA 1
ATOM 4993 C C . LEU D 1 48 ? 13.454 45.017 11.603 1.00 18.09 51 LEU D C 1
ATOM 4994 O O . LEU D 1 48 ? 12.480 45.629 12.014 1.00 22.55 51 LEU D O 1
ATOM 4999 N N . PRO D 1 49 ? 14.653 45.574 11.445 1.00 21.69 52 PRO D N 1
ATOM 5000 C CA . PRO D 1 49 ? 14.846 47.020 11.562 1.00 28.21 52 PRO D CA 1
ATOM 5001 C C . PRO D 1 49 ? 14.057 47.743 10.483 1.00 32.55 52 PRO D C 1
ATOM 5002 O O . PRO D 1 49 ? 13.871 47.192 9.403 1.00 35.53 52 PRO D O 1
ATOM 5006 N N . GLN D 1 50 ? 13.557 48.935 10.791 1.00 43.88 53 GLN D N 1
ATOM 5007 C CA . GLN D 1 50 ? 12.691 49.667 9.866 1.00 51.92 53 GLN D CA 1
ATOM 5008 C C . GLN D 1 50 ? 13.454 50.260 8.699 1.00 54.85 53 GLN D C 1
ATOM 5009 O O . GLN D 1 50 ? 14.683 50.356 8.702 1.00 55.40 53 GLN D O 1
ATOM 5015 N N . THR D 1 51 ? 12.682 50.691 7.714 1.00 54.50 54 THR D N 1
ATOM 5016 C CA . THR D 1 51 ? 13.204 51.166 6.453 1.00 56.92 54 THR D CA 1
ATOM 5017 C C . THR D 1 51 ? 12.906 52.651 6.305 1.00 51.74 54 THR D C 1
ATOM 5018 O O . THR D 1 51 ? 11.805 53.103 6.620 1.00 49.66 54 THR D O 1
ATOM 5020 N N . GLY D 1 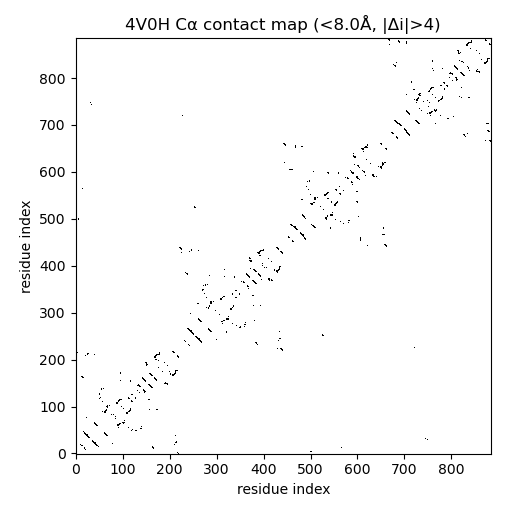67 ? 34.069 46.625 22.787 1.00 44.52 70 GLY D N 1
ATOM 5021 C CA . GLY D 1 67 ? 34.242 45.562 21.817 1.00 40.45 70 GLY D CA 1
ATOM 5022 C C . GLY D 1 67 ? 32.944 44.862 21.468 1.00 31.88 70 GLY D C 1
ATOM 5023 O O . GLY D 1 67 ? 32.335 45.179 20.443 1.00 30.33 70 GLY D O 1
ATOM 5024 N N . ALA D 1 68 ? 32.499 43.908 22.283 1.00 35.84 71 ALA D N 1
ATOM 5025 C CA . ALA D 1 68 ? 31.300 43.155 21.919 1.00 33.58 71 ALA D CA 1
ATOM 5026 C C . ALA D 1 68 ? 30.054 44.044 21.894 1.00 33.33 71 ALA D C 1
ATOM 5027 O O . ALA D 1 68 ? 29.164 43.812 21.106 1.00 24.37 71 ALA D O 1
ATOM 5029 N N . GLU D 1 69 ? 30.005 45.047 22.767 1.00 37.22 72 GLU D N 1
ATOM 5030 C CA . GLU D 1 69 ? 28.858 45.960 22.814 1.00 42.17 72 GLU D CA 1
ATOM 5031 C C . GLU D 1 69 ? 28.664 46.667 21.491 1.00 36.69 72 GLU D C 1
ATOM 5032 O O . GLU D 1 69 ? 27.558 46.677 20.942 1.00 34.96 72 GLU D O 1
ATOM 5034 N N . ALA D 1 70 ? 29.739 47.239 20.958 1.00 28.97 73 ALA D N 1
ATOM 5035 C CA . ALA D 1 70 ? 29.628 47.936 19.682 1.00 27.95 73 ALA D CA 1
ATOM 5036 C C . ALA D 1 70 ? 29.329 46.960 18.547 1.00 22.41 73 ALA D C 1
ATOM 5037 O O . ALA D 1 70 ? 28.550 47.286 17.663 1.00 22.44 73 ALA D O 1
ATOM 5039 N N . ALA D 1 71 ? 29.983 45.794 18.537 1.00 21.08 74 ALA D N 1
ATOM 5040 C CA . ALA D 1 71 ? 29.725 44.812 17.454 1.00 20.77 74 ALA D CA 1
ATOM 5041 C C . ALA D 1 71 ? 28.285 44.340 17.426 1.00 17.61 74 ALA D C 1
ATOM 5042 O O . ALA D 1 71 ? 27.697 44.133 16.350 1.00 19.32 74 ALA D O 1
ATOM 5044 N N . LEU D 1 72 ? 27.693 44.140 18.601 1.00 21.80 75 LEU D N 1
ATOM 5045 C CA . LEU D 1 72 ? 26.308 43.709 18.652 1.00 18.92 75 LEU D CA 1
ATOM 5046 C C . LEU D 1 72 ? 25.406 44.763 18.103 1.00 17.06 75 LEU D C 1
ATOM 5047 O O . LEU D 1 72 ? 24.462 44.462 17.366 1.00 19.28 75 LEU D O 1
ATOM 5052 N N . GLU D 1 73 ? 25.672 46.019 18.463 1.00 17.34 76 GLU D N 1
ATOM 5053 C CA . GLU D 1 73 ? 24.844 47.094 17.976 1.00 17.95 76 GLU D CA 1
ATOM 5054 C C . GLU D 1 73 ? 24.906 47.188 16.458 1.00 22.76 76 GLU D C 1
ATOM 5055 O O . GLU D 1 73 ? 23.886 47.425 15.807 1.00 23.85 76 GLU D O 1
ATOM 5057 N N . GLU D 1 74 ? 26.088 46.981 15.889 1.00 21.22 77 GLU D N 1
ATOM 5058 C CA . GLU D 1 74 ? 26.250 47.026 14.441 1.00 20.33 77 GLU D CA 1
ATOM 5059 C C . GLU D 1 74 ? 25.577 45.836 13.756 1.00 17.26 77 GLU D C 1
ATOM 5060 O O . GLU D 1 74 ? 24.924 45.971 12.708 1.00 23.04 77 GLU D O 1
ATOM 5066 N N . ALA D 1 75 ? 25.744 44.664 14.330 1.00 15.55 78 ALA D N 1
ATOM 5067 C CA . ALA D 1 75 ? 25.141 43.464 13.727 1.00 19.27 78 ALA D CA 1
ATOM 5068 C C . ALA D 1 75 ? 23.607 43.538 13.791 1.00 21.00 78 ALA D C 1
ATOM 5069 O O . ALA D 1 75 ? 22.935 42.914 12.985 1.00 21.08 78 ALA D O 1
ATOM 5071 N N . ALA D 1 76 ? 23.051 44.310 14.722 1.00 18.98 79 ALA D N 1
ATOM 5072 C CA . ALA D 1 76 ? 21.588 44.401 14.843 1.00 21.12 79 ALA D CA 1
ATOM 5073 C C . ALA D 1 76 ? 20.966 45.440 13.898 1.00 24.61 79 ALA D C 1
ATOM 5074 O O . ALA D 1 76 ? 19.767 45.747 13.986 1.00 18.97 79 ALA D O 1
ATOM 5076 N N . ARG D 1 77 ? 21.765 46.001 12.997 1.00 28.19 80 ARG D N 1
ATOM 5077 C CA . ARG D 1 77 ? 21.240 47.021 12.091 1.00 30.79 80 ARG D CA 1
ATOM 5078 C C . ARG D 1 77 ? 20.595 46.350 10.874 1.00 28.06 80 ARG D C 1
ATOM 5079 O O . ARG D 1 77 ? 19.918 47.002 10.081 1.00 31.43 80 ARG D O 1
ATOM 5087 N N . GLY D 1 78 ? 20.766 45.035 10.759 1.00 21.29 81 GLY D N 1
ATOM 5088 C CA . GLY D 1 78 ? 20.104 44.244 9.727 1.00 22.72 81 GLY D CA 1
ATOM 5089 C C . GLY D 1 78 ? 19.116 43.237 10.304 1.00 23.44 81 GLY D C 1
ATOM 5090 O O . GLY D 1 78 ? 18.837 43.261 11.491 1.00 25.04 81 GLY D O 1
ATOM 5091 N N . PRO D 1 79 ? 18.557 42.353 9.452 1.00 19.20 82 PRO D N 1
ATOM 5092 C CA . PRO D 1 79 ? 17.641 41.330 9.968 1.00 20.09 82 PRO D CA 1
ATOM 5093 C C . PRO D 1 79 ? 18.316 40.475 11.063 1.00 14.29 82 PRO D C 1
ATOM 5094 O O . PRO D 1 79 ? 19.462 40.035 10.928 1.00 18.58 82 PRO D O 1
ATOM 5098 N N . ILE D 1 80 ? 17.587 40.301 12.146 1.00 14.49 83 ILE D N 1
ATOM 5099 C CA . ILE D 1 80 ? 17.966 39.487 13.286 1.00 13.88 83 ILE D CA 1
ATOM 5100 C C . ILE D 1 80 ? 17.071 38.236 13.379 1.00 13.34 83 ILE D C 1
ATOM 5101 O O . ILE D 1 80 ? 15.835 38.337 13.441 1.00 15.86 83 ILE D O 1
ATOM 5106 N N . LEU D 1 81 ? 17.696 37.080 13.388 1.00 11.61 84 LEU D N 1
ATOM 5107 C CA . LEU D 1 81 ? 16.997 35.824 13.569 1.00 12.68 84 LEU D CA 1
ATOM 5108 C C . LEU D 1 81 ? 17.156 35.317 14.993 1.00 13.21 84 LEU D C 1
ATOM 5109 O O . LEU D 1 81 ? 18.268 35.274 15.527 1.00 17.62 84 LEU D O 1
ATOM 5114 N N . VAL D 1 82 ? 16.034 34.998 15.638 1.00 11.75 85 VAL D N 1
ATOM 5115 C CA . VAL D 1 82 ? 16.056 34.440 16.980 1.00 11.40 85 VAL D CA 1
ATOM 5116 C C . VAL D 1 82 ? 15.617 32.987 16.855 1.00 19.44 85 VAL D C 1
ATOM 5117 O O . VAL D 1 82 ? 14.474 32.694 16.550 1.00 16.50 85 VAL D O 1
ATOM 5121 N N . ASP D 1 83 ? 16.582 32.114 17.121 1.00 16.25 86 ASP D N 1
ATOM 5122 C CA . ASP D 1 83 ? 16.554 30.672 16.888 1.00 13.86 86 ASP D CA 1
ATOM 5123 C C . ASP D 1 83 ? 16.351 30.288 15.432 1.00 17.27 86 ASP D C 1
ATOM 5124 O O . ASP D 1 83 ? 16.110 31.140 14.568 1.00 17.96 86 ASP D O 1
ATOM 5129 N N . THR D 1 84 ? 16.611 29.012 15.122 1.00 17.94 87 THR D N 1
ATOM 5130 C CA . THR D 1 84 ? 16.716 28.583 13.732 1.00 19.33 87 THR D CA 1
ATOM 5131 C C . THR D 1 84 ? 15.997 27.290 13.442 1.00 17.14 87 THR D C 1
ATOM 5132 O O . THR D 1 84 ? 16.019 26.840 12.313 1.00 21.92 87 THR D O 1
ATOM 5136 N N . GLY D 1 85 ? 15.419 26.653 14.459 1.00 15.17 88 GLY D N 1
ATOM 5137 C CA . GLY D 1 85 ? 14.797 25.362 14.252 1.00 15.82 88 GLY D CA 1
ATOM 5138 C C . GLY D 1 85 ? 15.784 24.218 14.183 1.00 16.97 88 GLY D C 1
ATOM 5139 O O . GLY D 1 85 ? 16.991 24.420 14.246 1.00 16.65 88 GLY D O 1
ATOM 5140 N N . GLY D 1 86 ? 15.274 23.001 14.066 1.00 17.53 89 GLY D N 1
ATOM 5141 C CA . GLY D 1 86 ? 16.148 21.855 13.895 1.00 16.76 89 GLY D CA 1
ATOM 5142 C C . GLY D 1 86 ? 16.635 21.755 12.456 1.00 16.60 89 GLY D C 1
ATOM 5143 O O . GLY D 1 86 ? 16.114 22.401 11.567 1.00 16.11 89 GLY D O 1
ATOM 5144 N N . PRO D 1 87 ? 17.640 20.908 12.218 1.00 18.95 90 PRO D N 1
ATOM 5145 C CA . PRO D 1 87 ? 18.181 20.750 10.865 1.00 19.59 90 PRO D CA 1
ATOM 5146 C C . PRO D 1 87 ? 17.137 20.340 9.799 1.00 25.38 90 PRO D C 1
ATOM 5147 O O . PRO D 1 87 ? 17.235 20.773 8.649 1.00 27.10 90 PRO D O 1
ATOM 5151 N N . TRP D 1 88 ? 16.135 19.552 10.180 1.00 23.33 91 TRP D N 1
ATOM 5152 C CA . TRP D 1 88 ? 15.078 19.140 9.261 1.00 23.79 91 TRP D CA 1
ATOM 5153 C C . TRP D 1 88 ? 14.235 20.314 8.733 1.00 27.90 91 TRP D C 1
ATOM 5154 O O . TRP D 1 88 ? 13.547 20.181 7.726 1.00 34.01 91 TRP D O 1
ATOM 5165 N N . ALA D 1 89 ? 14.299 21.448 9.427 1.00 22.07 92 ALA D N 1
ATOM 5166 C CA . ALA D 1 89 ? 13.480 22.637 9.148 1.00 22.43 92 ALA D CA 1
ATOM 5167 C C . ALA D 1 89 ? 14.151 23.599 8.156 1.00 18.81 92 ALA D C 1
ATOM 5168 O O . ALA D 1 89 ? 13.613 24.663 7.875 1.00 20.11 92 ALA D O 1
ATOM 5170 N N . ARG D 1 90 ? 15.302 23.212 7.620 1.00 20.85 93 ARG D N 1
ATOM 5171 C CA . ARG D 1 90 ? 16.068 24.091 6.742 1.00 19.76 93 ARG D CA 1
ATOM 5172 C C . ARG D 1 90 ? 15.239 24.673 5.582 1.00 25.56 93 ARG D C 1
ATOM 5173 O O . ARG D 1 90 ? 15.225 25.887 5.383 1.00 20.02 93 ARG D O 1
ATOM 5181 N N . GLU D 1 91 ? 14.549 23.831 4.816 1.00 23.71 94 GLU D N 1
ATOM 5182 C CA . GLU D 1 91 ? 13.803 24.354 3.652 1.00 22.60 94 GLU D CA 1
ATOM 5183 C C . GLU D 1 91 ? 12.642 25.244 4.078 1.00 18.91 94 GLU D C 1
ATOM 5184 O O . GLU D 1 91 ? 12.349 26.278 3.422 1.00 21.91 94 GLU D O 1
ATOM 5187 N N . ALA D 1 92 ? 12.000 24.899 5.195 1.00 19.47 95 ALA D N 1
ATOM 5188 C CA . ALA D 1 92 ? 10.889 25.704 5.662 1.00 21.14 95 ALA D CA 1
ATOM 5189 C C . ALA D 1 92 ? 11.392 27.037 6.150 1.00 18.22 95 ALA D C 1
ATOM 5190 O O . ALA D 1 92 ? 10.692 28.042 5.996 1.00 16.49 95 ALA D O 1
ATOM 5192 N N . LEU D 1 93 ? 12.576 27.064 6.759 1.00 15.11 96 LEU D N 1
ATOM 5193 C CA . LEU D 1 93 ? 13.132 28.341 7.226 1.00 13.73 96 LEU D CA 1
ATOM 5194 C C . LEU D 1 93 ? 13.481 29.212 6.033 1.00 17.35 96 LEU D C 1
ATOM 5195 O O . LEU D 1 93 ? 13.170 30.401 5.995 1.00 16.06 96 LEU D O 1
ATOM 5200 N N . LEU D 1 94 ? 14.138 28.621 5.044 1.00 17.26 97 LEU D N 1
ATOM 5201 C CA . LEU D 1 94 ? 14.524 29.359 3.857 1.00 15.77 97 LEU D CA 1
ATOM 5202 C C . LEU D 1 94 ? 13.314 29.963 3.152 1.00 19.36 97 LEU D C 1
ATOM 5203 O O . LEU D 1 94 ? 13.346 31.112 2.718 1.00 20.77 97 LEU D O 1
ATOM 5208 N N . GLY D 1 95 ? 12.251 29.188 3.063 1.00 19.51 98 GLY D N 1
ATOM 5209 C CA . GLY D 1 95 ? 11.024 29.626 2.430 1.00 22.61 98 GLY D CA 1
ATOM 5210 C C . GLY D 1 95 ? 10.376 30.760 3.215 1.00 20.11 98 GLY D C 1
ATOM 5211 O O . GLY D 1 95 ? 9.933 31.737 2.633 1.00 18.32 98 GLY D O 1
ATOM 5212 N N . ALA D 1 96 ? 10.309 30.618 4.532 1.00 18.51 99 ALA D N 1
ATOM 5213 C CA . ALA D 1 96 ? 9.738 31.637 5.389 1.00 17.39 99 ALA D CA 1
ATOM 5214 C C . ALA D 1 96 ? 10.519 32.916 5.266 1.00 15.67 99 ALA D C 1
ATOM 5215 O O . ALA D 1 96 ? 9.923 33.979 5.174 1.00 17.87 99 ALA D O 1
ATOM 5217 N N . LEU D 1 97 ? 11.851 32.843 5.252 1.00 14.80 100 LEU D N 1
ATOM 5218 C CA . LEU D 1 97 ? 12.655 34.061 5.099 1.00 17.32 100 LEU D CA 1
ATOM 5219 C C . LEU D 1 97 ? 12.372 34.737 3.770 1.00 16.72 100 LEU D C 1
ATOM 5220 O O . LEU D 1 97 ? 12.206 35.946 3.715 1.00 20.48 100 LEU D O 1
ATOM 5225 N N . ALA D 1 98 ? 12.323 33.944 2.702 1.00 16.63 101 ALA D N 1
ATOM 5226 C CA . ALA D 1 98 ? 12.069 34.456 1.355 1.00 23.31 101 ALA D CA 1
ATOM 5227 C C . ALA D 1 98 ? 10.731 35.197 1.315 1.00 24.02 101 ALA D C 1
ATOM 5228 O O . ALA D 1 98 ? 10.611 36.249 0.717 1.00 19.44 101 ALA D O 1
ATOM 5230 N N . GLY D 1 99 ? 9.731 34.625 1.955 1.00 18.18 102 GLY D N 1
ATOM 5231 C CA . GLY D 1 99 ? 8.456 35.274 2.138 1.00 19.99 102 GLY D CA 1
ATOM 5232 C C . GLY D 1 99 ? 8.503 36.653 2.775 1.00 18.67 102 GLY D C 1
ATOM 5233 O O . GLY D 1 99 ? 7.575 37.433 2.545 1.00 19.58 102 GLY D O 1
ATOM 5234 N N . GLN D 1 100 ? 9.518 36.941 3.588 1.00 19.42 103 GLN D N 1
ATOM 5235 C CA . GLN D 1 100 ? 9.728 38.255 4.162 1.00 17.81 103 GLN D CA 1
ATOM 5236 C C . GLN D 1 100 ? 10.706 39.115 3.376 1.00 21.14 103 GLN D C 1
ATOM 5237 O O . GLN D 1 100 ? 11.083 40.193 3.828 1.00 19.84 103 GLN D O 1
ATOM 5243 N N . GLY D 1 101 ? 11.158 38.623 2.225 1.00 20.85 104 GLY D N 1
ATOM 5244 C CA . GLY D 1 101 ? 12.036 39.391 1.367 1.00 20.24 104 GLY D CA 1
ATOM 5245 C C . GLY D 1 101 ? 13.508 39.325 1.754 1.00 20.76 104 GLY D C 1
ATOM 5246 O O . GLY D 1 101 ? 14.308 40.143 1.308 1.00 24.67 104 GLY D O 1
ATOM 5247 N N . VAL D 1 102 ? 13.856 38.314 2.543 1.00 20.06 105 VAL D N 1
ATOM 5248 C CA . VAL D 1 102 ? 15.159 38.202 3.178 1.00 18.30 105 VAL D CA 1
ATOM 5249 C C . VAL D 1 102 ? 15.889 36.964 2.663 1.00 22.23 105 VAL D C 1
ATOM 5250 O O . VAL D 1 102 ? 15.387 35.841 2.769 1.00 20.95 105 VAL D O 1
ATOM 5254 N N . ALA D 1 103 ? 17.066 37.177 2.093 1.00 22.88 106 ALA D N 1
ATOM 5255 C CA . ALA D 1 103 ? 17.928 36.074 1.710 1.00 25.66 106 ALA D CA 1
ATOM 5256 C C . ALA D 1 103 ? 18.713 35.673 2.941 1.00 19.83 106 ALA D C 1
ATOM 5257 O O . ALA D 1 103 ? 18.948 36.507 3.805 1.00 22.76 106 ALA D O 1
ATOM 5259 N N . PRO D 1 104 ? 19.144 34.414 3.017 1.00 23.58 107 PRO D N 1
ATOM 5260 C CA . PRO D 1 104 ? 19.912 33.988 4.188 1.00 22.83 107 PRO D CA 1
ATOM 5261 C C . PRO D 1 104 ? 21.139 34.867 4.400 1.00 20.29 107 PRO D C 1
ATOM 5262 O O . PRO D 1 104 ? 21.546 35.170 5.522 1.00 20.83 107 PRO D O 1
ATOM 5266 N N . GLY D 1 105 ? 21.727 35.265 3.287 1.00 19.52 108 GLY D N 1
ATOM 5267 C CA . GLY D 1 105 ? 22.925 36.074 3.273 1.00 22.67 108 GLY D CA 1
ATOM 5268 C C . GLY D 1 105 ? 22.723 37.483 3.799 1.00 23.09 108 GLY D C 1
ATOM 5269 O O . GLY D 1 105 ? 23.697 38.174 4.102 1.00 22.17 108 GLY D O 1
ATOM 5270 N N . ASP D 1 106 ? 21.464 37.897 3.925 1.00 21.94 109 ASP D N 1
ATOM 5271 C CA . ASP D 1 106 ? 21.093 39.237 4.412 1.00 20.45 109 ASP D CA 1
ATOM 5272 C C . ASP D 1 106 ? 21.060 39.291 5.940 1.00 17.89 109 ASP D C 1
ATOM 5273 O O . ASP D 1 106 ? 21.030 40.378 6.524 1.00 20.41 109 ASP D O 1
ATOM 5278 N N . VAL D 1 107 ? 20.966 38.130 6.588 1.00 15.81 110 VAL D N 1
ATOM 5279 C CA . VAL D 1 107 ? 20.801 38.102 8.039 1.00 16.52 110 VAL D CA 1
ATOM 5280 C C . VAL D 1 107 ? 22.100 38.546 8.691 1.00 18.98 110 VAL D C 1
ATOM 5281 O O . VAL D 1 107 ? 23.181 38.067 8.320 1.00 17.83 110 VAL D O 1
ATOM 5285 N N . THR D 1 108 ? 22.030 39.503 9.628 1.00 13.51 111 THR D N 1
ATOM 5286 C CA . THR D 1 108 ? 23.268 40.073 10.166 1.00 14.26 111 THR D CA 1
ATOM 5287 C C . THR D 1 108 ? 23.590 39.616 11.592 1.00 13.93 111 THR D C 1
ATOM 5288 O O . THR D 1 108 ? 24.715 39.729 12.055 1.00 13.16 111 THR D O 1
ATOM 5292 N N . LEU D 1 109 ? 22.589 39.095 12.261 1.00 12.49 112 LEU D N 1
ATOM 5293 C CA . LEU D 1 109 ? 22.691 38.582 13.635 1.00 13.61 112 LEU D CA 1
ATOM 5294 C C . LEU D 1 109 ? 21.775 37.387 13.833 1.00 13.17 112 LEU D C 1
ATOM 5295 O O . LEU D 1 109 ? 20.584 37.460 13.490 1.00 13.46 112 LEU D O 1
ATOM 5300 N N . VAL D 1 110 ? 22.315 36.297 14.379 1.00 12.68 113 VAL D N 1
ATOM 5301 C CA . VAL D 1 110 ? 21.507 35.169 14.859 1.00 14.22 113 VAL D CA 1
ATOM 5302 C C . VAL D 1 110 ? 21.671 35.073 16.362 1.00 16.60 113 VAL D C 1
ATOM 5303 O O . VAL D 1 110 ? 22.777 35.041 16.890 1.00 13.02 113 VAL D O 1
ATOM 5307 N N . VAL D 1 111 ? 20.551 35.022 17.045 1.00 13.24 114 VAL D N 1
ATOM 5308 C CA . VAL D 1 111 ? 20.518 34.756 18.464 1.00 11.39 114 VAL D CA 1
ATOM 5309 C C . VAL D 1 111 ? 19.981 33.364 18.749 1.00 19.51 114 VAL D C 1
ATOM 5310 O O . VAL D 1 111 ? 18.861 33.027 18.352 1.00 18.72 114 VAL D O 1
ATOM 5314 N N . GLY D 1 112 ? 20.780 32.547 19.426 1.00 15.65 115 GLY D N 1
ATOM 5315 C CA . GLY D 1 112 ? 20.319 31.234 19.862 1.00 13.81 115 GLY D CA 1
ATOM 5316 C C . GLY D 1 112 ? 19.996 31.313 21.341 1.00 16.96 115 GLY D C 1
ATOM 5317 O O . GLY D 1 112 ? 20.868 31.586 22.154 1.00 17.01 115 GLY D O 1
ATOM 5318 N N . THR D 1 113 ? 18.742 31.116 21.697 1.00 15.03 116 THR D N 1
ATOM 5319 C CA . THR D 1 113 ? 18.302 31.277 23.084 1.00 14.94 116 THR D CA 1
ATOM 5320 C C . THR D 1 113 ? 18.977 30.263 23.988 1.00 18.45 116 THR D C 1
ATOM 5321 O O . THR D 1 113 ? 19.259 30.545 25.140 1.00 16.32 116 THR D O 1
ATOM 5325 N N . HIS D 1 114 ? 19.239 29.069 23.455 1.00 14.11 117 HIS D N 1
ATOM 5326 C CA . HIS D 1 114 ? 19.956 28.037 24.212 1.00 14.07 117 HIS D CA 1
ATOM 5327 C C . HIS D 1 114 ? 20.398 26.957 23.239 1.00 18.68 117 HIS D C 1
ATOM 5328 O O . HIS D 1 114 ? 20.026 27.008 22.088 1.00 17.34 117 HIS D O 1
ATOM 5335 N N . GLY D 1 115 ? 21.209 26.013 23.690 1.00 17.83 118 GLY D N 1
ATOM 5336 C CA . GLY D 1 115 ? 21.932 25.159 22.764 1.00 16.91 118 GLY D CA 1
ATOM 5337 C C . GLY D 1 115 ? 21.270 23.808 22.457 1.00 15.19 118 GLY D C 1
ATOM 5338 O O . GLY D 1 115 ? 21.972 22.870 22.133 1.00 21.91 118 GLY D O 1
ATOM 5339 N N . HIS D 1 116 ? 19.941 23.728 22.508 1.00 19.11 119 HIS D N 1
ATOM 5340 C CA . HIS D 1 116 ? 19.230 22.474 22.175 1.00 16.87 119 HIS D CA 1
ATOM 5341 C C . HIS D 1 116 ? 19.078 22.343 20.652 1.00 16.95 119 HIS D C 1
ATOM 5342 O O . HIS D 1 116 ? 18.981 23.336 19.947 1.00 16.05 119 HIS D O 1
ATOM 5349 N N . SER D 1 117 ? 19.026 21.099 20.155 1.00 17.24 120 SER D N 1
ATOM 5350 C CA . SER D 1 117 ? 19.108 20.829 18.727 1.00 15.66 120 SER D CA 1
ATOM 5351 C C . SER D 1 117 ? 17.948 21.407 17.903 1.00 20.03 120 SER D C 1
ATOM 5352 O O . SER D 1 117 ? 18.121 21.667 16.707 1.00 15.53 120 SER D O 1
ATOM 5355 N N . ASP D 1 118 ? 16.789 21.614 18.532 1.00 15.72 121 ASP D N 1
ATOM 5356 C CA . ASP D 1 118 ? 15.633 22.177 17.836 1.00 17.01 121 ASP D CA 1
ATOM 5357 C C . ASP D 1 118 ? 15.579 23.704 17.862 1.00 14.67 121 ASP D C 1
ATOM 5358 O O . ASP D 1 118 ? 14.563 24.333 17.433 1.00 17.54 121 ASP D O 1
ATOM 5363 N N . HIS D 1 119 ? 16.659 24.313 18.345 1.00 12.95 122 HIS D N 1
ATOM 5364 C CA . HIS D 1 119 ? 16.795 25.760 18.334 1.00 12.35 122 HIS D CA 1
ATOM 5365 C C . HIS D 1 119 ? 18.005 26.272 17.533 1.00 14.59 122 HIS D C 1
ATOM 5366 O O . HIS D 1 119 ? 17.979 27.394 16.984 1.00 19.80 122 HIS D O 1
ATOM 5373 N N . ILE D 1 120 ? 19.086 25.493 17.483 1.00 13.84 123 ILE D N 1
ATOM 5374 C CA . ILE D 1 120 ? 20.281 25.937 16.798 1.00 14.99 123 ILE D CA 1
ATOM 5375 C C . ILE D 1 120 ? 20.690 25.022 15.646 1.00 20.97 123 ILE D C 1
ATOM 5376 O O . ILE D 1 120 ? 21.829 25.007 15.256 1.00 18.89 123 ILE D O 1
ATOM 5381 N N . GLY D 1 121 ? 19.733 24.293 15.083 1.00 14.95 124 GLY D N 1
ATOM 5382 C CA . GLY D 1 121 ? 20.004 23.383 13.993 1.00 12.47 124 GLY D CA 1
ATOM 5383 C C . GLY D 1 121 ? 20.410 23.949 12.639 1.00 15.58 124 GLY D C 1
ATOM 5384 O O . GLY D 1 121 ? 20.916 23.211 11.801 1.00 19.33 124 GLY D O 1
ATOM 5385 N N . ASN D 1 122 ? 20.171 25.236 12.402 1.00 13.85 125 ASN D N 1
ATOM 5386 C CA . ASN D 1 122 ? 20.507 25.848 11.115 1.00 18.24 125 ASN D CA 1
ATOM 5387 C C . ASN D 1 122 ? 21.436 27.076 11.158 1.00 16.54 125 ASN D C 1
ATOM 5388 O O . ASN D 1 122 ? 21.367 27.935 10.288 1.00 14.98 125 ASN D O 1
ATOM 5393 N N . LEU D 1 123 ? 22.330 27.127 12.137 1.00 13.60 126 LEU D N 1
ATOM 5394 C CA . LEU D 1 123 ? 23.330 28.184 12.196 1.00 14.71 126 LEU D CA 1
ATOM 5395 C C . LEU D 1 123 ? 24.155 28.280 10.940 1.00 15.95 126 LEU D C 1
ATOM 5396 O O . LEU D 1 123 ? 24.542 29.359 10.534 1.00 17.91 126 LEU D O 1
ATOM 5401 N N . GLY D 1 124 ? 24.437 27.130 10.331 1.00 18.84 127 GLY D N 1
ATOM 5402 C CA . GLY D 1 124 ? 25.294 27.070 9.148 1.00 21.00 127 GLY D CA 1
ATOM 5403 C C . GLY D 1 124 ? 24.723 27.762 7.921 1.00 18.69 127 GLY D C 1
ATOM 5404 O O . GLY D 1 124 ? 25.434 28.010 6.949 1.00 18.64 127 GLY D O 1
ATOM 5405 N N . LEU D 1 125 ? 23.431 28.064 7.947 1.00 20.02 128 LEU D N 1
ATOM 5406 C CA . LEU D 1 125 ? 22.836 28.810 6.837 1.00 16.49 128 LEU D CA 1
ATOM 5407 C C . LEU D 1 125 ? 23.299 30.273 6.793 1.00 21.11 128 LEU D C 1
ATOM 5408 O O . LEU D 1 125 ? 23.092 30.949 5.811 1.00 18.84 128 LEU D O 1
ATOM 5413 N N . PHE D 1 126 ? 23.896 30.751 7.879 1.00 14.16 129 PHE D N 1
ATOM 5414 C CA . PHE D 1 126 ? 24.138 32.196 8.062 1.00 12.93 129 PHE D CA 1
ATOM 5415 C C . PHE D 1 126 ? 25.602 32.473 8.396 1.00 17.07 129 PHE D C 1
ATOM 5416 O O . PHE D 1 126 ? 25.891 33.064 9.415 1.00 20.09 129 PHE D O 1
ATOM 5424 N N . PRO D 1 127 ? 26.522 32.064 7.518 1.00 20.47 130 PRO D N 1
ATOM 5425 C CA . PRO D 1 127 ? 27.947 32.238 7.838 1.00 23.89 130 PRO D CA 1
ATOM 5426 C C . PRO D 1 127 ? 28.351 33.724 7.892 1.00 23.62 130 PRO D C 1
ATOM 5427 O O . PRO D 1 127 ? 29.363 34.063 8.492 1.00 22.59 130 PRO D O 1
ATOM 5431 N N . GLY D 1 128 ? 27.545 34.597 7.303 1.00 25.19 131 GLY D N 1
ATOM 5432 C CA . GLY D 1 128 ? 27.827 36.028 7.315 1.00 26.44 131 GLY D CA 1
ATOM 5433 C C . GLY D 1 128 ? 27.291 36.788 8.531 1.00 21.95 131 GLY D C 1
ATOM 5434 O O . GLY D 1 128 ? 27.561 37.994 8.696 1.00 20.77 131 GLY D O 1
ATOM 5435 N N . ALA D 1 129 ? 26.536 36.097 9.387 1.00 15.49 132 ALA D N 1
ATOM 5436 C CA . ALA D 1 129 ? 25.948 36.705 10.572 1.00 15.95 132 ALA D CA 1
ATOM 5437 C C . ALA D 1 129 ? 26.855 36.601 11.784 1.00 19.17 132 ALA D C 1
ATOM 5438 O O . ALA D 1 129 ? 27.579 35.620 11.957 1.00 16.32 132 ALA D O 1
ATOM 5440 N N . ALA D 1 130 ? 26.829 37.637 12.616 1.00 15.81 133 ALA D N 1
ATOM 5441 C CA . ALA D 1 130 ? 27.321 37.520 13.993 1.00 12.61 133 ALA D CA 1
ATOM 5442 C C . ALA D 1 130 ? 26.429 36.557 14.757 1.00 13.36 133 ALA D C 1
ATOM 5443 O O . ALA D 1 130 ? 25.241 36.413 14.423 1.00 12.85 133 ALA D O 1
ATOM 5445 N N . LEU D 1 131 ? 26.963 35.912 15.786 1.00 13.20 134 LEU D N 1
ATOM 5446 C CA . LEU D 1 131 ? 26.248 34.859 16.488 1.00 12.76 134 LEU D CA 1
ATOM 5447 C C . LEU D 1 131 ? 26.314 35.094 17.970 1.00 15.91 134 LEU D C 1
ATOM 5448 O O . LEU D 1 131 ? 27.373 35.262 18.546 1.00 16.43 134 LEU D O 1
ATOM 5453 N N . LEU D 1 132 ? 25.139 35.127 18.584 1.00 11.54 135 LEU D N 1
ATOM 5454 C CA . LEU D 1 132 ? 25.034 35.140 20.022 1.00 12.37 135 LEU D CA 1
ATOM 5455 C C . LEU D 1 132 ? 24.271 33.896 20.431 1.00 19.89 135 LEU D C 1
ATOM 5456 O O . LEU D 1 132 ? 23.051 33.828 20.284 1.00 16.43 135 LEU D O 1
ATOM 5461 N N . VAL D 1 133 ? 24.996 32.887 20.890 1.00 15.36 136 VAL D N 1
ATOM 5462 C CA . VAL D 1 133 ? 24.392 31.609 21.261 1.00 14.62 136 VAL D CA 1
ATOM 5463 C C . VAL D 1 133 ? 24.600 31.448 22.730 1.00 16.71 136 VAL D C 1
ATOM 5464 O O . VAL D 1 133 ? 25.719 31.381 23.188 1.00 16.13 136 VAL D O 1
ATOM 5468 N N . SER D 1 134 ? 23.500 31.449 23.475 1.00 13.71 137 SER D N 1
ATOM 5469 C CA . SER D 1 134 ? 23.576 31.598 24.934 1.00 16.65 137 SER D CA 1
ATOM 5470 C C . SER D 1 134 ? 24.389 32.883 25.235 1.00 19.72 137 SER D C 1
ATOM 5471 O O . SER D 1 134 ? 24.070 33.934 24.698 1.00 20.93 137 SER D O 1
ATOM 5474 N N . HIS D 1 135 ? 25.420 32.828 26.072 1.00 18.22 138 HIS D N 1
ATOM 5475 C CA . HIS D 1 135 ? 26.197 34.033 26.378 1.00 19.10 138 HIS D CA 1
ATOM 5476 C C . HIS D 1 135 ? 27.429 34.238 25.483 1.00 20.60 138 HIS D C 1
ATOM 5477 O O . HIS D 1 135 ? 28.162 35.211 25.658 1.00 24.27 138 HIS D O 1
ATOM 5484 N N . ASP D 1 136 ? 27.672 33.341 24.537 1.00 16.49 139 ASP D N 1
ATOM 5485 C CA . ASP D 1 136 ? 28.823 33.468 23.654 1.00 15.11 139 ASP D CA 1
ATOM 5486 C C . ASP D 1 136 ? 28.556 34.252 22.389 1.00 14.26 139 ASP D C 1
ATOM 5487 O O . ASP D 1 136 ? 27.719 33.866 21.574 1.00 15.70 139 ASP D O 1
ATOM 5492 N N . PHE D 1 137 ? 29.285 35.363 22.240 1.00 14.30 140 PHE D N 1
ATOM 5493 C CA . PHE D 1 137 ? 29.172 36.215 21.064 1.00 13.34 140 PHE D CA 1
ATOM 5494 C C . PHE D 1 137 ? 30.400 36.122 20.186 1.00 13.56 140 PHE D C 1
ATOM 5495 O O . PHE D 1 137 ? 31.523 36.296 20.671 1.00 16.18 140 PHE D O 1
ATOM 5503 N N . CYS D 1 138 ? 30.206 35.848 18.902 1.00 14.71 141 CYS D N 1
ATOM 5504 C CA . CYS D 1 138 ? 31.314 35.924 17.960 1.00 13.61 141 CYS D CA 1
ATOM 5505 C C . CYS D 1 138 ? 30.881 36.621 16.671 1.00 13.51 141 CYS D C 1
ATOM 5506 O O . CYS D 1 138 ? 29.708 36.587 16.223 1.00 15.24 141 CYS D O 1
ATOM 5509 N N . LEU D 1 139 ? 31.847 37.362 16.139 1.00 15.12 142 LEU D N 1
ATOM 5510 C CA . LEU D 1 139 ? 31.787 37.856 14.785 1.00 17.90 142 LEU D CA 1
ATOM 5511 C C . LEU D 1 139 ? 31.850 36.707 13.828 1.00 20.27 142 LEU D C 1
ATOM 5512 O O . LEU D 1 139 ? 32.315 35.620 14.184 1.00 22.77 142 LEU D O 1
ATOM 5517 N N . PRO D 1 140 ? 31.389 36.932 12.596 1.00 16.15 143 PRO D N 1
ATOM 5518 C CA . PRO D 1 140 ? 31.522 35.873 11.582 1.00 21.38 143 PRO D CA 1
ATOM 5519 C C . PRO D 1 140 ? 32.976 35.425 11.480 1.00 20.18 143 PRO D C 1
ATOM 5520 O O . PRO D 1 140 ? 33.873 36.262 11.545 1.00 23.03 143 PRO D O 1
ATOM 5524 N N . GLY D 1 141 ? 33.229 34.118 11.402 1.00 19.90 144 GLY D N 1
ATOM 5525 C CA . GLY D 1 141 ? 34.604 33.626 11.381 1.00 18.11 144 GLY D CA 1
ATOM 5526 C C . GLY D 1 141 ? 35.077 33.070 12.701 1.00 16.31 144 GLY D C 1
ATOM 5527 O O . GLY D 1 141 ? 36.101 32.386 12.768 1.00 22.17 144 GLY D O 1
ATOM 5528 N N . GLY D 1 142 ? 34.306 33.300 13.751 1.00 18.27 145 GLY D N 1
ATOM 5529 C CA . GLY D 1 142 ? 34.621 32.746 15.065 1.00 17.81 145 GLY D CA 1
ATOM 5530 C C . GLY D 1 142 ? 35.588 33.530 15.937 1.00 19.16 145 GLY D C 1
ATOM 5531 O O . GLY D 1 142 ? 36.396 32.977 16.708 1.00 18.61 145 GLY D O 1
ATOM 5532 N N . ARG D 1 143 ? 35.516 34.847 15.811 1.00 16.79 146 ARG D N 1
ATOM 5533 C CA . ARG D 1 143 ? 36.220 35.723 16.725 1.00 16.53 146 ARG D CA 1
ATOM 5534 C C . ARG D 1 143 ? 35.265 36.077 17.878 1.00 19.14 146 ARG D C 1
ATOM 5535 O O . ARG D 1 143 ? 34.319 36.841 17.698 1.00 17.13 146 ARG D O 1
ATOM 5543 N N . TYR D 1 144 ? 35.509 35.487 19.045 1.00 16.02 147 TYR D N 1
ATOM 5544 C CA . TYR D 1 144 ? 34.654 35.649 20.217 1.00 15.66 147 TYR D CA 1
ATOM 5545 C C . TYR D 1 144 ? 35.064 36.863 21.014 1.00 17.57 147 TYR D C 1
ATOM 5546 O O . TYR D 1 144 ? 36.229 37.038 21.324 1.00 17.38 147 TYR D O 1
ATOM 5555 N N . LEU D 1 145 ? 34.087 37.695 21.318 1.00 15.93 148 LEU D N 1
ATOM 5556 C CA . LEU D 1 145 ? 34.316 38.955 22.006 1.00 17.62 148 LEU D CA 1
ATOM 5557 C C . LEU D 1 145 ? 33.659 38.898 23.372 1.00 22.90 148 LEU D C 1
ATOM 5558 O O . LEU D 1 145 ? 32.471 38.616 23.478 1.00 21.92 148 LEU D O 1
ATOM 5563 N N . PRO D 1 146 ? 34.416 39.193 24.426 1.00 23.62 149 PRO D N 1
ATOM 5564 C CA . PRO D 1 146 ? 33.819 39.096 25.766 1.00 23.22 149 PRO D CA 1
ATOM 5565 C C . PRO D 1 146 ? 32.786 40.215 26.063 1.00 27.36 149 PRO D C 1
ATOM 5566 O O . PRO D 1 146 ? 32.814 41.286 25.459 1.00 29.38 149 PRO D O 1
ATOM 5570 N N . HIS D 1 147 ? 31.871 39.959 26.991 1.00 22.21 150 HIS D N 1
ATOM 5571 C CA . HIS D 1 147 ? 30.940 41.010 27.420 1.00 24.97 150 HIS D CA 1
ATOM 5572 C C . HIS D 1 147 ? 30.444 40.713 28.824 1.00 26.99 150 HIS D C 1
ATOM 5573 O O . HIS D 1 147 ? 30.828 39.706 29.420 1.00 29.06 150 HIS D O 1
ATOM 5580 N N . GLY D 1 148 ? 29.541 41.559 29.318 1.00 26.11 151 GLY D N 1
ATOM 5581 C CA . GLY D 1 148 ? 29.083 41.446 30.691 1.00 28.50 151 GLY D CA 1
ATOM 5582 C C . GLY D 1 148 ? 27.606 41.142 30.874 1.00 24.63 151 GLY D C 1
ATOM 5583 O O . GLY D 1 148 ? 27.014 41.577 31.867 1.00 27.68 151 GLY D O 1
ATOM 5584 N N . LEU D 1 149 ? 26.998 40.422 29.928 1.00 21.49 152 LEU D N 1
ATOM 5585 C CA . LEU D 1 149 ? 25.614 40.015 30.069 1.00 26.00 152 LEU D CA 1
ATOM 5586 C C . LEU D 1 149 ? 25.383 39.317 31.406 1.00 29.58 152 LEU D C 1
ATOM 5587 O O . LEU D 1 149 ? 26.134 38.422 31.784 1.00 28.89 152 LEU D O 1
ATOM 5592 N N . GLY D 1 150 ? 24.355 39.754 32.123 1.00 21.20 153 GLY D N 1
ATOM 5593 C CA . GLY D 1 150 ? 23.921 39.138 33.366 1.00 26.62 153 GLY D CA 1
ATOM 5594 C C . GLY D 1 150 ? 22.480 39.547 33.665 1.00 28.70 153 GLY D C 1
ATOM 5595 O O . GLY D 1 150 ? 21.933 40.380 32.958 1.00 29.79 153 GLY D O 1
ATOM 5596 N N . GLU D 1 151 ? 21.862 39.003 34.710 1.00 29.22 154 GLU D N 1
ATOM 5597 C CA . GLU D 1 151 ? 20.435 39.270 34.956 1.00 34.86 154 GLU D CA 1
ATOM 5598 C C . GLU D 1 151 ? 20.157 40.736 35.279 1.00 39.10 154 GLU D C 1
ATOM 5599 O O . GLU D 1 151 ? 19.038 41.229 35.077 1.00 40.53 154 GLU D O 1
ATOM 5605 N N . GLY D 1 152 ? 21.170 41.433 35.770 1.00 34.74 155 GLY D N 1
ATOM 5606 C CA . GLY D 1 152 ? 21.027 42.844 36.090 1.00 38.06 155 GLY D CA 1
ATOM 5607 C C . GLY D 1 152 ? 21.640 43.745 35.040 1.00 36.46 155 GLY D C 1
ATOM 5608 O O . GLY D 1 152 ? 21.687 44.968 35.200 1.00 39.18 155 GLY D O 1
ATOM 5609 N N . GLN D 1 153 ? 22.112 43.142 33.954 1.00 28.34 156 GLN D N 1
ATOM 5610 C CA . GLN D 1 153 ? 22.857 43.872 32.951 1.00 28.97 156 GLN D CA 1
ATOM 5611 C C . GLN D 1 153 ? 22.524 43.317 31.565 1.00 23.47 156 GLN D C 1
ATOM 5612 O O . GLN D 1 153 ? 23.268 42.508 31.044 1.00 23.35 156 GLN D O 1
ATOM 5615 N N . PRO D 1 154 ? 21.403 43.746 30.983 1.00 22.01 157 PRO D N 1
ATOM 5616 C CA . PRO D 1 154 ? 21.086 43.279 29.630 1.00 20.47 157 PRO D CA 1
ATOM 5617 C C . PRO D 1 154 ? 22.029 43.859 28.576 1.00 24.64 157 PRO D C 1
ATOM 5618 O O . PRO D 1 154 ? 22.761 44.826 28.846 1.00 26.90 157 PRO D O 1
ATOM 5622 N N . LEU D 1 155 ? 22.057 43.240 27.400 1.00 21.00 158 LEU D N 1
ATOM 5623 C CA . LEU D 1 155 ? 22.835 43.736 26.262 1.00 20.58 158 LEU D CA 1
ATOM 5624 C C . LEU D 1 155 ? 21.943 44.586 25.400 1.00 23.75 158 LEU D C 1
ATOM 5625 O O . LEU D 1 155 ? 20.867 44.133 25.006 1.00 22.54 158 LEU D O 1
ATOM 5630 N N . ARG D 1 156 ? 22.368 45.813 25.103 1.00 21.42 159 ARG D N 1
ATOM 5631 C CA . ARG D 1 156 ? 21.567 46.675 24.247 1.00 27.08 159 ARG D CA 1
ATOM 5632 C C . ARG D 1 156 ? 21.911 46.387 22.794 1.00 27.97 159 ARG D C 1
ATOM 5633 O O . ARG D 1 156 ? 23.060 46.494 22.393 1.00 35.89 159 ARG D O 1
ATOM 5641 N N . LEU D 1 157 ? 20.912 46.031 22.008 1.00 20.04 160 LEU D N 1
ATOM 5642 C CA . LEU D 1 157 ? 21.098 45.811 20.567 1.00 23.91 160 LEU D CA 1
ATOM 5643 C C . LEU D 1 157 ? 20.768 47.077 19.775 1.00 24.71 160 LEU D C 1
ATOM 5644 O O . LEU D 1 157 ? 21.366 47.359 18.738 1.00 25.27 160 LEU D O 1
ATOM 5649 N N . GLY D 1 158 ? 19.778 47.809 20.275 1.00 24.78 161 GLY D N 1
ATOM 5650 C CA . GLY D 1 158 ? 19.340 49.045 19.663 1.00 20.03 161 GLY D CA 1
ATOM 5651 C C . GLY D 1 158 ? 18.275 49.704 20.525 1.00 28.14 161 GLY D C 1
ATOM 5652 O O . GLY D 1 158 ? 17.958 49.224 21.625 1.00 25.65 161 GLY D O 1
ATOM 5653 N N . PRO D 1 159 ? 17.704 50.814 20.040 1.00 36.98 162 PRO D N 1
ATOM 5654 C CA . PRO D 1 159 ? 16.644 51.471 20.820 1.00 41.22 162 PRO D CA 1
ATOM 5655 C C . PRO D 1 159 ? 15.452 50.547 21.089 1.00 32.05 162 PRO D C 1
ATOM 5656 O O . PRO D 1 159 ? 14.783 50.099 20.165 1.00 31.27 162 PRO D O 1
ATOM 5660 N N . GLY D 1 160 ? 15.220 50.250 22.361 1.00 27.68 163 GLY D N 1
ATOM 5661 C CA . GLY D 1 160 ? 14.145 49.386 22.772 1.00 28.95 163 GLY D CA 1
ATOM 5662 C C . GLY D 1 160 ? 14.330 47.960 22.289 1.00 23.78 163 GLY D C 1
ATOM 5663 O O . GLY D 1 160 ? 13.365 47.251 22.070 1.00 26.25 163 GLY D O 1
ATOM 5664 N N . LEU D 1 161 ? 15.581 47.553 22.114 1.00 22.81 164 LEU D N 1
ATOM 5665 C CA . LEU D 1 161 ? 15.893 46.179 21.762 1.00 18.85 164 LEU D CA 1
ATOM 5666 C C . LEU D 1 161 ? 17.066 45.681 22.596 1.00 19.54 164 LEU D C 1
ATOM 5667 O O . LEU D 1 161 ? 18.146 46.250 22.531 1.00 22.46 164 LEU D O 1
ATOM 5672 N N . GLU D 1 162 ? 16.827 44.612 23.355 1.00 19.28 165 GLU D N 1
ATOM 5673 C CA . GLU D 1 162 ? 17.741 44.095 24.355 1.00 17.21 165 GLU D CA 1
ATOM 5674 C C . GLU D 1 162 ? 17.769 42.576 24.346 1.00 16.62 165 GLU D C 1
ATOM 5675 O O . GLU D 1 162 ? 16.769 41.929 24.005 1.00 20.70 165 GLU D O 1
ATOM 5681 N N . VAL D 1 163 ? 18.918 42.028 24.737 1.00 15.73 166 VAL D N 1
ATOM 5682 C CA . VAL D 1 163 ? 19.038 40.612 25.085 1.00 14.27 166 VAL D CA 1
ATOM 5683 C C . VAL D 1 163 ? 19.123 40.480 26.592 1.00 18.59 166 VAL D C 1
ATOM 5684 O O . VAL D 1 163 ? 19.937 41.145 27.224 1.00 18.06 166 VAL D O 1
ATOM 5688 N N . TRP D 1 164 ? 18.231 39.665 27.153 1.00 19.34 167 TRP D N 1
ATOM 5689 C CA . TRP D 1 164 ? 18.210 39.366 28.585 1.00 19.22 167 TRP D CA 1
ATOM 5690 C C . TRP D 1 164 ? 18.813 37.995 28.932 1.00 17.96 167 TRP D C 1
ATOM 5691 O O . TRP D 1 164 ? 18.674 37.037 28.193 1.00 17.42 167 TRP D O 1
ATOM 5702 N N . ALA D 1 165 ? 19.470 37.913 30.077 1.00 18.69 168 ALA D N 1
ATOM 5703 C CA . ALA D 1 165 ? 19.868 36.629 30.642 1.00 19.75 168 ALA D CA 1
ATOM 5704 C C . ALA D 1 165 ? 18.655 36.055 31.336 1.00 24.15 168 ALA D C 1
ATOM 5705 O O . ALA D 1 165 ? 18.128 36.661 32.272 1.00 22.61 168 ALA D O 1
ATOM 5707 N N . THR D 1 166 ? 18.182 34.913 30.853 1.00 19.64 169 THR D N 1
ATOM 5708 C CA . THR D 1 166 ? 16.983 34.293 31.403 1.00 22.91 169 THR D CA 1
ATOM 5709 C C . THR D 1 166 ? 17.303 32.832 31.686 1.00 21.68 169 THR D C 1
ATOM 5710 O O . THR D 1 166 ? 16.844 31.941 31.003 1.00 22.77 169 THR D O 1
ATOM 5714 N N . PRO D 1 167 ? 18.121 32.584 32.708 1.00 20.18 170 PRO D N 1
ATOM 5715 C CA . PRO D 1 167 ? 18.536 31.220 33.025 1.00 20.22 170 PRO D CA 1
ATOM 5716 C C . PRO D 1 167 ? 17.392 30.317 33.412 1.00 24.57 170 PRO D C 1
ATOM 5717 O O . PRO D 1 167 ? 16.331 30.806 33.834 1.00 22.80 170 PRO D O 1
ATOM 5721 N N . GLY D 1 168 ? 17.639 29.014 33.340 1.00 23.66 171 GLY D N 1
ATOM 5722 C CA . GLY D 1 168 ? 16.761 28.048 33.972 1.00 23.73 171 GLY D CA 1
ATOM 5723 C C . GLY D 1 168 ? 16.566 26.813 33.128 1.00 22.82 171 GLY D C 1
ATOM 5724 O O . GLY D 1 168 ? 17.006 25.732 33.476 1.00 32.37 171 GLY D O 1
ATOM 5725 N N . HIS D 1 169 ? 15.927 26.984 31.988 1.00 22.21 172 HIS D N 1
ATOM 5726 C CA . HIS D 1 169 ? 15.604 25.844 31.162 1.00 22.95 172 HIS D CA 1
ATOM 5727 C C . HIS D 1 169 ? 16.812 25.067 30.650 1.00 24.03 172 HIS D C 1
ATOM 5728 O O . HIS D 1 169 ? 16.945 23.880 30.925 1.00 26.73 172 HIS D O 1
ATOM 5735 N N . GLY D 1 170 ? 17.653 25.722 29.850 1.00 25.85 173 GLY D N 1
ATOM 5736 C CA . GLY D 1 170 ? 18.793 25.060 29.235 1.00 28.89 173 GLY D CA 1
ATOM 5737 C C . GLY D 1 170 ? 19.999 25.024 30.157 1.00 35.54 173 GLY D C 1
ATOM 5738 O O . GLY D 1 170 ? 20.964 24.291 29.930 1.00 40.48 173 GLY D O 1
ATOM 5739 N N . GLY D 1 171 ? 19.924 25.807 31.220 1.00 27.65 174 GLY D N 1
ATOM 5740 C CA . GLY D 1 171 ? 21.012 25.933 32.177 1.00 25.59 174 GLY D CA 1
ATOM 5741 C C . GLY D 1 171 ? 21.157 27.394 32.524 1.00 23.44 174 GLY D C 1
ATOM 5742 O O . GLY D 1 171 ? 20.229 28.183 32.338 1.00 23.21 174 GLY D O 1
ATOM 5743 N N . GLN D 1 172 ? 22.325 27.781 33.017 1.00 21.12 175 GLN D N 1
ATOM 5744 C CA . GLN D 1 172 ? 22.481 29.136 33.541 1.00 25.27 175 GLN D CA 1
ATOM 5745 C C . GLN D 1 172 ? 22.676 30.211 32.464 1.00 21.47 175 GLN D C 1
ATOM 5746 O O . GLN D 1 172 ? 22.639 31.396 32.778 1.00 21.05 175 GLN D O 1
ATOM 5752 N N . ARG D 1 173 ? 22.865 29.814 31.215 1.00 20.88 176 ARG D N 1
ATOM 5753 C CA . ARG D 1 173 ? 23.240 30.779 30.179 1.00 24.33 176 ARG D CA 1
ATOM 5754 C C . ARG D 1 173 ? 22.177 30.998 29.096 1.00 22.53 176 ARG D C 1
ATOM 5755 O O . ARG D 1 173 ? 22.495 31.599 28.059 1.00 21.68 176 ARG D O 1
ATOM 5763 N N . ASP D 1 174 ? 20.939 30.556 29.323 1.00 19.29 177 ASP D N 1
ATOM 5764 C CA . ASP D 1 174 ? 19.852 30.855 28.364 1.00 16.85 177 ASP D CA 1
ATOM 5765 C C . ASP D 1 174 ? 19.634 32.364 28.202 1.00 14.92 177 ASP D C 1
ATOM 5766 O O . ASP D 1 174 ? 19.735 33.105 29.190 1.00 17.82 177 ASP D O 1
ATOM 5771 N N . VAL D 1 175 ? 19.272 32.797 26.996 1.00 14.63 178 VAL D N 1
ATOM 5772 C CA . VAL D 1 175 ? 18.943 34.200 26.764 1.00 15.86 178 VAL D CA 1
ATOM 5773 C C . VAL D 1 175 ? 17.591 34.398 26.075 1.00 15.26 178 VAL D C 1
ATOM 5774 O O . VAL D 1 175 ? 17.073 33.495 25.408 1.00 15.79 178 VAL D O 1
ATOM 5778 N N . SER D 1 176 ? 17.061 35.613 26.219 1.00 15.48 179 SER D N 1
ATOM 5779 C CA . SER D 1 176 ? 15.806 36.044 25.603 1.00 15.24 179 SER D CA 1
ATOM 5780 C C . SER D 1 176 ? 16.010 37.378 24.909 1.00 18.96 179 SER D C 1
ATOM 5781 O O . SER D 1 176 ? 16.904 38.134 25.285 1.00 17.00 179 SER D O 1
ATOM 5784 N N . VAL D 1 177 ? 15.212 37.651 23.885 1.00 14.69 180 VAL D N 1
ATOM 5785 C CA . VAL D 1 177 ? 15.259 38.923 23.169 1.00 12.68 180 VAL D CA 1
ATOM 5786 C C . VAL D 1 177 ? 13.973 39.743 23.469 1.00 13.55 180 VAL D C 1
ATOM 5787 O O . VAL D 1 177 ? 12.848 39.239 23.326 1.00 18.22 180 VAL D O 1
ATOM 5791 N N . VAL D 1 178 ? 14.154 40.987 23.902 1.00 15.62 181 VAL D N 1
ATOM 5792 C CA . VAL D 1 178 ? 13.042 41.836 24.303 1.00 18.29 181 VAL D CA 1
ATOM 5793 C C . VAL D 1 178 ? 12.920 42.989 23.306 1.00 20.09 181 VAL D C 1
ATOM 5794 O O . VAL D 1 178 ? 13.886 43.747 23.110 1.00 20.47 181 VAL D O 1
ATOM 5798 N N . VAL D 1 179 ? 11.738 43.120 22.693 1.00 16.98 182 VAL D N 1
ATOM 5799 C CA . VAL D 1 179 ? 11.506 44.078 21.611 1.00 17.07 182 VAL D CA 1
ATOM 5800 C C . VAL D 1 179 ? 10.404 45.046 22.013 1.00 21.14 182 VAL D C 1
ATOM 5801 O O . VAL D 1 179 ? 9.220 44.748 21.945 1.00 23.29 182 VAL D O 1
ATOM 5805 N N . ALA D 1 180 ? 10.808 46.223 22.434 1.00 19.92 183 ALA D N 1
ATOM 5806 C CA . ALA D 1 180 ? 9.876 47.257 22.832 1.00 23.09 183 ALA D CA 1
ATOM 5807 C C . ALA D 1 180 ? 9.332 48.033 21.625 1.00 28.02 183 ALA D C 1
ATOM 5808 O O . ALA D 1 180 ? 9.933 48.073 20.546 1.00 31.37 183 ALA D O 1
ATOM 5810 N N . GLY D 1 181 ? 8.173 48.637 21.807 1.00 24.49 184 GLY D N 1
ATOM 5811 C CA . GLY D 1 181 ? 7.713 49.617 20.845 1.00 32.56 184 GLY D CA 1
ATOM 5812 C C . GLY D 1 181 ? 7.022 49.088 19.607 1.00 31.27 184 GLY D C 1
ATOM 5813 O O . GLY D 1 181 ? 6.932 49.793 18.602 1.00 35.21 184 GLY D O 1
ATOM 5814 N N . THR D 1 182 ? 6.525 47.860 19.658 1.00 31.45 185 THR D N 1
ATOM 5815 C CA . THR D 1 182 ? 5.757 47.341 18.529 1.00 26.09 185 THR D CA 1
ATOM 5816 C C . THR D 1 182 ? 4.322 47.771 18.668 1.00 26.28 185 THR D C 1
ATOM 5817 O O . THR D 1 182 ? 3.935 48.426 19.654 1.00 27.76 185 THR D O 1
ATOM 5821 N N . ALA D 1 183 ? 3.518 47.406 17.680 1.00 31.07 186 ALA D N 1
ATOM 5822 C CA . ALA D 1 183 ? 2.115 47.785 17.677 1.00 28.76 186 ALA D CA 1
ATOM 5823 C C . ALA D 1 183 ? 1.348 47.113 18.797 1.00 35.69 186 ALA D C 1
ATOM 5824 O O . ALA D 1 183 ? 0.290 47.610 19.211 1.00 35.77 186 ALA D O 1
ATOM 5826 N N . LEU D 1 184 ? 1.860 45.988 19.286 1.00 32.59 187 LEU D N 1
ATOM 5827 C CA . LEU D 1 184 ? 1.217 45.271 20.390 1.00 39.31 187 LEU D CA 1
ATOM 5828 C C . LEU D 1 184 ? 1.923 45.511 21.726 1.00 40.03 187 LEU D C 1
ATOM 5829 O O . LEU D 1 184 ? 1.596 44.872 22.722 1.00 36.57 187 LEU D O 1
ATOM 5834 N N . GLY D 1 185 ? 2.877 46.434 21.745 1.00 35.28 188 GLY D N 1
ATOM 5835 C CA . GLY D 1 185 ? 3.662 46.681 22.944 1.00 38.92 188 GLY D CA 1
ATOM 5836 C C . GLY D 1 185 ? 4.985 45.933 22.938 1.00 34.70 188 GLY D C 1
ATOM 5837 O O . GLY D 1 185 ? 5.650 45.862 21.906 1.00 28.00 188 GLY D O 1
ATOM 5838 N N . THR D 1 186 ? 5.362 45.355 24.076 1.00 24.57 189 THR D N 1
ATOM 5839 C CA . THR D 1 186 ? 6.654 44.648 24.180 1.00 22.32 189 THR D CA 1
ATOM 5840 C C . THR D 1 186 ? 6.525 43.157 23.880 1.00 20.76 189 THR D C 1
ATOM 5841 O O . THR D 1 186 ? 5.734 42.442 24.515 1.00 26.28 189 THR D O 1
ATOM 5845 N N . VAL D 1 187 ? 7.301 42.710 22.900 1.00 23.52 190 VAL D N 1
ATOM 5846 C CA . VAL D 1 187 ? 7.357 41.308 22.547 1.00 17.89 190 VAL D CA 1
ATOM 5847 C C . VAL D 1 187 ? 8.632 40.690 23.138 1.00 20.97 190 VAL D C 1
ATOM 5848 O O . VAL D 1 187 ? 9.731 41.191 22.914 1.00 20.14 190 VAL D O 1
ATOM 5852 N N . VAL D 1 188 ? 8.469 39.615 23.902 1.00 19.73 191 VAL D N 1
ATOM 5853 C CA . VAL D 1 188 ? 9.614 38.834 24.367 1.00 15.94 191 VAL D CA 1
ATOM 5854 C C . VAL D 1 188 ? 9.709 37.506 23.644 1.00 17.55 191 VAL D C 1
ATOM 5855 O O . VAL D 1 188 ? 8.787 36.703 23.673 1.00 17.56 191 VAL D O 1
ATOM 5859 N N . VAL D 1 189 ? 10.839 37.296 22.981 1.00 15.09 192 VAL D N 1
ATOM 5860 C CA . VAL D 1 189 ? 11.157 36.023 22.328 1.00 15.83 192 VAL D CA 1
ATOM 5861 C C . VAL D 1 189 ? 11.933 35.226 23.364 1.00 18.19 192 VAL D C 1
ATOM 5862 O O . VAL D 1 189 ? 13.066 35.541 23.659 1.00 18.24 192 VAL D O 1
ATOM 5866 N N . ALA D 1 190 ? 11.285 34.220 23.947 1.00 15.49 193 ALA D N 1
ATOM 5867 C CA . ALA D 1 190 ? 11.698 33.687 25.242 1.00 22.50 193 ALA D CA 1
ATOM 5868 C C . ALA D 1 190 ? 12.412 32.328 25.185 1.00 19.22 193 ALA D C 1
ATOM 5869 O O . ALA D 1 190 ? 12.786 31.770 26.223 1.00 19.62 193 ALA D O 1
ATOM 5871 N N . GLY D 1 191 ? 12.590 31.770 24.002 1.00 18.07 194 GLY D N 1
ATOM 5872 C CA . GLY D 1 191 ? 13.133 30.433 23.942 1.00 20.86 194 GLY D CA 1
ATOM 5873 C C . GLY D 1 191 ? 12.184 29.501 24.709 1.00 20.71 194 GLY D C 1
ATOM 5874 O O . GLY D 1 191 ? 10.949 29.641 24.658 1.00 23.68 194 GLY D O 1
ATOM 5875 N N . ASP D 1 192 ? 12.751 28.574 25.465 1.00 18.62 195 ASP D N 1
ATOM 5876 C CA . ASP D 1 192 ? 11.950 27.598 26.191 1.00 19.97 195 ASP D CA 1
ATOM 5877 C C . ASP D 1 192 ? 11.735 28.020 27.644 1.00 20.86 195 ASP D C 1
ATOM 5878 O O . ASP D 1 192 ? 11.338 27.210 28.484 1.00 21.34 195 ASP D O 1
ATOM 5883 N N . VAL D 1 193 ? 11.972 29.298 27.956 1.00 17.37 196 VAL D N 1
ATOM 5884 C CA . VAL D 1 193 ? 11.583 29.805 29.270 1.00 19.90 196 VAL D CA 1
ATOM 5885 C C . VAL D 1 193 ? 10.083 29.564 29.469 1.00 19.98 196 VAL D C 1
ATOM 5886 O O . VAL D 1 193 ? 9.633 29.208 30.548 1.00 20.69 196 VAL D O 1
ATOM 5890 N N . PHE D 1 194 ? 9.326 29.786 28.403 1.00 17.81 197 PHE D N 1
ATOM 5891 C CA . PHE D 1 194 ? 7.939 29.304 28.306 1.00 22.91 197 PHE D CA 1
ATOM 5892 C C . PHE D 1 194 ? 7.887 28.264 27.218 1.00 21.38 197 PHE D C 1
ATOM 5893 O O . PHE D 1 194 ? 8.379 28.460 26.125 1.00 21.56 197 PHE D O 1
ATOM 5901 N N . GLU D 1 195 ? 7.314 27.132 27.551 1.00 22.75 198 GLU D N 1
ATOM 5902 C CA . GLU D 1 195 ? 7.083 26.049 26.603 1.00 22.85 198 GLU D CA 1
ATOM 5903 C C . GLU D 1 195 ? 5.974 26.416 25.598 1.00 23.25 198 GLU D C 1
ATOM 5904 O O . GLU D 1 195 ? 6.108 26.242 24.374 1.00 20.61 198 GLU D O 1
ATOM 5910 N N . ARG D 1 196 ? 4.888 26.942 26.153 1.00 23.08 199 ARG D N 1
ATOM 5911 C CA . ARG D 1 196 ? 3.683 27.293 25.415 1.00 23.86 199 ARG D CA 1
ATOM 5912 C C . ARG D 1 196 ? 2.713 28.004 26.368 1.00 26.62 199 ARG D C 1
ATOM 5913 O O . ARG D 1 196 ? 2.910 27.985 27.591 1.00 30.75 199 ARG D O 1
ATOM 5918 N N . ASP D 1 197 ? 1.671 28.616 25.813 1.00 28.03 200 ASP D N 1
ATOM 5919 C CA . ASP D 1 197 ? 0.552 29.112 26.613 1.00 34.08 200 ASP D CA 1
ATOM 5920 C C . ASP D 1 197 ? -0.030 27.926 27.389 1.00 35.59 200 ASP D C 1
ATOM 5921 O O . ASP D 1 197 ? -0.195 26.846 26.826 1.00 30.87 200 ASP D O 1
ATOM 5926 N N . GLY D 1 198 ? -0.286 28.110 28.680 1.00 34.00 201 GLY D N 1
ATOM 5927 C CA . GLY D 1 198 ? -0.858 27.058 29.507 1.00 38.26 201 GLY D CA 1
ATOM 5928 C C . GLY D 1 198 ? 0.075 25.911 29.868 1.00 41.76 201 GLY D C 1
ATOM 5929 O O . GLY D 1 198 ? -0.369 24.770 30.029 1.00 43.13 201 GLY D O 1
ATOM 5930 N N . ASP D 1 199 ? 1.365 26.211 30.015 1.00 38.57 202 ASP D N 1
ATOM 5931 C CA . ASP D 1 199 ? 2.354 25.199 30.351 1.00 32.42 202 ASP D CA 1
ATOM 5932 C C . ASP D 1 199 ? 2.580 25.137 31.855 1.00 36.67 202 ASP D C 1
ATOM 5933 O O . ASP D 1 199 ? 3.567 24.548 32.301 1.00 42.12 202 ASP D O 1
ATOM 5938 N N . GLU D 1 200 ? 1.686 25.762 32.618 1.00 34.24 203 GLU D N 1
ATOM 5939 C CA . GLU D 1 200 ? 1.848 25.899 34.071 1.00 42.72 203 GLU D CA 1
ATOM 5940 C C . GLU D 1 200 ? 2.276 24.595 34.772 1.00 49.11 203 GLU D C 1
ATOM 5941 O O . GLU D 1 200 ? 3.047 24.626 35.737 1.00 53.34 203 GLU D O 1
ATOM 5943 N N . ASP D 1 201 ? 1.799 23.456 34.281 1.00 45.92 204 ASP D N 1
ATOM 5944 C CA . ASP D 1 201 ? 2.056 22.186 34.951 1.00 51.55 204 ASP D CA 1
ATOM 5945 C C . ASP D 1 201 ? 3.013 21.257 34.197 1.00 47.87 204 ASP D C 1
ATOM 5946 O O . ASP D 1 201 ? 3.197 20.112 34.606 1.00 48.48 204 ASP D O 1
ATOM 5948 N N . SER D 1 202 ? 3.636 21.739 33.120 1.00 42.51 205 SER D N 1
ATOM 5949 C CA . SER D 1 202 ? 4.440 20.863 32.274 1.00 41.51 205 SER D CA 1
ATOM 5950 C C . SER D 1 202 ? 5.903 21.304 32.124 1.00 36.65 205 SER D C 1
ATOM 5951 O O . SER D 1 202 ? 6.765 20.487 31.800 1.00 37.50 205 SER D O 1
ATOM 5954 N N . TRP D 1 203 ? 6.197 22.574 32.375 1.00 32.94 206 TRP D N 1
ATOM 5955 C CA . TRP D 1 203 ? 7.516 23.103 32.036 1.00 32.82 206 TRP D CA 1
ATOM 5956 C C . TRP D 1 203 ? 8.612 22.628 32.995 1.00 34.55 206 TRP D C 1
ATOM 5957 O O . TRP D 1 203 ? 9.768 22.454 32.598 1.00 32.47 206 TRP D O 1
ATOM 5968 N N . GLN D 1 204 ? 8.245 22.374 34.242 1.00 35.57 207 GLN D N 1
ATOM 5969 C CA . GLN D 1 204 ? 9.223 22.021 35.266 1.00 33.73 207 GLN D CA 1
ATOM 5970 C C . GLN D 1 204 ? 9.995 20.740 34.939 1.00 38.18 207 GLN D C 1
ATOM 5971 O O . GLN D 1 204 ? 11.202 20.669 35.156 1.00 40.72 207 GLN D O 1
ATOM 5977 N N . ALA D 1 205 ? 9.307 19.735 34.404 1.00 38.03 208 ALA D N 1
ATOM 5978 C CA . ALA D 1 205 ? 9.941 18.459 34.085 1.00 40.98 208 ALA D CA 1
ATOM 5979 C C . ALA D 1 205 ? 11.026 18.606 33.017 1.00 40.43 208 ALA D C 1
ATOM 5980 O O . ALA D 1 205 ? 11.946 17.791 32.937 1.00 42.62 208 ALA D O 1
ATOM 5982 N N . LEU D 1 206 ? 10.905 19.648 32.201 1.00 34.42 209 LEU D N 1
ATOM 5983 C CA . LEU D 1 206 ? 11.810 19.877 31.077 1.00 34.74 209 LEU D CA 1
ATOM 5984 C C . LEU D 1 206 ? 12.983 20.768 31.470 1.00 31.97 209 LEU D C 1
ATOM 5985 O O . LEU D 1 206 ? 13.895 20.993 30.675 1.00 36.07 209 LEU D O 1
ATOM 5990 N N . SER D 1 207 ? 12.928 21.284 32.692 1.00 29.89 210 SER D N 1
ATOM 5991 C CA . SER D 1 207 ? 13.810 22.359 33.150 1.00 26.82 210 SER D CA 1
ATOM 5992 C C . SER D 1 207 ? 15.043 21.842 33.855 1.00 30.45 210 SER D C 1
ATOM 5993 O O . SER D 1 207 ? 14.962 20.978 34.729 1.00 36.36 210 SER D O 1
ATOM 5996 N N . GLU D 1 208 ? 16.189 22.392 33.480 1.00 30.34 211 GLU D N 1
ATOM 5997 C CA . GLU D 1 208 ? 17.437 22.111 34.168 1.00 34.73 211 GLU D CA 1
ATOM 5998 C C . GLU D 1 208 ? 17.435 22.677 35.592 1.00 40.57 211 GLU D C 1
ATOM 5999 O O . GLU D 1 208 ? 17.895 22.026 36.526 1.00 46.26 211 GLU D O 1
ATOM 6005 N N . ASP D 1 209 ? 16.911 23.889 35.747 1.00 36.62 212 ASP D N 1
ATOM 6006 C CA . ASP D 1 209 ? 16.946 24.606 37.026 1.00 37.89 212 ASP D CA 1
ATOM 6007 C C . ASP D 1 209 ? 15.613 25.319 37.248 1.00 31.80 212 ASP D C 1
ATOM 6008 O O . ASP D 1 209 ? 15.483 26.485 36.906 1.00 31.13 212 ASP D O 1
ATOM 6013 N N . PRO D 1 210 ? 14.611 24.612 37.799 1.00 31.32 213 PRO D N 1
ATOM 6014 C CA . PRO D 1 210 ? 13.261 25.186 37.925 1.00 31.79 213 PRO D CA 1
ATOM 6015 C C . PRO D 1 210 ? 13.184 26.494 38.704 1.00 32.32 213 PRO D C 1
ATOM 6016 O O . PRO D 1 210 ? 12.412 27.373 38.322 1.00 33.09 213 PRO D O 1
ATOM 6020 N N . ALA D 1 211 ? 13.968 26.618 39.770 1.00 32.04 214 ALA D N 1
ATOM 6021 C CA . ALA D 1 211 ? 13.980 27.833 40.586 1.00 36.76 214 ALA D CA 1
ATOM 6022 C C . ALA D 1 211 ? 14.423 29.039 39.758 1.00 34.25 214 ALA D C 1
ATOM 6023 O O . ALA D 1 211 ? 13.815 30.109 39.813 1.00 29.56 214 ALA D O 1
ATOM 6025 N N . ALA D 1 212 ? 15.497 28.867 38.997 1.00 31.58 215 ALA D N 1
ATOM 6026 C CA . ALA D 1 212 ? 15.964 29.919 38.107 1.00 29.86 215 ALA D CA 1
ATOM 6027 C C . ALA D 1 212 ? 14.935 30.193 37.019 1.00 25.88 215 ALA D C 1
ATOM 6028 O O . ALA D 1 212 ? 14.644 31.337 36.708 1.00 24.23 215 ALA D O 1
ATOM 6030 N N . GLN D 1 213 ? 14.387 29.140 36.435 1.00 24.53 216 GLN D N 1
ATOM 6031 C CA . GLN D 1 213 ? 13.443 29.334 35.344 1.00 24.48 216 GLN D CA 1
ATOM 6032 C C . GLN D 1 213 ? 12.202 30.083 35.849 1.00 26.80 216 GLN D C 1
ATOM 6033 O O . GLN D 1 213 ? 11.651 30.929 35.157 1.00 27.56 216 GLN D O 1
ATOM 6039 N N . GLU D 1 214 ? 11.786 29.809 37.080 1.00 28.66 217 GLU D N 1
ATOM 6040 C CA . GLU D 1 214 ? 10.638 30.510 37.643 1.00 27.63 217 GLU D CA 1
ATOM 6041 C C . GLU D 1 214 ? 10.908 32.003 37.783 1.00 29.53 217 GLU D C 1
ATOM 6042 O O . GLU D 1 214 ? 10.049 32.815 37.470 1.00 29.40 217 GLU D O 1
ATOM 6046 N N . ARG D 1 215 ? 12.106 32.359 38.239 1.00 29.67 218 ARG D N 1
ATOM 6047 C CA . ARG D 1 215 ? 12.512 33.758 38.332 1.00 31.40 218 ARG D CA 1
ATOM 6048 C C . ARG D 1 215 ? 12.475 34.431 36.958 1.00 28.42 218 ARG D C 1
ATOM 6049 O O . ARG D 1 215 ? 12.009 35.566 36.819 1.00 27.19 218 ARG D O 1
ATOM 6057 N N . SER D 1 216 ? 12.991 33.728 35.956 1.00 24.08 219 SER D N 1
ATOM 6058 C CA . SER D 1 216 ? 12.999 34.223 34.578 1.00 21.72 219 SER D CA 1
ATOM 6059 C C . SER D 1 216 ? 11.572 34.411 34.019 1.00 26.61 219 SER D C 1
ATOM 6060 O O . SER D 1 216 ? 11.273 35.425 33.388 1.00 25.48 219 SER D O 1
ATOM 6063 N N . ARG D 1 217 ? 10.707 33.432 34.250 1.00 22.49 220 ARG D N 1
ATOM 6064 C CA . ARG D 1 217 ? 9.310 33.512 33.814 1.00 24.54 220 ARG D CA 1
ATOM 6065 C C . ARG D 1 217 ? 8.613 34.718 34.430 1.00 26.75 220 ARG D C 1
ATOM 6066 O O . ARG D 1 217 ? 7.900 35.441 33.732 1.00 29.14 220 ARG D O 1
ATOM 6074 N N . LYS D 1 218 ? 8.826 34.944 35.725 1.00 28.97 221 LYS D N 1
ATOM 6075 C CA . LYS D 1 218 ? 8.205 36.085 36.400 1.00 31.54 221 LYS D CA 1
ATOM 6076 C C . LYS D 1 218 ? 8.727 37.406 35.846 1.00 33.69 221 LYS D C 1
ATOM 6077 O O . LYS D 1 218 ? 7.960 38.332 35.620 1.00 33.97 221 LYS D O 1
ATOM 6080 N N . ARG D 1 219 ? 10.033 37.462 35.606 1.00 33.20 222 ARG D N 1
ATOM 6081 C CA . ARG D 1 219 ? 10.700 38.632 35.054 1.00 36.75 222 ARG D CA 1
ATOM 6082 C C . ARG D 1 219 ? 10.146 39.001 33.664 1.00 31.10 222 ARG D C 1
ATOM 6083 O O . ARG D 1 219 ? 9.906 40.170 33.368 1.00 30.34 222 ARG D O 1
ATOM 6091 N N . VAL D 1 220 ? 9.947 37.985 32.828 1.00 26.81 223 VAL D N 1
ATOM 6092 C CA . VAL D 1 220 ? 9.415 38.172 31.481 1.00 29.17 223 VAL D CA 1
ATOM 6093 C C . VAL D 1 220 ? 7.968 38.667 31.512 1.00 30.94 223 VAL D C 1
ATOM 6094 O O . VAL D 1 220 ? 7.577 39.546 30.745 1.00 32.15 223 VAL D O 1
ATOM 6098 N N . LEU D 1 221 ? 7.178 38.130 32.428 1.00 31.69 224 LEU D N 1
ATOM 6099 C CA . LEU D 1 221 ? 5.763 38.454 32.453 1.00 34.97 224 LEU D CA 1
ATOM 6100 C C . LEU D 1 221 ? 5.512 39.866 32.987 1.00 37.01 224 LEU D C 1
ATOM 6101 O O . LEU D 1 221 ? 4.442 40.419 32.777 1.00 40.49 224 LEU D O 1
ATOM 6106 N N . VAL D 1 222 ? 6.496 40.461 33.651 1.00 35.42 225 VAL D N 1
ATOM 6107 C CA . VAL D 1 222 ? 6.353 41.844 34.114 1.00 36.18 225 VAL D CA 1
ATOM 6108 C C . VAL D 1 222 ? 6.384 42.809 32.929 1.00 36.36 225 VAL D C 1
ATOM 6109 O O . VAL D 1 222 ? 5.686 43.816 32.946 1.00 38.75 225 VAL D O 1
ATOM 6113 N N . VAL D 1 223 ? 7.194 42.503 31.910 1.00 31.98 226 VAL D N 1
ATOM 6114 C CA . VAL D 1 223 ? 7.416 43.442 30.806 1.00 34.01 226 VAL D CA 1
ATOM 6115 C C . VAL D 1 223 ? 6.626 43.068 29.559 1.00 30.52 226 VAL D C 1
ATOM 6116 O O . VAL D 1 223 ? 6.205 43.936 28.811 1.00 32.10 226 VAL D O 1
ATOM 6120 N N . ALA D 1 224 ? 6.360 41.787 29.360 1.00 29.37 227 ALA D N 1
ATOM 6121 C CA . ALA D 1 224 ? 5.841 41.352 28.063 1.00 26.55 227 ALA D CA 1
ATOM 6122 C C . ALA D 1 224 ? 4.364 41.643 27.877 1.00 31.12 227 ALA D C 1
ATOM 6123 O O . ALA D 1 224 ? 3.559 41.412 28.768 1.00 32.02 227 ALA D O 1
ATOM 6125 N N . ASP D 1 225 ? 4.025 42.144 26.697 1.00 26.32 228 ASP D N 1
ATOM 6126 C CA . ASP D 1 225 ? 2.660 42.114 26.211 1.00 25.54 228 ASP D CA 1
ATOM 6127 C C . ASP D 1 225 ? 2.380 40.902 25.318 1.00 24.33 228 ASP D C 1
ATOM 6128 O O . ASP D 1 225 ? 1.237 40.459 25.205 1.00 29.47 228 ASP D O 1
ATOM 6133 N N . VAL D 1 226 ? 3.428 40.391 24.671 1.00 26.44 229 VAL D N 1
ATOM 6134 C CA . VAL D 1 226 ? 3.357 39.177 23.866 1.00 21.11 229 VAL D CA 1
ATOM 6135 C C . VAL D 1 226 ? 4.584 38.333 24.169 1.00 22.98 229 VAL D C 1
ATOM 6136 O O . VAL D 1 226 ? 5.680 38.860 24.229 1.00 22.61 229 VAL D O 1
ATOM 6140 N N . VAL D 1 227 ? 4.385 37.035 24.345 1.00 19.59 230 VAL D N 1
ATOM 6141 C CA . VAL D 1 227 ? 5.467 36.095 24.521 1.00 18.69 230 VAL D CA 1
ATOM 6142 C C . VAL D 1 227 ? 5.492 35.129 23.349 1.00 20.60 230 VAL D C 1
ATOM 6143 O O . VAL D 1 227 ? 4.462 34.575 22.978 1.00 20.76 230 VAL D O 1
ATOM 6147 N N . VAL D 1 228 ? 6.662 34.959 22.745 1.00 17.71 231 VAL D N 1
ATOM 6148 C CA . VAL D 1 228 ? 6.874 33.900 21.751 1.00 14.67 231 VAL D CA 1
ATOM 6149 C C . VAL D 1 228 ? 7.609 32.746 22.426 1.00 15.61 231 VAL D C 1
ATOM 6150 O O . VAL D 1 228 ? 8.831 32.847 22.674 1.00 17.11 231 VAL D O 1
ATOM 6154 N N . PRO D 1 229 ? 6.882 31.668 22.767 1.00 18.52 232 PRO D N 1
ATOM 6155 C CA . PRO D 1 229 ? 7.458 30.559 23.523 1.00 19.62 232 PRO D CA 1
ATOM 6156 C C . PRO D 1 229 ? 8.139 29.599 22.567 1.00 20.30 232 PRO D C 1
ATOM 6157 O O . PRO D 1 229 ? 7.958 29.704 21.369 1.00 17.87 232 PRO D O 1
ATOM 6161 N N . GLY D 1 230 ? 8.863 28.633 23.094 1.00 19.01 233 GLY D N 1
ATOM 6162 C CA . GLY D 1 230 ? 9.716 27.848 22.243 1.00 19.28 233 GLY D CA 1
ATOM 6163 C C . GLY D 1 230 ? 8.953 26.778 21.473 1.00 17.95 233 GLY D C 1
ATOM 6164 O O . GLY D 1 230 ? 9.378 26.399 20.398 1.00 19.32 233 GLY D O 1
ATOM 6165 N N . HIS D 1 231 ? 7.848 26.306 22.036 1.00 15.92 234 HIS D N 1
ATOM 6166 C CA . HIS D 1 231 ? 7.113 25.150 21.508 1.00 17.87 234 HIS D CA 1
ATOM 6167 C C . HIS D 1 231 ? 5.639 25.330 21.446 1.00 18.27 234 HIS D C 1
ATOM 6168 O O . HIS D 1 231 ? 4.878 24.394 21.682 1.00 20.75 234 HIS D O 1
ATOM 6175 N N . GLY D 1 232 ? 5.238 26.541 21.092 1.00 19.14 235 GLY D N 1
ATOM 6176 C CA . GLY D 1 232 ? 3.847 26.801 20.786 1.00 20.46 235 GLY D CA 1
ATOM 6177 C C . GLY D 1 232 ? 3.633 28.160 20.160 1.00 21.57 235 GLY D C 1
ATOM 6178 O O . GLY D 1 232 ? 4.579 28.934 19.999 1.00 18.09 235 GLY D O 1
ATOM 6179 N N . PRO D 1 233 ? 2.385 28.451 19.781 1.00 25.31 236 PRO D N 1
ATOM 6180 C CA . PRO D 1 233 ? 2.095 29.777 19.243 1.00 23.68 236 PRO D CA 1
ATOM 6181 C C . PRO D 1 233 ? 2.342 30.907 20.248 1.00 24.14 236 PRO D C 1
ATOM 6182 O O . PRO D 1 233 ? 2.271 30.724 21.461 1.00 23.69 236 PRO D O 1
ATOM 6186 N N . PRO D 1 234 ? 2.610 32.101 19.733 1.00 19.08 237 PRO D N 1
ATOM 6187 C CA . PRO D 1 234 ? 2.732 33.265 20.610 1.00 20.18 237 PRO D CA 1
ATOM 6188 C C . PRO D 1 234 ? 1.462 33.513 21.371 1.00 26.07 237 PRO D C 1
ATOM 6189 O O . PRO D 1 234 ? 0.368 33.186 20.887 1.00 21.88 237 PRO D O 1
ATOM 6193 N N . PHE D 1 235 ? 1.589 34.108 22.546 1.00 22.21 238 PHE D N 1
ATOM 6194 C CA . PHE D 1 235 ? 0.398 34.467 23.292 1.00 22.54 238 PHE D CA 1
ATOM 6195 C C . PHE D 1 235 ? 0.504 35.862 23.868 1.00 24.92 238 PHE D C 1
ATOM 6196 O O . PHE D 1 235 ? 1.594 36.373 24.129 1.00 27.74 238 PHE D O 1
ATOM 6204 N N . ARG D 1 236 ? -0.653 36.472 24.052 1.00 25.11 239 ARG D N 1
ATOM 6205 C CA . ARG D 1 236 ? -0.742 37.779 24.693 1.00 27.11 239 ARG D CA 1
ATOM 6206 C C . ARG D 1 236 ? -0.772 37.626 26.204 1.00 34.15 239 ARG D C 1
ATOM 6207 O O . ARG D 1 236 ? -1.333 36.657 26.718 1.00 34.04 239 ARG D O 1
ATOM 6210 N N . VAL D 1 237 ? -0.162 38.586 26.902 1.00 30.37 240 VAL D N 1
ATOM 6211 C CA . VAL D 1 237 ? -0.230 38.679 28.354 1.00 31.35 240 VAL D CA 1
ATOM 6212 C C . VAL D 1 237 ? -1.119 39.872 28.735 1.00 39.83 240 VAL D C 1
ATOM 6213 O O . VAL D 1 237 ? -0.830 41.008 28.341 1.00 41.89 240 VAL D O 1
ATOM 6217 N N . LEU D 1 238 ? -2.182 39.619 29.497 1.00 42.13 241 LEU D N 1
ATOM 6218 C CA . LEU D 1 238 ? -3.162 40.663 29.829 1.00 54.28 241 LEU D CA 1
ATOM 6219 C C . LEU D 1 238 ? -3.027 41.180 31.256 1.00 60.68 241 LEU D C 1
ATOM 6220 O O . LEU D 1 238 ? -2.706 40.419 32.172 1.00 65.52 241 LEU D O 1
ATOM 6225 N N . ARG D 1 239 ? -3.292 42.476 31.430 1.00 62.33 242 ARG D N 1
ATOM 6226 C CA . ARG D 1 239 ? -3.266 43.125 32.744 1.00 67.85 242 ARG D CA 1
ATOM 6227 C C . ARG D 1 239 ? -4.546 43.920 32.990 1.00 73.50 242 ARG D C 1
ATOM 6228 O O . ARG D 1 239 ? -5.072 44.569 32.084 1.00 76.12 242 ARG D O 1
#

B-factor: mean 27.87, std 12.5, range [10.53, 98.87]

CATH classification: 3.60.15.10

Sequence (885 aa):
TEPLCGASPLLVPGDPYSVVVLLQGYAEPEGVGDAVRADGSVTLVLPQGAEAALEEAARGPILVDTGGPWAREALLGALAGQGVAPGDVTLVVGTHGHSDHIGNLGLFPGAALLVSHDFCLPGGRYLPHGLGEGQPLRLGPGLEVWATPGHGGQRDVSVVVAGTALGTVVVAGDVFERDGDEDSWQALSEDPAAQERSRKRVLVVADVVVPGHGPPFRVLRTEPLCGASPLLVPGDPYSVVVLLQGYAEPEGVGDAVRADGSVTLVLPQGAEAALEEAARGPILVDTGGPWAREALLGALAGQGVAPGDVTLVVGTHGHSDHIGNLGLFPGAALLVSHDFCLPGGRYLPHGLGEGQPLRLGPGLEVWATPGHGGQRDVSVVVAGTALGTVVVAGDVFERDGDEDSWQALSEDPAAQERSRKRVLVVADVVVPGHGPPFRVLRTEPLCGASPLLVPGDPYSVVVLLQGYAEPEGVGDAVRADGSVTLVLPQGAEAALEEAARGPILVDTGGPWAREALLGALAGQGVAPGDVTLVVGTHGHSDHIGNLGLFPGAALLVSHDFCLPGGRYLPHGLGEGQPLRLGPGLEVWATPGHGGQRDVSVVVAGTALGTVVVAGDVFERDGDEDSWQALSEDPAAQERSRKRVLVVADVVVPGHGPPFRVLRTEPLCGASPLLVPGDPYSVVVLLQGYAEPEGVGDAVRADGSVTLVLPQTGAEAALEEAARGPILVDTGGPWAREALLGALAGQGVAPGDVTLVVGTHGHSDHIGNLGLFPGAALLVSHDFCLPGGRYLPHGLGEGQPLRLGPGLEVWATPGHGGQRDVSVVVAGTALGTVVVAGDVFERDGDEDSWQALSEDPAAQERSRKRVLVVADVVVPGHGPPFRVLR

Radius of gyration: 31.38 Å; Cα contacts (8 Å, |Δi|>4): 2308; chains: 4; bounding box: 88×105×62 Å

Secondary structure (DSSP, 8-state):
-EE--SSSSEEE-BSSEEEEEEE--EEEE-SSSS-EEEE--EEEEEE--HHHHHHHHTTS-EEE----GGGHHHHHHHHHHTT--GGG--EEEESS--TTTSTTGGG-TTSEEEETTEEEETTTEE-----BTTBPEEEETTEEEEE--SSSSTT-EEEEEEEETTEEEEEEETTS-STT-TTTSGGG-S-HHHHHHHHHHHHHH-SEEEETTS--EE--/-EEE---SSSEEE-BSSEEEEEEE--EEEE-SSSS-EEEE--EEEEEE--HHHHHHHHTTS-EEE----GGGHHHHHHHHHHTT--GGG--EEEESS--HHHHTTGGG-TTSEEEETTEEEETTTEE-----BTTBPEEEETTEEEEE--SSS-TT-EEEEEEEETTEEEEEEETTS-STT-TTTSGGG-S-HHHHHHHHHHHHHH-SEEEETTS--EEE-/-EEE--SSSSEEE-BSSEEEEEEE--EEEE-SSSS-EEEE--EEEEEE--HHHHHHHHTTS-EEE----GGGHHHHHHHHHHTT--GGG--EEEESS--TTTSTTGGG-TTSEEEETTEEEETTTEE-----BTTBPEEEETTEEEEE--SSS-TT-EEEEEEEETTEEEEEEETTS-STT-TTTSGGG-S-HHHHHHHHHHHHHH-SEEEETTS--EEE-/-EEE--SSSSPEE-BSSEEEEEEE--EEEE-SSSS-EEEE--EEEEEE---HHHHHHHHTTS-EEE----GGGHHHHHHHHHHTT--GGG--EEEESS--TTTSTTGGG-TTSEEEETTEEEETTTEE-----BTTBPEEEETTEEEEE--SSSSTT-EEEEEEEETTEEEEEEETTS-STT-TTTSGGG-S-HHHHHHHHHHHHHH-SEEEETTS--EEE--